Protein AF-A0A4D6MP55-F1 (afdb_monomer)

InterPro domains:
  IPR000644 CBS domain [PF00571] (839-891)
  IPR000644 CBS domain [PS51371] (843-899)
  IPR000644 CBS domain [SM00116] (846-894)
  IPR000644 CBS domain [SM00116] (921-972)
  IPR001807 Chloride channel [PF00654] (432-763)
  IPR001807 Chloride channel [PR00762] (437-456)
  IPR001807 Chloride channel [PR00762] (490-509)
  IPR001807 Chloride channel [PR00762] (669-689)
  IPR001807 Chloride channel [PR00762] (714-730)
  IPR001807 Chloride channel [PR00762] (732-751)
  IPR007271 Nucleotide-sugar transporter [PF04142] (53-309)
  IPR014743 Chloride channel, core [SSF81340] (336-766)
  IPR046342 CBS domain superfamily [G3DSA:3.10.580.10] (822-970)
  IPR046342 CBS domain superfamily [SSF54631] (834-964)
  IPR050368 Voltage-gated ClC-type chloride channel [PTHR43427] (329-975)

Secondary structure (DSSP, 8-state):
-HHHHHHHHHHHHHHHHHHHHHHHTSS---------SSHHHHHHHHHHHHHHHHHHHHHHHHHHHHHHHHHHHT-BTTB-SS-HHHHHHHHHHHHHHHHHHHHHHHHHHH---TTT-S---HHHHTTSHHHHHHHHHHHHHHHHHHHHS-HHHHHHHHTHHHHHHHHHHHHHS-PPPPHHHHHHHHHHHHHHHHTT--TT-TTTTTS-HHHHHHHHHHHHHHHHHHHHHHHHHHH-TTS-HHHHHHHHHHHHHHHHHHHHHHHSHHHHHHH-TTTT--HHHHHHHHHHHHHHHHHHHHHTTS-HHHHHHHTTS--S-HHHHHHHHHHHHHHHHT-HHHHHHHHHHHHHHHHHHHHHHHHHHHHHHHHTS--TTTTTHHHHS-HHHHHHHHHHHHHHHHHHHHHHHHHHHHHHHHHTT-TT---HHHHHHHHHHHHHHHHHHHHHHHTT-S-BSHHHHHHHHHHHHHHHHHHH--SS-HHHHHHHHHHHHHHHHHHHHT-HHHHHHHIIIIII---TT-TT--GGGTHHHHHHHHHHHHHHHHHHH-S--SS---------GGGHHHHHHHHHHHHHHHHHHHHHHHHHHHHHHHHHHHH---GGGHHHHHHHHHHHHHTT-GGGS-BTBHHHHHHH---TT--PPPHHHHHHHHHHHHHHHHHHHHTT---BSHHHHHHHHHHHHHHHHHHHHHHHHTS-TTS--TT--PPPHHHHHHHHHHHHHHHHH--HHHHHHHHHHHH---TTHHHHHHHHHHHHHHHHHHHHHHHHHHHHHHHHHHHSSS------------------PPPPPPP--HHHHHHHGGG-SSHHHHHHHHTT-BHHHHSBS---EE-TTSBHHHHHHHHHHTT-SEEEEE-TTS-EEEEEEHHHHHHHHHHHHHTT------BHHHHHHHSTTTT-----B-TTSBHHHHHHHHHHHT-S-EEEEEEETTEEEEEEEE-HHHHHHHHHHHHHHHHH-

Organism: Vigna unguiculata (NCBI:txid3917)

Nearest PDB structures (foldseek):
  7rnx-assembly1_B  TM=7.874E-01  e=2.806E-16  Escherichia coli
  4kkc-assembly1_A  TM=7.810E-01  e=1.606E-15  Escherichia coli K-12
  6ada-assembly2_B  TM=7.702E-01  e=3.073E-15  Escherichia coli K-12
  8ga3-assembly1_B  TM=8.051E-01  e=4.658E-14  Escherichia coli
  8hvt-assembly1_C  TM=7.853E-01  e=9.863E-12  Homo sapiens

Mean predicted aligned error: 20.64 Å

Radius of gyration: 37.45 Å; Cα contacts (8 Å, |Δi|>4): 1332; chains: 1; bounding box: 97×92×97 Å

Foldseek 3Di:
DVVVVVVVVVVVVVVVVVVVVVVVPPDDDDDDDDDPDDVVVVVVVVVVVVVVVVVLLVLLLVLVVCLLVLLLVCDDPLDHQADLLLLLLLLLVVLLVVLVVVLVVCCVPPNDDPQSDLDDDPVLLVLQLVLLVLVLLLSVLSSVLVSQDPSVLLVLLLLVLLVLLVVVCCVPVVDDDDPVNVVVVVVSVVVSVVVLPPPPPPPSVPRPPVSSVSSNSSSNSNSVSLQSLLCSCVVDLSHDLSSVSNSNSVSNSVVSVVVCVVPVVVVCVPQHSCGSDDPSSVVSSVSSSVSVVSLSVVSSPDPSSVSSVSSVPDDDDCPVCVVVVVVVVVVVVVQLLQVLLLVLLQQLLVLLLVLVVLLVVLLCVLVVNDQQQFLCVLVVDDCVPCLCSLQVLLLVLLLVLLVLVVVLVVLVVVLPPDPPDPDLVNLQSLLCSLVSLSNSQSSNQSSFFQFANLLSLLSNLLSSLSNSVVVNDPPDDPVSSLLSSLLSNLSSNCLRLLFNVLSLLCSVQQRVDDDPPCPPDPPPPRSSSNNSSSVSSSVSSCVSPNDDQLEADDDDFPDAPLQLVLLLVLLQVLLVLLLLLLVLLVVLLVVLVVCCVPVVPDLSSLSSVLSSVSSVLCSVPVLSTNSPSSSLNLQLDDPVPDDRDDLVSLVVCLVSNSNSHSSNVSSPRRHHCLVSQLSSQLSSLLSSLVVVVVVQVPDDPPDPPVNRDRTHSSLRSLLRSLSNNCSQQVSLVSSLSSSCRSHVDPRSSVSSSSSNVSSSVSSVVVVVVLVVVVVVVVVVVVVVPPDDDDDDDDDDDDDDDDDDDDDDRDDRRRSSCSVCVSVDDDPPLLVVLLQVDFLLLLFAQDAAEDEQFDFVVVVVVSCVVVVHQKYFYADPVQFGDFIAGVVLVVVVVVVVVVVPDPDDRDGNNNSCVVDVPRGHQPDEAERRHRSVVVVVCCVVVVPQKHFYWDQDPNTTHTRGMHGPVSSSVSSVVVSVVVVVD

Sequence (981 aa):
MEYRKIKDEDEIRDGALEDVEKSFLLSVPDSSLSSGGETKIDIHKTKAKWKRKSVVTLALTILTSSQAILIVWSKRAGKYEYSVTTANFMVETLKCAISLMALGRIWKKDGVNEDNRLTTTLDEVIVYPIPAVLYLVKNLLQYYIFAYVDAPGYQILKNFNIISTGVLYRIILKKRLSEIQWAAFVLLTAGCTTAQLNSNSDRVLQTPFQGWVMAIVMALLSGFAGVYTEAIIKKRPSRNINVQNFWLYIFGMCFNCVAMLVQDFDAVMNKGFFHGYSFITVLMIFNHALSGIAVSMVMKYADNIVKDIDAEEEGPSTSERLELEWKLLSRRIGDSGIISSCLVGLLTGVAVVVFNYAVHEIRDLFWDGIPNRGASWLREAPIETTWARVVLVPAFGGAAVSVLNLLRSRFDSSLQQDPFLRTPSAYLKSASRPLLKAVAASVTLGTGNSLGPEGPSVDIGTSIAKGLAPFFHNGKTSGRMLSLLAAGSAAGLAAGFNAAVAGCFFAVESVLWPSPADASLPLTNNTSMVILSAVIASVVSEIGLGSQPAFKVPDYDFRSPGELPLYLLLGILCGLVSLALSRCTSYMLTIVDNLHKATGIPRASFPVLGGLSVGLIALIYPEILYWGFENVDILLESRPFVKGLSTDLLLQLIAVKIVATSLCRASGLVGGYYAPSLFIGGATGMAYGKLISLAVAESNPMINLSVLEVASPQAYGLVGMAATLAGVCQVPLTAVLLLFELTQDYRIVLPLLGAVGLSSWISSVQTKRDDRVAKKIKSENSNSTSLSKISSPSSIESSAGNTFAEAAPYMSNLCQVESSLCIEDDNVETTYIVRRTFVSEAMKTRYVTVSMCTLLTEVIDLMIAEKQSCAVIVDTDDTLIGFLTLRDIQEYGKFAKARSKKDKELLVSELCLLDGQICSVPWTATPDMELRYAQMIMKERGFNQVPVVRNIYERTYPVGIIDPESIRLTCSALATRETLS

pLDDT: mean 72.45, std 20.48, range [19.73, 96.94]

Solvent-accessible surface area (backbone atoms only — not comparable to full-atom values): 52087 Å² total; per-residue (Å²): 117,70,76,54,54,58,52,53,53,52,52,52,54,54,50,57,50,53,54,54,53,57,63,63,73,76,69,87,80,95,78,85,85,90,87,92,70,69,73,63,59,57,54,49,54,51,52,53,54,49,54,54,51,52,53,52,44,54,52,43,35,54,34,58,62,47,48,58,54,35,62,59,66,48,41,55,97,83,39,69,72,38,61,67,42,52,49,52,27,49,23,28,48,50,40,29,51,54,25,49,52,53,45,54,54,44,39,75,73,74,47,86,44,90,49,68,50,85,84,74,59,69,85,72,56,70,68,35,50,62,41,18,51,34,48,49,52,30,60,52,44,52,61,57,29,55,68,49,35,53,69,68,60,46,56,56,47,48,54,51,18,57,56,36,30,53,56,47,40,38,70,76,68,66,48,84,78,52,74,67,56,52,50,49,50,52,51,52,50,49,50,55,49,56,74,65,63,52,88,85,46,78,65,67,82,60,41,48,69,67,32,55,53,49,37,53,52,32,15,44,36,45,18,51,26,44,53,54,46,42,54,58,55,64,74,45,73,81,43,40,61,43,59,56,49,32,55,28,24,50,41,29,31,53,54,27,50,52,48,27,64,73,74,41,40,71,56,36,73,75,62,39,79,72,36,61,69,43,74,52,44,54,51,34,33,51,41,55,22,52,37,54,53,49,52,54,61,45,48,77,81,43,54,62,70,52,50,67,41,42,60,76,51,90,82,93,59,64,68,67,48,45,51,51,45,45,52,48,42,54,60,51,68,66,35,56,59,53,61,47,18,44,52,30,2,44,53,21,4,54,51,40,37,54,46,52,50,49,20,50,52,44,24,37,72,75,64,74,66,67,79,91,56,34,40,54,51,66,72,78,46,64,59,92,76,44,50,64,54,48,28,47,40,15,19,49,22,12,47,53,34,21,53,48,53,51,53,48,54,55,56,53,67,70,62,73,81,59,89,85,63,92,43,74,66,56,40,46,55,60,28,49,52,43,54,58,48,40,52,30,21,25,41,26,37,17,34,24,35,42,42,15,69,43,45,42,21,21,45,43,6,30,24,49,19,54,41,49,42,67,84,62,54,83,89,77,60,78,68,58,54,55,37,36,34,25,8,6,32,3,3,7,35,0,23,57,65,59,21,34,68,21,9,35,41,38,16,45,69,75,60,62,54,64,63,98,86,56,89,79,72,79,69,85,78,39,58,65,30,17,46,48,1,2,45,44,0,15,54,46,17,32,76,68,76,51,82,71,64,77,45,88,71,75,97,72,73,78,84,56,82,57,40,43,65,57,37,40,52,48,6,46,51,23,7,53,52,19,42,49,39,56,51,47,25,56,51,38,34,51,49,46,53,50,46,33,70,73,67,65,55,59,77,55,54,34,12,25,55,24,17,34,50,44,10,60,51,30,74,81,44,34,66,46,40,34,45,75,58,46,48,44,46,58,70,56,44,72,56,87,95,53,86,51,78,53,59,68,56,32,55,48,48,40,57,51,40,39,54,41,30,19,39,29,52,38,22,65,49,46,56,15,64,58,54,49,27,32,43,41,12,27,34,48,14,31,32,51,27,50,52,50,54,49,57,63,70,70,53,58,95,85,63,81,62,85,67,55,68,79,71,61,29,50,62,36,10,57,40,18,16,28,5,12,32,3,17,42,51,70,37,49,68,25,24,53,40,36,50,35,58,36,48,74,54,75,65,58,49,67,50,33,52,50,8,16,53,41,0,28,47,54,31,50,56,54,49,59,45,56,57,48,50,59,50,46,57,54,54,53,59,66,65,64,78,78,79,88,82,91,86,88,88,83,91,84,86,90,81,85,90,80,84,82,77,86,78,80,84,85,82,82,46,65,56,55,49,62,62,42,64,77,67,65,86,75,57,71,68,40,55,56,48,33,70,76,37,37,31,60,75,29,38,37,70,78,73,51,73,42,43,54,83,36,43,51,67,58,53,49,52,48,22,62,73,71,73,43,65,48,36,40,28,32,48,100,82,56,32,62,70,26,34,41,42,54,63,56,55,50,54,48,51,54,56,47,61,76,65,73,68,77,92,66,93,50,36,43,44,62,57,37,70,75,40,82,65,66,31,47,65,90,59,75,44,44,48,88,36,49,32,47,59,53,54,48,52,28,62,75,73,67,48,68,65,36,48,22,35,48,80,55,94,96,41,49,29,69,64,29,37,38,36,69,65,40,45,50,49,41,37,49,52,49,55,53,48,62,74,74,104

Structure (mmCIF, N/CA/C/O backbone):
data_AF-A0A4D6MP55-F1
#
_entry.id   AF-A0A4D6MP55-F1
#
loop_
_atom_site.group_PDB
_atom_site.id
_atom_site.type_symbol
_atom_site.label_atom_id
_atom_site.label_alt_id
_atom_site.label_comp_id
_atom_site.label_asym_id
_atom_site.label_entity_id
_atom_site.label_seq_id
_atom_site.pdbx_PDB_ins_code
_atom_site.Cartn_x
_atom_site.Cartn_y
_atom_site.Cartn_z
_atom_site.occupancy
_atom_site.B_iso_or_equiv
_atom_site.auth_seq_id
_atom_site.auth_comp_id
_atom_site.auth_asym_id
_atom_site.auth_atom_id
_atom_site.pdbx_PDB_model_num
ATOM 1 N N . MET A 1 1 ? 42.571 -32.674 33.497 1.00 36.94 1 MET A N 1
ATOM 2 C CA . MET A 1 1 ? 41.783 -32.551 34.744 1.00 36.94 1 MET A CA 1
ATOM 3 C C . MET A 1 1 ? 41.957 -31.181 35.400 1.00 36.94 1 MET A C 1
ATOM 5 O O . MET A 1 1 ? 40.986 -30.696 35.955 1.00 36.94 1 MET A O 1
ATOM 9 N N . GLU A 1 2 ? 43.104 -30.504 35.258 1.00 31.28 2 GLU A N 1
ATOM 10 C CA . GLU A 1 2 ? 43.316 -29.135 35.783 1.00 31.28 2 GLU A CA 1
ATOM 11 C C . GLU A 1 2 ? 42.442 -28.040 35.146 1.00 31.28 2 GLU A C 1
ATOM 13 O O . GLU A 1 2 ? 42.051 -27.108 35.834 1.00 31.28 2 GLU A O 1
ATOM 18 N N . TYR A 1 3 ? 42.030 -28.182 33.879 1.00 34.88 3 TYR A N 1
ATOM 19 C CA . TYR A 1 3 ? 41.114 -27.224 33.229 1.00 34.88 3 TYR A CA 1
ATOM 20 C C . TYR A 1 3 ? 39.698 -27.207 33.841 1.00 34.88 3 TYR A C 1
ATOM 22 O O . TYR A 1 3 ? 38.980 -26.226 33.701 1.00 34.88 3 TYR A O 1
ATOM 30 N N . ARG A 1 4 ? 39.292 -28.292 34.521 1.00 36.62 4 ARG A N 1
ATOM 31 C CA . ARG A 1 4 ? 38.008 -28.355 35.239 1.00 36.62 4 ARG A CA 1
ATOM 32 C C . ARG A 1 4 ? 38.086 -27.568 36.551 1.00 36.62 4 ARG A C 1
ATOM 34 O O . ARG A 1 4 ? 37.227 -26.744 36.799 1.00 36.62 4 ARG A O 1
ATOM 41 N N . LYS A 1 5 ? 39.184 -27.715 37.304 1.00 32.03 5 LYS A N 1
ATOM 42 C CA . LYS A 1 5 ? 39.381 -27.033 38.595 1.00 32.03 5 LYS A CA 1
ATOM 43 C C . LYS A 1 5 ? 39.413 -25.508 38.498 1.00 32.03 5 LYS A C 1
ATOM 45 O O . LYS A 1 5 ? 38.781 -24.863 39.313 1.00 32.03 5 LYS A O 1
ATOM 50 N N . ILE A 1 6 ? 40.095 -24.943 37.500 1.00 37.25 6 ILE A N 1
ATOM 51 C CA . ILE A 1 6 ? 40.206 -23.476 37.367 1.00 37.25 6 ILE A CA 1
ATOM 52 C C . ILE A 1 6 ? 38.858 -22.857 36.967 1.00 37.25 6 ILE A C 1
ATOM 54 O O . ILE A 1 6 ? 38.504 -21.784 37.437 1.00 37.25 6 ILE A O 1
ATOM 58 N N . LYS A 1 7 ? 38.074 -23.557 36.136 1.00 36.34 7 LYS A N 1
ATOM 59 C CA . LYS A 1 7 ? 36.746 -23.090 35.729 1.00 36.34 7 LYS A CA 1
ATOM 60 C C . LYS A 1 7 ? 35.714 -23.230 36.855 1.00 36.34 7 LYS A C 1
ATOM 62 O O . LYS A 1 7 ? 34.905 -22.330 37.037 1.00 36.34 7 LYS A O 1
ATOM 67 N N . ASP A 1 8 ? 35.789 -24.320 37.617 1.00 36.28 8 ASP A N 1
ATOM 68 C CA . ASP A 1 8 ? 34.921 -24.542 38.773 1.00 36.28 8 ASP A CA 1
ATOM 69 C C . ASP A 1 8 ? 35.274 -23.562 39.923 1.00 36.28 8 ASP A C 1
ATOM 71 O O . ASP A 1 8 ? 34.379 -23.091 40.615 1.00 36.28 8 ASP A O 1
ATOM 75 N N . GLU A 1 9 ? 36.548 -23.180 40.105 1.00 33.78 9 GLU A N 1
ATOM 76 C CA . GLU A 1 9 ? 36.967 -22.164 41.093 1.00 33.78 9 GLU A CA 1
ATOM 77 C C . GLU A 1 9 ? 36.543 -20.733 40.714 1.00 33.78 9 GLU A C 1
ATOM 79 O O . GLU A 1 9 ? 36.152 -19.971 41.600 1.00 33.78 9 GLU A O 1
ATOM 84 N N . ASP A 1 10 ? 36.556 -20.375 39.424 1.00 36.50 10 ASP A N 1
ATOM 85 C CA . ASP A 1 10 ? 36.041 -19.083 38.944 1.00 36.50 10 ASP A CA 1
ATOM 86 C C . ASP A 1 10 ? 34.494 -19.024 39.007 1.00 36.50 10 ASP A C 1
ATOM 88 O O . ASP A 1 10 ? 33.945 -18.011 39.438 1.00 36.50 10 ASP A O 1
ATOM 92 N N . GLU A 1 11 ? 33.778 -20.117 38.691 1.00 39.44 11 GLU A N 1
ATOM 93 C CA . GLU A 1 11 ? 32.305 -20.194 38.808 1.00 39.44 11 GLU A CA 1
ATOM 94 C C . GLU A 1 11 ? 31.824 -20.173 40.278 1.00 39.44 11 GLU A C 1
ATOM 96 O O . GLU A 1 11 ? 30.802 -19.557 40.581 1.00 39.44 11 GLU A O 1
ATOM 101 N N . ILE A 1 12 ? 32.573 -20.769 41.219 1.00 38.47 12 ILE A N 1
ATOM 102 C CA . ILE A 1 12 ? 32.253 -20.707 42.660 1.00 38.47 12 ILE A CA 1
ATOM 103 C C . ILE A 1 12 ? 32.504 -19.301 43.228 1.00 38.47 12 ILE A C 1
ATOM 105 O O . ILE A 1 12 ? 31.754 -18.845 44.095 1.00 38.47 12 ILE A O 1
ATOM 109 N N . ARG A 1 13 ? 33.534 -18.591 42.746 1.00 31.91 13 ARG A N 1
ATOM 110 C CA . ARG A 1 13 ? 33.851 -17.235 43.219 1.00 31.91 13 ARG A CA 1
ATOM 111 C C . ARG A 1 13 ? 32.858 -16.192 42.707 1.00 31.91 13 ARG A C 1
ATOM 113 O O . ARG A 1 13 ? 32.512 -15.289 43.465 1.00 31.91 13 ARG A O 1
ATOM 120 N N . ASP A 1 14 ? 32.373 -16.344 41.476 1.00 35.88 14 ASP A N 1
ATOM 121 C CA . ASP A 1 14 ? 31.355 -15.461 40.896 1.00 35.88 14 ASP A CA 1
ATOM 122 C C . ASP A 1 14 ? 29.949 -15.754 41.463 1.00 35.88 14 ASP A C 1
ATOM 124 O O . ASP A 1 14 ? 29.210 -14.819 41.771 1.00 35.88 14 ASP A O 1
ATOM 128 N N . GLY A 1 15 ? 29.611 -17.023 41.739 1.00 35.16 15 GLY A N 1
ATOM 129 C CA . GLY A 1 15 ? 28.354 -17.389 42.411 1.00 35.16 15 GLY A CA 1
ATOM 130 C C . GLY A 1 15 ? 28.264 -16.907 43.867 1.00 35.16 15 GLY A C 1
ATOM 131 O O . GLY A 1 15 ? 27.209 -16.462 44.314 1.00 35.16 15 GLY A O 1
ATOM 132 N N . ALA A 1 16 ? 29.385 -16.910 44.600 1.00 33.91 16 ALA A N 1
ATOM 133 C CA . ALA A 1 16 ? 29.436 -16.381 45.965 1.00 33.91 16 ALA A CA 1
ATOM 134 C C . ALA A 1 16 ? 29.297 -14.846 46.025 1.00 33.91 16 ALA A C 1
ATOM 136 O O . ALA A 1 16 ? 28.814 -14.323 47.029 1.00 33.91 16 ALA A O 1
ATOM 137 N N . LEU A 1 17 ? 29.687 -14.120 44.969 1.00 33.25 17 LEU A N 1
ATOM 138 C CA . LEU A 1 17 ? 29.452 -12.675 44.863 1.00 33.25 17 LEU A CA 1
ATOM 139 C C . LEU A 1 17 ? 27.980 -12.356 44.548 1.00 33.25 17 LEU A C 1
ATOM 141 O O . LEU A 1 17 ? 27.427 -11.437 45.150 1.00 33.25 17 LEU A O 1
ATOM 145 N N . GLU A 1 18 ? 27.327 -13.138 43.682 1.00 36.09 18 GLU A N 1
ATOM 146 C CA . GLU A 1 18 ? 25.906 -12.947 43.344 1.00 36.09 18 GLU A CA 1
ATOM 147 C C . GLU A 1 18 ? 24.951 -13.275 44.506 1.00 36.09 18 GLU A C 1
ATOM 149 O O . GLU A 1 18 ? 23.924 -12.609 44.668 1.00 36.09 18 GLU A O 1
ATOM 154 N N . ASP A 1 19 ? 25.277 -14.262 45.347 1.00 34.56 19 ASP A N 1
ATOM 155 C CA . ASP A 1 19 ? 24.451 -14.603 46.515 1.00 34.56 19 ASP A CA 1
ATOM 156 C C . ASP A 1 19 ? 24.584 -13.573 47.652 1.00 34.56 19 ASP A C 1
ATOM 158 O O . ASP A 1 19 ? 23.606 -13.287 48.352 1.00 34.56 19 ASP A O 1
ATOM 162 N N . VAL A 1 20 ? 25.749 -12.926 47.790 1.00 35.50 20 VAL A N 1
ATOM 163 C CA . VAL A 1 20 ? 25.927 -11.785 48.707 1.00 35.50 20 VAL A CA 1
ATOM 164 C C . VAL A 1 20 ? 25.144 -10.565 48.204 1.00 35.50 20 VAL A C 1
ATOM 166 O O . VAL A 1 20 ? 24.487 -9.895 49.004 1.00 35.50 20 VAL A O 1
ATOM 169 N N . GLU A 1 21 ? 25.102 -10.327 46.890 1.00 33.94 21 GLU A N 1
ATOM 170 C CA . GLU A 1 21 ? 24.372 -9.208 46.274 1.00 33.94 21 GLU A CA 1
ATOM 171 C C . GLU A 1 21 ? 22.838 -9.396 46.320 1.00 33.94 21 GLU A C 1
ATOM 173 O O . GLU A 1 21 ? 22.098 -8.444 46.583 1.00 33.94 21 GLU A O 1
ATOM 178 N N . LYS A 1 22 ? 22.339 -10.638 46.196 1.00 33.81 22 LYS A N 1
ATOM 179 C CA . LYS A 1 22 ? 20.912 -10.966 46.409 1.00 33.81 22 LYS A CA 1
ATOM 180 C C . LYS A 1 22 ? 20.475 -10.839 47.866 1.00 33.81 22 LYS A C 1
ATOM 182 O O . LYS A 1 22 ? 19.329 -10.463 48.114 1.00 33.81 22 LYS A O 1
ATOM 187 N N . SER A 1 23 ? 21.365 -11.116 48.821 1.00 28.48 23 SER A N 1
ATOM 188 C CA . SER A 1 23 ? 21.063 -10.949 50.249 1.00 28.48 23 SER A CA 1
ATOM 189 C C . SER A 1 23 ? 20.973 -9.474 50.669 1.00 28.48 23 SER A C 1
ATOM 191 O O . SER A 1 23 ? 20.209 -9.143 51.573 1.00 28.48 23 SER A O 1
ATOM 193 N N . PHE A 1 24 ? 21.672 -8.576 49.963 1.00 28.69 24 PHE A N 1
ATOM 194 C CA . PHE A 1 24 ? 21.681 -7.139 50.255 1.00 28.69 24 PHE A CA 1
ATOM 195 C C . PHE A 1 24 ? 20.480 -6.375 49.665 1.00 28.69 24 PHE A C 1
ATOM 197 O O . PHE A 1 24 ? 20.159 -5.285 50.129 1.00 28.69 24 PHE A O 1
ATOM 204 N N . LEU A 1 25 ? 19.782 -6.943 48.672 1.00 31.94 25 LEU A N 1
ATOM 205 C CA . LEU A 1 25 ? 18.640 -6.304 47.995 1.00 31.94 25 LEU A CA 1
ATOM 206 C C . LEU A 1 25 ? 17.265 -6.607 48.618 1.00 31.94 25 LEU A C 1
ATOM 208 O O . LEU A 1 25 ? 16.255 -6.101 48.129 1.00 31.94 25 LEU A O 1
ATOM 212 N N . LEU A 1 26 ? 17.199 -7.409 49.687 1.00 34.25 26 LEU A N 1
ATOM 213 C CA . LEU A 1 26 ? 15.932 -7.847 50.294 1.00 34.25 26 LEU A CA 1
ATOM 214 C C . LEU A 1 26 ? 15.694 -7.371 51.732 1.00 34.25 26 LEU A C 1
ATOM 216 O O . LEU A 1 26 ? 14.735 -7.812 52.365 1.00 34.25 26 LEU A O 1
ATOM 220 N N . SER A 1 27 ? 16.478 -6.423 52.248 1.00 28.31 27 SER A N 1
ATOM 221 C CA . SER A 1 27 ? 16.202 -5.864 53.571 1.00 28.31 27 SER A CA 1
ATOM 222 C C . SER A 1 27 ? 16.579 -4.389 53.720 1.00 28.31 27 SER A C 1
ATOM 224 O O . SER A 1 27 ? 17.755 -4.043 53.689 1.00 28.31 27 SER A O 1
ATOM 226 N N . VAL A 1 28 ? 15.549 -3.604 54.065 1.00 28.06 28 VAL A N 1
ATOM 227 C CA . VAL A 1 28 ? 15.536 -2.313 54.791 1.00 28.06 28 VAL A CA 1
ATOM 228 C C . VAL A 1 28 ? 15.315 -1.043 53.932 1.00 28.06 28 VAL A C 1
ATOM 230 O O . VAL A 1 28 ? 15.866 -0.941 52.839 1.00 28.06 28 VAL A O 1
ATOM 233 N N . PRO A 1 29 ? 14.457 -0.096 54.395 1.00 32.94 29 PRO A N 1
ATOM 234 C CA . PRO A 1 29 ? 13.900 1.010 53.614 1.00 32.94 29 PRO A CA 1
ATOM 235 C C . PRO A 1 29 ? 14.763 2.281 53.633 1.00 32.94 29 PRO A C 1
ATOM 237 O O . PRO A 1 29 ? 15.631 2.461 54.487 1.00 32.94 29 PRO A O 1
ATOM 240 N N . ASP A 1 30 ? 14.441 3.184 52.705 1.00 32.22 30 ASP A N 1
ATOM 241 C CA . ASP A 1 30 ? 15.066 4.488 52.479 1.00 32.22 30 ASP A CA 1
ATOM 242 C C . ASP A 1 30 ? 15.240 5.336 53.749 1.00 32.22 30 ASP A C 1
ATOM 244 O O . ASP A 1 30 ? 14.281 5.877 54.299 1.00 32.22 30 ASP A O 1
ATOM 248 N N . SER A 1 31 ? 16.496 5.556 54.148 1.00 31.28 31 SER A N 1
ATOM 249 C CA . SER A 1 31 ? 16.947 6.854 54.659 1.00 31.28 31 SER A CA 1
ATOM 250 C C . SER A 1 31 ? 18.480 6.984 54.648 1.00 31.28 31 SER A C 1
ATOM 252 O O . SER A 1 31 ? 19.207 6.098 55.085 1.00 31.28 31 SER A O 1
ATOM 254 N N . SER A 1 32 ? 18.940 8.168 54.227 1.00 26.17 32 SER A N 1
ATOM 255 C CA . SER A 1 32 ? 20.261 8.793 54.444 1.00 26.17 32 SER A CA 1
ATOM 256 C C . SER A 1 32 ? 21.447 8.537 53.475 1.00 26.17 32 SER A C 1
ATOM 258 O O . SER A 1 32 ? 21.935 7.438 53.257 1.00 26.17 32 SER A O 1
ATOM 260 N N . LEU A 1 33 ? 21.879 9.676 52.917 1.00 30.94 33 LEU A N 1
ATOM 261 C CA . LEU A 1 33 ? 23.140 10.140 52.315 1.00 30.94 33 LEU A CA 1
ATOM 262 C C . LEU A 1 33 ? 24.423 9.260 52.241 1.00 30.94 33 LEU A C 1
ATOM 264 O O . LEU A 1 33 ? 24.946 8.771 53.233 1.00 30.94 33 LEU A O 1
ATOM 268 N N . SER A 1 34 ? 25.059 9.390 51.062 1.00 31.83 34 SER A N 1
ATOM 269 C CA . SER A 1 34 ? 26.506 9.528 50.763 1.00 31.83 34 SER A CA 1
ATOM 270 C C . SER A 1 34 ? 27.473 8.329 50.850 1.00 31.83 34 SER A C 1
ATOM 272 O O . SER A 1 34 ? 28.031 8.057 51.902 1.00 31.83 34 SER A O 1
ATOM 274 N N . SER A 1 35 ? 27.859 7.789 49.681 1.00 27.86 35 SER A N 1
ATOM 275 C CA . SER A 1 35 ? 29.271 7.552 49.295 1.00 27.86 35 SER A CA 1
ATOM 276 C C . SER A 1 35 ? 29.379 7.173 47.805 1.00 27.86 35 SER A C 1
ATOM 278 O O . SER A 1 35 ? 29.090 6.046 47.409 1.00 27.86 35 SER A O 1
ATOM 280 N N . GLY A 1 36 ? 29.777 8.118 46.947 1.00 34.00 36 GLY A N 1
ATOM 281 C CA . GLY A 1 36 ? 30.019 7.882 45.519 1.00 34.00 36 GLY A CA 1
ATOM 282 C C . GLY A 1 36 ? 31.514 7.809 45.224 1.00 34.00 36 GLY A C 1
ATOM 283 O O . GLY A 1 36 ? 32.172 8.844 45.197 1.00 34.00 36 GLY A O 1
ATOM 284 N N . GLY A 1 37 ? 32.045 6.611 44.976 1.00 30.06 37 GLY A N 1
ATOM 285 C CA . GLY A 1 37 ? 33.460 6.430 44.630 1.00 30.06 37 GLY A CA 1
ATOM 286 C C . GLY A 1 37 ? 33.736 5.182 43.796 1.00 30.06 37 GLY A C 1
ATOM 287 O O . GLY A 1 37 ? 34.316 5.285 42.718 1.00 30.06 37 GLY A O 1
ATOM 288 N N . GLU A 1 38 ? 33.258 4.015 44.227 1.00 30.62 38 GLU A N 1
ATOM 289 C CA . GLU A 1 38 ? 33.701 2.740 43.639 1.00 30.62 38 GLU A CA 1
ATOM 290 C C . GLU A 1 38 ? 32.858 2.279 42.435 1.00 30.62 38 GLU A C 1
ATOM 292 O O . GLU A 1 38 ? 33.406 1.825 41.431 1.00 30.62 38 GLU A O 1
ATOM 297 N N . THR A 1 39 ? 31.550 2.548 42.414 1.00 32.94 39 THR A N 1
ATOM 298 C CA . THR A 1 39 ? 30.646 2.146 41.314 1.00 32.94 39 THR A CA 1
ATOM 299 C C . THR A 1 39 ? 30.917 2.846 39.973 1.00 32.94 39 THR A C 1
ATOM 301 O O . THR A 1 39 ? 30.599 2.311 38.910 1.00 32.94 39 THR A O 1
ATOM 304 N N . LYS A 1 40 ? 31.544 4.031 39.962 1.00 29.50 40 LYS A N 1
ATOM 305 C CA . LYS A 1 40 ? 31.821 4.771 38.712 1.00 29.50 40 LYS A CA 1
ATOM 306 C C . LYS A 1 40 ? 32.970 4.178 37.888 1.00 29.50 40 LYS A C 1
ATOM 308 O O . LYS A 1 40 ? 32.956 4.318 36.662 1.00 29.50 40 LYS A O 1
ATOM 313 N N . ILE A 1 41 ? 33.948 3.529 38.523 1.00 33.19 41 ILE A N 1
ATOM 314 C CA . ILE A 1 41 ? 35.156 3.029 37.845 1.00 33.19 41 ILE A CA 1
ATOM 315 C C . ILE A 1 41 ? 34.845 1.749 37.050 1.00 33.19 41 ILE A C 1
ATOM 317 O O . ILE A 1 41 ? 35.288 1.613 35.902 1.00 33.19 41 ILE A O 1
ATOM 321 N N . ASP A 1 42 ? 33.998 0.869 37.585 1.00 37.12 42 ASP A N 1
ATOM 322 C CA . ASP A 1 42 ? 33.632 -0.387 36.918 1.00 37.12 42 ASP A CA 1
ATOM 323 C C . ASP A 1 42 ? 32.602 -0.203 35.798 1.00 37.12 42 ASP A C 1
ATOM 325 O O . ASP A 1 42 ? 32.730 -0.814 34.729 1.00 37.12 42 ASP A O 1
ATOM 329 N N . ILE A 1 43 ? 31.668 0.744 35.934 1.00 37.50 43 ILE A N 1
ATOM 330 C CA . ILE A 1 43 ? 30.751 1.117 34.842 1.00 37.50 43 ILE A CA 1
ATOM 331 C C . ILE A 1 43 ? 31.533 1.693 33.647 1.00 37.50 43 ILE A C 1
ATOM 333 O O . ILE A 1 43 ? 31.212 1.405 32.488 1.00 37.50 43 ILE A O 1
ATOM 337 N N . HIS A 1 44 ? 32.600 2.461 33.895 1.00 35.16 44 HIS A N 1
ATOM 338 C CA . HIS A 1 44 ? 33.447 3.016 32.835 1.00 35.16 44 HIS A CA 1
ATOM 339 C C . HIS A 1 44 ? 34.283 1.952 32.113 1.00 35.16 44 HIS A C 1
ATOM 341 O O . HIS A 1 44 ? 34.342 1.965 30.877 1.00 35.16 44 HIS A O 1
ATOM 347 N N . LYS A 1 45 ? 34.883 0.998 32.840 1.00 33.38 45 LYS A N 1
ATOM 348 C CA . LYS A 1 45 ? 35.610 -0.134 32.234 1.00 33.38 45 LYS A CA 1
ATOM 349 C C . LYS A 1 45 ? 34.687 -1.015 31.391 1.00 33.38 45 LYS A C 1
ATOM 351 O O . LYS A 1 45 ? 35.058 -1.412 30.283 1.00 33.38 45 LYS A O 1
ATOM 356 N N . THR A 1 46 ? 33.466 -1.257 31.866 1.00 40.12 46 THR A N 1
ATOM 357 C CA . THR A 1 46 ? 32.470 -2.083 31.169 1.00 40.12 46 THR A CA 1
ATOM 358 C C . THR A 1 46 ? 31.962 -1.389 29.902 1.00 40.12 46 THR A C 1
ATOM 360 O O . THR A 1 46 ? 32.003 -1.984 28.823 1.00 40.12 46 THR A O 1
ATOM 363 N N . LYS A 1 47 ? 31.629 -0.089 29.965 1.00 37.03 47 LYS A N 1
ATOM 364 C CA . LYS A 1 47 ? 31.271 0.715 28.778 1.00 37.03 47 LYS A CA 1
ATOM 365 C C . LYS A 1 47 ? 32.399 0.788 27.744 1.00 37.03 47 LYS A C 1
ATOM 367 O O . LYS A 1 47 ? 32.131 0.697 26.547 1.00 37.03 47 LYS A O 1
ATOM 372 N N . ALA A 1 48 ? 33.657 0.923 28.169 1.00 38.56 48 ALA A N 1
ATOM 373 C CA . ALA A 1 48 ? 34.803 0.948 27.255 1.00 38.56 48 ALA A CA 1
ATOM 374 C C . ALA A 1 48 ? 35.024 -0.406 26.550 1.00 38.56 48 ALA A C 1
ATOM 376 O O . ALA A 1 48 ? 35.328 -0.448 25.355 1.00 38.56 48 ALA A O 1
ATOM 377 N N . LYS A 1 49 ? 34.813 -1.520 27.264 1.00 43.28 49 LYS A N 1
ATOM 378 C CA . LYS A 1 49 ? 34.898 -2.885 26.719 1.00 43.28 49 LYS A CA 1
ATOM 379 C C . LYS A 1 49 ? 33.791 -3.159 25.690 1.00 43.28 49 LYS A C 1
ATOM 381 O O . LYS A 1 49 ? 34.079 -3.754 24.653 1.00 43.28 49 LYS A O 1
ATOM 386 N N . TRP A 1 50 ? 32.571 -2.675 25.937 1.00 47.03 50 TRP A N 1
ATOM 387 C CA . TRP A 1 50 ? 31.429 -2.771 25.016 1.00 47.03 50 TRP A CA 1
ATOM 388 C C . TRP A 1 50 ? 31.600 -1.915 23.756 1.00 47.03 50 TRP A C 1
ATOM 390 O O . TRP A 1 50 ? 31.447 -2.431 22.650 1.00 47.03 50 TRP A O 1
ATOM 400 N N . LYS A 1 51 ? 32.032 -0.652 23.895 1.00 53.12 51 LYS A N 1
ATOM 401 C CA . LYS A 1 51 ? 32.332 0.217 22.742 1.00 53.12 51 LYS A CA 1
ATOM 402 C C . LYS A 1 51 ? 33.363 -0.407 21.800 1.00 53.12 51 LYS A C 1
ATOM 404 O O . LYS A 1 51 ? 33.197 -0.355 20.589 1.00 53.12 51 LYS A O 1
ATOM 409 N N . ARG A 1 52 ? 34.405 -1.049 22.341 1.00 53.25 52 ARG A N 1
ATOM 410 C CA . ARG A 1 52 ? 35.433 -1.712 21.526 1.00 53.25 52 ARG A CA 1
ATOM 411 C C . ARG A 1 52 ? 34.894 -2.931 20.765 1.00 53.25 52 ARG A C 1
ATOM 413 O O . ARG A 1 52 ? 35.293 -3.133 19.627 1.00 53.25 52 ARG A O 1
ATOM 420 N N . LYS A 1 53 ? 34.010 -3.733 21.370 1.00 57.47 53 LYS A N 1
ATOM 421 C CA . LYS A 1 53 ? 33.407 -4.910 20.716 1.00 57.47 53 LYS A CA 1
ATOM 422 C C . LYS A 1 53 ? 32.450 -4.518 19.585 1.00 57.47 53 LYS A C 1
ATOM 424 O O . LYS A 1 53 ? 32.557 -5.077 18.498 1.00 57.47 53 LYS A O 1
ATOM 429 N N . SER A 1 54 ? 31.593 -3.523 19.809 1.00 57.31 54 SER A N 1
ATOM 430 C CA . SER A 1 54 ? 30.648 -3.052 18.784 1.00 57.31 54 SER A CA 1
ATOM 431 C C . SER A 1 54 ? 31.377 -2.394 17.599 1.00 57.31 54 SER A C 1
ATOM 433 O O . SER A 1 54 ? 31.110 -2.725 16.449 1.00 57.31 54 SER A O 1
ATOM 435 N N . VAL A 1 55 ? 32.420 -1.586 17.849 1.00 62.84 55 VAL A N 1
ATOM 436 C CA . VAL A 1 55 ? 33.241 -0.985 16.773 1.00 62.84 55 VAL A CA 1
ATOM 437 C C . VAL A 1 55 ? 33.950 -2.038 15.913 1.00 62.84 55 VAL A C 1
ATOM 439 O O . VAL A 1 55 ? 34.009 -1.891 14.695 1.00 62.84 55 VAL A O 1
ATOM 442 N N . VAL A 1 56 ? 34.483 -3.105 16.519 1.00 63.53 56 VAL A N 1
ATOM 443 C CA . VAL A 1 56 ? 35.156 -4.186 15.773 1.00 63.53 56 VAL A CA 1
ATOM 444 C C . VAL A 1 56 ? 34.161 -4.988 14.929 1.00 63.53 56 VAL A C 1
ATOM 446 O O . VAL A 1 56 ? 34.480 -5.332 13.795 1.00 63.53 56 VAL A O 1
ATOM 449 N N . THR A 1 57 ? 32.957 -5.234 15.445 1.00 62.19 57 THR A N 1
ATOM 450 C CA . THR A 1 57 ? 31.897 -5.982 14.743 1.00 62.19 57 THR A CA 1
ATOM 451 C C . THR A 1 57 ? 31.327 -5.176 13.574 1.00 62.19 57 THR A C 1
ATOM 453 O O . THR A 1 57 ? 31.212 -5.686 12.460 1.00 62.19 57 THR A O 1
ATOM 456 N N . LEU A 1 58 ? 31.089 -3.876 13.778 1.00 66.19 58 LEU A N 1
ATOM 457 C CA . LEU A 1 58 ? 30.675 -2.956 12.718 1.00 66.19 58 LEU A CA 1
ATOM 458 C C . LEU A 1 58 ? 31.730 -2.868 11.605 1.00 66.19 58 LEU A C 1
ATOM 460 O O . LEU A 1 58 ? 31.406 -2.965 10.423 1.00 66.19 58 LEU A O 1
ATOM 464 N N . ALA A 1 59 ? 33.008 -2.733 11.974 1.00 68.44 59 ALA A N 1
ATOM 465 C CA . ALA A 1 59 ? 34.102 -2.711 11.009 1.00 68.44 59 ALA A CA 1
ATOM 466 C C . ALA A 1 59 ? 34.208 -4.034 10.236 1.00 68.44 59 ALA A C 1
ATOM 468 O O . ALA A 1 59 ? 34.399 -4.014 9.022 1.00 68.44 59 ALA A O 1
ATOM 469 N N . LEU A 1 60 ? 34.045 -5.176 10.912 1.00 71.25 60 LEU A N 1
ATOM 470 C CA . LEU A 1 60 ? 34.048 -6.486 10.266 1.00 71.25 60 LEU A CA 1
ATOM 471 C C . LEU A 1 60 ? 32.907 -6.608 9.251 1.00 71.25 60 LEU A C 1
ATOM 473 O O . LEU A 1 60 ? 33.167 -7.008 8.122 1.00 71.25 60 LEU A O 1
ATOM 477 N N . THR A 1 61 ? 31.695 -6.190 9.617 1.00 68.94 61 THR A N 1
ATOM 478 C CA . THR A 1 61 ? 30.506 -6.234 8.748 1.00 68.94 61 THR A CA 1
ATOM 479 C C . THR A 1 61 ? 30.693 -5.396 7.483 1.00 68.94 61 THR A C 1
ATOM 481 O O . THR A 1 61 ? 30.379 -5.837 6.376 1.00 68.94 61 THR A O 1
ATOM 484 N N . ILE A 1 62 ? 31.276 -4.200 7.617 1.00 73.00 62 ILE A N 1
ATOM 485 C CA . ILE A 1 62 ? 31.592 -3.332 6.474 1.00 73.00 62 ILE A CA 1
ATOM 486 C C . ILE A 1 62 ? 32.639 -3.992 5.564 1.00 73.00 62 ILE A C 1
ATOM 488 O O . ILE A 1 62 ? 32.461 -4.021 4.347 1.00 73.00 62 ILE A O 1
ATOM 492 N N . LEU A 1 63 ? 33.712 -4.545 6.142 1.00 77.00 63 LEU A N 1
ATOM 493 C CA . LEU A 1 63 ? 34.803 -5.182 5.396 1.00 77.00 63 LEU A CA 1
ATOM 494 C C . LEU A 1 63 ? 34.356 -6.465 4.674 1.00 77.00 63 LEU A C 1
ATOM 496 O O . LEU A 1 63 ? 34.807 -6.730 3.558 1.00 77.00 63 LEU A O 1
ATOM 500 N N . THR A 1 64 ? 33.486 -7.275 5.285 1.00 73.31 64 THR A N 1
ATOM 501 C CA . THR A 1 64 ? 32.974 -8.521 4.689 1.00 73.31 64 THR A CA 1
ATOM 502 C C . THR A 1 64 ? 31.939 -8.251 3.601 1.00 73.31 64 THR A C 1
ATOM 504 O O . THR A 1 64 ? 31.967 -8.920 2.565 1.00 73.31 64 THR A O 1
ATOM 507 N N . SER A 1 65 ? 31.075 -7.251 3.793 1.00 72.12 65 SER A N 1
ATOM 508 C CA . SER A 1 65 ? 30.057 -6.856 2.811 1.00 72.12 65 SER A CA 1
ATOM 509 C C . SER A 1 65 ? 30.679 -6.219 1.566 1.00 72.12 65 SER A C 1
ATOM 511 O O . SER A 1 65 ? 30.296 -6.534 0.439 1.00 72.12 65 SER A O 1
ATOM 513 N N . SER A 1 66 ? 31.707 -5.382 1.743 1.00 78.44 66 SER A N 1
ATOM 514 C CA . SER A 1 66 ? 32.420 -4.739 0.632 1.00 78.44 66 SER A CA 1
ATOM 515 C C . SER A 1 66 ? 33.298 -5.710 -0.171 1.00 78.44 66 SER A C 1
ATOM 517 O O . SER A 1 66 ? 33.621 -5.440 -1.329 1.00 78.44 66 SER A O 1
ATOM 519 N N . GLN A 1 67 ? 33.672 -6.860 0.404 1.00 80.38 67 GLN A N 1
ATOM 520 C CA . GLN A 1 67 ? 34.618 -7.797 -0.204 1.00 80.38 67 GLN A CA 1
ATOM 521 C C . GLN A 1 67 ? 34.110 -8.392 -1.526 1.00 80.38 67 GLN A C 1
ATOM 523 O O . GLN A 1 67 ? 34.859 -8.423 -2.501 1.00 80.38 67 GLN A O 1
ATOM 528 N N . ALA A 1 68 ? 32.857 -8.857 -1.579 1.00 74.38 68 ALA A N 1
ATOM 529 C CA . ALA A 1 68 ? 32.283 -9.434 -2.800 1.00 74.38 68 ALA A CA 1
ATOM 530 C C . ALA A 1 68 ? 32.147 -8.379 -3.911 1.00 74.38 68 ALA A C 1
ATOM 532 O O . ALA A 1 68 ? 32.468 -8.642 -5.068 1.00 74.38 68 ALA A O 1
ATOM 533 N N . ILE A 1 69 ? 31.754 -7.160 -3.532 1.00 78.88 69 ILE A N 1
ATOM 534 C CA . ILE A 1 69 ? 31.584 -6.027 -4.446 1.00 78.88 69 ILE A CA 1
ATOM 535 C C . ILE A 1 69 ? 32.926 -5.652 -5.079 1.00 78.88 69 ILE A C 1
ATOM 537 O O . ILE A 1 69 ? 33.017 -5.551 -6.298 1.00 78.88 69 ILE A O 1
ATOM 541 N N . LEU A 1 70 ? 33.986 -5.512 -4.277 1.00 83.31 70 LEU A N 1
ATOM 542 C CA . LEU A 1 70 ? 35.317 -5.144 -4.770 1.00 83.31 70 LEU A CA 1
ATOM 543 C C . LEU A 1 70 ? 35.922 -6.203 -5.707 1.00 83.31 70 LEU A C 1
ATOM 545 O O . LEU A 1 70 ? 36.589 -5.836 -6.671 1.00 83.31 70 LEU A O 1
ATOM 549 N N . ILE A 1 71 ? 35.669 -7.496 -5.465 1.00 81.69 71 ILE A N 1
ATOM 550 C CA . ILE A 1 71 ? 36.133 -8.594 -6.337 1.00 81.69 71 ILE A CA 1
ATOM 551 C C . ILE A 1 71 ? 35.377 -8.620 -7.672 1.00 81.69 71 ILE A C 1
ATOM 553 O O . ILE A 1 71 ? 35.943 -8.974 -8.704 1.00 81.69 71 ILE A O 1
ATOM 557 N N . VAL A 1 72 ? 34.088 -8.280 -7.679 1.00 79.00 72 VAL A N 1
ATOM 558 C CA . VAL A 1 72 ? 33.316 -8.200 -8.927 1.00 79.00 72 VAL A CA 1
ATOM 559 C C . VAL A 1 72 ? 33.670 -6.930 -9.695 1.00 79.00 72 VAL A C 1
ATOM 561 O O . VAL A 1 72 ? 33.835 -6.978 -10.912 1.00 79.00 72 VAL A O 1
ATOM 564 N N . TRP A 1 73 ? 33.865 -5.817 -8.990 1.00 82.38 73 TRP A N 1
ATOM 565 C CA . TRP A 1 73 ? 34.214 -4.529 -9.582 1.00 82.38 73 TRP A CA 1
ATOM 566 C C . TRP A 1 73 ? 35.647 -4.475 -10.127 1.00 82.38 73 TRP A C 1
ATOM 568 O O . TRP A 1 73 ? 35.937 -3.676 -11.014 1.00 82.38 73 TRP A O 1
ATOM 578 N N . SER A 1 74 ? 36.545 -5.345 -9.651 1.00 82.69 74 SER A N 1
ATOM 579 C CA . SER A 1 74 ? 37.902 -5.466 -10.198 1.00 82.69 74 SER A CA 1
ATOM 580 C C . SER A 1 74 ? 37.949 -6.127 -11.585 1.00 82.69 74 SER A C 1
ATOM 582 O O . SER A 1 74 ? 38.995 -6.094 -12.234 1.00 82.69 74 SER A O 1
ATOM 584 N N . LYS A 1 75 ? 36.841 -6.711 -12.063 1.00 80.50 75 LYS A N 1
ATOM 585 C CA . LYS A 1 75 ? 36.757 -7.324 -13.394 1.00 80.50 75 LYS A CA 1
ATOM 586 C C . LYS A 1 75 ? 36.626 -6.276 -14.492 1.00 80.50 75 LYS A C 1
ATOM 588 O O . LYS A 1 75 ? 35.885 -5.304 -14.356 1.00 80.50 75 LYS A O 1
ATOM 593 N N . ARG A 1 76 ? 37.240 -6.546 -15.645 1.00 71.50 76 ARG A N 1
ATOM 594 C CA . ARG A 1 76 ? 37.048 -5.768 -16.875 1.00 71.50 76 ARG A CA 1
ATOM 595 C C . ARG A 1 76 ? 36.615 -6.715 -17.998 1.00 71.50 76 ARG A C 1
ATOM 597 O O . ARG A 1 76 ? 37.204 -7.775 -18.178 1.00 71.50 76 ARG A O 1
ATOM 604 N N . ALA A 1 77 ? 35.520 -6.382 -18.689 1.00 63.09 77 ALA A N 1
ATOM 605 C CA . ALA A 1 77 ? 34.902 -7.230 -19.722 1.00 63.09 77 ALA A CA 1
ATOM 606 C C . ALA A 1 77 ? 34.616 -8.689 -19.276 1.00 63.09 77 ALA A C 1
ATOM 608 O O . ALA A 1 77 ? 34.767 -9.634 -20.047 1.00 63.09 77 ALA A O 1
ATOM 609 N N . GLY A 1 78 ? 34.232 -8.885 -18.007 1.00 63.41 78 GLY A N 1
ATOM 610 C CA . GLY A 1 78 ? 33.877 -10.201 -17.456 1.00 63.41 78 GLY A CA 1
ATOM 611 C C . GLY A 1 78 ? 35.056 -11.107 -17.072 1.00 63.41 78 GLY A C 1
ATOM 612 O O . GLY A 1 78 ? 34.818 -12.196 -16.553 1.00 63.41 78 GLY A O 1
ATOM 613 N N . LYS A 1 79 ? 36.312 -10.673 -17.258 1.00 72.50 79 LYS A N 1
ATOM 614 C CA . LYS A 1 79 ? 37.525 -11.428 -16.888 1.00 72.50 79 LYS A CA 1
ATOM 615 C C . LYS A 1 79 ? 38.430 -10.625 -15.943 1.00 72.50 79 LYS A C 1
ATOM 617 O O . LYS A 1 79 ? 38.302 -9.406 -15.819 1.00 72.50 79 LYS A O 1
ATOM 622 N N . TYR A 1 80 ? 39.336 -11.324 -15.260 1.00 81.31 80 TYR A N 1
ATOM 623 C CA . TYR A 1 80 ? 40.386 -10.712 -14.444 1.00 81.31 80 TYR A CA 1
ATOM 624 C C . TYR A 1 80 ? 41.606 -10.423 -15.327 1.00 81.31 80 TYR A C 1
ATOM 626 O O . TYR A 1 80 ? 42.186 -11.342 -15.899 1.00 81.31 80 TYR A O 1
ATOM 634 N N . GLU A 1 81 ? 41.979 -9.148 -15.463 1.00 79.88 81 GLU A N 1
ATOM 635 C CA . GLU A 1 81 ? 43.177 -8.737 -16.222 1.00 79.88 81 GLU A CA 1
ATOM 636 C C . GLU A 1 81 ? 44.480 -8.974 -15.438 1.00 79.88 81 GLU A C 1
ATOM 638 O O . GLU A 1 81 ? 45.563 -8.978 -16.021 1.00 79.88 81 GLU A O 1
ATOM 643 N N . TYR A 1 82 ? 44.373 -9.184 -14.122 1.00 84.06 82 TYR A N 1
ATOM 644 C CA . TYR A 1 82 ? 45.478 -9.489 -13.216 1.00 84.06 82 TYR A CA 1
ATOM 645 C C . TYR A 1 82 ? 45.519 -10.980 -12.853 1.00 84.06 82 TYR A C 1
ATOM 647 O O . TYR A 1 82 ? 44.495 -11.666 -12.864 1.00 84.06 82 TYR A O 1
ATOM 655 N N . SER A 1 83 ? 46.703 -11.480 -12.485 1.00 85.56 83 SER A N 1
ATOM 656 C CA . SER A 1 83 ? 46.857 -12.843 -11.958 1.00 85.56 83 SER A CA 1
ATOM 657 C C . SER A 1 83 ? 46.257 -12.948 -10.552 1.00 85.56 83 SER A C 1
ATOM 659 O O . SER A 1 83 ? 46.561 -12.171 -9.646 1.00 85.56 83 SER A O 1
ATOM 661 N N . VAL A 1 84 ? 45.383 -13.934 -10.351 1.00 86.69 84 VAL A N 1
ATOM 662 C CA . VAL A 1 84 ? 44.713 -14.156 -9.061 1.00 86.69 84 VAL A CA 1
ATOM 663 C C . VAL A 1 84 ? 45.707 -14.646 -7.999 1.00 86.69 84 VAL A C 1
ATOM 665 O O . VAL A 1 84 ? 45.586 -14.287 -6.823 1.00 86.69 84 VAL A O 1
ATOM 668 N N . THR A 1 85 ? 46.716 -15.429 -8.397 1.00 87.56 85 THR A N 1
ATOM 669 C CA . THR A 1 85 ? 47.736 -15.947 -7.474 1.00 87.56 85 THR A CA 1
ATOM 670 C C . THR A 1 85 ? 48.652 -14.836 -6.950 1.00 87.56 85 THR A C 1
ATOM 672 O O . THR A 1 85 ? 48.928 -14.806 -5.747 1.00 87.56 85 THR A O 1
ATOM 675 N N . THR A 1 86 ? 49.035 -13.858 -7.784 1.00 90.31 86 THR A N 1
ATOM 676 C CA . THR A 1 86 ? 49.820 -12.691 -7.336 1.00 90.31 86 THR A CA 1
ATOM 677 C C . THR A 1 86 ? 49.019 -11.794 -6.389 1.00 90.31 86 THR A C 1
ATOM 679 O O . THR A 1 86 ? 49.551 -11.324 -5.379 1.00 90.31 86 THR A O 1
ATOM 682 N N . ALA A 1 87 ? 47.716 -11.613 -6.636 1.00 89.25 87 ALA A N 1
ATOM 683 C CA . ALA A 1 87 ? 46.838 -10.856 -5.743 1.00 89.25 87 ALA A CA 1
ATOM 684 C C . ALA A 1 87 ? 46.705 -11.522 -4.360 1.00 89.25 87 ALA A C 1
ATOM 686 O O . ALA A 1 87 ? 46.843 -10.846 -3.337 1.00 89.25 87 ALA A O 1
ATOM 687 N N . ASN A 1 88 ? 46.503 -12.843 -4.304 1.00 89.44 88 ASN A N 1
ATOM 688 C CA . ASN A 1 88 ? 46.422 -13.577 -3.035 1.00 89.44 88 ASN A CA 1
ATOM 689 C C . ASN A 1 88 ? 47.759 -13.601 -2.278 1.00 89.44 88 ASN A C 1
ATOM 691 O O . ASN A 1 88 ? 47.769 -13.439 -1.056 1.00 89.44 88 ASN A O 1
ATOM 695 N N . PHE A 1 89 ? 48.887 -13.712 -2.984 1.00 92.06 89 PHE A N 1
ATOM 696 C CA . PHE A 1 89 ? 50.210 -13.570 -2.375 1.00 92.06 89 PHE A CA 1
ATOM 697 C C . PHE A 1 89 ? 50.385 -12.197 -1.703 1.00 92.06 89 PHE A C 1
ATOM 699 O O . PHE A 1 89 ? 50.870 -12.112 -0.571 1.00 92.06 89 PHE A O 1
ATOM 706 N N . MET A 1 90 ? 49.939 -11.119 -2.358 1.00 93.00 90 MET A N 1
ATOM 707 C CA . MET A 1 90 ? 49.988 -9.765 -1.794 1.00 93.00 90 MET A CA 1
ATOM 708 C C . MET A 1 90 ? 49.081 -9.599 -0.569 1.00 93.00 90 MET A C 1
ATOM 710 O O . MET A 1 90 ? 49.470 -8.920 0.382 1.00 93.00 90 MET A O 1
ATOM 714 N N . VAL A 1 91 ? 47.910 -10.246 -0.548 1.00 91.19 91 VAL A N 1
ATOM 715 C CA . VAL A 1 91 ? 47.019 -10.264 0.625 1.00 91.19 91 VAL A CA 1
ATOM 716 C C . VAL A 1 91 ? 47.718 -10.896 1.832 1.00 91.19 91 VAL A C 1
ATOM 718 O O . VAL A 1 91 ? 47.733 -10.296 2.906 1.00 91.19 91 VAL A O 1
ATOM 721 N N . GLU A 1 92 ? 48.331 -12.071 1.673 1.00 92.94 92 GLU A N 1
ATOM 722 C CA . GLU A 1 92 ? 49.044 -12.743 2.772 1.00 92.94 92 GLU A CA 1
ATOM 723 C C . GLU A 1 92 ? 50.298 -11.969 3.209 1.00 92.94 92 GLU A C 1
ATOM 725 O O . GLU A 1 92 ? 50.555 -11.828 4.406 1.00 92.94 92 GLU A O 1
ATOM 730 N N . THR A 1 93 ? 51.017 -11.363 2.259 1.00 93.00 93 THR A N 1
ATOM 731 C CA . THR A 1 93 ? 52.163 -10.484 2.545 1.00 93.00 93 THR A CA 1
ATOM 732 C C . THR A 1 93 ? 51.749 -9.285 3.398 1.00 93.00 93 THR A C 1
ATOM 734 O O . THR A 1 93 ? 52.395 -8.973 4.401 1.00 93.00 93 THR A O 1
ATOM 737 N N . LEU A 1 94 ? 50.634 -8.636 3.050 1.00 93.12 94 LEU A N 1
ATOM 738 C CA . LEU A 1 94 ? 50.108 -7.498 3.798 1.00 93.12 94 LEU A CA 1
ATOM 739 C C . LEU A 1 94 ? 49.643 -7.909 5.205 1.00 93.12 94 LEU A C 1
ATOM 741 O O . LEU A 1 94 ? 49.948 -7.216 6.178 1.00 93.12 94 LEU A O 1
ATOM 745 N N . LYS A 1 95 ? 48.968 -9.058 5.345 1.00 92.00 95 LYS A N 1
ATOM 746 C CA . LYS A 1 95 ? 48.569 -9.599 6.657 1.00 92.00 95 LYS A CA 1
ATOM 747 C C . LYS A 1 95 ? 49.770 -9.911 7.549 1.00 92.00 95 LYS A C 1
ATOM 749 O O . LYS A 1 95 ? 49.762 -9.571 8.738 1.00 92.00 95 LYS A O 1
ATOM 754 N N . CYS A 1 96 ? 50.805 -10.523 6.975 1.00 91.81 96 CYS A N 1
ATOM 755 C CA . CYS A 1 96 ? 52.067 -10.814 7.646 1.00 91.81 96 CYS A CA 1
ATOM 756 C C . CYS A 1 96 ? 52.745 -9.522 8.133 1.00 91.81 96 CYS A C 1
ATOM 758 O O . CYS A 1 96 ? 53.062 -9.400 9.318 1.00 91.81 96 CYS A O 1
ATOM 760 N N . ALA A 1 97 ? 52.861 -8.513 7.262 1.00 92.12 97 ALA A N 1
ATOM 761 C CA . ALA A 1 97 ? 53.462 -7.220 7.589 1.00 92.12 97 ALA A CA 1
ATOM 762 C C . ALA A 1 97 ? 52.716 -6.480 8.714 1.00 92.12 97 ALA A C 1
ATOM 764 O O . ALA A 1 97 ? 53.345 -5.978 9.647 1.00 92.12 97 ALA A O 1
ATOM 765 N N . ILE A 1 98 ? 51.378 -6.444 8.673 1.00 89.44 98 ILE A N 1
ATOM 766 C CA . ILE A 1 98 ? 50.565 -5.803 9.720 1.00 89.44 98 ILE A CA 1
ATOM 767 C C . ILE A 1 98 ? 50.711 -6.549 11.054 1.00 89.44 98 ILE A C 1
ATOM 769 O O . ILE A 1 98 ? 50.865 -5.915 12.101 1.00 89.44 98 ILE A O 1
ATOM 773 N N . SER A 1 99 ? 50.719 -7.885 11.028 1.00 88.31 99 SER A N 1
ATOM 774 C CA . SER A 1 99 ? 50.888 -8.709 12.235 1.00 88.31 99 SER A CA 1
ATOM 775 C C . SER A 1 99 ? 52.271 -8.517 12.864 1.00 88.31 99 SER A C 1
ATOM 777 O O . SER A 1 99 ? 52.381 -8.365 14.082 1.00 88.31 99 SER A O 1
ATOM 779 N N . LEU A 1 100 ? 53.321 -8.434 12.040 1.00 89.06 100 LEU A N 1
ATOM 780 C CA . LEU A 1 100 ? 54.689 -8.170 12.485 1.00 89.06 100 LEU A CA 1
ATOM 781 C C . LEU A 1 100 ? 54.847 -6.747 13.040 1.00 89.06 100 LEU A C 1
ATOM 783 O O . LEU A 1 100 ? 55.467 -6.556 14.083 1.00 89.06 100 LEU A O 1
ATOM 787 N N . MET A 1 101 ? 54.234 -5.746 12.400 1.00 88.81 101 MET A N 1
ATOM 788 C CA . MET A 1 101 ? 54.234 -4.363 12.891 1.00 88.81 101 MET A CA 1
ATOM 789 C C . MET A 1 101 ? 53.522 -4.243 14.244 1.00 88.81 101 MET A C 1
ATOM 791 O O . MET A 1 101 ? 54.002 -3.547 15.143 1.00 88.81 101 MET A O 1
ATOM 795 N N . ALA A 1 102 ? 52.392 -4.936 14.415 1.00 85.12 102 ALA A N 1
ATOM 796 C CA . ALA A 1 102 ? 51.685 -4.997 15.689 1.00 85.12 102 ALA A CA 1
ATOM 797 C C . ALA A 1 102 ? 52.544 -5.656 16.778 1.00 85.12 102 ALA A C 1
ATOM 799 O O . ALA A 1 102 ? 52.600 -5.152 17.899 1.00 85.12 102 ALA A O 1
ATOM 800 N N . LEU A 1 103 ? 53.263 -6.731 16.443 1.00 86.12 103 LEU A N 1
ATOM 801 C CA . LEU A 1 103 ? 54.184 -7.395 17.364 1.00 86.12 103 LEU A CA 1
ATOM 802 C C . LEU A 1 103 ? 55.376 -6.499 17.742 1.00 86.12 103 LEU A C 1
ATOM 804 O O . LEU A 1 103 ? 55.697 -6.383 18.922 1.00 86.12 103 LEU A O 1
ATOM 808 N N . GLY A 1 104 ? 55.961 -5.779 16.781 1.00 85.38 104 GLY A N 1
ATOM 809 C CA . GLY A 1 104 ? 57.052 -4.832 17.032 1.00 85.38 104 GLY A CA 1
ATOM 810 C C . GLY A 1 104 ? 56.652 -3.678 17.959 1.00 85.38 104 GLY A C 1
ATOM 811 O O . GLY A 1 104 ? 57.438 -3.260 18.810 1.00 85.38 104 GLY A O 1
ATOM 812 N N . ARG A 1 105 ? 55.402 -3.197 17.869 1.00 86.19 105 ARG A N 1
ATOM 813 C CA . ARG A 1 105 ? 54.860 -2.212 18.826 1.00 86.19 105 ARG A CA 1
ATOM 814 C C . ARG A 1 105 ? 54.747 -2.779 20.241 1.00 86.19 105 ARG A C 1
ATOM 816 O O . ARG A 1 105 ? 55.010 -2.053 21.194 1.00 86.19 105 ARG A O 1
ATOM 823 N N . ILE A 1 106 ? 54.369 -4.050 20.371 1.00 84.38 106 ILE A N 1
ATOM 824 C CA . ILE A 1 106 ? 54.253 -4.732 21.666 1.00 84.38 106 ILE A CA 1
ATOM 825 C C . ILE A 1 106 ? 55.638 -4.940 22.276 1.00 84.38 106 ILE A C 1
ATOM 827 O O . ILE A 1 106 ? 55.840 -4.589 23.431 1.00 84.38 106 ILE A O 1
ATOM 831 N N . TRP A 1 107 ? 56.623 -5.392 21.496 1.00 87.75 107 TRP A N 1
ATOM 832 C CA . TRP A 1 107 ? 58.002 -5.527 21.975 1.00 87.75 107 TRP A CA 1
ATOM 833 C C . TRP A 1 107 ? 58.600 -4.208 22.458 1.00 87.75 107 TRP A C 1
ATOM 835 O O . TRP A 1 107 ? 59.298 -4.188 23.467 1.00 87.75 107 TRP A O 1
ATOM 845 N N . LYS A 1 108 ? 58.291 -3.094 21.779 1.00 86.19 108 LYS A N 1
ATOM 846 C CA . LYS A 1 108 ? 58.743 -1.761 22.197 1.00 86.19 108 LYS A CA 1
ATOM 847 C C . LYS A 1 108 ? 58.113 -1.303 23.520 1.00 86.19 108 LYS A C 1
ATOM 849 O O . LYS A 1 108 ? 58.714 -0.492 24.215 1.00 86.19 108 LYS A O 1
ATOM 854 N N . LYS A 1 109 ? 56.904 -1.771 23.840 1.00 83.69 109 LYS A N 1
ATOM 855 C CA . LYS A 1 109 ? 56.149 -1.345 25.024 1.00 83.69 109 LYS A CA 1
ATOM 856 C C . LYS A 1 109 ? 56.391 -2.247 26.236 1.00 83.69 109 LYS A C 1
ATOM 858 O O . LYS A 1 109 ? 56.628 -1.737 27.323 1.00 83.69 109 LYS A O 1
ATOM 863 N N . ASP A 1 110 ? 56.333 -3.559 26.025 1.00 78.12 110 ASP A N 1
ATOM 864 C CA . ASP A 1 110 ? 56.233 -4.562 27.089 1.00 78.12 110 ASP A CA 1
ATOM 865 C C . ASP A 1 110 ? 57.454 -5.510 27.136 1.00 78.12 110 ASP A C 1
ATOM 867 O O . ASP A 1 110 ? 57.517 -6.384 27.996 1.00 78.12 110 ASP A O 1
ATOM 871 N N . GLY A 1 111 ? 58.427 -5.355 26.226 1.00 79.38 111 GLY A N 1
ATOM 872 C CA . GLY A 1 111 ? 59.580 -6.253 26.097 1.00 79.38 111 GLY A CA 1
ATOM 873 C C . GLY A 1 111 ? 59.266 -7.575 25.377 1.00 79.38 111 GLY A C 1
ATOM 874 O O . GLY A 1 111 ? 58.145 -7.822 24.919 1.00 79.38 111 GLY A O 1
ATOM 875 N N . VAL A 1 112 ? 60.283 -8.431 25.216 1.00 83.50 112 VAL A N 1
ATOM 876 C CA . VAL A 1 112 ? 60.136 -9.760 24.594 1.00 83.50 112 VAL A CA 1
ATOM 877 C C . VAL A 1 112 ? 59.914 -10.808 25.684 1.00 83.50 112 VAL A C 1
ATOM 879 O O . VAL A 1 112 ? 60.836 -11.141 26.421 1.00 83.50 112 VAL A O 1
ATOM 882 N N . ASN A 1 113 ? 58.698 -11.355 25.739 1.00 80.31 113 ASN A N 1
ATOM 883 C CA . ASN A 1 113 ? 58.293 -12.393 26.695 1.00 80.31 113 ASN A CA 1
ATOM 884 C C . ASN A 1 113 ? 58.111 -13.755 26.000 1.00 80.31 113 ASN A C 1
ATOM 886 O O . ASN A 1 113 ? 57.962 -13.817 24.777 1.00 80.31 113 ASN A O 1
ATOM 890 N N . GLU A 1 114 ? 58.042 -14.839 26.782 1.00 75.31 114 GLU A N 1
ATOM 891 C CA . GLU A 1 114 ? 57.750 -16.213 26.319 1.00 75.31 114 GLU A CA 1
ATOM 892 C C . GLU A 1 114 ? 56.504 -16.291 25.408 1.00 75.31 114 GLU A C 1
ATOM 894 O O . GLU A 1 114 ? 56.516 -16.994 24.399 1.00 75.31 114 GLU A O 1
ATOM 899 N N . ASP A 1 115 ? 55.457 -15.511 25.699 1.00 76.38 115 ASP A N 1
ATOM 900 C CA . ASP A 1 115 ? 54.195 -15.506 24.939 1.00 76.38 115 ASP A CA 1
ATOM 901 C C . ASP A 1 115 ? 54.224 -14.658 23.649 1.00 76.38 115 ASP A C 1
ATOM 903 O O . ASP A 1 115 ? 53.324 -14.769 22.808 1.00 76.38 115 ASP A O 1
ATOM 907 N N . ASN A 1 116 ? 55.248 -13.808 23.490 1.00 79.75 116 ASN A N 1
ATOM 908 C CA . ASN A 1 116 ? 55.393 -12.833 22.399 1.00 79.75 116 ASN A CA 1
ATOM 909 C C . ASN A 1 116 ? 56.641 -13.070 21.530 1.00 79.75 116 ASN A C 1
ATOM 911 O O . ASN A 1 116 ? 56.869 -12.311 20.585 1.00 79.75 116 ASN A O 1
ATOM 915 N N . ARG A 1 117 ? 57.479 -14.064 21.848 1.00 81.81 117 ARG A N 1
ATOM 916 C CA . ARG A 1 117 ? 58.683 -14.376 21.066 1.00 81.81 117 ARG A CA 1
ATOM 917 C C . ARG A 1 117 ? 58.335 -15.094 19.762 1.00 81.81 117 ARG A C 1
ATOM 919 O O . ARG A 1 117 ? 57.402 -15.891 19.695 1.00 81.81 117 ARG A O 1
ATOM 926 N N . LEU A 1 118 ? 59.128 -14.819 18.732 1.00 78.38 118 LEU A N 1
ATOM 927 C CA . LEU A 1 118 ? 59.021 -15.454 17.416 1.00 78.38 118 LEU A CA 1
ATOM 928 C C . LEU A 1 118 ? 59.746 -16.806 17.341 1.00 78.38 118 LEU A C 1
ATOM 930 O O . LEU A 1 118 ? 59.377 -17.643 16.524 1.00 78.38 118 LEU A O 1
ATOM 934 N N . THR A 1 119 ? 60.741 -17.029 18.204 1.00 69.25 119 THR A N 1
ATOM 935 C CA . THR A 1 119 ? 61.510 -18.276 18.308 1.00 69.25 119 THR A CA 1
ATOM 936 C C . THR A 1 119 ? 60.674 -19.371 18.967 1.00 69.25 119 THR A C 1
ATOM 938 O O . THR A 1 119 ? 60.270 -19.244 20.125 1.00 69.25 119 THR A O 1
ATOM 941 N N . THR A 1 120 ? 60.387 -20.435 18.219 1.00 69.25 120 THR A N 1
ATOM 942 C CA . THR A 1 120 ? 59.410 -21.472 18.589 1.00 69.25 120 THR A CA 1
ATOM 943 C C . THR A 1 120 ? 59.930 -22.855 18.221 1.00 69.25 120 THR A C 1
ATOM 945 O O . THR A 1 120 ? 60.694 -22.988 17.266 1.00 69.25 120 THR A O 1
ATOM 948 N N . THR A 1 121 ? 59.518 -23.895 18.947 1.00 77.12 121 THR A N 1
ATOM 949 C CA . THR A 1 121 ? 59.878 -25.282 18.614 1.00 77.12 121 THR A CA 1
ATOM 950 C C . THR A 1 121 ? 59.116 -25.762 17.370 1.00 77.12 121 THR A C 1
ATOM 952 O O . THR A 1 121 ? 58.024 -25.273 17.073 1.00 77.12 121 THR A O 1
ATOM 955 N N . LEU A 1 122 ? 59.683 -26.712 16.615 1.00 74.75 122 LEU A N 1
ATOM 956 C CA . LEU A 1 122 ? 59.084 -27.215 15.365 1.00 74.75 122 LEU A CA 1
ATOM 957 C C . LEU A 1 122 ? 57.683 -27.812 15.577 1.00 74.75 122 LEU A C 1
ATOM 959 O O . LEU A 1 122 ? 56.794 -27.610 14.748 1.00 74.75 122 LEU A O 1
ATOM 963 N N . ASP A 1 123 ? 57.455 -28.438 16.732 1.00 73.69 123 ASP A N 1
ATOM 964 C CA . ASP A 1 123 ? 56.159 -29.002 17.129 1.00 73.69 123 ASP A CA 1
ATOM 965 C C . ASP A 1 123 ? 55.051 -27.944 17.259 1.00 73.69 123 ASP A C 1
ATOM 967 O O . ASP A 1 123 ? 53.863 -28.251 17.156 1.00 73.69 123 ASP A O 1
ATOM 971 N N . GLU A 1 124 ? 55.414 -26.677 17.476 1.00 75.50 124 GLU A N 1
ATOM 972 C CA . GLU A 1 124 ? 54.458 -25.569 17.553 1.00 75.50 124 GLU A CA 1
ATOM 973 C C . GLU A 1 124 ? 54.088 -25.015 16.186 1.00 75.50 124 GLU A C 1
ATOM 975 O O . GLU A 1 124 ? 53.009 -24.452 16.029 1.00 75.50 124 GLU A O 1
ATOM 980 N N . VAL A 1 125 ? 54.988 -25.138 15.215 1.00 82.94 125 VAL A N 1
ATOM 981 C CA . VAL A 1 125 ? 54.865 -24.511 13.898 1.00 82.94 125 VAL A CA 1
ATOM 982 C C . VAL A 1 125 ? 54.174 -25.453 12.906 1.00 82.94 125 VAL A C 1
ATOM 984 O O . VAL A 1 125 ? 53.422 -24.999 12.045 1.00 82.94 125 VAL A O 1
ATOM 987 N N . ILE A 1 126 ? 54.337 -26.770 13.073 1.00 85.06 126 ILE A N 1
ATOM 988 C CA . ILE A 1 126 ? 53.815 -27.804 12.161 1.00 85.06 126 ILE A CA 1
ATOM 989 C C . ILE A 1 126 ? 52.278 -27.868 12.068 1.00 85.06 126 ILE A C 1
ATOM 991 O O . ILE A 1 126 ? 51.735 -28.497 11.164 1.00 85.06 126 ILE A O 1
ATOM 995 N N . VAL A 1 127 ? 51.552 -27.195 12.967 1.00 84.50 127 VAL A N 1
ATOM 996 C CA . VAL A 1 127 ? 50.078 -27.173 12.967 1.00 84.50 127 VAL A CA 1
ATOM 997 C C . VAL A 1 127 ? 49.472 -26.132 12.014 1.00 84.50 127 VAL A C 1
ATOM 999 O O . VAL A 1 127 ? 48.320 -26.289 11.615 1.00 84.50 127 VAL A O 1
ATOM 1002 N N . TYR A 1 128 ? 50.220 -25.091 11.627 1.00 86.62 128 TYR A N 1
ATOM 1003 C CA . TYR A 1 128 ? 49.741 -23.982 10.783 1.00 86.62 128 TYR A CA 1
ATOM 1004 C C . TYR A 1 128 ? 49.682 -24.246 9.260 1.00 86.62 128 TYR A C 1
ATOM 1006 O O . TYR A 1 128 ? 48.837 -23.629 8.606 1.00 86.62 128 TYR A O 1
ATOM 1014 N N . PRO A 1 129 ? 50.492 -25.143 8.659 1.00 90.19 129 PRO A N 1
ATOM 1015 C CA . PRO A 1 129 ? 50.425 -25.434 7.227 1.00 90.19 129 PRO A CA 1
ATOM 1016 C C . PRO A 1 129 ? 49.051 -25.907 6.739 1.00 90.19 129 PRO A C 1
ATOM 1018 O O . PRO A 1 129 ? 48.591 -25.467 5.691 1.00 90.19 129 PRO A O 1
ATOM 1021 N N . ILE A 1 130 ? 48.366 -26.764 7.505 1.00 86.88 130 ILE A N 1
ATOM 1022 C CA . ILE A 1 130 ? 47.056 -27.325 7.130 1.00 86.88 130 ILE A CA 1
ATOM 1023 C C . ILE A 1 130 ? 46.003 -26.216 6.920 1.00 86.88 130 ILE A C 1
ATOM 1025 O O . ILE A 1 130 ? 45.464 -26.116 5.817 1.00 86.88 130 ILE A O 1
ATOM 1029 N N . PRO A 1 131 ? 45.721 -25.334 7.901 1.00 86.94 131 PRO A N 1
ATOM 1030 C CA . PRO A 1 131 ? 44.784 -24.231 7.701 1.00 86.94 131 PRO A CA 1
ATOM 1031 C C . PRO A 1 131 ? 45.263 -23.224 6.652 1.00 86.94 131 PRO A C 1
ATOM 1033 O O . PRO A 1 131 ? 44.430 -22.688 5.926 1.00 86.94 131 PRO A O 1
ATOM 1036 N N . ALA A 1 132 ? 46.574 -23.008 6.501 1.00 87.44 132 ALA A N 1
ATOM 1037 C CA . ALA A 1 132 ? 47.105 -22.140 5.450 1.00 87.44 132 ALA A CA 1
ATOM 1038 C C . ALA A 1 132 ? 46.774 -22.655 4.033 1.00 87.44 132 ALA A C 1
ATOM 1040 O O . ALA A 1 132 ? 46.323 -21.874 3.195 1.00 87.44 132 ALA A O 1
ATOM 1041 N N . VAL A 1 133 ? 46.919 -23.962 3.770 1.00 89.12 133 VAL A N 1
ATOM 1042 C CA . VAL A 1 133 ? 46.522 -24.571 2.483 1.00 89.12 133 VAL A CA 1
ATOM 1043 C C . VAL A 1 133 ? 45.012 -24.474 2.272 1.00 89.12 133 VAL A C 1
ATOM 1045 O O . VAL A 1 133 ? 44.562 -24.136 1.179 1.00 89.12 133 VAL A O 1
ATOM 1048 N N . LEU A 1 134 ? 44.210 -24.721 3.309 1.00 87.50 134 LEU A N 1
ATOM 1049 C CA . LEU A 1 134 ? 42.752 -24.636 3.196 1.00 87.50 134 LEU A CA 1
ATOM 1050 C C . LEU A 1 134 ? 42.286 -23.210 2.875 1.00 87.50 134 LEU A C 1
ATOM 1052 O O . LEU A 1 134 ? 41.435 -23.027 2.004 1.00 87.50 134 LEU A O 1
ATOM 1056 N N . TYR A 1 135 ? 42.876 -22.194 3.517 1.00 86.56 135 TYR A N 1
ATOM 1057 C CA . TYR A 1 135 ? 42.598 -20.793 3.197 1.00 86.56 135 TYR A CA 1
ATOM 1058 C C . TYR A 1 135 ? 43.089 -20.402 1.804 1.00 86.56 135 TYR A C 1
ATOM 1060 O O . TYR A 1 135 ? 42.390 -19.648 1.131 1.00 86.56 135 TYR A O 1
ATOM 1068 N N . LEU A 1 136 ? 44.229 -20.928 1.341 1.00 87.75 136 LEU A N 1
ATOM 1069 C CA . LEU A 1 136 ? 44.689 -20.738 -0.037 1.00 87.75 136 LEU A CA 1
ATOM 1070 C C . LEU A 1 136 ? 43.643 -21.244 -1.035 1.00 87.75 136 LEU A C 1
ATOM 1072 O O . LEU A 1 136 ? 43.199 -20.483 -1.894 1.00 87.75 136 LEU A O 1
ATOM 1076 N N . VAL A 1 137 ? 43.229 -22.508 -0.905 1.00 87.19 137 VAL A N 1
ATOM 1077 C CA . VAL A 1 137 ? 42.261 -23.126 -1.822 1.00 87.19 137 VAL A CA 1
ATOM 1078 C C . VAL A 1 137 ? 40.937 -22.368 -1.773 1.00 87.19 137 VAL A C 1
ATOM 1080 O O . VAL A 1 137 ? 40.408 -21.992 -2.815 1.00 87.19 137 VAL A O 1
ATOM 1083 N N . LYS A 1 138 ? 40.441 -22.046 -0.574 1.00 85.50 138 LYS A N 1
ATOM 1084 C CA . LYS A 1 138 ? 39.217 -21.258 -0.385 1.00 85.50 138 LYS A CA 1
ATOM 1085 C C . LYS A 1 138 ? 39.308 -19.874 -1.041 1.00 85.50 138 LYS A C 1
ATOM 1087 O O . LYS A 1 138 ? 38.376 -19.469 -1.734 1.00 85.50 138 LYS A O 1
ATOM 1092 N N . ASN A 1 139 ? 40.421 -19.162 -0.862 1.00 85.44 139 ASN A N 1
ATOM 1093 C CA . ASN A 1 139 ? 40.615 -17.832 -1.439 1.00 85.44 139 ASN A CA 1
ATOM 1094 C C . ASN A 1 139 ? 40.753 -17.882 -2.965 1.00 85.44 139 ASN A C 1
ATOM 1096 O O . ASN A 1 139 ? 40.281 -16.962 -3.616 1.00 85.44 139 ASN A O 1
ATOM 1100 N N . LEU A 1 140 ? 41.350 -18.928 -3.549 1.00 86.06 140 LEU A N 1
ATOM 1101 C CA . LEU A 1 140 ? 41.405 -19.107 -5.006 1.00 86.06 140 LEU A CA 1
ATOM 1102 C C . LEU A 1 140 ? 40.028 -19.454 -5.586 1.00 86.06 140 LEU A C 1
ATOM 1104 O O . LEU A 1 140 ? 39.580 -18.788 -6.520 1.00 86.06 140 LEU A O 1
ATOM 1108 N N . LEU A 1 141 ? 39.329 -20.438 -5.004 1.00 84.44 141 LEU A N 1
ATOM 1109 C CA . LEU A 1 141 ? 37.985 -20.843 -5.438 1.00 84.44 141 LEU A CA 1
ATOM 1110 C C . LEU A 1 141 ? 37.008 -19.665 -5.429 1.00 84.44 141 LEU A C 1
ATOM 1112 O O . LEU A 1 141 ? 36.177 -19.576 -6.323 1.00 84.44 141 LEU A O 1
ATOM 1116 N N . GLN A 1 142 ? 37.137 -18.731 -4.483 1.00 83.88 142 GLN A N 1
ATOM 1117 C CA . GLN A 1 142 ? 36.305 -17.529 -4.425 1.00 83.88 142 GLN A CA 1
ATOM 1118 C C . GLN A 1 142 ? 36.346 -16.705 -5.729 1.00 83.88 142 GLN A C 1
ATOM 1120 O O . GLN A 1 142 ? 35.289 -16.324 -6.225 1.00 83.88 142 GLN A O 1
ATOM 1125 N N . TYR A 1 143 ? 37.521 -16.468 -6.329 1.00 82.12 143 TYR A N 1
ATOM 1126 C CA . TYR A 1 143 ? 37.616 -15.734 -7.606 1.00 82.12 143 TYR A CA 1
ATOM 1127 C C . TYR A 1 143 ? 37.059 -16.545 -8.779 1.00 82.12 143 TYR A C 1
ATOM 1129 O O . TYR A 1 143 ? 36.388 -15.988 -9.648 1.00 82.12 143 TYR A O 1
ATOM 1137 N N . TYR A 1 144 ? 37.293 -17.861 -8.790 1.00 81.06 144 TYR A N 1
ATOM 1138 C CA . TYR A 1 144 ? 36.754 -18.742 -9.827 1.00 81.06 144 TYR A CA 1
ATOM 1139 C C . TYR A 1 144 ? 35.228 -18.832 -9.770 1.00 81.06 144 TYR A C 1
ATOM 1141 O O . TYR A 1 144 ? 34.588 -18.769 -10.812 1.00 81.06 144 TYR A O 1
ATOM 1149 N N . ILE A 1 145 ? 34.625 -18.899 -8.579 1.00 79.00 145 ILE A N 1
ATOM 1150 C CA . ILE A 1 145 ? 33.164 -18.923 -8.425 1.00 79.00 145 ILE A CA 1
ATOM 1151 C C . ILE A 1 145 ? 32.556 -17.636 -8.963 1.00 79.00 145 ILE A C 1
ATOM 1153 O O . ILE A 1 145 ? 31.602 -17.711 -9.726 1.00 79.00 145 ILE A O 1
ATOM 1157 N N . PHE A 1 146 ? 33.134 -16.469 -8.659 1.00 77.06 146 PHE A N 1
ATOM 1158 C CA . PHE A 1 146 ? 32.624 -15.218 -9.216 1.00 77.06 146 PHE A CA 1
ATOM 1159 C C . PHE A 1 146 ? 32.694 -15.179 -10.743 1.00 77.06 146 PHE A C 1
ATOM 1161 O O . PHE A 1 146 ? 31.962 -14.403 -11.347 1.00 77.06 146 PHE A O 1
ATOM 1168 N N . ALA A 1 147 ? 33.552 -15.963 -11.404 1.00 72.75 147 ALA A N 1
ATOM 1169 C CA . ALA A 1 147 ? 33.553 -16.057 -12.865 1.00 72.75 147 ALA A CA 1
ATOM 1170 C C . ALA A 1 147 ? 32.289 -16.740 -13.429 1.00 72.75 147 ALA A C 1
ATOM 1172 O O . ALA A 1 147 ? 31.948 -16.489 -14.582 1.00 72.75 147 ALA A O 1
ATOM 1173 N N . TYR A 1 148 ? 31.591 -17.547 -12.623 1.00 71.50 148 TYR A N 1
ATOM 1174 C CA . TYR A 1 148 ? 30.420 -18.339 -13.026 1.00 71.50 148 TYR A CA 1
ATOM 1175 C C . TYR A 1 148 ? 29.123 -17.972 -12.293 1.00 71.50 148 TYR A C 1
ATOM 1177 O O . TYR A 1 148 ? 28.041 -18.276 -12.785 1.00 71.50 148 TYR A O 1
ATOM 1185 N N . VAL A 1 149 ? 29.229 -17.353 -11.119 1.00 69.75 149 VAL A N 1
ATOM 1186 C CA . VAL A 1 149 ? 28.122 -17.007 -10.224 1.00 69.75 149 VAL A CA 1
ATOM 1187 C C . VAL A 1 149 ? 28.180 -15.509 -9.929 1.00 69.75 149 VAL A C 1
ATOM 1189 O O . VAL A 1 149 ? 29.253 -14.942 -9.704 1.00 69.75 149 VAL A O 1
ATOM 1192 N N . ASP A 1 150 ? 27.025 -14.855 -9.944 1.00 63.81 150 ASP A N 1
ATOM 1193 C CA . ASP A 1 150 ? 26.873 -13.443 -9.617 1.00 63.81 150 ASP A CA 1
ATOM 1194 C C . ASP A 1 150 ? 27.061 -13.166 -8.111 1.00 63.81 150 ASP A C 1
ATOM 1196 O O . ASP A 1 150 ? 27.079 -14.069 -7.272 1.00 63.81 150 ASP A O 1
ATOM 1200 N N . ALA A 1 151 ? 27.255 -11.894 -7.744 1.00 63.06 151 ALA A N 1
ATOM 1201 C CA . ALA A 1 151 ? 27.569 -11.530 -6.360 1.00 63.06 151 ALA A CA 1
ATOM 1202 C C . ALA A 1 151 ? 26.476 -11.920 -5.343 1.00 63.06 151 ALA A C 1
ATOM 1204 O O . ALA A 1 151 ? 26.831 -12.452 -4.287 1.00 63.06 151 ALA A O 1
ATOM 1205 N N . PRO A 1 152 ? 25.178 -11.703 -5.641 1.00 59.06 152 PRO A N 1
ATOM 1206 C CA . PRO A 1 152 ? 24.087 -12.160 -4.786 1.00 59.06 152 PRO A CA 1
ATOM 1207 C C . PRO A 1 152 ? 24.041 -13.687 -4.657 1.00 59.06 152 PRO A C 1
ATOM 1209 O O . PRO A 1 152 ? 24.038 -14.188 -3.533 1.00 59.06 152 PRO A O 1
ATOM 1212 N N . GLY A 1 153 ? 24.105 -14.436 -5.767 1.00 64.25 153 GLY A N 1
ATOM 1213 C CA . GLY A 1 153 ? 24.109 -15.904 -5.746 1.00 64.25 153 GLY A CA 1
ATOM 1214 C C . GLY A 1 153 ? 25.280 -16.487 -4.950 1.00 64.25 153 GLY A C 1
ATOM 1215 O O . GLY A 1 153 ? 25.103 -17.410 -4.155 1.00 64.25 153 GLY A O 1
ATOM 1216 N N . TYR A 1 154 ? 26.469 -15.887 -5.070 1.00 71.00 154 TYR A N 1
ATOM 1217 C CA . TYR A 1 154 ? 27.631 -16.248 -4.257 1.00 71.00 154 TYR A CA 1
ATOM 1218 C C . TYR A 1 154 ? 27.383 -16.066 -2.753 1.00 71.00 154 TYR A C 1
ATOM 1220 O O . TYR A 1 154 ? 27.786 -16.928 -1.974 1.00 71.00 154 TYR A O 1
ATOM 1228 N N . GLN A 1 155 ? 26.745 -14.969 -2.323 1.00 64.88 155 GLN A N 1
ATOM 1229 C CA . GLN A 1 155 ? 26.498 -14.731 -0.895 1.00 64.88 155 GLN A CA 1
ATOM 1230 C C . GLN A 1 155 ? 25.523 -15.756 -0.318 1.00 64.88 155 GLN A C 1
ATOM 1232 O O . GLN A 1 155 ? 25.781 -16.290 0.756 1.00 64.88 155 GLN A O 1
ATOM 1237 N N . ILE A 1 156 ? 24.474 -16.117 -1.059 1.00 66.38 156 ILE A N 1
ATOM 1238 C CA . ILE A 1 156 ? 23.535 -17.141 -0.588 1.00 66.38 156 ILE A CA 1
ATOM 1239 C C . ILE A 1 156 ? 24.226 -18.515 -0.533 1.00 66.38 156 ILE A C 1
ATOM 1241 O O . ILE A 1 156 ? 24.089 -19.243 0.448 1.00 66.38 156 ILE A O 1
ATOM 1245 N N . LEU A 1 157 ? 25.038 -18.865 -1.539 1.00 69.31 157 LEU A N 1
ATOM 1246 C CA . LEU A 1 157 ? 25.799 -20.123 -1.544 1.00 69.31 157 LEU A CA 1
ATOM 1247 C C . LEU A 1 157 ? 26.869 -20.182 -0.447 1.00 69.31 157 LEU A C 1
ATOM 1249 O O . LEU A 1 157 ? 27.157 -21.245 0.102 1.00 69.31 157 LEU A O 1
ATOM 1253 N N . LYS A 1 158 ? 27.461 -19.044 -0.088 1.00 69.56 158 LYS A N 1
ATOM 1254 C CA . LYS A 1 158 ? 28.424 -18.951 1.010 1.00 69.56 158 LYS A CA 1
ATOM 1255 C C . LYS A 1 158 ? 27.784 -19.292 2.361 1.00 69.56 158 LYS A C 1
ATOM 1257 O O . LYS A 1 158 ? 28.488 -19.813 3.227 1.00 69.56 158 LYS A O 1
ATOM 1262 N N . ASN A 1 159 ? 26.475 -19.103 2.532 1.00 68.00 159 ASN A N 1
ATOM 1263 C CA . ASN A 1 159 ? 25.775 -19.409 3.784 1.00 68.00 159 ASN A CA 1
ATOM 1264 C C . ASN A 1 159 ? 25.709 -20.917 4.089 1.00 68.00 159 ASN A C 1
ATOM 1266 O O . ASN A 1 159 ? 25.572 -21.302 5.250 1.00 68.00 159 ASN A O 1
ATOM 1270 N N . PHE A 1 160 ? 25.983 -21.794 3.110 1.00 68.88 160 PHE A N 1
ATOM 1271 C CA . PHE A 1 160 ? 26.237 -23.221 3.369 1.00 68.88 160 PHE A CA 1
ATOM 1272 C C . PHE A 1 160 ? 27.452 -23.469 4.284 1.00 68.88 160 PHE A C 1
ATOM 1274 O O . PHE A 1 160 ? 27.549 -24.526 4.914 1.00 68.88 160 PHE A O 1
ATOM 1281 N N . ASN A 1 161 ? 28.361 -22.495 4.415 1.00 69.19 161 ASN A N 1
ATOM 1282 C CA . ASN A 1 161 ? 29.476 -22.555 5.358 1.00 69.19 161 ASN A CA 1
ATOM 1283 C C . ASN A 1 161 ? 28.988 -22.703 6.808 1.00 69.19 161 ASN A C 1
ATOM 1285 O O . ASN A 1 161 ? 29.595 -23.438 7.576 1.00 69.19 161 ASN A O 1
ATOM 1289 N N . ILE A 1 162 ? 27.860 -22.081 7.167 1.00 69.31 162 ILE A N 1
ATOM 1290 C CA . ILE A 1 162 ? 27.275 -22.132 8.517 1.00 69.31 162 ILE A CA 1
ATOM 1291 C C . ILE A 1 162 ? 26.929 -23.586 8.888 1.00 69.31 162 ILE A C 1
ATOM 1293 O O . ILE A 1 162 ? 27.287 -24.070 9.965 1.00 69.31 162 ILE A O 1
ATOM 1297 N N . ILE A 1 163 ? 26.334 -24.326 7.949 1.00 68.31 163 ILE A N 1
ATOM 1298 C CA . ILE A 1 163 ? 25.979 -25.746 8.101 1.00 68.31 163 ILE A CA 1
ATOM 1299 C C . ILE A 1 163 ? 27.242 -26.612 8.199 1.00 68.31 163 ILE A C 1
ATOM 1301 O O . ILE A 1 163 ? 27.355 -27.444 9.102 1.00 68.31 163 ILE A O 1
ATOM 1305 N N . SER A 1 164 ? 28.213 -26.394 7.304 1.00 69.69 164 SER A N 1
ATOM 1306 C CA . SER A 1 164 ? 29.504 -27.098 7.320 1.00 69.69 164 SER A CA 1
ATOM 1307 C C . SER A 1 164 ? 30.231 -26.916 8.653 1.00 69.69 164 SER A C 1
ATOM 1309 O O . SER A 1 164 ? 30.619 -27.894 9.298 1.00 69.69 164 SER A O 1
ATOM 1311 N N . THR A 1 165 ? 30.354 -25.664 9.107 1.00 69.81 165 THR A N 1
ATOM 1312 C CA . THR A 1 165 ? 30.948 -25.304 10.393 1.00 69.81 165 THR A CA 1
ATOM 1313 C C . THR A 1 165 ? 30.219 -26.019 11.527 1.00 69.81 165 THR A C 1
ATOM 1315 O O . THR A 1 165 ? 30.885 -26.642 12.347 1.00 69.81 165 THR A O 1
ATOM 1318 N N . GLY A 1 166 ? 28.880 -26.015 11.563 1.00 67.62 166 GLY A N 1
ATOM 1319 C CA . GLY A 1 166 ? 28.088 -26.701 12.592 1.00 67.62 166 GLY A CA 1
ATOM 1320 C C . GLY A 1 166 ? 28.338 -28.216 12.660 1.00 67.62 166 GLY A C 1
ATOM 1321 O O . GLY A 1 166 ? 28.587 -28.762 13.740 1.00 67.62 166 GLY A O 1
ATOM 1322 N N . VAL A 1 167 ? 28.351 -28.900 11.511 1.00 69.31 167 VAL A N 1
ATOM 1323 C CA . VAL A 1 167 ? 28.636 -30.346 11.424 1.00 69.31 167 VAL A CA 1
ATOM 1324 C C . VAL A 1 167 ? 30.071 -30.653 11.864 1.00 69.31 167 VAL A C 1
ATOM 1326 O O . VAL A 1 167 ? 30.300 -31.561 12.669 1.00 69.31 167 VAL A O 1
ATOM 1329 N N . LEU A 1 168 ? 31.046 -29.869 11.401 1.00 69.38 168 LEU A N 1
ATOM 1330 C CA . LEU A 1 168 ? 32.456 -30.035 11.757 1.00 69.38 168 LEU A CA 1
ATOM 1331 C C . LEU A 1 168 ? 32.736 -29.690 13.224 1.00 69.38 168 LEU A C 1
ATOM 1333 O O . LEU A 1 168 ? 33.577 -30.333 13.846 1.00 69.38 168 LEU A O 1
ATOM 1337 N N . TYR A 1 169 ? 31.998 -28.753 13.818 1.00 68.81 169 TYR A N 1
ATOM 1338 C CA . TYR A 1 169 ? 32.076 -28.420 15.242 1.00 68.81 169 TYR A CA 1
ATOM 1339 C C . TYR A 1 169 ? 31.665 -29.616 16.120 1.00 68.81 169 TYR A C 1
ATOM 1341 O O . TYR A 1 169 ? 32.306 -29.904 17.134 1.00 68.81 169 TYR A O 1
ATOM 1349 N N . ARG A 1 170 ? 30.657 -30.391 15.689 1.00 68.56 170 ARG A N 1
ATOM 1350 C CA . ARG A 1 170 ? 30.260 -31.646 16.350 1.00 68.56 170 ARG A CA 1
ATOM 1351 C C . ARG A 1 170 ? 31.331 -32.734 16.222 1.00 68.56 170 ARG A C 1
ATOM 1353 O O . ARG A 1 170 ? 31.580 -33.449 17.190 1.00 68.56 170 ARG A O 1
ATOM 1360 N N . ILE A 1 171 ? 31.960 -32.860 15.052 1.00 68.56 171 ILE A N 1
ATOM 1361 C CA . ILE A 1 171 ? 32.955 -33.910 14.766 1.00 68.56 171 ILE A CA 1
ATOM 1362 C C . ILE A 1 171 ? 34.307 -33.606 15.434 1.00 68.56 171 ILE A C 1
ATOM 1364 O O . ILE A 1 171 ? 34.874 -34.472 16.100 1.00 68.56 171 ILE A O 1
ATOM 1368 N N . ILE A 1 172 ? 34.815 -32.379 15.284 1.00 64.19 172 ILE A N 1
ATOM 1369 C CA . ILE A 1 172 ? 36.171 -31.973 15.688 1.00 64.19 172 ILE A CA 1
ATOM 1370 C C . ILE A 1 172 ? 36.211 -31.533 17.156 1.00 64.19 172 ILE A C 1
ATOM 1372 O O . ILE A 1 172 ? 37.104 -31.945 17.895 1.00 64.19 172 ILE A O 1
ATOM 1376 N N . LEU A 1 173 ? 35.241 -30.725 17.604 1.00 61.34 173 LEU A N 1
ATOM 1377 C CA . LEU A 1 173 ? 35.212 -30.167 18.965 1.00 61.34 173 LEU A CA 1
ATOM 1378 C C . LEU A 1 173 ? 34.333 -30.975 19.938 1.00 61.34 173 LEU A C 1
ATOM 1380 O O . LEU A 1 173 ? 34.261 -30.631 21.116 1.00 61.34 173 LEU A O 1
ATOM 1384 N N . LYS A 1 174 ? 33.692 -32.065 19.475 1.00 61.34 174 LYS A N 1
ATOM 1385 C CA . LYS A 1 174 ? 32.850 -33.000 20.260 1.00 61.34 174 LYS A CA 1
ATOM 1386 C C . LYS A 1 174 ? 31.750 -32.339 21.110 1.00 61.34 174 LYS A C 1
ATOM 1388 O O . LYS A 1 174 ? 31.227 -32.957 22.039 1.00 61.34 174 LYS A O 1
ATOM 1393 N N . LYS A 1 175 ? 31.365 -31.100 20.802 1.00 59.38 175 LYS A N 1
ATOM 1394 C CA . LYS A 1 175 ? 30.251 -30.405 21.457 1.00 59.38 175 LYS A CA 1
ATOM 1395 C C . LYS A 1 175 ? 28.926 -30.868 20.837 1.00 59.38 175 LYS A C 1
ATOM 1397 O O . LYS A 1 175 ? 28.819 -31.002 19.618 1.00 59.38 175 LYS A O 1
ATOM 1402 N N . ARG A 1 176 ? 27.917 -31.148 21.669 1.00 55.72 176 ARG A N 1
ATOM 1403 C CA . ARG A 1 176 ? 26.560 -31.485 21.203 1.00 55.72 176 ARG A CA 1
ATOM 1404 C C . ARG A 1 176 ? 25.814 -30.190 20.875 1.00 55.72 176 ARG A C 1
ATOM 1406 O O . ARG A 1 176 ? 25.761 -29.304 21.720 1.00 55.72 176 ARG A O 1
ATOM 1413 N N . LEU A 1 177 ? 25.271 -30.094 19.663 1.00 60.09 177 LEU A N 1
ATOM 1414 C CA . LEU A 1 177 ? 24.350 -29.022 19.272 1.00 60.09 177 LEU A CA 1
ATOM 1415 C C . LEU A 1 177 ? 22.962 -29.317 19.855 1.00 60.09 177 LEU A C 1
ATOM 1417 O O . LEU A 1 177 ? 22.568 -30.485 19.896 1.00 60.09 177 LEU A O 1
ATOM 1421 N N . SER A 1 178 ? 22.244 -28.290 20.310 1.00 64.50 178 SER A N 1
ATOM 1422 C CA . SER A 1 178 ? 20.873 -28.454 20.811 1.00 64.50 178 SER A CA 1
ATOM 1423 C C . SER A 1 178 ? 19.881 -28.669 19.664 1.00 64.50 178 SER A C 1
ATOM 1425 O O . SER A 1 178 ? 20.137 -28.276 18.525 1.00 64.50 178 SER A O 1
ATOM 1427 N N . GLU A 1 179 ? 18.722 -29.255 19.964 1.00 65.81 179 GLU A N 1
ATOM 1428 C CA . GLU A 1 179 ? 17.636 -29.447 18.988 1.00 65.81 179 GLU A CA 1
ATOM 1429 C C . GLU A 1 179 ? 17.167 -28.115 18.367 1.00 65.81 179 GLU A C 1
ATOM 1431 O O . GLU A 1 179 ? 16.817 -28.054 17.193 1.00 65.81 179 GLU A O 1
ATOM 1436 N N . ILE A 1 180 ? 17.254 -27.015 19.125 1.00 59.25 180 ILE A N 1
ATOM 1437 C CA . ILE A 1 180 ? 16.927 -25.658 18.657 1.00 59.25 180 ILE A CA 1
ATOM 1438 C C . ILE A 1 180 ? 17.967 -25.169 17.644 1.00 59.25 180 ILE A C 1
ATOM 1440 O O . ILE A 1 180 ? 17.617 -24.561 16.636 1.00 59.25 180 ILE A O 1
ATOM 1444 N N . GLN A 1 181 ? 19.249 -25.462 17.878 1.00 54.69 181 GLN A N 1
ATOM 1445 C CA . GLN A 1 181 ? 20.315 -25.122 16.935 1.00 54.69 181 GLN A CA 1
ATOM 1446 C C . GLN A 1 181 ? 20.161 -25.916 15.633 1.00 54.69 181 GLN A C 1
ATOM 1448 O O . GLN A 1 181 ? 20.309 -25.345 14.558 1.00 54.69 181 GLN A O 1
ATOM 1453 N N . TRP A 1 182 ? 19.788 -27.199 15.711 1.00 64.25 182 TRP A N 1
ATOM 1454 C CA . TRP A 1 182 ? 19.455 -28.007 14.533 1.00 64.25 182 TRP A CA 1
ATOM 1455 C C . TRP A 1 182 ? 18.254 -27.456 13.762 1.00 64.25 182 TRP A C 1
ATOM 1457 O O . TRP A 1 182 ? 18.336 -27.318 12.542 1.00 64.25 182 TRP A O 1
ATOM 1467 N N . ALA A 1 183 ? 17.176 -27.079 14.454 1.00 61.72 183 ALA A N 1
ATOM 1468 C CA . ALA A 1 183 ? 16.014 -26.455 13.827 1.00 61.72 183 ALA A CA 1
ATOM 1469 C C . ALA A 1 183 ? 16.373 -25.124 13.142 1.00 61.72 183 ALA A C 1
ATOM 1471 O O . ALA A 1 183 ? 15.932 -24.883 12.021 1.00 61.72 183 ALA A O 1
ATOM 1472 N N . ALA A 1 184 ? 17.227 -24.299 13.759 1.00 57.22 184 ALA A N 1
ATOM 1473 C CA . ALA A 1 184 ? 17.720 -23.057 13.164 1.00 57.22 184 ALA A CA 1
ATOM 1474 C C . ALA A 1 184 ? 18.558 -23.306 11.897 1.00 57.22 184 ALA A C 1
ATOM 1476 O O . ALA A 1 184 ? 18.357 -22.621 10.898 1.00 57.22 184 ALA A O 1
ATOM 1477 N N . PHE A 1 185 ? 19.433 -24.322 11.887 1.00 60.69 185 PHE A N 1
ATOM 1478 C CA . PHE A 1 185 ? 20.174 -24.708 10.678 1.00 60.69 185 PHE A CA 1
ATOM 1479 C C . PHE A 1 185 ? 19.239 -25.177 9.558 1.00 60.69 185 PHE A C 1
ATOM 1481 O O . PHE A 1 185 ? 19.422 -24.787 8.405 1.00 60.69 185 PHE A O 1
ATOM 1488 N N . VAL A 1 186 ? 18.224 -25.986 9.878 1.00 62.16 186 VAL A N 1
ATOM 1489 C CA . VAL A 1 186 ? 17.231 -26.458 8.897 1.00 62.16 186 VAL A CA 1
ATOM 1490 C C . VAL A 1 186 ? 16.416 -25.290 8.345 1.00 62.16 186 VAL A C 1
ATOM 1492 O O . VAL A 1 186 ? 16.240 -25.199 7.133 1.00 62.16 186 VAL A O 1
ATOM 1495 N N . LEU A 1 187 ? 15.978 -24.366 9.202 1.00 64.50 187 LEU A N 1
ATOM 1496 C CA . LEU A 1 187 ? 15.217 -23.184 8.800 1.00 64.50 187 LEU A CA 1
ATOM 1497 C C . LEU A 1 187 ? 16.054 -22.229 7.939 1.00 64.50 187 LEU A C 1
ATOM 1499 O O . LEU A 1 187 ? 15.562 -21.731 6.933 1.00 64.50 187 LEU A O 1
ATOM 1503 N N . LEU A 1 188 ? 17.332 -22.032 8.271 1.00 58.44 188 LEU A N 1
ATOM 1504 C CA . LEU A 1 188 ? 18.266 -21.235 7.471 1.00 58.44 188 LEU A CA 1
ATOM 1505 C C . LEU A 1 188 ? 18.545 -21.889 6.109 1.00 58.44 188 LEU A C 1
ATOM 1507 O O . LEU A 1 188 ? 18.596 -21.198 5.093 1.00 58.44 188 LEU A O 1
ATOM 1511 N N . THR A 1 189 ? 18.641 -23.223 6.063 1.00 57.88 189 THR A N 1
ATOM 1512 C CA . THR A 1 189 ? 18.775 -23.989 4.810 1.00 57.88 189 THR A CA 1
ATOM 1513 C C . THR A 1 189 ? 17.516 -23.863 3.954 1.00 57.88 189 THR A C 1
ATOM 1515 O O . THR A 1 189 ? 17.609 -23.593 2.758 1.00 57.88 189 THR A O 1
ATOM 1518 N N . ALA A 1 190 ? 16.335 -24.010 4.559 1.00 60.06 190 ALA A N 1
ATOM 1519 C CA . ALA A 1 190 ? 15.055 -23.840 3.884 1.00 60.06 190 ALA A CA 1
ATOM 1520 C C . ALA A 1 190 ? 14.877 -22.399 3.383 1.00 60.06 190 ALA A C 1
ATOM 1522 O O . ALA A 1 190 ? 14.485 -22.212 2.237 1.00 60.06 190 ALA A O 1
ATOM 1523 N N . GLY A 1 191 ? 15.247 -21.390 4.178 1.00 54.47 191 GLY A N 1
ATOM 1524 C CA . GLY A 1 191 ? 15.236 -19.974 3.795 1.00 54.47 191 GLY A CA 1
ATOM 1525 C C . GLY A 1 191 ? 16.178 -19.664 2.629 1.00 54.47 191 GLY A C 1
ATOM 1526 O O . GLY A 1 191 ? 15.765 -19.058 1.646 1.00 54.47 191 GLY A O 1
ATOM 1527 N N . CYS A 1 192 ? 17.419 -20.159 2.669 1.00 52.06 192 CYS A N 1
ATOM 1528 C CA . CYS A 1 192 ? 18.374 -19.984 1.569 1.00 52.06 192 CYS A CA 1
ATOM 1529 C C . CYS A 1 192 ? 17.948 -20.724 0.291 1.00 52.06 192 CYS A C 1
ATOM 1531 O O . CYS A 1 192 ? 18.199 -20.233 -0.806 1.00 52.06 192 CYS A O 1
ATOM 1533 N N . THR A 1 193 ? 17.310 -21.893 0.421 1.00 54.91 193 THR A N 1
ATOM 1534 C CA . THR A 1 193 ? 16.837 -22.692 -0.724 1.00 54.91 193 THR A CA 1
ATOM 1535 C C . THR A 1 193 ? 15.575 -22.080 -1.338 1.00 54.91 193 THR A C 1
ATOM 1537 O O . THR A 1 193 ? 15.487 -21.953 -2.552 1.00 54.91 193 THR A O 1
ATOM 1540 N N . THR A 1 194 ? 14.619 -21.633 -0.518 1.00 55.22 194 THR A N 1
ATOM 1541 C CA . THR A 1 194 ? 13.379 -20.978 -0.980 1.00 55.22 194 THR A CA 1
ATOM 1542 C C . THR A 1 194 ? 13.643 -19.621 -1.623 1.00 55.22 194 THR A C 1
ATOM 1544 O O . THR A 1 194 ? 13.079 -19.349 -2.678 1.00 55.22 194 THR A O 1
ATOM 1547 N N . ALA A 1 195 ? 14.571 -18.822 -1.086 1.00 50.22 195 ALA A N 1
ATOM 1548 C CA . ALA A 1 195 ? 15.011 -17.571 -1.711 1.00 50.22 195 ALA A CA 1
ATOM 1549 C C . ALA A 1 195 ? 15.623 -17.770 -3.115 1.00 50.22 195 ALA A C 1
ATOM 1551 O O . ALA A 1 195 ? 15.648 -16.837 -3.914 1.00 50.22 195 ALA A O 1
ATOM 1552 N N . GLN A 1 196 ? 16.106 -18.980 -3.427 1.00 49.12 196 GLN A N 1
ATOM 1553 C CA . GLN A 1 196 ? 16.682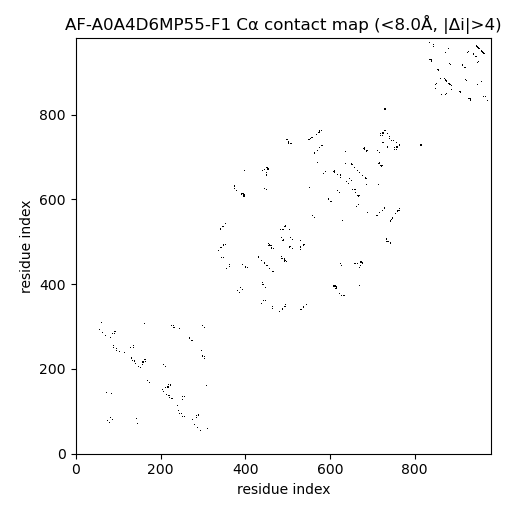 -19.330 -4.730 1.00 49.12 196 GLN A CA 1
ATOM 1554 C C . GLN A 1 196 ? 15.707 -20.062 -5.667 1.00 49.12 196 GLN A C 1
ATOM 1556 O O . GLN A 1 196 ? 15.976 -20.145 -6.863 1.00 49.12 196 GLN A O 1
ATOM 1561 N N . LEU A 1 197 ? 14.571 -20.557 -5.164 1.00 50.16 197 LEU A N 1
ATOM 1562 C CA . LEU A 1 197 ? 13.554 -21.296 -5.929 1.00 50.16 197 LEU A CA 1
ATOM 1563 C C . LEU A 1 197 ? 12.556 -20.383 -6.667 1.00 50.16 197 LEU A C 1
ATOM 1565 O O . LEU A 1 197 ? 11.448 -20.807 -6.988 1.00 50.16 197 LEU A O 1
ATOM 1569 N N . ASN A 1 198 ? 12.928 -19.135 -6.958 1.00 44.16 198 ASN A N 1
ATOM 1570 C CA . ASN A 1 198 ? 12.077 -18.248 -7.743 1.00 44.16 198 ASN A CA 1
ATOM 1571 C C . ASN A 1 198 ? 11.998 -18.742 -9.201 1.00 44.16 198 ASN A C 1
ATOM 1573 O O . ASN A 1 198 ? 12.976 -18.670 -9.947 1.00 44.16 198 ASN A O 1
ATOM 1577 N N . SER A 1 199 ? 10.820 -19.223 -9.600 1.00 43.50 199 SER A N 1
ATOM 1578 C CA . SER A 1 199 ? 10.521 -19.793 -10.921 1.00 43.50 199 SER A CA 1
ATOM 1579 C C . SER A 1 199 ? 10.693 -18.812 -12.088 1.00 43.50 199 SER A C 1
ATOM 1581 O O . SER A 1 199 ? 10.742 -19.249 -13.232 1.00 43.50 199 SER A O 1
ATOM 1583 N N . ASN A 1 200 ? 10.808 -17.506 -11.817 1.00 43.72 200 ASN A N 1
ATOM 1584 C CA . ASN A 1 200 ? 11.019 -16.470 -12.837 1.00 43.72 200 ASN A CA 1
ATOM 1585 C C . ASN A 1 200 ? 12.491 -16.053 -12.998 1.00 43.72 200 ASN A C 1
ATOM 1587 O O . ASN A 1 200 ? 12.817 -15.210 -13.834 1.00 43.72 200 ASN A O 1
ATOM 1591 N N . SER A 1 201 ? 13.401 -16.655 -12.233 1.00 43.00 201 SER A N 1
ATOM 1592 C CA . SER A 1 201 ? 14.839 -16.431 -12.358 1.00 43.00 201 SER A CA 1
ATOM 1593 C C . SER A 1 201 ? 15.465 -17.458 -13.300 1.00 43.00 201 SER A C 1
ATOM 1595 O O . SER A 1 201 ? 16.304 -18.259 -12.882 1.00 43.00 201 SER A O 1
ATOM 1597 N N . ASP A 1 202 ? 15.153 -17.381 -14.596 1.00 41.16 202 ASP A N 1
ATOM 1598 C CA . ASP A 1 202 ? 15.832 -18.160 -15.653 1.00 41.16 202 ASP A CA 1
ATOM 1599 C C . ASP A 1 202 ? 17.369 -17.955 -15.677 1.00 41.16 202 ASP A C 1
ATOM 1601 O O . ASP A 1 202 ? 18.086 -18.637 -16.404 1.00 41.16 202 ASP A O 1
ATOM 1605 N N . ARG A 1 203 ? 17.917 -17.045 -14.856 1.00 46.06 203 ARG A N 1
ATOM 1606 C CA . ARG A 1 203 ? 19.362 -16.823 -14.684 1.00 46.06 203 ARG A CA 1
ATOM 1607 C C . ARG A 1 203 ? 20.025 -17.660 -13.584 1.00 46.06 203 ARG A C 1
ATOM 1609 O O . ARG A 1 203 ? 21.218 -17.924 -13.691 1.00 46.06 203 ARG A O 1
ATOM 1616 N N . VAL A 1 204 ? 19.308 -18.098 -12.544 1.00 43.97 204 VAL A N 1
ATOM 1617 C CA . VAL A 1 204 ? 19.939 -18.768 -11.381 1.00 43.97 204 VAL A CA 1
ATOM 1618 C C . VAL A 1 204 ? 20.132 -20.264 -11.641 1.00 43.97 204 VAL A C 1
ATOM 1620 O O . VAL A 1 204 ? 21.200 -20.801 -11.350 1.00 43.97 204 VAL A O 1
ATOM 1623 N N . LEU A 1 205 ? 19.176 -20.914 -12.314 1.00 44.78 205 LEU A N 1
ATOM 1624 C CA . LEU A 1 205 ? 19.315 -22.291 -12.817 1.00 44.78 205 LEU A CA 1
ATOM 1625 C C . LEU A 1 205 ? 20.209 -22.405 -14.070 1.00 44.78 205 LEU A C 1
ATOM 1627 O O . LEU A 1 205 ? 20.580 -23.512 -14.451 1.00 44.78 205 LEU A O 1
ATOM 1631 N N . GLN A 1 206 ? 20.605 -21.282 -14.684 1.00 47.12 206 GLN A N 1
ATOM 1632 C CA . GLN A 1 206 ? 21.627 -21.239 -15.741 1.00 47.12 206 GLN A CA 1
ATOM 1633 C C . GLN A 1 206 ? 23.060 -21.144 -15.206 1.00 47.12 206 GLN A C 1
ATOM 1635 O O . GLN A 1 206 ? 24.005 -21.222 -15.996 1.00 47.12 206 GLN A O 1
ATOM 1640 N N . THR A 1 207 ? 23.258 -20.986 -13.890 1.00 56.19 207 THR A N 1
ATOM 1641 C CA . THR A 1 207 ? 24.612 -21.076 -13.334 1.00 56.19 207 THR A CA 1
ATOM 1642 C C . THR A 1 207 ? 25.160 -22.471 -13.648 1.00 56.19 207 THR A C 1
ATOM 1644 O O . THR A 1 207 ? 24.535 -23.479 -13.306 1.00 56.19 207 THR A O 1
ATOM 1647 N N . PRO A 1 208 ? 26.299 -22.572 -14.356 1.00 65.12 208 PRO A N 1
ATOM 1648 C CA . PRO A 1 208 ? 26.801 -23.863 -14.789 1.00 65.12 208 PRO A CA 1
ATOM 1649 C C . PRO A 1 208 ? 27.035 -24.741 -13.560 1.00 65.12 208 PRO A C 1
ATOM 1651 O O . PRO A 1 208 ? 27.528 -24.258 -12.541 1.00 65.12 208 PRO A O 1
ATOM 1654 N N . PHE A 1 209 ? 26.718 -26.035 -13.660 1.00 71.38 209 PHE A N 1
ATOM 1655 C CA . PHE A 1 209 ? 26.891 -27.028 -12.586 1.00 71.38 209 PHE A CA 1
ATOM 1656 C C . PHE A 1 209 ? 28.258 -26.917 -11.881 1.00 71.38 209 PHE A C 1
ATOM 1658 O O . PHE A 1 209 ? 28.377 -27.081 -10.668 1.00 71.38 209 PHE A O 1
ATOM 1665 N N . GLN A 1 210 ? 29.289 -26.544 -12.640 1.00 72.69 210 GLN A N 1
ATOM 1666 C CA . GLN A 1 210 ? 30.632 -26.266 -12.147 1.00 72.69 210 GLN A CA 1
ATOM 1667 C C . GLN A 1 210 ? 30.689 -25.169 -11.063 1.00 72.69 210 GLN A C 1
ATOM 1669 O O . GLN A 1 210 ? 31.408 -25.337 -10.080 1.00 72.69 210 GLN A O 1
ATOM 1674 N N . GLY A 1 211 ? 29.925 -24.079 -11.196 1.00 73.38 211 GLY A N 1
ATOM 1675 C CA . GLY A 1 211 ? 29.853 -22.995 -10.211 1.00 73.38 211 GLY A CA 1
ATOM 1676 C C . GLY A 1 211 ? 29.250 -23.446 -8.877 1.00 73.38 211 GLY A C 1
ATOM 1677 O O . GLY A 1 211 ? 29.806 -23.142 -7.822 1.00 73.38 211 GLY A O 1
ATOM 1678 N N . TRP A 1 212 ? 28.185 -24.256 -8.922 1.00 72.38 212 TRP A N 1
ATOM 1679 C CA . TRP A 1 212 ? 27.567 -24.864 -7.736 1.00 72.38 212 TRP A CA 1
ATOM 1680 C C . TRP A 1 212 ? 28.529 -25.780 -6.988 1.00 72.38 212 TRP A C 1
ATOM 1682 O O . TRP A 1 212 ? 28.710 -25.645 -5.777 1.00 72.38 212 TRP A O 1
ATOM 1692 N N . VAL A 1 213 ? 29.191 -26.685 -7.713 1.00 79.81 213 VAL A N 1
ATOM 1693 C CA . VAL A 1 213 ? 30.156 -27.619 -7.119 1.00 79.81 213 VAL A CA 1
ATOM 1694 C C . VAL A 1 213 ? 31.315 -26.858 -6.475 1.00 79.81 213 VAL A C 1
ATOM 1696 O O . VAL A 1 213 ? 31.674 -27.143 -5.333 1.00 79.81 213 VAL A O 1
ATOM 1699 N N . MET A 1 214 ? 31.869 -25.848 -7.156 1.00 79.69 214 MET A N 1
ATOM 1700 C CA . MET A 1 214 ? 32.940 -25.018 -6.596 1.00 79.69 214 MET A CA 1
ATOM 1701 C C . MET A 1 214 ? 32.493 -24.267 -5.337 1.00 79.69 214 MET A C 1
ATOM 1703 O O . MET A 1 214 ? 33.258 -24.203 -4.376 1.00 79.69 214 MET A O 1
ATOM 1707 N N . ALA A 1 215 ? 31.268 -23.735 -5.308 1.00 74.06 215 ALA A N 1
ATOM 1708 C CA . ALA A 1 215 ? 30.743 -23.005 -4.158 1.00 74.06 215 ALA A CA 1
ATOM 1709 C C . ALA A 1 215 ? 30.510 -23.905 -2.937 1.00 74.06 215 ALA A C 1
ATOM 1711 O O . ALA A 1 215 ? 30.918 -23.543 -1.833 1.00 74.06 215 ALA A O 1
ATOM 1712 N N . ILE A 1 216 ? 29.950 -25.102 -3.132 1.00 78.12 216 ILE A N 1
ATOM 1713 C CA . ILE A 1 216 ? 29.767 -26.091 -2.059 1.00 78.12 216 ILE A CA 1
ATOM 1714 C C . ILE A 1 216 ? 31.125 -26.544 -1.515 1.00 78.12 216 ILE A C 1
ATOM 1716 O O . ILE A 1 216 ? 31.338 -26.545 -0.303 1.00 78.12 216 ILE A O 1
ATOM 1720 N N . VAL A 1 217 ? 32.078 -26.877 -2.393 1.00 83.38 217 VAL A N 1
ATOM 1721 C CA . VAL A 1 217 ? 33.438 -27.266 -1.984 1.00 83.38 217 VAL A CA 1
ATOM 1722 C C . VAL A 1 217 ? 34.120 -26.131 -1.218 1.00 83.38 217 VAL A C 1
ATOM 1724 O O . VAL A 1 217 ? 34.723 -26.366 -0.173 1.00 83.38 217 VAL A O 1
ATOM 1727 N N . MET A 1 218 ? 33.984 -24.890 -1.685 1.00 84.31 218 MET A N 1
ATOM 1728 C CA . MET A 1 218 ? 34.532 -23.715 -1.008 1.00 84.31 218 MET A CA 1
ATOM 1729 C C . MET A 1 218 ? 33.899 -23.494 0.371 1.00 84.31 218 MET A C 1
ATOM 1731 O O . MET A 1 218 ? 34.632 -23.246 1.327 1.00 84.31 218 MET A O 1
ATOM 1735 N N . ALA A 1 219 ? 32.579 -23.651 0.508 1.00 77.38 219 ALA A N 1
ATOM 1736 C CA . ALA A 1 219 ? 31.874 -23.562 1.786 1.00 77.38 219 ALA A CA 1
ATOM 1737 C C . ALA A 1 219 ? 32.321 -24.659 2.772 1.00 77.38 219 ALA A C 1
ATOM 1739 O O . ALA A 1 219 ? 32.578 -24.375 3.943 1.00 77.38 219 ALA A O 1
ATOM 1740 N N . LEU A 1 220 ? 32.499 -25.897 2.299 1.00 79.88 220 LEU A N 1
ATOM 1741 C CA . LEU A 1 220 ? 33.003 -27.004 3.116 1.00 79.88 220 LEU A CA 1
ATOM 1742 C C . LEU A 1 220 ? 34.432 -26.742 3.614 1.00 79.88 220 LEU A C 1
ATOM 1744 O O . LEU A 1 220 ? 34.708 -26.854 4.812 1.00 79.88 220 LEU A O 1
ATOM 1748 N N . LEU A 1 221 ? 35.324 -26.336 2.706 1.00 81.25 221 LEU A N 1
ATOM 1749 C CA . LEU A 1 221 ? 36.716 -26.007 3.019 1.00 81.25 221 LEU A CA 1
ATOM 1750 C C . LEU A 1 221 ? 36.832 -24.783 3.936 1.00 81.25 221 LEU A C 1
ATOM 1752 O O . LEU A 1 221 ? 37.675 -24.778 4.830 1.00 81.25 221 LEU A O 1
ATOM 1756 N N . SER A 1 222 ? 35.979 -23.771 3.751 1.00 81.56 222 SER A N 1
ATOM 1757 C CA . SER A 1 222 ? 35.907 -22.581 4.607 1.00 81.56 222 SER A CA 1
ATOM 1758 C C . SER A 1 222 ? 35.554 -22.950 6.049 1.00 81.56 222 SER A C 1
ATOM 1760 O O . SER A 1 222 ? 36.228 -22.498 6.979 1.00 81.56 222 SER A O 1
ATOM 1762 N N . GLY A 1 223 ? 34.554 -23.816 6.238 1.00 73.88 223 GLY A N 1
ATOM 1763 C CA . GLY A 1 223 ? 34.106 -24.244 7.564 1.00 73.88 223 GLY A CA 1
ATOM 1764 C C . GLY A 1 223 ? 35.173 -25.069 8.271 1.00 73.88 223 GLY A C 1
ATOM 1765 O O . GLY A 1 223 ? 35.485 -24.832 9.439 1.00 73.88 223 GLY A O 1
ATOM 1766 N N . PHE A 1 224 ? 35.829 -25.967 7.530 1.00 80.81 224 PHE A N 1
ATOM 1767 C CA . PHE A 1 224 ? 36.947 -26.755 8.044 1.00 80.81 224 PHE A CA 1
ATOM 1768 C C . PHE A 1 224 ? 38.154 -25.890 8.413 1.00 80.81 224 PHE A C 1
ATOM 1770 O O . PHE A 1 224 ? 38.682 -26.026 9.518 1.00 80.81 224 PHE A O 1
ATOM 1777 N N . ALA A 1 225 ? 38.548 -24.951 7.547 1.00 81.19 225 ALA A N 1
ATOM 1778 C CA . ALA A 1 225 ? 39.620 -24.002 7.834 1.00 81.19 225 ALA A CA 1
ATOM 1779 C C . ALA A 1 225 ? 39.318 -23.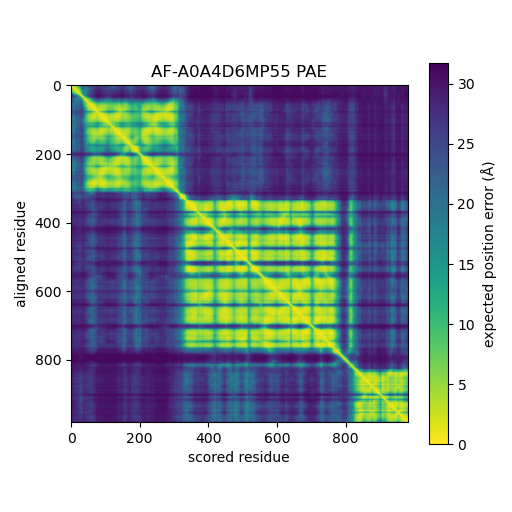186 9.100 1.00 81.19 225 ALA A C 1
ATOM 1781 O O . ALA A 1 225 ? 40.186 -23.054 9.966 1.00 81.19 225 ALA A O 1
ATOM 1782 N N . GLY A 1 226 ? 38.086 -22.686 9.241 1.00 77.44 226 GLY A N 1
ATOM 1783 C CA . GLY A 1 226 ? 37.655 -21.897 10.393 1.00 77.44 226 GLY A CA 1
ATOM 1784 C C . GLY A 1 226 ? 37.713 -22.673 11.710 1.00 77.44 226 GLY A C 1
ATOM 1785 O O . GLY A 1 226 ? 38.355 -22.212 12.655 1.00 77.44 226 GLY A O 1
ATOM 1786 N N . VAL A 1 227 ? 37.124 -23.874 11.759 1.00 77.06 227 VAL A N 1
ATOM 1787 C CA . VAL A 1 227 ? 37.105 -24.723 12.968 1.00 77.06 227 VAL A CA 1
ATOM 1788 C C . VAL A 1 227 ? 38.515 -25.180 13.350 1.00 77.06 227 VAL A C 1
ATOM 1790 O O . VAL A 1 227 ? 38.876 -25.160 14.527 1.00 77.06 227 VAL A O 1
ATOM 1793 N N . TYR A 1 228 ? 39.343 -25.553 12.372 1.00 80.31 228 TYR A N 1
ATOM 1794 C CA . TYR A 1 228 ? 40.723 -25.971 12.625 1.00 80.31 228 TYR A CA 1
ATOM 1795 C C . TYR A 1 228 ? 41.594 -24.809 13.129 1.00 80.31 228 TYR A C 1
ATOM 1797 O O . TYR A 1 228 ? 42.366 -24.971 14.075 1.00 80.31 228 TYR A O 1
ATOM 1805 N N . THR A 1 229 ? 41.435 -23.614 12.550 1.00 80.19 229 THR A N 1
ATOM 1806 C CA . THR A 1 229 ? 42.143 -22.404 13.002 1.00 80.19 229 THR A CA 1
ATOM 1807 C C . THR A 1 229 ? 41.734 -22.024 14.423 1.00 80.19 229 THR A C 1
ATOM 1809 O O . THR A 1 229 ? 42.597 -21.755 15.256 1.00 80.19 229 THR A O 1
ATOM 1812 N N . GLU A 1 230 ? 40.436 -22.068 14.736 1.00 77.88 230 GLU A N 1
ATOM 1813 C CA . GLU A 1 230 ? 39.931 -21.841 16.092 1.00 77.88 230 GLU A CA 1
ATOM 1814 C C . GLU A 1 230 ? 40.525 -22.846 17.087 1.00 77.88 230 GLU A C 1
ATOM 1816 O O . GLU A 1 230 ? 40.991 -22.453 18.159 1.00 77.88 230 GLU A O 1
ATOM 1821 N N . ALA A 1 231 ? 40.561 -24.132 16.725 1.00 77.25 231 ALA A N 1
ATOM 1822 C CA . ALA A 1 231 ? 41.127 -25.176 17.568 1.00 77.25 231 ALA A CA 1
ATOM 1823 C C . ALA A 1 231 ? 42.613 -24.925 17.878 1.00 77.25 231 ALA A C 1
ATOM 1825 O O . ALA A 1 231 ? 43.030 -25.127 19.017 1.00 77.25 231 ALA A O 1
ATOM 1826 N N . ILE A 1 232 ? 43.407 -24.436 16.917 1.00 81.06 232 ILE A N 1
ATOM 1827 C CA . ILE A 1 232 ? 44.812 -24.062 17.155 1.00 81.06 232 ILE A CA 1
ATOM 1828 C C . ILE A 1 232 ? 44.907 -22.842 18.069 1.00 81.06 232 ILE A C 1
ATOM 1830 O O . ILE A 1 232 ? 45.641 -22.887 19.060 1.00 81.06 232 ILE A O 1
ATOM 1834 N N . ILE A 1 233 ? 44.157 -21.776 17.761 1.00 76.56 233 ILE A N 1
ATOM 1835 C CA . ILE A 1 233 ? 44.226 -20.510 18.502 1.00 76.56 233 ILE A CA 1
ATOM 1836 C C . ILE A 1 233 ? 43.837 -20.718 19.968 1.00 76.56 233 ILE A C 1
ATOM 1838 O O . ILE A 1 233 ? 44.521 -20.241 20.877 1.00 76.56 233 ILE A O 1
ATOM 1842 N N . LYS A 1 234 ? 42.772 -21.488 20.218 1.00 76.00 234 LYS A N 1
ATOM 1843 C CA . LYS A 1 234 ? 42.253 -21.744 21.569 1.00 76.00 234 LYS A CA 1
ATOM 1844 C C . LYS A 1 234 ? 43.028 -22.806 22.342 1.00 76.00 234 LYS A C 1
ATOM 1846 O O . LYS A 1 234 ? 42.972 -22.803 23.568 1.00 76.00 234 LYS A O 1
ATOM 1851 N N . LYS A 1 235 ? 43.802 -23.674 21.678 1.00 79.69 235 LYS A N 1
ATOM 1852 C CA . LYS A 1 235 ? 44.678 -24.645 22.361 1.00 79.69 235 LYS A CA 1
ATOM 1853 C C . LYS A 1 235 ? 45.765 -23.959 23.198 1.00 79.69 235 LYS A C 1
ATOM 1855 O O . LYS A 1 235 ? 46.300 -24.586 24.109 1.00 79.69 235 LYS A O 1
ATOM 1860 N N . ARG A 1 236 ? 46.103 -22.693 22.904 1.00 74.38 236 ARG A N 1
ATOM 1861 C CA . ARG A 1 236 ? 47.129 -21.910 23.618 1.00 74.38 236 ARG A CA 1
ATOM 1862 C C . ARG A 1 236 ? 46.689 -20.456 23.851 1.00 74.38 236 ARG A C 1
ATOM 1864 O O . ARG A 1 236 ? 47.158 -19.558 23.150 1.00 74.38 236 ARG A O 1
ATOM 1871 N N . PRO A 1 237 ? 45.820 -20.203 24.845 1.00 67.38 237 PRO A N 1
ATOM 1872 C CA . PRO A 1 237 ? 45.212 -18.888 25.060 1.00 67.38 237 PRO A CA 1
ATOM 1873 C C . PRO A 1 237 ? 46.187 -17.817 25.582 1.00 67.38 237 PRO A C 1
ATOM 1875 O O . PRO A 1 237 ? 45.943 -16.630 25.362 1.00 67.38 237 PRO A O 1
ATOM 1878 N N . SER A 1 238 ? 47.283 -18.212 26.247 1.00 70.00 238 SER A N 1
ATOM 1879 C CA . SER A 1 238 ? 48.300 -17.284 26.778 1.00 70.00 238 SER A CA 1
ATOM 1880 C C . SER A 1 238 ? 49.134 -16.627 25.676 1.00 70.00 238 SER A C 1
ATOM 1882 O O . SER A 1 238 ? 49.581 -15.490 25.815 1.00 70.00 238 SER A O 1
ATOM 1884 N N . ARG A 1 239 ? 49.296 -17.316 24.543 1.00 79.31 239 ARG A N 1
ATOM 1885 C CA . ARG A 1 239 ? 50.171 -16.884 23.460 1.00 79.31 239 ARG A CA 1
ATOM 1886 C C . ARG A 1 239 ? 49.538 -15.773 22.634 1.00 79.31 239 ARG A C 1
ATOM 1888 O O . ARG A 1 239 ? 48.343 -15.780 22.331 1.00 79.31 239 ARG A O 1
ATOM 1895 N N . ASN A 1 240 ? 50.355 -14.816 22.216 1.00 82.88 240 ASN A N 1
ATOM 1896 C CA . ASN A 1 240 ? 49.864 -13.665 21.478 1.00 82.88 240 ASN A CA 1
ATOM 1897 C C . ASN A 1 240 ? 49.382 -14.036 20.076 1.00 82.88 240 ASN A C 1
ATOM 1899 O O . ASN A 1 240 ? 50.053 -14.733 19.314 1.00 82.88 240 ASN A O 1
ATOM 1903 N N . ILE A 1 241 ? 48.210 -13.511 19.730 1.00 82.00 241 ILE A N 1
ATOM 1904 C CA . ILE A 1 241 ? 47.534 -13.780 18.465 1.00 82.00 241 ILE A CA 1
ATOM 1905 C C . ILE A 1 241 ? 48.358 -13.336 17.261 1.00 82.00 241 ILE A C 1
ATOM 1907 O O . ILE A 1 241 ? 48.382 -14.030 16.253 1.00 82.00 241 ILE A O 1
ATOM 1911 N N . ASN A 1 242 ? 49.100 -12.232 17.381 1.00 84.88 242 ASN A N 1
ATOM 1912 C CA . ASN A 1 242 ? 49.914 -11.717 16.283 1.00 84.88 242 ASN A CA 1
ATOM 1913 C C . ASN A 1 242 ? 51.066 -12.673 15.932 1.00 84.88 242 ASN A C 1
ATOM 1915 O O . ASN A 1 242 ? 51.435 -12.760 14.767 1.00 84.88 242 ASN A O 1
ATOM 1919 N N . VAL A 1 243 ? 51.583 -13.435 16.906 1.00 84.94 243 VAL A N 1
ATOM 1920 C CA . VAL A 1 243 ? 52.612 -14.468 16.681 1.00 84.94 243 VAL A CA 1
ATOM 1921 C C . VAL A 1 243 ? 52.016 -15.688 15.977 1.00 84.94 243 VAL A C 1
ATOM 1923 O O . VAL A 1 243 ? 52.628 -16.241 15.068 1.00 84.94 243 VAL A O 1
ATOM 1926 N N . GLN A 1 244 ? 50.817 -16.114 16.378 1.00 86.06 244 GLN A N 1
ATOM 1927 C CA . GLN A 1 244 ? 50.130 -17.251 15.753 1.00 86.06 244 GLN A CA 1
ATOM 1928 C C . GLN A 1 244 ? 49.713 -16.926 14.309 1.00 86.06 244 GLN A C 1
ATOM 1930 O O . GLN A 1 244 ? 49.960 -17.706 13.392 1.00 86.06 244 GLN A O 1
ATOM 1935 N N . ASN A 1 245 ? 49.169 -15.727 14.101 1.00 87.75 245 ASN A N 1
ATOM 1936 C CA . ASN A 1 245 ? 48.832 -15.184 12.790 1.00 87.75 245 ASN A CA 1
ATOM 1937 C C . ASN A 1 245 ? 50.059 -15.045 11.886 1.00 87.75 245 ASN A C 1
ATOM 1939 O O . ASN A 1 245 ? 49.987 -15.382 10.712 1.00 87.75 245 ASN A O 1
ATOM 1943 N N . PHE A 1 246 ? 51.194 -14.590 12.422 1.00 89.31 246 PHE A N 1
ATOM 1944 C CA . PHE A 1 246 ? 52.433 -14.469 11.656 1.00 89.31 246 PHE A CA 1
ATOM 1945 C C . PHE A 1 246 ? 52.862 -15.807 11.038 1.00 89.31 246 PHE A C 1
ATOM 1947 O O . PHE A 1 246 ? 53.106 -15.872 9.834 1.00 89.31 246 PHE A O 1
ATOM 1954 N N . TRP A 1 247 ? 52.889 -16.885 11.829 1.00 87.94 247 TRP A N 1
ATOM 1955 C CA . TRP A 1 247 ? 53.236 -18.216 11.320 1.00 87.94 247 TRP A CA 1
ATOM 1956 C C . TRP A 1 247 ? 52.207 -18.744 10.316 1.00 87.94 247 TRP A C 1
ATOM 1958 O O . TRP A 1 247 ? 52.593 -19.296 9.286 1.00 87.94 247 TRP A O 1
ATOM 1968 N N . LEU A 1 248 ? 50.912 -18.518 10.562 1.00 88.12 248 LEU A N 1
ATOM 1969 C CA . LEU A 1 248 ? 49.847 -18.874 9.621 1.00 88.12 248 LEU A CA 1
ATOM 1970 C C . LEU A 1 248 ? 50.022 -18.175 8.260 1.00 88.12 248 LEU A C 1
ATOM 1972 O O . LEU A 1 248 ? 49.943 -18.828 7.219 1.00 88.12 248 LEU A O 1
ATOM 1976 N N . TYR A 1 249 ? 50.298 -16.868 8.264 1.00 91.56 249 TYR A N 1
ATOM 1977 C CA . TYR A 1 249 ? 50.451 -16.072 7.044 1.00 91.56 249 TYR A CA 1
ATOM 1978 C C . TYR A 1 249 ? 51.767 -16.354 6.313 1.00 91.56 249 TYR A C 1
ATOM 1980 O O . TYR A 1 249 ? 51.776 -16.329 5.087 1.00 91.56 249 TYR A O 1
ATOM 1988 N N . ILE A 1 250 ? 52.855 -16.705 7.012 1.00 91.38 250 ILE A N 1
ATOM 1989 C CA . ILE A 1 250 ? 54.099 -17.163 6.366 1.00 91.38 250 ILE A CA 1
ATOM 1990 C C . ILE A 1 250 ? 53.861 -18.425 5.541 1.00 91.38 250 ILE A C 1
ATOM 1992 O O . ILE A 1 250 ? 54.229 -18.462 4.368 1.00 91.38 250 ILE A O 1
ATOM 1996 N N . PHE A 1 251 ? 53.209 -19.441 6.113 1.00 91.44 251 PHE A N 1
ATOM 1997 C CA . PHE A 1 251 ? 52.869 -20.637 5.340 1.00 91.44 251 PHE A CA 1
ATOM 1998 C C . PHE A 1 251 ? 51.909 -20.304 4.195 1.00 91.44 251 PHE A C 1
ATOM 2000 O O . PHE A 1 251 ? 52.084 -20.812 3.089 1.00 91.44 251 PHE A O 1
ATOM 2007 N N . GLY A 1 252 ? 50.955 -19.392 4.418 1.00 89.69 252 GLY A N 1
ATOM 2008 C CA . GLY A 1 252 ? 50.085 -18.859 3.369 1.00 89.69 252 GLY A CA 1
ATOM 2009 C C . GLY A 1 252 ? 50.863 -18.226 2.210 1.00 89.69 252 GLY A C 1
ATOM 2010 O O . GLY A 1 252 ? 50.589 -18.536 1.051 1.00 89.69 252 GLY A O 1
ATOM 2011 N N . MET A 1 253 ? 51.869 -17.395 2.495 1.00 92.31 253 MET A N 1
ATOM 2012 C CA . MET A 1 253 ? 52.754 -16.799 1.487 1.00 92.31 253 MET A CA 1
ATOM 2013 C C . MET A 1 253 ? 53.550 -17.866 0.731 1.00 92.31 253 MET A C 1
ATOM 2015 O O . MET A 1 253 ? 53.606 -17.820 -0.497 1.00 92.31 253 MET A O 1
ATOM 2019 N N . CYS A 1 254 ? 54.127 -18.848 1.433 1.00 92.38 254 CYS A N 1
ATOM 2020 C CA . CYS A 1 254 ? 54.868 -19.945 0.808 1.00 92.38 254 CYS A CA 1
ATOM 2021 C C . CYS A 1 254 ? 53.986 -20.743 -0.159 1.00 92.38 254 CYS A C 1
ATOM 2023 O O . CYS A 1 254 ? 54.377 -20.960 -1.305 1.00 92.38 254 CYS A O 1
ATOM 2025 N N . PHE A 1 255 ? 52.777 -21.129 0.257 1.00 92.19 255 PHE A N 1
ATOM 2026 C CA . PHE A 1 255 ? 51.870 -21.880 -0.610 1.00 92.19 255 PHE A CA 1
ATOM 2027 C C . PHE A 1 255 ? 51.329 -21.043 -1.776 1.00 92.19 255 PHE A C 1
ATOM 2029 O O . PHE A 1 255 ? 51.201 -21.571 -2.877 1.00 92.19 255 PHE A O 1
ATOM 2036 N N . ASN A 1 256 ? 51.075 -19.741 -1.589 1.00 89.31 256 ASN A N 1
ATOM 2037 C CA . ASN A 1 256 ? 50.719 -18.844 -2.698 1.00 89.31 256 ASN A CA 1
ATOM 2038 C C . ASN A 1 256 ? 51.876 -18.666 -3.693 1.00 89.31 256 ASN A C 1
ATOM 2040 O O . ASN A 1 256 ? 51.634 -18.594 -4.893 1.00 89.31 256 ASN A O 1
ATOM 2044 N N . CYS A 1 257 ? 53.126 -18.638 -3.219 1.00 90.25 257 CYS A N 1
ATOM 2045 C CA . CYS A 1 257 ? 54.304 -18.598 -4.084 1.00 90.25 257 CYS A CA 1
ATOM 2046 C C . CYS A 1 257 ? 54.404 -19.871 -4.938 1.00 90.25 257 CYS A C 1
ATOM 2048 O O . CYS A 1 257 ? 54.574 -19.792 -6.151 1.00 90.25 257 CYS A O 1
ATOM 2050 N N . VAL A 1 258 ? 54.196 -21.046 -4.332 1.00 90.81 258 VAL A N 1
ATOM 2051 C CA . VAL A 1 258 ? 54.125 -22.316 -5.073 1.00 90.81 258 VAL A CA 1
ATOM 2052 C C . VAL A 1 258 ? 52.963 -22.308 -6.074 1.00 90.81 258 VAL A C 1
ATOM 2054 O O . VAL A 1 258 ? 53.158 -22.677 -7.226 1.00 90.81 258 VAL A O 1
ATOM 2057 N N . ALA A 1 259 ? 51.773 -21.842 -5.681 1.00 86.75 259 ALA A N 1
ATOM 2058 C CA . ALA A 1 259 ? 50.624 -21.746 -6.584 1.00 86.75 259 ALA A CA 1
ATOM 2059 C C . ALA A 1 259 ? 50.902 -20.826 -7.786 1.00 86.75 259 ALA A C 1
ATOM 2061 O O . ALA A 1 259 ? 50.548 -21.171 -8.910 1.00 86.75 259 ALA A O 1
ATOM 2062 N N . MET A 1 260 ? 51.590 -19.704 -7.566 1.00 88.94 260 MET A N 1
ATOM 2063 C CA . MET A 1 260 ? 52.024 -18.784 -8.618 1.00 88.94 260 MET A CA 1
ATOM 2064 C C . MET A 1 260 ? 53.018 -19.443 -9.587 1.00 88.94 260 MET A C 1
ATOM 2066 O O . MET A 1 260 ? 52.875 -19.288 -10.796 1.00 88.94 260 MET A O 1
ATOM 2070 N N . LEU A 1 261 ? 53.981 -20.222 -9.077 1.00 87.44 261 LEU A N 1
ATOM 2071 C CA . LEU A 1 261 ? 54.944 -20.967 -9.901 1.00 87.44 261 LEU A CA 1
ATOM 2072 C C . LEU A 1 261 ? 54.302 -22.109 -10.703 1.00 87.44 261 LEU A C 1
ATOM 2074 O O . LEU A 1 261 ? 54.826 -22.484 -11.744 1.00 87.44 261 LEU A O 1
ATOM 2078 N N . VAL A 1 262 ? 53.196 -22.682 -10.223 1.00 87.25 262 VAL A N 1
ATOM 2079 C CA . VAL A 1 262 ? 52.528 -23.815 -10.885 1.00 87.25 262 VAL A CA 1
ATOM 2080 C C . VAL A 1 262 ? 51.448 -23.360 -11.870 1.00 87.25 262 VAL A C 1
ATOM 2082 O O . VAL A 1 262 ? 51.293 -23.982 -12.915 1.00 87.25 262 VAL A O 1
ATOM 2085 N N . GLN A 1 263 ? 50.684 -22.310 -11.550 1.00 83.94 263 GLN A N 1
ATOM 2086 C CA . GLN A 1 263 ? 49.512 -21.902 -12.341 1.00 83.94 263 GLN A CA 1
ATOM 2087 C C . GLN A 1 263 ? 49.781 -20.718 -13.274 1.00 83.94 263 GLN A C 1
ATOM 2089 O O . GLN A 1 263 ? 49.324 -20.736 -14.411 1.00 83.94 263 GLN A O 1
ATOM 2094 N N . ASP A 1 264 ? 50.522 -19.705 -12.815 1.00 83.31 264 ASP A N 1
ATOM 2095 C CA . ASP A 1 264 ? 50.618 -18.402 -13.493 1.00 83.31 264 ASP A CA 1
ATOM 2096 C C . ASP A 1 264 ? 52.061 -18.030 -13.895 1.00 83.31 264 ASP A C 1
ATOM 2098 O O . ASP A 1 264 ? 52.337 -16.871 -14.214 1.00 83.31 264 ASP A O 1
ATOM 2102 N N . PHE A 1 265 ? 52.994 -18.991 -13.910 1.00 83.38 265 PHE A N 1
ATOM 2103 C CA . PHE A 1 265 ? 54.425 -18.744 -14.147 1.00 83.38 265 PHE A CA 1
ATOM 2104 C C . PHE A 1 265 ? 54.697 -17.967 -15.441 1.00 83.38 265 PHE A C 1
ATOM 2106 O O . PHE A 1 265 ? 55.357 -16.926 -15.412 1.00 83.38 265 PHE A O 1
ATOM 2113 N N . ASP A 1 266 ? 54.122 -18.413 -16.561 1.00 80.94 266 ASP A N 1
ATOM 2114 C CA . ASP A 1 266 ? 54.309 -17.771 -17.866 1.00 80.94 266 ASP A CA 1
ATOM 2115 C C . ASP A 1 266 ? 53.717 -16.358 -17.908 1.00 80.94 266 ASP A C 1
ATOM 2117 O O . ASP A 1 266 ? 54.278 -15.456 -18.532 1.00 80.94 266 ASP A O 1
ATOM 2121 N N . ALA A 1 267 ? 52.587 -16.138 -17.231 1.00 78.94 267 ALA A N 1
ATOM 2122 C CA . ALA A 1 267 ? 51.946 -14.830 -17.171 1.00 78.94 267 ALA A CA 1
ATOM 2123 C C . ALA A 1 267 ? 52.779 -13.843 -16.342 1.00 78.94 267 ALA A C 1
ATOM 2125 O O . ALA A 1 267 ? 52.978 -12.704 -16.766 1.00 78.94 267 ALA A O 1
ATOM 2126 N N . VAL A 1 268 ? 53.308 -14.285 -15.199 1.00 85.19 268 VAL A N 1
ATOM 2127 C CA . VAL A 1 268 ? 54.122 -13.459 -14.297 1.00 85.19 268 VAL A CA 1
ATOM 2128 C C . VAL A 1 268 ? 55.484 -13.136 -14.910 1.00 85.19 268 VAL A C 1
ATOM 2130 O O . VAL A 1 268 ? 55.911 -11.982 -14.852 1.00 85.19 268 VAL A O 1
ATOM 2133 N N . MET A 1 269 ? 56.144 -14.111 -15.542 1.00 85.56 269 MET A N 1
ATOM 2134 C CA . MET A 1 269 ? 57.462 -13.910 -16.152 1.00 85.56 269 MET A CA 1
ATOM 2135 C C . MET A 1 269 ? 57.412 -13.021 -17.399 1.00 85.56 269 MET A C 1
ATOM 2137 O O . MET A 1 269 ? 58.294 -12.185 -17.577 1.00 85.56 269 MET A O 1
ATOM 2141 N N . ASN A 1 270 ? 56.379 -13.155 -18.240 1.00 84.00 270 ASN A N 1
ATOM 2142 C CA . ASN A 1 270 ? 56.291 -12.401 -19.495 1.00 84.00 270 ASN A CA 1
ATOM 2143 C C . ASN A 1 270 ? 55.623 -11.024 -19.347 1.00 84.00 270 ASN A C 1
ATOM 2145 O O . ASN A 1 270 ? 55.965 -10.102 -20.084 1.00 84.00 270 ASN A O 1
ATOM 2149 N N . LYS A 1 271 ? 54.653 -10.868 -18.433 1.00 83.38 271 LYS A N 1
ATOM 2150 C CA . LYS A 1 271 ? 53.869 -9.623 -18.284 1.00 83.38 271 LYS A CA 1
ATOM 2151 C C . LYS A 1 271 ? 54.227 -8.811 -17.036 1.00 83.38 271 LYS A C 1
ATOM 2153 O O . LYS A 1 271 ? 53.818 -7.655 -16.928 1.00 83.38 271 LYS A O 1
ATOM 2158 N N . GLY A 1 272 ? 55.000 -9.396 -16.122 1.00 84.88 272 GLY A N 1
ATOM 2159 C CA . GLY A 1 272 ? 55.393 -8.804 -14.848 1.00 84.88 272 GLY A CA 1
ATOM 2160 C C . GLY A 1 272 ? 54.424 -9.124 -13.703 1.00 84.88 272 GLY A C 1
ATOM 2161 O O . GLY A 1 272 ? 53.237 -9.372 -13.899 1.00 84.88 272 GLY A O 1
ATOM 2162 N N . PHE A 1 273 ? 54.939 -9.076 -12.472 1.00 86.44 273 PHE A N 1
ATOM 2163 C CA . PHE A 1 273 ? 54.216 -9.460 -11.250 1.00 86.44 273 PHE A CA 1
ATOM 2164 C C . PHE A 1 273 ? 52.961 -8.611 -10.962 1.00 86.44 273 PHE A C 1
ATOM 2166 O O . PHE A 1 273 ? 51.944 -9.135 -10.514 1.00 86.44 273 PHE A O 1
ATOM 2173 N N . PHE A 1 274 ? 53.014 -7.306 -11.247 1.00 87.81 274 PHE A N 1
ATOM 2174 C CA . PHE A 1 274 ? 51.915 -6.355 -11.012 1.00 87.81 274 PHE A CA 1
ATOM 2175 C C . PHE A 1 274 ? 51.069 -6.079 -12.264 1.00 87.81 274 PHE A C 1
ATOM 2177 O O . PHE A 1 274 ? 50.408 -5.043 -12.367 1.00 87.81 274 PHE A O 1
ATOM 2184 N N . HIS A 1 275 ? 51.100 -6.975 -13.250 1.00 85.19 275 HIS A N 1
ATOM 2185 C CA . HIS A 1 275 ? 50.330 -6.797 -14.474 1.00 85.19 275 HIS A CA 1
ATOM 2186 C C . HIS A 1 275 ? 48.817 -6.762 -14.202 1.00 85.19 275 HIS A C 1
ATOM 2188 O O . HIS A 1 275 ? 48.295 -7.597 -13.466 1.00 85.19 275 HIS A O 1
ATOM 2194 N N . GLY A 1 276 ? 48.111 -5.799 -14.806 1.00 81.94 276 GLY A N 1
ATOM 2195 C CA . GLY A 1 276 ? 46.652 -5.663 -14.689 1.00 81.94 276 GLY A CA 1
ATOM 2196 C C . GLY A 1 276 ? 46.156 -5.050 -13.371 1.00 81.94 276 GLY A C 1
ATOM 2197 O O . GLY A 1 276 ? 44.949 -5.003 -13.140 1.00 81.94 276 GLY A O 1
ATOM 2198 N N . TYR A 1 277 ? 47.052 -4.571 -12.498 1.00 89.00 277 TYR A N 1
ATOM 2199 C CA . TYR A 1 277 ? 46.663 -3.995 -11.209 1.00 89.00 277 TYR A CA 1
ATOM 2200 C C . TYR A 1 277 ? 46.052 -2.603 -11.397 1.00 89.00 277 TYR A C 1
ATOM 2202 O O . TYR A 1 277 ? 46.723 -1.645 -11.775 1.00 89.00 277 TYR A O 1
ATOM 2210 N N . SER A 1 278 ? 44.764 -2.487 -11.084 1.00 87.50 278 SER A N 1
ATOM 2211 C CA . SER A 1 278 ? 44.041 -1.215 -11.010 1.00 87.50 278 SER A CA 1
ATOM 2212 C C . SER A 1 278 ? 43.970 -0.690 -9.572 1.00 87.50 278 SER A C 1
ATOM 2214 O O . SER A 1 278 ? 44.194 -1.432 -8.613 1.00 87.50 278 SER A O 1
ATOM 2216 N N . PHE A 1 279 ? 43.569 0.573 -9.397 1.00 87.44 279 PHE A N 1
ATOM 2217 C CA . PHE A 1 279 ? 43.283 1.130 -8.068 1.00 87.44 279 PHE A CA 1
ATOM 2218 C C . PHE A 1 279 ? 42.269 0.273 -7.283 1.00 87.44 279 PHE A C 1
ATOM 2220 O O . PHE A 1 279 ? 42.460 0.012 -6.097 1.00 87.44 279 PHE A O 1
ATOM 2227 N N . ILE A 1 280 ? 41.242 -0.247 -7.966 1.00 87.12 280 ILE A N 1
ATOM 2228 C CA . ILE A 1 280 ? 40.223 -1.135 -7.382 1.00 87.12 280 ILE A CA 1
ATOM 2229 C C . ILE A 1 280 ? 40.856 -2.451 -6.905 1.00 87.12 280 ILE A C 1
ATOM 2231 O O . ILE A 1 280 ? 40.517 -2.943 -5.832 1.00 87.12 280 ILE A O 1
ATOM 2235 N N . THR A 1 281 ? 41.823 -2.992 -7.652 1.00 88.00 281 THR A N 1
ATOM 2236 C CA . THR A 1 281 ? 42.547 -4.224 -7.284 1.00 88.00 281 THR A CA 1
ATOM 2237 C C . THR A 1 281 ? 43.374 -4.022 -6.011 1.00 88.00 281 THR A C 1
ATOM 2239 O O . THR A 1 281 ? 43.358 -4.864 -5.116 1.00 88.00 281 THR A O 1
ATOM 2242 N N . VAL A 1 282 ? 44.047 -2.875 -5.878 1.00 90.81 282 VAL A N 1
ATOM 2243 C CA . VAL A 1 282 ? 44.802 -2.522 -4.662 1.00 90.81 282 VAL A CA 1
ATOM 2244 C C . VAL A 1 282 ? 43.864 -2.340 -3.463 1.00 90.81 282 VAL A C 1
ATOM 2246 O O . VAL A 1 282 ? 44.138 -2.863 -2.381 1.00 90.81 282 VAL A O 1
ATOM 2249 N N . LEU A 1 283 ? 42.726 -1.665 -3.659 1.00 89.06 283 LEU A N 1
ATOM 2250 C CA . LEU A 1 283 ? 41.705 -1.484 -2.623 1.00 89.06 283 LEU A CA 1
ATOM 2251 C C . LEU A 1 283 ? 41.109 -2.827 -2.169 1.00 89.06 283 LEU A C 1
ATOM 2253 O O . LEU A 1 283 ? 40.942 -3.061 -0.973 1.00 89.06 283 LEU A O 1
ATOM 2257 N N . MET A 1 284 ? 40.851 -3.735 -3.113 1.00 89.62 284 MET A N 1
ATOM 2258 C CA . MET A 1 284 ? 40.409 -5.102 -2.844 1.00 89.62 284 MET A CA 1
ATOM 2259 C C . MET A 1 284 ? 41.436 -5.869 -1.999 1.00 89.62 284 MET A C 1
ATOM 2261 O O . MET A 1 284 ? 41.053 -6.469 -0.997 1.00 89.62 284 MET A O 1
ATOM 2265 N N . ILE A 1 285 ? 42.728 -5.827 -2.353 1.00 91.81 285 ILE A N 1
ATOM 2266 C CA . ILE A 1 285 ? 43.807 -6.485 -1.590 1.00 91.81 285 ILE A CA 1
ATOM 2267 C C . ILE A 1 285 ? 43.839 -5.966 -0.147 1.00 91.81 285 ILE A C 1
ATOM 2269 O O . ILE A 1 285 ? 43.904 -6.756 0.798 1.00 91.81 285 ILE A O 1
ATOM 2273 N N . PHE A 1 286 ? 43.736 -4.647 0.035 1.00 91.44 286 PHE A N 1
ATOM 2274 C CA . PHE A 1 286 ? 43.722 -4.025 1.356 1.00 91.44 286 PHE A CA 1
ATOM 2275 C C . PHE A 1 286 ? 42.502 -4.454 2.182 1.00 91.44 286 PHE A C 1
ATOM 2277 O O . PHE A 1 286 ? 42.647 -4.893 3.325 1.00 91.44 286 PHE A O 1
ATOM 2284 N N . ASN A 1 287 ? 41.308 -4.411 1.584 1.00 90.19 287 ASN A N 1
ATOM 2285 C CA . ASN A 1 287 ? 40.066 -4.843 2.223 1.00 90.19 287 ASN A CA 1
ATOM 2286 C C . ASN A 1 287 ? 40.123 -6.323 2.639 1.00 90.19 287 ASN A C 1
ATOM 2288 O O . ASN A 1 287 ? 39.767 -6.680 3.761 1.00 90.19 287 ASN A O 1
ATOM 2292 N N . HIS A 1 288 ? 40.632 -7.188 1.759 1.00 88.06 288 HIS A N 1
ATOM 2293 C CA . HIS A 1 288 ? 40.732 -8.626 1.998 1.00 88.06 288 HIS A CA 1
ATOM 2294 C C . HIS A 1 288 ? 41.759 -8.958 3.100 1.00 88.06 288 HIS A C 1
ATOM 2296 O O . HIS A 1 288 ? 41.532 -9.852 3.921 1.00 88.06 288 HIS A O 1
ATOM 2302 N N . ALA A 1 289 ? 42.865 -8.209 3.173 1.00 89.31 289 ALA A N 1
ATOM 2303 C CA . ALA A 1 289 ? 43.844 -8.338 4.250 1.00 89.31 289 ALA A CA 1
ATOM 2304 C C . ALA A 1 289 ? 43.273 -7.895 5.606 1.00 89.31 289 ALA A C 1
ATOM 2306 O O . ALA A 1 289 ? 43.371 -8.643 6.581 1.00 89.31 289 ALA A O 1
ATOM 2307 N N . LEU A 1 290 ? 42.627 -6.724 5.663 1.00 86.62 290 LEU A N 1
ATOM 2308 C CA . LEU A 1 290 ? 41.991 -6.218 6.884 1.00 86.62 290 LEU A CA 1
ATOM 2309 C C . LEU A 1 290 ? 40.880 -7.143 7.385 1.00 86.62 290 LEU A C 1
ATOM 2311 O O . LEU A 1 290 ? 40.833 -7.434 8.579 1.00 86.62 290 LEU A O 1
ATOM 2315 N N . SER A 1 291 ? 40.040 -7.649 6.477 1.00 82.06 291 SER A N 1
ATOM 2316 C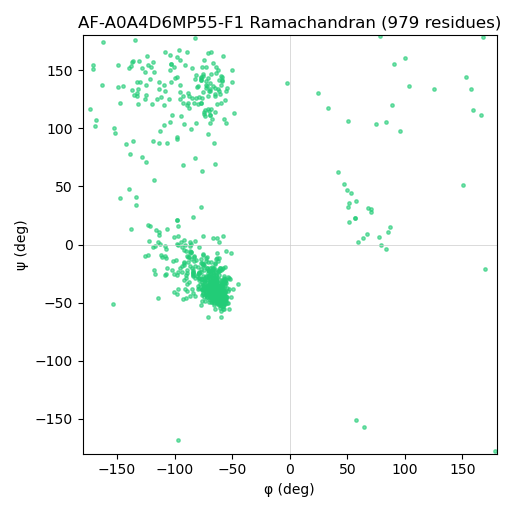 CA . SER A 1 291 ? 38.996 -8.632 6.782 1.00 82.06 291 SER A CA 1
ATOM 2317 C C . SER A 1 291 ? 39.589 -9.882 7.447 1.00 82.06 291 SER A C 1
ATOM 2319 O O . SER A 1 291 ? 39.154 -10.278 8.526 1.00 82.06 291 SER A O 1
ATOM 2321 N N . GLY A 1 292 ? 40.668 -10.449 6.891 1.00 81.31 292 GLY A N 1
ATOM 2322 C CA . GLY A 1 292 ? 41.336 -11.619 7.478 1.00 81.31 292 GLY A CA 1
ATOM 2323 C C . GLY A 1 292 ? 41.921 -11.371 8.876 1.00 81.31 292 GLY A C 1
ATOM 2324 O O . GLY A 1 292 ? 41.794 -12.220 9.760 1.00 81.31 292 GLY A O 1
ATOM 2325 N N . ILE A 1 293 ? 42.509 -10.195 9.114 1.00 82.50 293 ILE A N 1
ATOM 2326 C CA . ILE A 1 293 ? 43.030 -9.825 10.439 1.00 82.50 293 ILE A CA 1
ATOM 2327 C C . ILE A 1 293 ? 41.883 -9.635 11.436 1.00 82.50 293 ILE A C 1
ATOM 2329 O O . ILE A 1 293 ? 41.952 -10.168 12.545 1.00 82.50 293 ILE A O 1
ATOM 2333 N N . ALA A 1 294 ? 40.820 -8.929 11.050 1.00 76.75 294 ALA A N 1
ATOM 2334 C CA . ALA A 1 294 ? 39.646 -8.723 11.893 1.00 76.75 294 ALA A CA 1
ATOM 2335 C C . ALA A 1 294 ? 39.007 -10.064 12.293 1.00 76.75 294 ALA A C 1
ATOM 2337 O O . ALA A 1 294 ? 38.764 -10.301 13.477 1.00 76.75 294 ALA A O 1
ATOM 2338 N N . VAL A 1 295 ? 38.857 -10.986 11.335 1.00 73.00 295 VAL A N 1
ATOM 2339 C CA . VAL A 1 295 ? 38.383 -12.359 11.564 1.00 73.00 295 VAL A CA 1
ATOM 2340 C C . VAL A 1 295 ? 39.242 -13.087 12.600 1.00 73.00 295 VAL A C 1
ATOM 2342 O O . VAL A 1 295 ? 38.705 -13.668 13.544 1.00 73.00 295 VAL A O 1
ATOM 2345 N N . SER A 1 296 ? 40.571 -13.022 12.478 1.00 73.94 296 SER A N 1
ATOM 2346 C CA . SER A 1 296 ? 41.467 -13.664 13.448 1.00 73.94 296 SER A CA 1
ATOM 2347 C C . SER A 1 296 ? 41.311 -13.078 14.861 1.00 73.94 296 SER A C 1
ATOM 2349 O O . SER A 1 296 ? 41.260 -13.826 15.835 1.00 73.94 296 SER A O 1
ATOM 2351 N N . MET A 1 297 ? 41.149 -11.754 14.991 1.00 70.81 297 MET A N 1
ATOM 2352 C CA . MET A 1 297 ? 40.954 -11.087 16.285 1.00 70.81 297 MET A CA 1
ATOM 2353 C C . MET A 1 297 ? 39.643 -11.493 16.960 1.00 70.81 297 MET A C 1
ATOM 2355 O O . MET A 1 297 ? 39.622 -11.664 18.180 1.00 70.81 297 MET A O 1
ATOM 2359 N N . VAL A 1 298 ? 38.572 -11.681 16.184 1.00 67.38 298 VAL A N 1
ATOM 2360 C CA . VAL A 1 298 ? 37.277 -12.160 16.690 1.00 67.38 298 VAL A CA 1
ATOM 2361 C C . VAL A 1 298 ? 37.382 -13.606 17.180 1.00 67.38 298 VAL A C 1
ATOM 2363 O O . VAL A 1 298 ? 36.931 -13.897 18.287 1.00 67.38 298 VAL A O 1
ATOM 2366 N N . MET A 1 299 ? 38.076 -14.488 16.451 1.00 65.56 299 MET A N 1
ATOM 2367 C CA . MET A 1 299 ? 38.262 -15.901 16.839 1.00 65.56 299 MET A CA 1
ATOM 2368 C C . MET A 1 299 ? 38.985 -16.104 18.182 1.00 65.56 299 MET A C 1
ATOM 2370 O O . MET A 1 299 ? 38.851 -17.158 18.805 1.00 65.56 299 MET A O 1
ATOM 2374 N N . LYS A 1 300 ? 39.732 -15.105 18.670 1.00 65.00 300 LYS A N 1
ATOM 2375 C CA . LYS A 1 300 ? 40.330 -15.153 20.014 1.00 65.00 300 LYS A CA 1
ATOM 2376 C C . LYS A 1 300 ? 39.286 -15.065 21.132 1.00 65.00 300 LYS A C 1
ATOM 2378 O O . LYS A 1 300 ? 39.526 -15.576 22.223 1.00 65.00 300 LYS A O 1
ATOM 2383 N N . TYR A 1 301 ? 38.156 -14.405 20.881 1.00 54.56 301 TYR A N 1
ATOM 2384 C CA . TYR A 1 301 ? 37.165 -14.061 21.905 1.00 54.56 301 TYR A CA 1
ATOM 2385 C C . TYR A 1 301 ? 35.753 -14.605 21.622 1.00 54.56 301 TYR A C 1
ATOM 2387 O O . TYR A 1 301 ? 34.910 -14.525 22.514 1.00 54.56 301 TYR A O 1
ATOM 2395 N N . ALA A 1 302 ? 35.504 -15.162 20.433 1.00 53.94 302 ALA A N 1
ATOM 2396 C CA . ALA A 1 302 ? 34.237 -15.758 20.004 1.00 53.94 302 ALA A CA 1
ATOM 2397 C C . ALA A 1 302 ? 34.451 -17.157 19.382 1.00 53.94 302 ALA A C 1
ATOM 2399 O O . ALA A 1 302 ? 35.558 -17.504 18.963 1.00 53.94 302 ALA A O 1
ATOM 2400 N N . ASP A 1 303 ? 33.414 -17.998 19.366 1.00 56.06 303 ASP A N 1
ATOM 2401 C CA . ASP A 1 303 ? 33.423 -19.301 18.674 1.00 56.06 303 ASP A CA 1
ATOM 2402 C C . ASP A 1 303 ? 33.266 -19.104 17.150 1.00 56.06 303 ASP A C 1
ATOM 2404 O O . ASP A 1 303 ? 32.662 -18.123 16.725 1.00 56.06 303 ASP A O 1
ATOM 2408 N N . ASN A 1 304 ? 33.776 -20.004 16.297 1.00 52.16 304 ASN A N 1
ATOM 2409 C CA . ASN A 1 304 ? 33.698 -19.835 14.833 1.00 52.16 304 ASN A CA 1
ATOM 2410 C C . ASN A 1 304 ? 32.248 -19.852 14.304 1.00 52.16 304 ASN A C 1
ATOM 2412 O O . ASN A 1 304 ? 31.969 -19.213 13.299 1.00 52.16 304 ASN A O 1
ATOM 2416 N N . ILE A 1 305 ? 31.316 -20.496 15.017 1.00 50.06 305 ILE A N 1
ATOM 2417 C CA . ILE A 1 305 ? 29.869 -20.396 14.744 1.00 50.06 305 ILE A CA 1
ATOM 2418 C C . ILE A 1 305 ? 29.368 -18.975 15.030 1.00 50.06 305 ILE A C 1
ATOM 2420 O O . ILE A 1 305 ? 28.664 -18.396 14.215 1.00 50.06 305 ILE A O 1
ATOM 2424 N N . VAL A 1 306 ? 29.779 -18.392 16.160 1.00 53.31 306 VAL A N 1
ATOM 2425 C CA . VAL A 1 306 ? 29.441 -17.011 16.527 1.00 53.31 306 VAL A CA 1
ATOM 2426 C C . VAL A 1 306 ? 30.104 -16.026 15.571 1.00 53.31 306 VAL A C 1
ATOM 2428 O O . VAL A 1 306 ? 29.489 -15.041 15.254 1.00 53.31 306 VAL A O 1
ATOM 2431 N N . LYS A 1 307 ? 31.285 -16.304 15.013 1.00 55.16 307 LYS A N 1
ATOM 2432 C CA . LYS A 1 307 ? 31.896 -15.499 13.940 1.00 55.16 307 LYS A CA 1
ATOM 2433 C C . LYS A 1 307 ? 31.118 -15.574 12.620 1.00 55.16 307 LYS A C 1
ATOM 2435 O O . LYS A 1 307 ? 30.970 -14.558 11.947 1.00 55.16 307 LYS A O 1
ATOM 2440 N N . ASP A 1 308 ? 30.699 -16.774 12.219 1.00 53.16 308 ASP A N 1
ATOM 2441 C CA . ASP A 1 308 ? 29.927 -16.965 10.989 1.00 53.16 308 ASP A CA 1
ATOM 2442 C C . ASP A 1 308 ? 28.530 -16.304 11.114 1.00 53.16 308 ASP A C 1
ATOM 2444 O O . ASP A 1 308 ? 28.005 -15.856 10.103 1.00 53.16 308 ASP A O 1
ATOM 2448 N N . ILE A 1 309 ? 27.998 -16.157 12.342 1.00 48.16 309 ILE A N 1
ATOM 2449 C CA . ILE A 1 309 ? 26.734 -15.461 12.674 1.00 48.16 309 ILE A CA 1
ATOM 2450 C C . ILE A 1 309 ? 26.926 -13.952 12.967 1.00 48.16 309 ILE A C 1
ATOM 2452 O O . ILE A 1 309 ? 26.138 -13.145 12.500 1.00 48.16 309 ILE A O 1
ATOM 2456 N N . ASP A 1 310 ? 27.985 -13.536 13.672 1.00 44.84 310 ASP A N 1
ATOM 2457 C CA . ASP A 1 310 ? 28.319 -12.136 14.032 1.00 44.84 310 ASP A CA 1
ATOM 2458 C C . ASP A 1 310 ? 28.680 -11.303 12.789 1.00 44.84 310 ASP A C 1
ATOM 2460 O O . ASP A 1 310 ? 28.649 -10.074 12.823 1.00 44.84 310 ASP A O 1
ATOM 2464 N N . ALA A 1 311 ? 29.064 -11.961 11.688 1.00 44.88 311 ALA A N 1
ATOM 2465 C CA . ALA A 1 311 ? 29.208 -11.325 10.381 1.00 44.88 311 ALA A CA 1
ATOM 2466 C C . ALA A 1 311 ? 27.852 -10.990 9.725 1.00 44.88 311 ALA A C 1
ATOM 2468 O O . ALA A 1 311 ? 27.847 -10.265 8.729 1.00 44.88 311 ALA A O 1
ATOM 2469 N N . GLU A 1 312 ? 26.743 -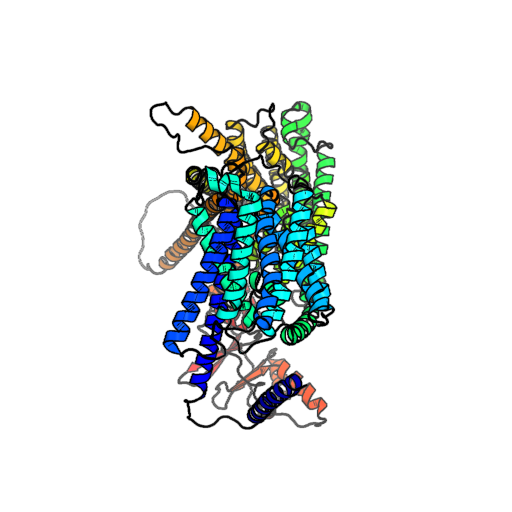11.504 10.267 1.00 44.78 312 GLU A N 1
ATOM 2470 C CA . GLU A 1 312 ? 25.371 -11.262 9.815 1.00 44.78 312 GLU A CA 1
ATOM 2471 C C . GLU A 1 312 ? 24.489 -10.554 10.874 1.00 44.78 312 GLU A C 1
ATOM 2473 O O . GLU A 1 312 ? 23.600 -9.823 10.456 1.00 44.78 312 GLU A O 1
ATOM 2478 N N . GLU A 1 313 ? 24.741 -10.630 12.195 1.00 30.66 313 GLU A N 1
ATOM 2479 C CA . GLU A 1 313 ? 24.075 -9.783 13.220 1.00 30.66 313 GLU A CA 1
ATOM 2480 C C . GLU A 1 313 ? 24.701 -9.898 14.642 1.00 30.66 313 GLU A C 1
ATOM 2482 O O . GLU A 1 313 ? 25.244 -10.935 15.007 1.00 30.66 313 GLU A O 1
ATOM 2487 N N . GLU A 1 314 ? 24.623 -8.835 15.466 1.00 34.91 314 GLU A N 1
ATOM 2488 C CA . GLU A 1 314 ? 25.235 -8.688 16.815 1.00 34.91 314 GLU A CA 1
ATOM 2489 C C . GLU A 1 314 ? 24.700 -9.649 17.922 1.00 34.91 314 GLU A C 1
ATOM 2491 O O . GLU A 1 314 ? 23.508 -9.644 18.229 1.00 34.91 314 GLU A O 1
ATOM 2496 N N . GLY A 1 315 ? 25.608 -10.262 18.715 1.00 30.95 315 GLY A N 1
ATOM 2497 C CA . GLY A 1 315 ? 25.564 -10.201 20.200 1.00 30.95 315 GLY A CA 1
ATOM 2498 C C . GLY A 1 315 ? 25.559 -11.520 21.027 1.00 30.95 315 GLY A C 1
ATOM 2499 O O . GLY A 1 315 ? 24.754 -12.412 20.770 1.00 30.95 315 GLY A O 1
ATOM 2500 N N . PRO A 1 316 ? 26.374 -11.658 22.112 1.00 33.34 316 PRO A N 1
ATOM 2501 C CA . PRO A 1 316 ? 26.520 -12.905 22.876 1.00 33.34 316 PRO A CA 1
ATOM 2502 C C . PRO A 1 316 ? 25.616 -13.002 24.123 1.00 33.34 316 PRO A C 1
ATOM 2504 O O . PRO A 1 316 ? 25.595 -12.102 24.961 1.00 33.34 316 PRO A O 1
ATOM 2507 N N . SER A 1 317 ? 24.930 -14.144 24.255 1.00 35.53 317 SER A N 1
ATOM 2508 C CA . SER A 1 317 ? 24.424 -14.850 25.467 1.00 35.53 317 SER A CA 1
ATOM 2509 C C . SER A 1 317 ? 23.150 -15.630 25.110 1.00 35.53 317 SER A C 1
ATOM 2511 O O . SER A 1 317 ? 22.103 -15.517 25.735 1.00 35.53 317 SER A O 1
ATOM 2513 N N . THR A 1 318 ? 23.222 -16.429 24.046 1.00 45.12 318 THR A N 1
ATOM 2514 C CA . THR A 1 318 ? 22.065 -17.109 23.456 1.00 45.12 318 THR A CA 1
ATOM 2515 C C . THR A 1 318 ? 21.454 -18.173 24.363 1.00 45.12 318 THR A C 1
ATOM 2517 O O . THR A 1 318 ? 20.276 -18.419 24.244 1.00 45.12 318 THR A O 1
ATOM 2520 N N . SER A 1 319 ? 22.159 -18.784 25.313 1.00 33.91 319 SER A N 1
ATOM 2521 C CA . SER A 1 319 ? 21.566 -19.873 26.113 1.00 33.91 319 SER A CA 1
ATOM 2522 C C . SER A 1 319 ? 20.493 -19.382 27.094 1.00 33.91 319 SER A C 1
ATOM 2524 O O . SER A 1 319 ? 19.325 -19.737 26.974 1.00 33.91 319 SER A O 1
ATOM 2526 N N . GLU A 1 320 ? 20.869 -18.525 28.043 1.00 36.66 320 GLU A N 1
ATOM 2527 C CA . GLU A 1 320 ? 19.941 -18.032 29.068 1.00 36.66 320 GLU A CA 1
ATOM 2528 C C . GLU A 1 320 ? 18.966 -17.007 28.505 1.00 36.66 320 GLU A C 1
ATOM 2530 O O . GLU A 1 320 ? 17.809 -16.973 28.913 1.00 36.66 320 GLU A O 1
ATOM 2535 N N . ARG A 1 321 ? 19.398 -16.220 27.511 1.00 39.78 321 ARG A N 1
ATOM 2536 C CA . ARG A 1 321 ? 18.536 -15.260 26.831 1.00 39.78 321 ARG A CA 1
ATOM 2537 C C . ARG A 1 321 ? 17.566 -15.947 25.881 1.00 39.78 321 ARG A C 1
ATOM 2539 O O . ARG A 1 321 ? 16.440 -15.497 25.852 1.00 39.78 321 ARG A O 1
ATOM 2546 N N . LEU A 1 322 ? 17.910 -17.046 25.193 1.00 41.19 322 LEU A N 1
ATOM 2547 C CA . LEU A 1 322 ? 16.914 -17.825 24.438 1.00 41.19 322 LEU A CA 1
ATOM 2548 C C . LEU A 1 322 ? 16.007 -18.617 25.361 1.00 41.19 322 LEU A C 1
ATOM 2550 O O . LEU A 1 322 ? 14.883 -18.855 24.973 1.00 41.19 322 LEU A O 1
ATOM 2554 N N . GLU A 1 323 ? 16.425 -19.030 26.555 1.00 40.06 323 GLU A N 1
ATOM 2555 C CA . GLU A 1 323 ? 15.527 -19.752 27.461 1.00 40.06 323 GLU A CA 1
ATOM 2556 C C . GLU A 1 323 ? 14.581 -18.799 28.207 1.00 40.06 323 GLU A C 1
ATOM 2558 O O . GLU A 1 323 ? 13.401 -19.109 28.373 1.00 40.06 323 GLU A O 1
ATOM 2563 N N . LEU A 1 324 ? 15.048 -17.599 28.573 1.00 41.75 324 LEU A N 1
ATOM 2564 C CA . LEU A 1 324 ? 14.200 -16.495 29.030 1.00 41.75 324 LEU A CA 1
ATOM 2565 C C . LEU A 1 324 ? 13.363 -15.920 27.895 1.00 41.75 324 LEU A C 1
ATOM 2567 O O . LEU A 1 324 ? 12.187 -15.682 28.119 1.00 41.75 324 LEU A O 1
ATOM 2571 N N . GLU A 1 325 ? 13.900 -15.733 26.690 1.00 45.75 325 GLU A N 1
ATOM 2572 C CA . GLU A 1 325 ? 13.133 -15.280 25.530 1.00 45.75 325 GLU A CA 1
ATOM 2573 C C . GLU A 1 325 ? 12.206 -16.355 25.009 1.00 45.75 325 GLU A C 1
ATOM 2575 O O . GLU A 1 325 ? 11.146 -15.979 24.565 1.00 45.75 325 GLU A O 1
ATOM 2580 N N . TRP A 1 326 ? 12.507 -17.647 25.125 1.00 39.47 326 TRP A N 1
ATOM 2581 C CA . TRP A 1 326 ? 11.594 -18.751 24.821 1.00 39.47 326 TRP A CA 1
ATOM 2582 C C . TRP A 1 326 ? 10.555 -18.919 25.916 1.00 39.47 326 TRP A C 1
ATOM 2584 O O . TRP A 1 326 ? 9.413 -19.206 25.601 1.00 39.47 326 TRP A O 1
ATOM 2594 N N . LYS A 1 327 ? 10.875 -18.689 27.195 1.00 41.88 327 LYS A N 1
ATOM 2595 C CA . LYS A 1 327 ? 9.860 -18.609 28.260 1.00 41.88 327 LYS A CA 1
ATOM 2596 C C . LYS A 1 327 ? 9.004 -17.355 28.113 1.00 41.88 327 LYS A C 1
ATOM 2598 O O . LYS A 1 327 ? 7.800 -17.430 28.325 1.00 41.88 327 LYS A O 1
ATOM 2603 N N . LEU A 1 328 ? 9.580 -16.227 27.699 1.00 46.28 328 LEU A N 1
ATOM 2604 C CA . LEU A 1 328 ? 8.863 -14.991 27.400 1.00 46.28 328 LEU A CA 1
ATOM 2605 C C . LEU A 1 328 ? 8.063 -15.131 26.107 1.00 46.28 328 LEU A C 1
ATOM 2607 O O . LEU A 1 328 ? 6.921 -14.721 26.127 1.00 46.28 328 LEU A O 1
ATOM 2611 N N . LEU A 1 329 ? 8.594 -15.737 25.041 1.00 39.38 329 LEU A N 1
ATOM 2612 C CA . LEU A 1 329 ? 7.943 -16.046 23.760 1.00 39.38 329 LEU A CA 1
ATOM 2613 C C . LEU A 1 329 ? 6.898 -17.125 23.946 1.00 39.38 329 LEU A C 1
ATOM 2615 O O . LEU A 1 329 ? 5.847 -16.984 23.381 1.00 39.38 329 LEU A O 1
ATOM 2619 N N . SER A 1 330 ? 7.102 -18.152 24.759 1.00 39.56 330 SER A N 1
ATOM 2620 C CA . SER A 1 330 ? 6.075 -19.138 25.125 1.00 39.56 330 SER A CA 1
ATOM 2621 C C . SER A 1 330 ? 4.929 -18.454 25.873 1.00 39.56 330 SER A C 1
ATOM 2623 O O . SER A 1 330 ? 3.758 -18.647 25.551 1.00 39.56 330 SER A O 1
ATOM 2625 N N . ARG A 1 331 ? 5.263 -17.531 26.786 1.00 42.25 331 ARG A N 1
ATOM 2626 C CA . ARG A 1 331 ? 4.294 -16.674 27.481 1.00 42.25 331 ARG A CA 1
ATOM 2627 C C . ARG A 1 331 ? 3.656 -15.611 26.560 1.00 42.25 331 ARG A C 1
ATOM 2629 O O . ARG A 1 331 ? 2.544 -15.197 26.854 1.00 42.25 331 ARG A O 1
ATOM 2636 N N . ARG A 1 332 ? 4.313 -15.235 25.447 1.00 44.94 332 ARG A N 1
ATOM 2637 C CA . ARG A 1 332 ? 3.875 -14.284 24.390 1.00 44.94 332 ARG A CA 1
ATOM 2638 C C . ARG A 1 332 ? 3.168 -14.965 23.203 1.00 44.94 332 ARG A C 1
ATOM 2640 O O . ARG A 1 332 ? 2.374 -14.347 22.525 1.00 44.94 332 ARG A O 1
ATOM 2647 N N . ILE A 1 333 ? 3.406 -16.248 22.952 1.00 43.53 333 ILE A N 1
ATOM 2648 C CA . ILE A 1 333 ? 2.704 -17.131 22.001 1.00 43.53 333 ILE A CA 1
ATOM 2649 C C . ILE A 1 333 ? 1.388 -17.583 22.646 1.00 43.53 333 ILE A C 1
ATOM 2651 O O . ILE A 1 333 ? 0.403 -17.818 21.952 1.00 43.53 333 ILE A O 1
ATOM 2655 N N . GLY A 1 334 ? 1.333 -17.578 23.983 1.00 44.62 334 GLY A N 1
ATOM 2656 C CA . GLY A 1 334 ? 0.090 -17.499 24.745 1.00 44.62 334 GLY A CA 1
ATOM 2657 C C . GLY A 1 334 ? -0.704 -16.196 24.542 1.00 44.62 334 GLY A C 1
ATOM 2658 O O . GLY A 1 334 ? -1.840 -16.124 25.016 1.00 44.62 334 GLY A O 1
ATOM 2659 N N . ASP A 1 335 ? -0.179 -15.184 23.829 1.00 56.59 335 ASP A N 1
ATOM 2660 C CA . ASP A 1 335 ? -0.972 -14.011 23.463 1.00 56.59 335 ASP A CA 1
ATOM 2661 C C . ASP A 1 335 ? -1.943 -14.385 22.348 1.00 56.59 335 ASP A C 1
ATOM 2663 O O . ASP A 1 335 ? -1.591 -14.556 21.178 1.00 56.59 335 ASP A O 1
ATOM 2667 N N . SER A 1 336 ? -3.224 -14.368 22.696 1.00 65.62 336 SER A N 1
ATOM 2668 C CA . SER A 1 336 ? -4.354 -14.442 21.771 1.00 65.62 336 SER A CA 1
ATOM 2669 C C . SER A 1 336 ? -4.295 -13.428 20.606 1.00 65.62 336 SER A C 1
ATOM 2671 O O . SER A 1 336 ? -5.150 -13.468 19.727 1.00 65.62 336 SER A O 1
ATOM 2673 N N . GLY A 1 337 ? -3.340 -12.486 20.593 1.00 72.56 337 GLY A N 1
ATOM 2674 C CA . GLY A 1 337 ? -3.181 -11.446 19.576 1.00 72.56 337 GLY A CA 1
ATOM 2675 C C . GLY A 1 337 ? -2.632 -11.983 18.260 1.00 72.56 337 GLY A C 1
ATOM 2676 O O . GLY A 1 337 ? -3.238 -11.737 17.223 1.00 72.56 337 GLY A O 1
ATOM 2677 N N . ILE A 1 338 ? -1.552 -12.769 18.302 1.00 80.75 338 ILE A N 1
ATOM 2678 C CA . ILE A 1 338 ? -0.901 -13.299 17.092 1.00 80.75 338 ILE A CA 1
ATOM 2679 C C . ILE A 1 338 ? -1.821 -14.302 16.387 1.00 80.75 338 ILE A C 1
ATOM 2681 O O . ILE A 1 338 ? -2.044 -14.216 15.181 1.00 80.75 338 ILE A O 1
ATOM 2685 N N . ILE A 1 339 ? -2.432 -15.205 17.157 1.00 83.75 339 ILE A N 1
ATOM 2686 C CA . ILE A 1 339 ? -3.410 -16.172 16.640 1.00 83.75 339 ILE A CA 1
ATOM 2687 C C . ILE A 1 339 ? -4.601 -15.437 16.010 1.00 83.75 339 ILE A C 1
ATOM 2689 O O . ILE A 1 339 ? -5.038 -15.785 14.914 1.00 83.75 339 ILE A O 1
ATOM 2693 N N . SER A 1 340 ? -5.086 -14.377 16.665 1.00 84.00 340 SER A N 1
ATOM 2694 C CA . SER A 1 340 ? -6.161 -13.545 16.127 1.00 84.00 340 SER A CA 1
ATOM 2695 C C . SER A 1 340 ? -5.751 -12.847 14.827 1.00 84.00 340 SER A C 1
ATOM 2697 O O . SER A 1 340 ? -6.545 -12.845 13.893 1.00 84.00 340 SER A O 1
ATOM 2699 N N . SER A 1 341 ? -4.518 -12.338 14.699 1.00 89.12 341 SER A N 1
ATOM 2700 C CA . SER A 1 341 ? -4.044 -11.753 13.435 1.00 89.12 341 SER A CA 1
ATOM 2701 C C . SER A 1 341 ? -3.890 -12.775 12.311 1.00 89.12 341 SER A C 1
ATOM 2703 O O . SER A 1 341 ? -4.238 -12.466 11.178 1.00 89.12 341 SER A O 1
ATOM 2705 N N . CYS A 1 342 ? -3.447 -14.001 12.604 1.00 91.25 342 CYS A N 1
ATOM 2706 C CA . CYS A 1 342 ? -3.387 -15.056 11.591 1.00 91.25 342 CYS A CA 1
ATOM 2707 C C . CYS A 1 342 ? -4.787 -15.421 11.084 1.00 91.25 342 CYS A C 1
ATOM 2709 O O . CYS A 1 342 ? -4.993 -15.583 9.883 1.00 91.25 342 CYS A O 1
ATOM 2711 N N . LEU A 1 343 ? -5.763 -15.501 11.995 1.00 92.06 343 LEU A N 1
ATOM 2712 C CA . LEU A 1 343 ? -7.160 -15.749 11.647 1.00 92.06 343 LEU A CA 1
ATOM 2713 C C . LEU A 1 343 ? -7.761 -14.592 10.833 1.00 92.06 343 LEU A C 1
ATOM 2715 O O . LEU A 1 343 ? -8.472 -14.843 9.862 1.00 92.06 343 LEU A O 1
ATOM 2719 N N . VAL A 1 344 ? -7.450 -13.340 11.195 1.00 92.75 344 VAL A N 1
ATOM 2720 C CA . VAL A 1 344 ? -7.829 -12.149 10.417 1.00 92.75 344 VAL A CA 1
ATOM 2721 C C . VAL A 1 344 ? -7.248 -12.231 9.007 1.00 92.75 344 VAL A C 1
ATOM 2723 O O . VAL A 1 344 ? -8.006 -12.076 8.055 1.00 92.75 344 VAL A O 1
ATOM 2726 N N . GLY A 1 345 ? -5.953 -12.520 8.861 1.00 95.50 345 GLY A N 1
ATOM 2727 C CA . GLY A 1 345 ? -5.291 -12.652 7.561 1.00 95.50 345 GLY A CA 1
ATOM 2728 C C . GLY A 1 345 ? -5.918 -13.736 6.686 1.00 95.50 345 GLY A C 1
ATOM 2729 O O . GLY A 1 345 ? -6.280 -13.468 5.544 1.00 95.50 345 GLY A O 1
ATOM 2730 N N . LEU A 1 346 ? -6.140 -14.931 7.244 1.00 95.44 346 LEU A N 1
ATOM 2731 C CA . LEU A 1 346 ? -6.765 -16.056 6.539 1.00 95.44 346 LEU A CA 1
ATOM 2732 C C . LEU A 1 346 ? -8.172 -15.710 6.039 1.00 95.44 346 LEU A C 1
ATOM 2734 O O . LEU A 1 346 ? -8.472 -15.872 4.858 1.00 95.44 346 LEU A O 1
ATOM 2738 N N . LEU A 1 347 ? -9.035 -15.218 6.931 1.00 94.56 347 LEU A N 1
ATOM 2739 C CA . LEU A 1 347 ? -10.416 -14.885 6.580 1.00 94.56 347 LEU A CA 1
ATOM 2740 C C . LEU A 1 347 ? -10.486 -13.706 5.607 1.00 94.56 347 LEU A C 1
ATOM 2742 O O . LEU A 1 347 ? -11.337 -13.704 4.721 1.00 94.56 347 LEU A O 1
ATOM 2746 N N . THR A 1 348 ? -9.583 -12.731 5.743 1.00 94.88 348 THR A N 1
ATOM 2747 C CA . THR A 1 348 ? -9.490 -11.596 4.817 1.00 94.88 348 THR A CA 1
ATOM 2748 C C . THR A 1 348 ? -9.059 -12.055 3.433 1.00 94.88 348 THR A C 1
ATOM 2750 O O . THR A 1 348 ? -9.713 -11.686 2.464 1.00 94.88 348 THR A O 1
ATOM 2753 N N . GLY A 1 349 ? -8.036 -12.910 3.332 1.00 94.88 349 GLY A N 1
ATOM 2754 C CA . GLY A 1 349 ? -7.613 -13.498 2.061 1.00 94.88 349 GLY A CA 1
ATOM 2755 C C . GLY A 1 349 ? -8.760 -14.227 1.360 1.00 94.88 349 GLY A C 1
ATOM 2756 O O . GLY A 1 349 ? -9.076 -13.914 0.218 1.00 94.88 349 GLY A O 1
ATOM 2757 N N . VAL A 1 350 ? -9.465 -15.121 2.067 1.00 94.75 350 VAL A N 1
ATOM 2758 C CA . VAL A 1 350 ? -10.616 -15.852 1.499 1.00 94.75 350 VAL A CA 1
ATOM 2759 C C . VAL A 1 350 ? -11.723 -14.893 1.051 1.00 94.75 350 VAL A C 1
ATOM 2761 O O . VAL A 1 350 ? -12.256 -15.036 -0.047 1.00 94.75 350 VAL A O 1
ATOM 2764 N N . ALA A 1 351 ? -12.070 -13.902 1.874 1.00 93.50 351 ALA A N 1
ATOM 2765 C CA . ALA A 1 351 ? -13.130 -12.953 1.549 1.00 93.50 351 ALA A CA 1
ATOM 2766 C C . ALA A 1 351 ? -12.781 -12.074 0.336 1.00 93.50 351 ALA A C 1
ATOM 2768 O O . ALA A 1 351 ? -13.648 -11.831 -0.501 1.00 93.50 351 ALA A O 1
ATOM 2769 N N . VAL A 1 352 ? -11.525 -11.633 0.212 1.00 93.75 352 VAL A N 1
ATOM 2770 C CA . VAL A 1 352 ? -11.047 -10.847 -0.936 1.00 93.75 352 VAL A CA 1
ATOM 2771 C C . VAL A 1 352 ? -10.990 -11.696 -2.210 1.00 93.75 352 VAL A C 1
ATOM 2773 O O . VAL A 1 352 ? -11.356 -11.204 -3.276 1.00 93.75 352 VAL A O 1
ATOM 2776 N N . VAL A 1 353 ? -10.618 -12.976 -2.117 1.00 93.75 353 VAL A N 1
ATOM 2777 C CA . VAL A 1 353 ? -10.689 -13.915 -3.252 1.00 93.75 353 VAL A CA 1
ATOM 2778 C C . VAL A 1 353 ? -12.134 -14.066 -3.728 1.00 93.75 353 VAL A C 1
ATOM 2780 O O . VAL A 1 353 ? -12.412 -13.847 -4.903 1.00 93.75 353 VAL A O 1
ATOM 2783 N N . VAL A 1 354 ? -13.074 -14.362 -2.823 1.00 94.19 354 VAL A N 1
ATOM 2784 C CA . VAL A 1 354 ? -14.506 -14.490 -3.162 1.00 94.19 354 VAL A CA 1
ATOM 2785 C C . VAL A 1 354 ? -15.055 -13.197 -3.771 1.00 94.19 354 VAL A C 1
ATOM 2787 O O . VAL A 1 354 ? -15.813 -13.244 -4.737 1.00 94.19 354 VAL A O 1
ATOM 2790 N N . PHE A 1 355 ? -14.653 -12.043 -3.238 1.00 93.88 355 PHE A N 1
ATOM 2791 C CA . PHE A 1 355 ? -15.016 -10.733 -3.772 1.00 93.88 355 PHE A CA 1
ATOM 2792 C C . PHE A 1 355 ? -14.522 -10.534 -5.215 1.00 93.88 355 PHE A C 1
ATOM 2794 O O . PHE A 1 355 ? -15.314 -10.145 -6.071 1.00 93.88 355 PHE A O 1
ATOM 2801 N N . ASN A 1 356 ? -13.260 -10.854 -5.516 1.00 91.38 356 ASN A N 1
ATOM 2802 C CA . ASN A 1 356 ? -12.730 -10.748 -6.880 1.00 91.38 356 ASN A CA 1
ATOM 2803 C C . ASN A 1 356 ? -13.401 -11.740 -7.841 1.00 91.38 356 ASN A C 1
ATOM 2805 O O . ASN A 1 356 ? -13.788 -11.349 -8.939 1.00 91.38 356 ASN A O 1
ATOM 2809 N N . TYR A 1 357 ? -13.636 -12.988 -7.421 1.00 91.19 357 TYR A N 1
ATOM 2810 C CA . TYR A 1 357 ? -14.414 -13.941 -8.221 1.00 91.19 357 TYR A CA 1
ATOM 2811 C C . TYR A 1 357 ? -15.818 -13.412 -8.530 1.00 91.19 357 TYR A C 1
ATOM 2813 O O . TYR A 1 357 ? -16.259 -13.493 -9.670 1.00 91.19 357 TYR A O 1
ATOM 2821 N N . ALA A 1 358 ? -16.503 -12.800 -7.559 1.00 92.75 358 ALA A N 1
ATOM 2822 C CA . ALA A 1 358 ? -17.811 -12.193 -7.799 1.00 92.75 358 ALA A CA 1
ATOM 2823 C C . ALA A 1 358 ? -17.749 -11.047 -8.825 1.00 92.75 358 ALA A C 1
ATOM 2825 O O . ALA A 1 358 ? -18.643 -10.930 -9.661 1.00 92.75 358 ALA A O 1
ATOM 2826 N N . VAL A 1 359 ? -16.696 -10.220 -8.800 1.00 92.00 359 VAL A N 1
ATOM 2827 C CA . VAL A 1 359 ? -16.463 -9.185 -9.824 1.00 92.00 359 VAL A CA 1
ATOM 2828 C C . VAL A 1 359 ? -16.297 -9.818 -11.208 1.00 92.00 359 VAL A C 1
ATOM 2830 O O . VAL A 1 359 ? -16.924 -9.351 -12.159 1.00 92.00 359 VAL A O 1
ATOM 2833 N N . HIS A 1 360 ? -15.490 -10.878 -11.320 1.00 88.06 360 HIS A N 1
ATOM 2834 C CA . HIS A 1 360 ? -15.250 -11.579 -12.583 1.00 88.06 360 HIS A CA 1
ATOM 2835 C C . HIS A 1 360 ? -16.515 -12.246 -13.132 1.00 88.06 360 HIS A C 1
ATOM 2837 O O . HIS A 1 360 ? -16.840 -12.031 -14.293 1.00 88.06 360 HIS A O 1
ATOM 2843 N N . GLU A 1 361 ? -17.286 -12.947 -12.302 1.00 90.19 361 GLU A N 1
ATOM 2844 C CA . GLU A 1 361 ? -18.542 -13.590 -12.715 1.00 90.19 361 GLU A CA 1
ATOM 2845 C C . GLU A 1 361 ? -19.593 -12.570 -13.177 1.00 90.19 361 GLU A C 1
ATOM 2847 O O . GLU A 1 361 ? -20.247 -12.758 -14.203 1.00 90.19 361 GLU A O 1
ATOM 2852 N N . ILE A 1 362 ? -19.745 -11.448 -12.459 1.00 91.62 362 ILE A N 1
ATOM 2853 C CA . ILE A 1 362 ? -20.642 -10.362 -12.886 1.00 91.62 362 ILE A CA 1
ATOM 2854 C C . ILE A 1 362 ? -20.161 -9.791 -14.224 1.00 91.62 362 ILE A C 1
ATOM 2856 O O . ILE A 1 362 ? -20.971 -9.558 -15.120 1.00 91.62 362 ILE A O 1
ATOM 2860 N N . ARG A 1 363 ? -18.850 -9.583 -14.382 1.00 88.44 363 ARG A N 1
ATOM 2861 C CA . ARG A 1 363 ? -18.278 -9.095 -15.640 1.00 88.44 363 ARG A CA 1
ATOM 2862 C C . ARG A 1 363 ? -18.574 -10.055 -16.790 1.00 88.44 363 ARG A C 1
ATOM 2864 O O . ARG A 1 363 ? -19.065 -9.609 -17.824 1.00 88.44 363 ARG A O 1
ATOM 2871 N N . ASP A 1 364 ? -18.331 -11.345 -16.606 1.00 86.56 364 ASP A N 1
ATOM 2872 C CA . ASP A 1 364 ? -18.506 -12.352 -17.651 1.00 86.56 364 ASP A CA 1
ATOM 2873 C C . ASP A 1 364 ? -19.986 -12.506 -18.038 1.00 86.56 364 ASP A C 1
ATOM 2875 O O . ASP A 1 364 ? -20.302 -12.595 -19.226 1.00 86.56 364 ASP A O 1
ATOM 2879 N N . LEU A 1 365 ? -20.898 -12.410 -17.062 1.00 88.25 365 LEU A N 1
ATOM 2880 C CA . LEU A 1 365 ? -22.346 -12.423 -17.282 1.00 88.25 365 LEU A CA 1
ATOM 2881 C C . LEU A 1 365 ? -22.836 -11.236 -18.128 1.00 88.25 365 LEU A C 1
ATOM 2883 O O . LEU A 1 365 ? -23.684 -11.416 -19.002 1.00 88.25 365 LEU A O 1
ATOM 2887 N N . PHE A 1 366 ? -22.351 -10.019 -17.860 1.00 87.50 366 PHE A N 1
ATOM 2888 C CA . PHE A 1 366 ? -22.842 -8.810 -18.535 1.00 87.50 366 PHE A CA 1
ATOM 2889 C C . PHE A 1 366 ? -22.091 -8.463 -19.829 1.00 87.50 366 PHE A C 1
ATOM 2891 O O . PHE A 1 366 ? -22.666 -7.804 -20.700 1.00 87.50 366 PHE A O 1
ATOM 2898 N N . TRP A 1 367 ? -20.836 -8.901 -19.976 1.00 85.44 367 TRP A N 1
ATOM 2899 C CA . TRP A 1 367 ? -19.964 -8.539 -21.100 1.00 85.44 367 TRP A CA 1
ATOM 2900 C C . TRP A 1 367 ? -19.602 -9.699 -22.042 1.00 85.44 367 TRP A C 1
ATOM 2902 O O . TRP A 1 367 ? -18.786 -9.503 -22.940 1.00 85.44 367 TRP A O 1
ATOM 2912 N N . ASP A 1 368 ? -20.261 -10.858 -21.915 1.00 69.50 368 ASP A N 1
ATOM 2913 C CA . ASP A 1 368 ? -20.253 -11.943 -22.920 1.00 69.50 368 ASP A CA 1
ATOM 2914 C C . ASP A 1 368 ? -18.886 -12.648 -23.092 1.00 69.50 368 ASP A C 1
ATOM 2916 O O . ASP A 1 368 ? -18.530 -13.109 -24.175 1.00 69.50 368 ASP A O 1
ATOM 2920 N N . GLY A 1 369 ? -18.099 -12.736 -22.011 1.00 58.69 369 GLY A N 1
ATOM 2921 C CA . GLY A 1 369 ? -16.995 -13.700 -21.897 1.00 58.69 369 GLY A CA 1
ATOM 2922 C C . GLY A 1 369 ? -15.741 -13.474 -22.758 1.00 58.69 369 GLY A C 1
ATOM 2923 O O . GLY A 1 369 ? -15.072 -14.451 -23.094 1.00 58.69 369 GLY A O 1
ATOM 2924 N N . ILE A 1 370 ? -15.362 -12.231 -23.100 1.00 59.50 370 ILE A N 1
ATOM 2925 C CA . ILE A 1 370 ? -14.076 -11.941 -23.781 1.00 59.50 370 ILE A CA 1
ATOM 2926 C C . ILE A 1 370 ? -13.073 -11.274 -22.812 1.00 59.50 370 ILE A C 1
ATOM 2928 O O . ILE A 1 370 ? -12.983 -10.047 -22.761 1.00 59.50 370 ILE A O 1
ATOM 2932 N N . PRO A 1 371 ? -12.279 -12.053 -22.052 1.00 54.91 371 PRO A N 1
ATOM 2933 C CA . PRO A 1 371 ? -11.382 -11.511 -21.025 1.00 54.91 371 PRO A CA 1
ATOM 2934 C C . PRO A 1 371 ? -10.072 -10.901 -21.564 1.00 54.91 371 PRO A C 1
ATOM 2936 O O . PRO A 1 371 ? -9.508 -10.016 -20.931 1.00 54.91 371 PRO A O 1
ATOM 2939 N N . ASN A 1 372 ? -9.593 -11.297 -22.749 1.00 59.34 372 ASN A N 1
ATOM 2940 C CA . ASN A 1 372 ? -8.171 -11.127 -23.108 1.00 59.34 372 ASN A CA 1
ATOM 2941 C C . ASN A 1 372 ? -7.790 -9.827 -23.851 1.00 59.34 372 ASN A C 1
ATOM 2943 O O . ASN A 1 372 ? -6.642 -9.695 -24.274 1.00 59.34 372 ASN A O 1
ATOM 2947 N N . ARG A 1 373 ? -8.719 -8.885 -24.074 1.00 61.09 373 ARG A N 1
ATOM 2948 C CA . ARG A 1 373 ? -8.449 -7.611 -24.786 1.00 61.09 373 ARG A CA 1
ATOM 2949 C C . ARG A 1 373 ? -8.800 -6.354 -23.974 1.00 61.09 373 ARG A C 1
ATOM 2951 O O . ARG A 1 373 ? -8.915 -5.278 -24.552 1.00 61.09 373 ARG A O 1
ATOM 2958 N N . GLY A 1 374 ? -8.977 -6.460 -22.653 1.00 70.44 374 GLY A N 1
ATOM 2959 C CA . GLY A 1 374 ? -9.409 -5.324 -21.820 1.00 70.44 374 GLY A CA 1
ATOM 2960 C C . GLY A 1 374 ? -10.740 -4.736 -22.299 1.00 70.44 374 GLY A C 1
ATOM 2961 O O . GLY A 1 374 ? -11.533 -5.444 -22.904 1.00 70.44 374 GLY A O 1
ATOM 2962 N N . ALA A 1 375 ? -10.990 -3.443 -22.092 1.00 72.06 375 ALA A N 1
ATOM 2963 C CA . ALA A 1 375 ? -12.176 -2.769 -22.639 1.00 72.06 375 ALA A CA 1
ATOM 2964 C C . ALA A 1 375 ? -11.987 -2.249 -24.085 1.00 72.06 375 ALA A C 1
ATOM 2966 O O . ALA A 1 375 ? -12.941 -1.778 -24.703 1.00 72.06 375 ALA A O 1
ATOM 2967 N N . SER A 1 376 ? -10.776 -2.322 -24.653 1.00 71.44 376 SER A N 1
ATOM 2968 C CA . SER A 1 376 ? -10.453 -1.707 -25.952 1.00 71.44 376 SER A CA 1
ATOM 2969 C C . SER A 1 376 ? -11.112 -2.405 -27.149 1.00 71.44 376 SER A C 1
ATOM 2971 O O . SER A 1 376 ? -11.355 -1.758 -28.165 1.00 71.44 376 SER A O 1
ATOM 2973 N N . TRP A 1 377 ? -11.501 -3.681 -27.035 1.00 74.81 377 TRP A N 1
ATOM 2974 C CA . TRP A 1 377 ? -12.241 -4.389 -28.093 1.00 74.81 377 TRP A CA 1
ATOM 2975 C C . TRP A 1 377 ? -13.599 -3.746 -28.415 1.00 74.81 377 TRP A C 1
ATOM 2977 O O . TRP A 1 377 ? -14.069 -3.849 -29.548 1.00 74.81 377 TRP A O 1
ATOM 2987 N N . LEU A 1 378 ? -14.216 -3.042 -27.456 1.00 77.12 378 LEU A N 1
ATOM 2988 C CA . LEU A 1 378 ? -15.471 -2.311 -27.673 1.00 77.12 378 LEU A CA 1
ATOM 2989 C C . LEU A 1 378 ? -15.318 -1.208 -28.729 1.00 77.12 378 LEU A C 1
ATOM 2991 O O . LEU A 1 378 ? -16.304 -0.820 -29.348 1.00 77.12 378 LEU A O 1
ATOM 2995 N N . ARG A 1 379 ? -14.085 -0.734 -28.957 1.00 75.56 379 ARG A N 1
ATOM 2996 C CA . ARG A 1 379 ? -13.739 0.217 -30.021 1.00 75.56 379 ARG A CA 1
ATOM 2997 C C . ARG A 1 379 ? -13.679 -0.446 -31.402 1.00 75.56 379 ARG A C 1
ATOM 2999 O O . ARG A 1 379 ? -13.913 0.225 -32.401 1.00 75.56 379 ARG A O 1
ATOM 3006 N N . GLU A 1 380 ? -13.335 -1.733 -31.470 1.00 74.50 380 GLU A N 1
ATOM 3007 C CA . GLU A 1 380 ? -13.202 -2.491 -32.725 1.00 74.50 380 GLU A CA 1
ATOM 3008 C C . GLU A 1 380 ? -14.550 -3.042 -33.220 1.00 74.50 380 GLU A C 1
ATOM 3010 O O . GLU A 1 380 ? -14.723 -3.286 -34.415 1.00 74.50 380 GLU A O 1
ATOM 3015 N N . ALA A 1 381 ? -15.511 -3.234 -32.314 1.00 77.44 381 ALA A N 1
ATOM 3016 C CA . ALA A 1 381 ? -16.837 -3.751 -32.625 1.00 77.44 381 ALA A CA 1
ATOM 3017 C C . ALA A 1 381 ? -17.787 -2.660 -33.175 1.00 77.44 381 ALA A C 1
ATOM 3019 O O . ALA A 1 381 ? -17.729 -1.505 -32.746 1.00 77.44 381 ALA A O 1
ATOM 3020 N N . PRO A 1 382 ? -18.706 -3.003 -34.101 1.00 79.06 382 PRO A N 1
ATOM 3021 C CA . PRO A 1 382 ? -19.638 -2.040 -34.678 1.00 79.06 382 PRO A CA 1
ATOM 3022 C C . PRO A 1 382 ? -20.604 -1.494 -33.621 1.00 79.06 382 PRO A C 1
ATOM 3024 O O . PRO A 1 382 ? -21.303 -2.258 -32.944 1.00 79.06 382 PRO A O 1
ATOM 3027 N N . ILE A 1 383 ? -20.682 -0.160 -33.539 1.00 80.31 383 ILE A N 1
ATOM 3028 C CA . ILE A 1 383 ? -21.421 0.551 -32.486 1.00 80.31 383 ILE A CA 1
ATOM 3029 C C . ILE A 1 383 ? -22.897 0.156 -32.425 1.00 80.31 383 ILE A C 1
ATOM 3031 O O . ILE A 1 383 ? -23.449 0.090 -31.336 1.00 80.31 383 ILE A O 1
ATOM 3035 N N . GLU A 1 384 ? -23.513 -0.191 -33.562 1.00 80.06 384 GLU A N 1
ATOM 3036 C CA . GLU A 1 384 ? -24.917 -0.619 -33.675 1.00 80.06 384 GLU A CA 1
ATOM 3037 C C . GLU A 1 384 ? -25.254 -1.837 -32.803 1.00 80.06 384 GLU A C 1
ATOM 3039 O O . GLU A 1 384 ? -26.384 -1.969 -32.336 1.00 80.06 384 GLU A O 1
ATOM 3044 N N . THR A 1 385 ? -24.266 -2.695 -32.537 1.00 78.81 385 THR A N 1
ATOM 3045 C CA . THR A 1 385 ? -24.438 -3.914 -31.731 1.00 78.81 385 THR A CA 1
ATOM 3046 C C . THR A 1 385 ? -24.004 -3.735 -30.278 1.00 78.81 385 THR A C 1
ATOM 3048 O O . THR A 1 385 ? -24.522 -4.413 -29.390 1.00 78.81 385 THR A O 1
ATOM 3051 N N . THR A 1 386 ? -23.080 -2.808 -30.009 1.00 82.75 386 THR A N 1
ATOM 3052 C CA . THR A 1 386 ? -22.451 -2.646 -28.691 1.00 82.75 386 THR A CA 1
ATOM 3053 C C . THR A 1 386 ? -23.032 -1.505 -27.866 1.00 82.75 386 THR A C 1
ATOM 3055 O O . THR A 1 386 ? -22.998 -1.592 -26.638 1.00 82.75 386 THR A O 1
ATOM 3058 N N . TRP A 1 387 ? -23.621 -0.474 -28.488 1.00 87.56 387 TRP A N 1
ATOM 3059 C CA . TRP A 1 387 ? -24.062 0.739 -27.784 1.00 87.56 387 TRP A CA 1
ATOM 3060 C C . TRP A 1 387 ? -25.027 0.445 -26.630 1.00 87.56 387 TRP A C 1
ATOM 3062 O O . TRP A 1 387 ? -24.894 1.012 -25.544 1.00 87.56 387 TRP A O 1
ATOM 3072 N N . ALA A 1 388 ? -25.967 -0.484 -26.842 1.00 88.25 388 ALA A N 1
ATOM 3073 C CA . ALA A 1 388 ? -26.956 -0.855 -25.841 1.00 88.25 388 ALA A CA 1
ATOM 3074 C C . ALA A 1 388 ? -26.284 -1.487 -24.616 1.00 88.25 388 ALA A C 1
ATOM 3076 O O . ALA A 1 388 ? -26.609 -1.125 -23.489 1.00 88.25 388 ALA A O 1
ATOM 3077 N N . ARG A 1 389 ? -25.298 -2.373 -24.819 1.00 88.06 389 ARG A N 1
ATOM 3078 C CA . ARG A 1 389 ? -24.540 -2.983 -23.717 1.00 88.06 389 ARG A CA 1
ATOM 3079 C C . ARG A 1 389 ? -23.691 -1.935 -22.991 1.00 88.06 389 ARG A C 1
ATOM 3081 O O . ARG A 1 389 ? -23.776 -1.834 -21.773 1.00 88.06 389 ARG A O 1
ATOM 3088 N N . VAL A 1 390 ? -22.959 -1.100 -23.732 1.00 89.38 390 VAL A N 1
ATOM 3089 C CA . VAL A 1 390 ? -22.045 -0.087 -23.171 1.00 89.38 390 VAL A CA 1
ATOM 3090 C C . VAL A 1 390 ? -22.766 0.942 -22.293 1.00 89.38 390 VAL A C 1
ATOM 3092 O O . VAL A 1 390 ? -22.217 1.363 -21.279 1.00 89.38 390 VAL A O 1
ATOM 3095 N N . VAL A 1 391 ? -24.001 1.321 -22.635 1.00 93.44 391 VAL A N 1
ATOM 3096 C CA . VAL A 1 391 ? -24.778 2.297 -21.853 1.00 93.44 391 VAL A CA 1
ATOM 3097 C C . VAL A 1 391 ? -25.624 1.635 -20.766 1.00 93.44 391 VAL A C 1
ATOM 3099 O O . VAL A 1 391 ? -25.644 2.105 -19.627 1.00 93.44 391 VAL A O 1
ATOM 3102 N N . LEU A 1 392 ? -26.339 0.553 -21.093 1.00 92.81 392 LEU A N 1
ATOM 3103 C CA . LEU A 1 392 ? -27.316 -0.035 -20.174 1.00 92.81 392 LEU A CA 1
ATOM 3104 C C . LEU A 1 392 ? -26.661 -0.848 -19.058 1.00 92.81 392 LEU A C 1
ATOM 3106 O O . LEU A 1 392 ? -27.197 -0.857 -17.952 1.00 92.81 392 LEU A O 1
ATOM 3110 N N . VAL A 1 393 ? -25.518 -1.501 -19.300 1.00 94.00 393 VAL A N 1
ATOM 3111 C CA . VAL A 1 393 ? -24.852 -2.326 -18.277 1.00 94.00 393 VAL A CA 1
ATOM 3112 C C . VAL A 1 393 ? -24.348 -1.471 -17.102 1.00 94.00 393 VAL A C 1
ATOM 3114 O O . VAL A 1 393 ? -24.746 -1.757 -15.968 1.00 94.00 393 VAL A O 1
ATOM 3117 N N . PRO A 1 394 ? -23.582 -0.378 -17.306 1.00 95.25 394 PRO A N 1
ATOM 3118 C CA . PRO A 1 394 ? -23.190 0.504 -16.204 1.00 95.25 394 PRO A CA 1
ATOM 3119 C C . PRO A 1 394 ? -24.385 1.152 -15.488 1.00 95.25 394 PRO A C 1
ATOM 3121 O O . PRO A 1 394 ? -24.377 1.265 -14.259 1.00 95.25 394 PRO A O 1
ATOM 3124 N N . ALA A 1 395 ? -25.437 1.531 -16.226 1.00 95.94 395 ALA A N 1
ATOM 3125 C CA . ALA A 1 395 ? -26.667 2.090 -15.657 1.00 95.94 395 ALA A CA 1
ATOM 3126 C C . ALA A 1 395 ? -27.422 1.072 -14.782 1.00 95.94 395 ALA A C 1
ATOM 3128 O O . ALA A 1 395 ? -27.880 1.412 -13.688 1.00 95.94 395 ALA A O 1
ATOM 3129 N N . PHE A 1 396 ? -27.504 -0.188 -15.224 1.00 94.75 396 PHE A N 1
ATOM 3130 C CA . PHE A 1 396 ? -28.058 -1.293 -14.444 1.00 94.75 396 PHE A CA 1
ATOM 3131 C C . PHE A 1 396 ? -27.241 -1.543 -13.173 1.00 94.75 396 PHE A C 1
ATOM 3133 O O . PHE A 1 396 ? -27.816 -1.691 -12.094 1.00 94.75 396 PHE A O 1
ATOM 3140 N N . GLY A 1 397 ? -25.909 -1.497 -13.270 1.00 94.62 397 GLY A N 1
ATOM 3141 C CA . GLY A 1 397 ? -25.022 -1.537 -12.107 1.00 94.62 397 GLY A CA 1
ATOM 3142 C C . GLY A 1 397 ? -25.352 -0.447 -11.091 1.00 94.62 397 GLY A C 1
ATOM 3143 O O . GLY A 1 397 ? -25.512 -0.731 -9.905 1.00 94.62 397 GLY A O 1
ATOM 3144 N N . GLY A 1 398 ? -25.570 0.783 -11.562 1.00 95.00 398 GLY A N 1
ATOM 3145 C CA . GLY A 1 398 ? -26.045 1.892 -10.736 1.00 95.00 398 GLY A CA 1
ATOM 3146 C C . GLY A 1 398 ? -27.397 1.632 -10.065 1.00 95.00 398 GLY A C 1
ATOM 3147 O O . GLY A 1 398 ? -27.564 1.933 -8.883 1.00 95.00 398 GLY A O 1
ATOM 3148 N N . ALA A 1 399 ? -28.352 1.023 -10.770 1.00 95.38 399 ALA A N 1
ATOM 3149 C CA . ALA A 1 399 ? -29.659 0.662 -10.209 1.00 95.38 399 ALA A CA 1
ATOM 3150 C C . ALA A 1 399 ? -29.560 -0.422 -9.130 1.00 95.38 399 ALA A C 1
ATOM 3152 O O . ALA A 1 399 ? -30.159 -0.294 -8.063 1.00 95.38 399 ALA A O 1
ATOM 3153 N N . ALA A 1 400 ? -28.754 -1.455 -9.353 1.00 94.75 400 ALA A N 1
ATOM 3154 C CA . ALA A 1 400 ? -28.512 -2.485 -8.352 1.00 94.75 400 ALA A CA 1
ATOM 3155 C C . ALA A 1 400 ? -27.797 -1.914 -7.109 1.00 94.75 400 ALA A C 1
ATOM 3157 O O . ALA A 1 400 ? -28.206 -2.182 -5.978 1.00 94.75 400 ALA A O 1
ATOM 3158 N N . VAL A 1 401 ? -26.792 -1.052 -7.296 1.00 93.94 401 VAL A N 1
ATOM 3159 C CA . VAL A 1 401 ? -26.086 -0.369 -6.195 1.00 93.94 401 VAL A CA 1
ATOM 3160 C C . VAL A 1 401 ? -27.011 0.567 -5.420 1.00 93.94 401 VAL A C 1
ATOM 3162 O O . VAL A 1 401 ? -26.937 0.629 -4.194 1.00 93.94 401 VAL A O 1
ATOM 3165 N N . SER A 1 402 ? -27.926 1.255 -6.102 1.00 92.50 402 SER A N 1
ATOM 3166 C CA . SER A 1 402 ? -28.977 2.061 -5.475 1.00 92.50 402 SER A CA 1
ATOM 3167 C C . SER A 1 402 ? -29.830 1.243 -4.500 1.00 92.50 402 SER A C 1
ATOM 3169 O O . SER A 1 402 ? -29.992 1.632 -3.338 1.00 92.50 402 SER A O 1
ATOM 3171 N N . VAL A 1 403 ? -30.313 0.076 -4.939 1.00 92.06 403 VAL A N 1
ATOM 3172 C CA . VAL A 1 403 ? -31.106 -0.838 -4.102 1.00 92.06 403 VAL A CA 1
ATOM 3173 C C . VAL A 1 403 ? -30.287 -1.334 -2.910 1.00 92.06 403 VAL A C 1
ATOM 3175 O O . VAL A 1 403 ? -30.775 -1.318 -1.780 1.00 92.06 403 VAL A O 1
ATOM 3178 N N . LEU A 1 404 ? -29.024 -1.710 -3.128 1.00 89.06 404 LEU A N 1
ATOM 3179 C CA . LEU A 1 404 ? -28.123 -2.154 -2.060 1.00 89.06 404 LEU A CA 1
ATOM 3180 C C . LEU A 1 404 ? -27.844 -1.045 -1.034 1.00 89.06 404 LEU A C 1
ATOM 3182 O O . LEU A 1 404 ? -27.851 -1.302 0.171 1.00 89.06 404 LEU A O 1
ATOM 3186 N N . ASN A 1 405 ? -27.668 0.199 -1.482 1.00 85.81 405 ASN A N 1
ATOM 3187 C CA . ASN A 1 405 ? -27.484 1.354 -0.603 1.00 85.81 405 ASN A CA 1
ATOM 3188 C C . ASN A 1 405 ? -28.743 1.649 0.230 1.00 85.81 405 ASN A C 1
ATOM 3190 O O . ASN A 1 405 ? -28.626 2.007 1.404 1.00 85.81 405 ASN A O 1
ATOM 3194 N N . LEU A 1 406 ? -29.938 1.462 -0.340 1.00 85.75 406 LEU A N 1
ATOM 3195 C CA . LEU A 1 406 ? -31.205 1.600 0.383 1.00 85.75 406 LEU A CA 1
ATOM 3196 C C . LEU A 1 406 ? -31.410 0.479 1.413 1.00 85.75 406 LEU A C 1
ATOM 3198 O O . LEU A 1 406 ? -31.869 0.728 2.528 1.00 85.75 406 LEU A O 1
ATOM 3202 N N . LEU A 1 407 ? -31.051 -0.758 1.063 1.00 83.94 407 LEU A N 1
ATOM 3203 C CA . LEU A 1 407 ? -31.066 -1.884 2.000 1.00 83.94 407 LEU A CA 1
ATOM 3204 C C . LEU A 1 407 ? -30.102 -1.641 3.166 1.00 83.94 407 LEU A C 1
ATOM 3206 O O . LEU A 1 407 ? -30.461 -1.879 4.319 1.00 83.94 407 LEU A O 1
ATOM 3210 N N . ARG A 1 408 ? -28.912 -1.099 2.881 1.00 79.12 408 ARG A N 1
ATOM 3211 C CA . ARG A 1 408 ? -27.926 -0.725 3.899 1.00 79.12 408 ARG A CA 1
ATOM 3212 C C . ARG A 1 408 ? -28.464 0.340 4.856 1.00 79.12 408 ARG A C 1
ATOM 3214 O O . ARG A 1 408 ? -28.383 0.145 6.065 1.00 79.12 408 ARG A O 1
ATOM 3221 N N . SER A 1 409 ? -29.056 1.423 4.345 1.00 75.12 409 SER A N 1
ATOM 3222 C CA . SER A 1 409 ? -29.580 2.502 5.200 1.00 75.12 409 SER A CA 1
ATOM 3223 C C . SER A 1 409 ? -30.731 2.038 6.100 1.00 75.12 409 SER A C 1
ATOM 3225 O O . SER A 1 409 ? -30.805 2.423 7.267 1.00 75.12 409 SER A O 1
ATOM 3227 N N . ARG A 1 410 ? -31.591 1.138 5.603 1.00 76.00 410 ARG A N 1
ATOM 3228 C CA . ARG A 1 410 ? -32.620 0.462 6.410 1.00 76.00 410 ARG A CA 1
ATOM 3229 C C . ARG A 1 410 ? -31.996 -0.362 7.536 1.00 76.00 410 ARG A C 1
ATOM 3231 O O . ARG A 1 410 ? -32.439 -0.256 8.679 1.00 76.00 410 ARG A O 1
ATOM 3238 N N . PHE A 1 411 ? -30.960 -1.141 7.229 1.00 69.69 411 PHE A N 1
ATOM 3239 C CA . PHE A 1 411 ? -30.247 -1.945 8.222 1.00 69.69 411 PHE A CA 1
ATOM 3240 C C . PHE A 1 411 ? -29.628 -1.066 9.319 1.00 69.69 411 PHE A C 1
ATOM 3242 O O . PHE A 1 411 ? -29.766 -1.375 10.502 1.00 69.69 411 PHE A O 1
ATOM 3249 N N . ASP A 1 412 ? -29.040 0.073 8.948 1.00 64.19 412 ASP A N 1
ATOM 3250 C CA . ASP A 1 412 ? -28.436 1.013 9.895 1.00 64.19 412 ASP A CA 1
ATOM 3251 C C . ASP A 1 412 ? -29.456 1.692 10.812 1.00 64.19 412 ASP A C 1
ATOM 3253 O O . ASP A 1 412 ? -29.231 1.757 12.020 1.00 64.19 412 ASP A O 1
ATOM 3257 N N . SER A 1 413 ? -30.614 2.098 10.284 1.00 59.81 413 SER A N 1
ATOM 3258 C CA . SER A 1 413 ? -31.682 2.700 11.099 1.00 59.81 413 SER A CA 1
ATOM 3259 C C . SER A 1 413 ? -32.232 1.754 12.179 1.00 59.81 413 SER A C 1
ATOM 3261 O O . SER A 1 413 ? -32.614 2.195 13.259 1.00 59.81 413 SER A O 1
ATOM 3263 N N . SER A 1 414 ? -32.206 0.439 11.935 1.00 54.62 414 SER A N 1
ATOM 3264 C CA . SER A 1 414 ? -32.655 -0.570 12.907 1.00 54.62 414 SER A CA 1
ATOM 3265 C C . SER A 1 414 ? -31.664 -0.817 14.056 1.00 54.62 414 SER A C 1
ATOM 3267 O O . SER A 1 414 ? -32.029 -1.390 15.079 1.00 54.62 414 SER A O 1
ATOM 3269 N N . LEU A 1 415 ? -30.405 -0.389 13.902 1.00 49.94 415 LEU A N 1
ATOM 3270 C CA . LEU A 1 415 ? -29.311 -0.635 14.849 1.00 49.94 415 LEU A CA 1
ATOM 3271 C C . LEU A 1 415 ? -29.147 0.469 15.905 1.00 49.94 415 LEU A C 1
ATOM 3273 O O . LEU A 1 415 ? -28.479 0.246 16.912 1.00 49.94 415 LEU A O 1
ATOM 3277 N N . GLN A 1 416 ? -29.749 1.643 15.699 1.00 48.00 416 GLN A N 1
ATOM 3278 C CA . GLN A 1 416 ? -29.597 2.820 16.567 1.00 48.00 416 GLN A CA 1
ATOM 3279 C C . GLN A 1 416 ? -30.435 2.765 17.864 1.00 48.00 416 GLN A C 1
ATOM 3281 O O . GLN A 1 416 ? -30.332 3.670 18.688 1.00 48.00 416 GLN A O 1
ATOM 3286 N N . GLN A 1 417 ? -31.242 1.715 18.074 1.00 41.16 417 GLN A N 1
ATOM 3287 C CA . GLN A 1 417 ? -32.203 1.648 19.184 1.00 41.16 417 GLN A CA 1
ATOM 3288 C C . GLN A 1 417 ? -31.650 1.187 20.546 1.00 41.16 417 GLN A C 1
ATOM 3290 O O . GLN A 1 417 ? -32.345 1.399 21.529 1.00 41.16 417 GLN A O 1
ATOM 3295 N N . ASP A 1 418 ? -30.423 0.656 20.668 1.00 39.91 418 ASP A N 1
ATOM 3296 C CA . ASP A 1 418 ? -29.870 0.269 21.987 1.00 39.91 418 ASP A CA 1
ATOM 3297 C C . ASP A 1 418 ? -28.357 0.552 22.141 1.00 39.91 418 ASP A C 1
ATOM 3299 O O . ASP A 1 418 ? -27.514 -0.327 21.942 1.00 39.91 418 ASP A O 1
ATOM 3303 N N . PRO A 1 419 ? -27.967 1.774 22.553 1.00 43.31 419 PRO A N 1
ATOM 3304 C CA . PRO A 1 419 ? -26.568 2.140 22.807 1.00 43.31 419 PRO A CA 1
ATOM 3305 C C . PRO A 1 419 ? -25.973 1.522 24.086 1.00 43.31 419 PRO A C 1
ATOM 3307 O O . PRO A 1 419 ? -24.759 1.584 24.289 1.00 43.31 419 PRO A O 1
ATOM 3310 N N . PHE A 1 420 ? -26.810 0.969 24.973 1.00 35.09 420 PHE A N 1
ATOM 3311 C CA . PHE A 1 420 ? -26.426 0.599 26.344 1.00 35.09 420 PHE A CA 1
ATOM 3312 C C . PHE A 1 420 ? -25.926 -0.849 26.491 1.00 35.09 420 PHE A C 1
ATOM 3314 O O . PHE A 1 420 ? -25.267 -1.192 27.471 1.00 35.09 420 PHE A O 1
ATOM 3321 N N . LEU A 1 421 ? -26.175 -1.707 25.498 1.00 38.25 421 LEU A N 1
ATOM 3322 C CA . LEU A 1 421 ? -25.820 -3.126 25.523 1.00 38.25 421 LEU A CA 1
ATOM 3323 C C . LEU A 1 421 ? -24.752 -3.425 24.461 1.00 38.25 421 LEU A C 1
ATOM 3325 O O . LEU A 1 421 ? -25.054 -3.846 23.344 1.00 38.25 421 LEU A O 1
ATOM 3329 N N . ARG A 1 422 ? -23.470 -3.258 24.830 1.00 48.16 422 ARG A N 1
ATOM 3330 C CA . ARG A 1 422 ? -22.306 -3.789 24.082 1.00 48.16 422 ARG A CA 1
ATOM 3331 C C . ARG A 1 422 ? -22.318 -5.324 24.104 1.00 48.16 422 ARG A C 1
ATOM 3333 O O . ARG A 1 422 ? -21.500 -5.963 24.759 1.00 48.16 422 ARG A O 1
ATOM 3340 N N . THR A 1 423 ? -23.276 -5.927 23.412 1.00 51.53 423 THR A N 1
ATOM 3341 C CA . THR A 1 423 ? -23.360 -7.377 23.235 1.00 51.53 423 THR A CA 1
ATOM 3342 C C . THR A 1 423 ? -22.488 -7.810 22.051 1.00 51.53 423 THR A C 1
ATOM 3344 O O . THR A 1 423 ? -22.326 -7.045 21.095 1.00 51.53 423 THR A O 1
ATOM 3347 N N . PRO A 1 424 ? -21.965 -9.050 22.038 1.00 53.31 424 PRO A N 1
ATOM 3348 C CA . PRO A 1 424 ? -21.264 -9.615 20.878 1.00 53.31 424 PRO A CA 1
ATOM 3349 C C . PRO A 1 424 ? -22.080 -9.515 19.576 1.00 53.31 424 PRO A C 1
ATOM 3351 O O . PRO A 1 424 ? -21.520 -9.348 18.495 1.00 53.31 424 PRO A O 1
ATOM 3354 N N . SER A 1 425 ? -23.414 -9.536 19.690 1.00 52.69 425 SER A N 1
ATOM 3355 C CA . SER A 1 425 ? -24.343 -9.385 18.566 1.00 52.69 425 SER A CA 1
ATOM 3356 C C . SER A 1 425 ? -24.257 -8.013 17.879 1.00 52.69 425 SER A C 1
ATOM 3358 O O . SER A 1 425 ? -24.375 -7.941 16.657 1.00 52.69 425 SER A O 1
ATOM 3360 N N . ALA A 1 426 ? -23.982 -6.937 18.625 1.00 56.88 426 ALA A N 1
ATOM 3361 C CA . ALA A 1 426 ? -23.817 -5.593 18.071 1.00 56.88 426 ALA A CA 1
ATOM 3362 C C . ALA A 1 426 ? -22.502 -5.462 17.281 1.00 56.88 426 ALA A C 1
ATOM 3364 O O . ALA A 1 426 ? -22.474 -4.831 16.224 1.00 56.88 426 ALA A O 1
ATOM 3365 N N . TYR A 1 427 ? -21.429 -6.122 17.735 1.00 57.41 427 TYR A N 1
ATOM 3366 C CA . TYR A 1 427 ? -20.154 -6.182 17.007 1.00 57.41 427 TYR A CA 1
ATOM 3367 C C . TYR A 1 427 ? -20.257 -7.010 15.722 1.00 57.41 427 TYR A C 1
ATOM 3369 O O . TYR A 1 427 ? -19.785 -6.565 14.679 1.00 57.41 427 TYR A O 1
ATOM 3377 N N . LEU A 1 428 ? -20.928 -8.166 15.767 1.00 59.34 428 LEU A N 1
ATOM 3378 C CA . LEU A 1 428 ? -21.208 -8.997 14.587 1.00 59.34 428 LEU A CA 1
ATOM 3379 C C . LEU A 1 428 ? -22.066 -8.261 13.549 1.00 59.34 428 LEU A C 1
ATOM 3381 O O . LEU A 1 428 ? -21.747 -8.278 12.361 1.00 59.34 428 LEU A O 1
ATOM 3385 N N . LYS A 1 429 ? -23.115 -7.551 13.985 1.00 62.62 429 LYS A N 1
ATOM 3386 C CA . LYS A 1 429 ? -23.932 -6.729 13.080 1.00 62.62 429 LYS A CA 1
ATOM 3387 C C . LYS A 1 429 ? -23.139 -5.548 12.506 1.00 62.62 429 LYS A C 1
ATOM 3389 O O . LYS A 1 429 ? -23.249 -5.280 11.314 1.00 62.62 429 LYS A O 1
ATOM 3394 N N . SER A 1 430 ? -22.270 -4.909 13.290 1.00 59.94 430 SER A N 1
ATOM 3395 C CA . SER A 1 430 ? -21.363 -3.861 12.792 1.00 59.94 430 SER A CA 1
ATOM 3396 C C . SER A 1 430 ? -20.341 -4.400 11.775 1.00 59.94 430 SER A C 1
ATOM 3398 O O . SER A 1 430 ? -20.074 -3.750 10.765 1.00 59.94 430 SER A O 1
ATOM 3400 N N . ALA A 1 431 ? -19.845 -5.627 11.971 1.00 62.75 431 ALA A N 1
ATOM 3401 C CA . ALA A 1 431 ? -18.941 -6.307 11.041 1.00 62.75 431 ALA A CA 1
ATOM 3402 C C . ALA A 1 431 ? -19.612 -6.715 9.714 1.00 62.75 431 ALA A C 1
ATOM 3404 O O . ALA A 1 431 ? -18.932 -6.811 8.697 1.00 62.75 431 ALA A O 1
ATOM 3405 N N . SER A 1 432 ? -20.938 -6.910 9.687 1.00 66.44 432 SER A N 1
ATOM 3406 C CA . SER A 1 432 ? -21.674 -7.224 8.449 1.00 66.44 432 SER A CA 1
ATOM 3407 C C . SER A 1 432 ? -21.876 -6.034 7.499 1.00 66.44 432 SER A C 1
ATOM 3409 O O . SER A 1 432 ? -22.151 -6.239 6.316 1.00 66.44 432 SER A O 1
ATOM 3411 N N . ARG A 1 433 ? -21.699 -4.787 7.965 1.00 69.19 433 ARG A N 1
ATOM 3412 C CA . ARG A 1 433 ? -21.896 -3.582 7.132 1.00 69.19 433 ARG A CA 1
ATOM 3413 C C . ARG A 1 433 ? -20.987 -3.561 5.897 1.00 69.19 433 ARG A C 1
ATOM 3415 O O . ARG A 1 433 ? -21.482 -3.269 4.806 1.00 69.19 433 ARG A O 1
ATOM 3422 N N . PRO A 1 434 ? -19.689 -3.892 6.000 1.00 71.69 434 PRO A N 1
ATOM 3423 C CA . PRO A 1 434 ? -18.803 -3.745 4.849 1.00 71.69 434 PRO A CA 1
ATOM 3424 C C . PRO A 1 434 ? -18.875 -4.931 3.885 1.00 71.69 434 PRO A C 1
ATOM 3426 O O . PRO A 1 434 ? -18.440 -4.795 2.750 1.00 71.69 434 PRO A O 1
ATOM 3429 N N . LEU A 1 435 ? -19.543 -6.030 4.264 1.00 76.75 435 LEU A N 1
ATOM 3430 C CA . LEU A 1 435 ? -19.942 -7.079 3.319 1.00 76.75 435 LEU A CA 1
ATOM 3431 C C . LEU A 1 435 ? -20.978 -6.556 2.314 1.00 76.75 435 LEU A C 1
ATOM 3433 O O . LEU A 1 435 ? -20.819 -6.757 1.116 1.00 76.75 435 LEU A O 1
ATOM 3437 N N . LEU A 1 436 ? -21.995 -5.809 2.766 1.00 80.50 436 LEU A N 1
ATOM 3438 C CA . LEU A 1 436 ? -22.953 -5.148 1.863 1.00 80.50 436 LEU A CA 1
ATOM 3439 C C . LEU A 1 436 ? -22.260 -4.122 0.952 1.00 80.50 436 LEU A C 1
ATOM 3441 O O . LEU A 1 436 ? -22.592 -4.017 -0.229 1.00 80.50 436 LEU A O 1
ATOM 3445 N N . LYS A 1 437 ? -21.265 -3.397 1.482 1.00 83.69 437 LYS A N 1
ATOM 3446 C CA . LYS A 1 437 ? -20.423 -2.476 0.700 1.00 83.69 437 LYS A CA 1
ATOM 3447 C C . LYS A 1 437 ? -19.582 -3.231 -0.339 1.00 83.69 437 LYS A C 1
ATOM 3449 O O . LYS A 1 437 ? -19.518 -2.786 -1.478 1.00 83.69 437 LYS A O 1
ATOM 3454 N N . ALA A 1 438 ? -19.006 -4.378 0.018 1.00 88.62 438 ALA A N 1
ATOM 3455 C CA . ALA A 1 438 ? -18.260 -5.239 -0.898 1.00 88.62 438 ALA A CA 1
ATOM 3456 C C . ALA A 1 438 ? -19.151 -5.807 -2.012 1.00 88.62 438 ALA A C 1
ATOM 3458 O O . ALA A 1 438 ? -18.754 -5.803 -3.173 1.00 88.62 438 ALA A O 1
ATOM 3459 N N . VAL A 1 439 ? -20.389 -6.213 -1.713 1.00 91.19 439 VAL A N 1
ATOM 3460 C CA . VAL A 1 439 ? -21.349 -6.651 -2.744 1.00 91.19 439 VAL A CA 1
ATOM 3461 C C . VAL A 1 439 ? -21.699 -5.498 -3.690 1.00 91.19 439 VAL A C 1
ATOM 3463 O O . VAL A 1 439 ? -21.655 -5.665 -4.907 1.00 91.19 439 VAL A O 1
ATOM 3466 N N . ALA A 1 440 ? -21.970 -4.301 -3.159 1.00 91.81 440 ALA A N 1
ATOM 3467 C CA . ALA A 1 440 ? -22.215 -3.116 -3.985 1.00 91.81 440 ALA A CA 1
ATOM 3468 C C . ALA A 1 440 ? -20.995 -2.741 -4.848 1.00 91.81 440 ALA A C 1
ATOM 3470 O O . ALA A 1 440 ? -21.151 -2.385 -6.018 1.00 91.81 440 ALA A O 1
ATOM 3471 N N . ALA A 1 441 ? -19.782 -2.869 -4.306 1.00 92.81 441 ALA A N 1
ATOM 3472 C CA . ALA A 1 441 ? -18.550 -2.694 -5.068 1.00 92.81 441 ALA A CA 1
ATOM 3473 C C . ALA A 1 441 ? -18.408 -3.758 -6.165 1.00 92.81 441 ALA A C 1
ATOM 3475 O O . ALA A 1 441 ? -18.078 -3.414 -7.293 1.00 92.81 441 ALA A O 1
ATOM 3476 N N . SER A 1 442 ? -18.748 -5.018 -5.877 1.00 94.25 442 SER A N 1
ATOM 3477 C CA . SER A 1 442 ? -18.676 -6.117 -6.853 1.00 94.25 442 SER A CA 1
ATOM 3478 C C . SER A 1 442 ? -19.545 -5.828 -8.074 1.00 94.25 442 SER A C 1
ATOM 3480 O O . SER A 1 442 ? -19.098 -5.960 -9.209 1.00 94.25 442 SER A O 1
ATOM 3482 N N . VAL A 1 443 ? -20.771 -5.350 -7.838 1.00 95.25 443 VAL A N 1
ATOM 3483 C CA . VAL A 1 443 ? -21.705 -4.943 -8.897 1.00 95.25 443 VAL A CA 1
ATOM 3484 C C . VAL A 1 443 ? -21.190 -3.724 -9.658 1.00 95.25 443 VAL A C 1
ATOM 3486 O O . VAL A 1 443 ? -21.230 -3.705 -10.886 1.00 95.25 443 VAL A O 1
ATOM 3489 N N . THR A 1 444 ? -20.683 -2.713 -8.951 1.00 95.19 444 THR A N 1
ATOM 3490 C CA . THR A 1 444 ? -20.130 -1.498 -9.569 1.00 95.19 444 THR A CA 1
ATOM 3491 C C . THR A 1 444 ? -18.990 -1.842 -10.533 1.00 95.19 444 THR A C 1
ATOM 3493 O O . THR A 1 444 ? -18.995 -1.393 -11.679 1.00 95.19 444 THR A O 1
ATOM 3496 N N . LEU A 1 445 ? -18.050 -2.676 -10.084 1.00 93.31 445 LEU A N 1
ATOM 3497 C CA . LEU A 1 445 ? -16.858 -3.068 -10.834 1.00 93.31 445 LEU A CA 1
ATOM 3498 C C . LEU A 1 445 ? -17.184 -4.057 -11.955 1.00 93.31 445 LEU A C 1
ATOM 3500 O O . LEU A 1 445 ? -16.756 -3.849 -13.085 1.00 93.31 445 LEU A O 1
ATOM 3504 N N . GLY A 1 446 ? -17.994 -5.085 -11.683 1.00 91.88 446 GLY A N 1
ATOM 3505 C CA . GLY A 1 446 ? -18.387 -6.080 -12.686 1.00 91.88 446 GLY A CA 1
ATOM 3506 C C . GLY A 1 446 ? -19.221 -5.488 -13.829 1.00 91.88 446 GLY A C 1
ATOM 3507 O O . GLY A 1 446 ? -19.117 -5.924 -14.970 1.00 91.88 446 GLY A O 1
ATOM 3508 N N . THR A 1 447 ? -19.991 -4.424 -13.566 1.00 93.62 447 THR A N 1
ATOM 3509 C CA . THR A 1 447 ? -20.704 -3.664 -14.615 1.00 93.62 447 THR A CA 1
ATOM 3510 C C . THR A 1 447 ? -19.833 -2.627 -15.333 1.00 93.62 447 THR A C 1
ATOM 3512 O O . THR A 1 447 ? -20.321 -1.921 -16.212 1.00 93.62 447 THR A O 1
ATOM 3515 N N . GLY A 1 448 ? -18.541 -2.543 -15.003 1.00 90.88 448 GLY A N 1
ATOM 3516 C CA . GLY A 1 448 ? -17.558 -1.731 -15.719 1.00 90.88 448 GLY A CA 1
ATOM 3517 C C . GLY A 1 448 ? -17.480 -0.263 -15.293 1.00 90.88 448 GLY A C 1
ATOM 3518 O O . GLY A 1 448 ? -16.811 0.513 -15.967 1.00 90.88 448 GLY A O 1
ATOM 3519 N N . ASN A 1 449 ? -18.110 0.164 -14.193 1.00 94.75 449 ASN A N 1
ATOM 3520 C CA . ASN A 1 449 ? -17.985 1.554 -13.735 1.00 94.75 449 ASN A CA 1
ATOM 3521 C C . ASN A 1 449 ? -16.535 1.896 -13.327 1.00 94.75 449 ASN A C 1
ATOM 3523 O O . ASN A 1 449 ? -15.814 1.043 -12.819 1.00 94.75 449 ASN A O 1
ATOM 3527 N N . SER A 1 450 ? -16.105 3.151 -13.523 1.00 93.50 450 SER A N 1
ATOM 3528 C CA . SER A 1 450 ? -14.701 3.597 -13.389 1.00 93.50 450 SER A CA 1
ATOM 3529 C C . SER A 1 450 ? -14.231 3.755 -11.929 1.00 93.50 450 SER A C 1
ATOM 3531 O O . SER A 1 450 ? -13.901 4.856 -11.489 1.00 93.50 450 SER A O 1
ATOM 3533 N N . LEU A 1 451 ? -14.197 2.659 -11.169 1.00 93.00 451 LEU A N 1
ATOM 3534 C CA . LEU A 1 451 ? -13.678 2.565 -9.795 1.00 93.00 451 LEU A CA 1
ATOM 3535 C C . LEU A 1 451 ? -12.785 1.316 -9.641 1.00 93.00 451 LEU A C 1
ATOM 3537 O O . LEU A 1 451 ? -12.637 0.562 -10.597 1.00 93.00 451 LEU A O 1
ATOM 3541 N N . GLY A 1 452 ? -12.159 1.112 -8.474 1.00 90.69 452 GLY A N 1
ATOM 3542 C CA . GLY A 1 452 ? -11.279 -0.038 -8.187 1.00 90.69 452 GLY A CA 1
ATOM 3543 C C . GLY A 1 452 ? -11.736 -0.953 -7.031 1.00 90.69 452 GLY A C 1
ATOM 3544 O O . GLY A 1 452 ? -12.489 -0.505 -6.159 1.00 90.69 452 GLY A O 1
ATOM 3545 N N . PRO A 1 453 ? -11.293 -2.225 -6.987 1.00 90.12 453 PRO A N 1
ATOM 3546 C CA . PRO A 1 453 ? -11.597 -3.182 -5.914 1.00 90.12 453 PRO A CA 1
ATOM 3547 C C . PRO A 1 453 ? -10.825 -2.953 -4.610 1.00 90.12 453 PRO A C 1
ATOM 3549 O O . PRO A 1 453 ? -11.240 -3.443 -3.564 1.00 90.12 453 PRO A O 1
ATOM 3552 N N . GLU A 1 454 ? -9.719 -2.215 -4.626 1.00 86.94 454 GLU A N 1
ATOM 3553 C CA . GLU A 1 454 ? -8.706 -2.315 -3.568 1.00 86.94 454 GLU A CA 1
ATOM 3554 C C . GLU A 1 454 ? -9.081 -1.552 -2.293 1.00 86.94 454 GLU A C 1
ATOM 3556 O O . GLU A 1 454 ? -8.776 -2.009 -1.193 1.00 86.94 454 GLU A O 1
ATOM 3561 N N . GLY A 1 455 ? -9.832 -0.452 -2.418 1.00 85.94 455 GLY A N 1
ATOM 3562 C CA . GLY A 1 455 ? -10.472 0.212 -1.272 1.00 85.94 455 GLY A CA 1
ATOM 3563 C C . GLY A 1 455 ? -11.459 -0.722 -0.546 1.00 85.94 455 GLY A C 1
ATOM 3564 O O . GLY A 1 455 ? -11.292 -0.977 0.649 1.00 85.94 455 GLY A O 1
ATOM 3565 N N . PRO A 1 456 ? -12.443 -1.311 -1.257 1.00 89.69 456 PRO A N 1
ATOM 3566 C CA . PRO A 1 456 ? -13.311 -2.355 -0.712 1.00 89.69 456 PRO A CA 1
ATOM 3567 C C . PRO A 1 456 ? -12.566 -3.547 -0.085 1.00 89.69 456 PRO A C 1
ATOM 3569 O O . PRO A 1 456 ? -12.993 -4.032 0.961 1.00 89.69 456 PRO A O 1
ATOM 3572 N N . SER A 1 457 ? -11.443 -3.997 -0.653 1.00 91.25 457 SER A N 1
ATOM 3573 C CA . SER A 1 457 ? -10.629 -5.081 -0.074 1.00 91.25 457 SER A CA 1
ATOM 3574 C C . SER A 1 457 ? -10.055 -4.722 1.302 1.00 91.25 457 SER A C 1
ATOM 3576 O O . SER A 1 457 ? -10.114 -5.529 2.234 1.00 91.25 457 SER A O 1
ATOM 3578 N N . VAL A 1 458 ? -9.561 -3.492 1.474 1.00 90.62 458 VAL A N 1
ATOM 3579 C CA . VAL A 1 458 ? -9.120 -2.971 2.782 1.00 90.62 458 VAL A CA 1
ATOM 3580 C C . VAL A 1 458 ? -10.288 -2.912 3.773 1.00 90.62 458 VAL A C 1
ATOM 3582 O O . VAL A 1 458 ? -10.147 -3.315 4.932 1.00 90.62 458 VAL A O 1
ATOM 3585 N N . ASP A 1 459 ? -11.467 -2.470 3.327 1.00 86.25 459 ASP A N 1
ATOM 3586 C CA . ASP A 1 459 ? -12.674 -2.434 4.159 1.00 86.25 459 ASP A CA 1
ATOM 3587 C C . ASP A 1 459 ? -13.101 -3.833 4.627 1.00 86.25 459 ASP A C 1
ATOM 3589 O O . ASP A 1 459 ? -13.448 -4.012 5.797 1.00 86.25 459 ASP A O 1
ATOM 3593 N N . ILE A 1 460 ? -13.036 -4.846 3.757 1.00 90.06 460 ILE A N 1
ATOM 3594 C CA . ILE A 1 460 ? -13.305 -6.247 4.119 1.00 90.06 460 ILE A CA 1
ATOM 3595 C C . ILE A 1 460 ? -12.373 -6.680 5.259 1.00 90.06 460 ILE A C 1
ATOM 3597 O O . ILE A 1 460 ? -12.842 -7.171 6.291 1.00 90.06 460 ILE A O 1
ATOM 3601 N N . GLY A 1 461 ? -11.070 -6.425 5.122 1.00 90.56 461 GLY A N 1
ATOM 3602 C CA . GLY A 1 461 ? -10.079 -6.795 6.131 1.00 90.56 461 GLY A CA 1
ATOM 3603 C C . GLY A 1 461 ? -10.281 -6.097 7.478 1.00 90.56 461 GLY A C 1
ATOM 3604 O O . GLY A 1 461 ? -10.275 -6.743 8.531 1.00 90.56 461 GLY A O 1
ATOM 3605 N N . THR A 1 462 ? -10.552 -4.788 7.476 1.00 86.69 462 THR A N 1
ATOM 3606 C CA . THR A 1 462 ? -10.859 -4.055 8.721 1.00 86.69 462 THR A CA 1
ATOM 3607 C C . THR A 1 462 ? -12.131 -4.555 9.402 1.00 86.69 462 THR A C 1
ATOM 3609 O O . THR A 1 462 ? -12.228 -4.539 10.630 1.00 86.69 462 THR A O 1
ATOM 3612 N N . SER A 1 463 ? -13.106 -5.034 8.634 1.00 84.94 463 SER A N 1
ATOM 3613 C CA . SER A 1 463 ? -14.394 -5.516 9.147 1.00 84.94 463 SER A CA 1
ATOM 3614 C C . SER A 1 463 ? -14.281 -6.871 9.809 1.00 84.94 463 SER A C 1
ATOM 3616 O O . SER A 1 463 ? -14.824 -7.079 10.894 1.00 84.94 463 SER A O 1
ATOM 3618 N N . ILE A 1 464 ? -13.510 -7.764 9.192 1.00 88.50 464 ILE A N 1
ATOM 3619 C CA . ILE A 1 464 ? -13.154 -9.057 9.769 1.00 88.50 464 ILE A CA 1
ATOM 3620 C C . ILE A 1 464 ? -12.385 -8.838 11.075 1.00 88.50 464 ILE A C 1
ATOM 3622 O O . ILE A 1 464 ? -12.718 -9.445 12.095 1.00 88.50 464 ILE A O 1
ATOM 3626 N N . ALA A 1 465 ? -11.442 -7.890 11.099 1.00 86.81 465 ALA A N 1
ATOM 3627 C CA . ALA A 1 465 ? -10.746 -7.506 12.324 1.00 86.81 465 ALA A CA 1
ATOM 3628 C C . ALA A 1 465 ? -11.697 -6.972 13.415 1.00 86.81 465 ALA A C 1
ATOM 3630 O O . ALA A 1 465 ? -11.601 -7.401 14.567 1.00 86.81 465 ALA A O 1
ATOM 3631 N N . LYS A 1 466 ? -12.654 -6.091 13.075 1.00 81.69 466 LYS A N 1
ATOM 3632 C CA . LYS A 1 466 ? -13.681 -5.589 14.016 1.00 81.69 466 LYS A CA 1
ATOM 3633 C C . LYS A 1 466 ? -14.577 -6.705 14.554 1.00 81.69 466 LYS A C 1
ATOM 3635 O O . LYS A 1 466 ? -14.910 -6.688 15.736 1.00 81.69 466 LYS A O 1
ATOM 3640 N N . GLY A 1 467 ? -14.968 -7.653 13.702 1.00 78.50 467 GLY A N 1
ATOM 3641 C CA . GLY A 1 467 ? -15.824 -8.780 14.071 1.00 78.50 467 GLY A CA 1
ATOM 3642 C C . GLY A 1 467 ? -15.127 -9.791 14.980 1.00 78.50 467 GLY A C 1
ATOM 3643 O O . GLY A 1 467 ? -15.752 -10.323 15.894 1.00 78.50 467 GLY A O 1
ATOM 3644 N N . LEU A 1 468 ? -13.826 -10.020 14.775 1.00 81.06 468 LEU A N 1
ATOM 3645 C CA . LEU A 1 468 ? -13.032 -10.948 15.585 1.00 81.06 468 LEU A CA 1
ATOM 3646 C C . LEU A 1 468 ? -12.508 -10.327 16.881 1.00 81.06 468 LEU A C 1
ATOM 3648 O O . LEU A 1 468 ? -12.285 -11.052 17.848 1.00 81.06 468 LEU A O 1
ATOM 3652 N N . ALA A 1 469 ? -12.345 -9.002 16.940 1.00 75.12 469 ALA A N 1
ATOM 3653 C CA . ALA A 1 469 ? -11.781 -8.319 18.103 1.00 75.12 469 ALA A CA 1
ATOM 3654 C C . ALA A 1 469 ? -12.447 -8.690 19.451 1.00 75.12 469 ALA A C 1
ATOM 3656 O O . ALA A 1 469 ? -11.703 -8.984 20.387 1.00 75.12 469 ALA A O 1
ATOM 3657 N N . PRO A 1 470 ? -13.789 -8.760 19.593 1.00 71.44 470 PRO A N 1
ATOM 3658 C CA . PRO A 1 470 ? -14.440 -9.096 20.864 1.00 71.44 470 PRO A CA 1
ATOM 3659 C C . PRO A 1 470 ? -14.142 -10.512 21.365 1.00 71.44 470 PRO A C 1
ATOM 3661 O O . PRO A 1 470 ? -14.070 -10.720 22.572 1.00 71.44 470 PRO A O 1
ATOM 3664 N N . PHE A 1 471 ? -13.934 -11.477 20.463 1.00 70.38 471 PHE A N 1
ATOM 3665 C CA . PHE A 1 471 ? -13.671 -12.877 20.825 1.00 70.38 471 PHE A CA 1
ATOM 3666 C C . PHE A 1 471 ? -12.294 -13.078 21.464 1.00 70.38 471 PHE A C 1
ATOM 3668 O O . PHE A 1 471 ? -12.080 -14.046 22.188 1.00 70.38 471 PHE A O 1
ATOM 3675 N N . PHE A 1 472 ? -11.368 -12.149 21.222 1.00 66.19 472 PHE A N 1
ATOM 3676 C CA . PHE A 1 472 ? -9.999 -12.212 21.729 1.00 66.19 472 PHE A CA 1
ATOM 3677 C C . PHE A 1 472 ? -9.680 -11.097 22.741 1.00 66.19 472 PHE A C 1
ATOM 3679 O O . PHE A 1 472 ? -8.546 -11.011 23.223 1.00 66.19 472 PHE A O 1
ATOM 3686 N N . HIS A 1 473 ? -10.659 -10.248 23.082 1.00 60.09 473 HIS A N 1
ATOM 3687 C CA . HIS A 1 473 ? -10.492 -9.110 23.984 1.00 60.09 473 HIS A CA 1
ATOM 3688 C C . HIS A 1 473 ? -10.936 -9.439 25.417 1.00 60.09 473 HIS A C 1
ATOM 3690 O O . HIS A 1 473 ? -12.076 -9.200 25.807 1.00 60.09 473 HIS A O 1
ATOM 3696 N N . ASN A 1 474 ? -9.997 -9.889 26.252 1.00 50.59 474 ASN A N 1
ATOM 3697 C CA . ASN A 1 474 ? -10.194 -9.963 27.704 1.00 50.59 474 ASN A CA 1
ATOM 3698 C C . ASN A 1 474 ? -9.937 -8.586 28.354 1.00 50.59 474 ASN A C 1
ATOM 3700 O O . ASN A 1 474 ? -8.899 -8.339 28.958 1.00 50.59 474 ASN A O 1
ATOM 3704 N N . GLY A 1 475 ? -10.883 -7.661 28.179 1.00 45.84 475 GLY A N 1
ATOM 3705 C CA . GLY A 1 475 ? -11.168 -6.524 29.070 1.00 45.84 475 GLY A CA 1
ATOM 3706 C C . GLY A 1 475 ? -10.114 -5.445 29.397 1.00 45.84 475 GLY A C 1
ATOM 3707 O O . GLY A 1 475 ? -10.457 -4.578 30.196 1.00 45.84 475 GLY A O 1
ATOM 3708 N N . LYS A 1 476 ? -8.874 -5.437 28.873 1.00 41.84 476 LYS A N 1
ATOM 3709 C CA . LYS A 1 476 ? -7.830 -4.507 29.384 1.00 41.84 476 LYS A CA 1
ATOM 3710 C C . LYS A 1 476 ? -6.901 -3.790 28.383 1.00 41.84 476 LYS A C 1
ATOM 3712 O O . LYS A 1 476 ? -5.914 -3.213 28.832 1.00 41.84 476 LYS A O 1
ATOM 3717 N N . THR A 1 477 ? -7.136 -3.743 27.062 1.00 49.59 477 THR A N 1
ATOM 3718 C CA . THR A 1 477 ? -6.159 -3.033 26.185 1.00 49.59 477 THR A CA 1
ATOM 3719 C C . THR A 1 477 ? -6.732 -2.435 24.894 1.00 49.59 477 THR A C 1
ATOM 3721 O O . THR A 1 477 ? -6.798 -3.102 23.862 1.00 49.59 477 THR A O 1
ATOM 3724 N N . SER A 1 478 ? -7.073 -1.139 24.909 1.00 52.28 478 SER A N 1
ATOM 3725 C CA . SER A 1 478 ? -7.505 -0.370 23.722 1.00 52.28 478 SER A CA 1
ATOM 3726 C C . SER A 1 478 ? -6.486 -0.398 22.571 1.00 52.28 478 SER A C 1
ATOM 3728 O O . SER A 1 478 ? -6.879 -0.419 21.407 1.00 52.28 478 SER A O 1
ATOM 3730 N N . GLY A 1 479 ? -5.184 -0.482 22.878 1.00 57.69 479 GLY A N 1
ATOM 3731 C CA . GLY A 1 479 ? -4.117 -0.540 21.870 1.00 57.69 479 GLY A CA 1
ATOM 3732 C C . GLY A 1 479 ? -4.177 -1.775 20.964 1.00 57.69 479 GLY A C 1
ATOM 3733 O O . GLY A 1 479 ? -3.819 -1.691 19.796 1.00 57.69 479 GLY A O 1
ATOM 3734 N N . ARG A 1 480 ? -4.711 -2.901 21.454 1.00 66.00 480 ARG A N 1
ATOM 3735 C CA . ARG A 1 480 ? -4.755 -4.170 20.709 1.00 66.00 480 ARG A CA 1
ATOM 3736 C C . ARG A 1 480 ? -5.821 -4.197 19.612 1.00 66.00 480 ARG A C 1
ATOM 3738 O O . ARG A 1 480 ? -5.664 -4.898 18.616 1.00 66.00 480 ARG A O 1
ATOM 3745 N N . MET A 1 481 ? -6.896 -3.423 19.775 1.00 73.38 481 MET A N 1
ATOM 3746 C CA . MET A 1 481 ? -7.910 -3.267 18.730 1.00 73.38 481 MET A CA 1
ATOM 3747 C C . MET A 1 481 ? -7.342 -2.505 17.532 1.00 73.38 481 MET A C 1
ATOM 3749 O O . MET A 1 481 ? -7.581 -2.903 16.397 1.00 73.38 481 MET A O 1
ATOM 3753 N N . LEU A 1 482 ? -6.542 -1.462 17.781 1.00 75.19 482 LEU A N 1
ATOM 3754 C CA . LEU A 1 482 ? -5.851 -0.724 16.724 1.00 75.19 482 LEU A CA 1
ATOM 3755 C C . LEU A 1 482 ? -4.868 -1.628 15.962 1.00 75.19 482 LEU A C 1
ATOM 3757 O O . LEU A 1 482 ? -4.841 -1.587 14.737 1.00 75.19 482 LEU A O 1
ATOM 3761 N N . SER A 1 483 ? -4.138 -2.506 16.659 1.00 79.25 483 SER A N 1
ATOM 3762 C CA . SER A 1 483 ? -3.244 -3.493 16.032 1.00 79.25 483 SER A CA 1
ATOM 3763 C C . SER A 1 483 ? -3.988 -4.481 15.135 1.00 79.25 483 SER A C 1
ATOM 3765 O O . SER A 1 483 ? -3.529 -4.784 14.039 1.00 79.25 483 SER A O 1
ATOM 3767 N N . LEU A 1 484 ? -5.142 -4.985 15.588 1.00 82.88 484 LEU A N 1
ATOM 3768 C CA . LEU A 1 484 ? -5.982 -5.896 14.805 1.00 82.88 484 LEU A CA 1
ATOM 3769 C C . LEU A 1 484 ? -6.583 -5.204 13.584 1.00 82.88 484 LEU A C 1
ATOM 3771 O O . LEU A 1 484 ? -6.602 -5.787 12.506 1.00 82.88 484 LEU A O 1
ATOM 3775 N N . LEU A 1 485 ? -7.030 -3.956 13.735 1.00 84.31 485 LEU A N 1
ATOM 3776 C CA . LEU A 1 485 ? -7.506 -3.134 12.623 1.00 84.31 485 LEU A CA 1
ATOM 3777 C C . LEU A 1 485 ? -6.400 -2.905 11.591 1.00 84.31 485 LEU A C 1
ATOM 3779 O O . LEU A 1 485 ? -6.639 -3.104 10.407 1.00 84.31 485 LEU A O 1
ATOM 3783 N N . ALA A 1 486 ? -5.189 -2.563 12.039 1.00 87.06 486 ALA A N 1
ATOM 3784 C CA . ALA A 1 486 ? -4.022 -2.426 11.174 1.00 87.06 486 ALA A CA 1
ATOM 3785 C C . ALA A 1 486 ? -3.679 -3.742 10.459 1.00 87.06 486 ALA A C 1
ATOM 3787 O O . ALA A 1 486 ? -3.433 -3.738 9.256 1.00 87.06 486 ALA A O 1
ATOM 3788 N N . ALA A 1 487 ? -3.730 -4.875 11.167 1.00 91.44 487 ALA A N 1
ATOM 3789 C CA . ALA A 1 487 ? -3.512 -6.197 10.584 1.00 91.44 487 ALA A CA 1
ATOM 3790 C C . ALA A 1 487 ? -4.588 -6.573 9.548 1.00 91.44 487 ALA A C 1
ATOM 3792 O O . ALA A 1 487 ? -4.264 -7.171 8.523 1.00 91.44 487 ALA A O 1
ATOM 3793 N N . GLY A 1 488 ? -5.846 -6.192 9.786 1.00 91.69 488 GLY A N 1
ATOM 3794 C CA . GLY A 1 488 ? -6.947 -6.347 8.835 1.00 91.69 488 GLY A CA 1
ATOM 3795 C C . GLY A 1 488 ? -6.779 -5.473 7.594 1.00 91.69 488 GLY A C 1
ATOM 3796 O O . GLY A 1 488 ? -6.890 -5.976 6.482 1.00 91.69 488 GLY A O 1
ATOM 3797 N N . SER A 1 489 ? -6.439 -4.191 7.758 1.00 90.88 489 SER A N 1
ATOM 3798 C CA . SER A 1 489 ? -6.154 -3.293 6.630 1.00 90.88 489 SER A CA 1
ATOM 3799 C C . SER A 1 489 ? -4.990 -3.788 5.775 1.00 90.88 489 SER A C 1
ATOM 3801 O O . SER A 1 489 ? -5.091 -3.787 4.551 1.00 90.88 489 SER A O 1
ATOM 3803 N N . ALA A 1 490 ? -3.899 -4.230 6.414 1.00 93.75 490 ALA A N 1
ATOM 3804 C CA . ALA A 1 490 ? -2.742 -4.779 5.714 1.00 93.75 490 ALA A CA 1
ATOM 3805 C C . ALA A 1 490 ? -3.097 -6.044 4.937 1.00 93.75 490 ALA A C 1
ATOM 3807 O O . ALA A 1 490 ? -2.724 -6.156 3.776 1.00 93.75 490 ALA A O 1
ATOM 3808 N N . ALA A 1 491 ? -3.851 -6.964 5.548 1.00 95.69 491 ALA A N 1
ATOM 3809 C CA . ALA A 1 491 ? -4.339 -8.166 4.881 1.00 95.69 491 ALA A CA 1
ATOM 3810 C C . ALA A 1 491 ? -5.253 -7.855 3.693 1.00 95.69 491 ALA A C 1
ATOM 3812 O O . ALA A 1 491 ? -5.135 -8.498 2.656 1.00 95.69 491 ALA A O 1
ATOM 3813 N N . GLY A 1 492 ? -6.136 -6.862 3.823 1.00 92.88 492 GLY A N 1
ATOM 3814 C CA . GLY A 1 492 ? -7.034 -6.451 2.746 1.00 92.88 492 GLY A CA 1
ATOM 3815 C C . GLY A 1 492 ? -6.285 -5.870 1.549 1.00 92.88 492 GLY A C 1
ATOM 3816 O O . GLY A 1 492 ? -6.554 -6.263 0.415 1.00 92.88 492 GLY A O 1
ATOM 3817 N N . LEU A 1 493 ? -5.303 -4.991 1.792 1.00 92.50 493 LEU A N 1
ATOM 3818 C CA . LEU A 1 493 ? -4.466 -4.452 0.717 1.00 92.50 493 LEU A CA 1
ATOM 3819 C C . LEU A 1 493 ? -3.564 -5.539 0.109 1.00 92.50 493 LEU A C 1
ATOM 3821 O O . LEU A 1 493 ? -3.480 -5.641 -1.113 1.00 92.50 493 LEU A O 1
ATOM 3825 N N . ALA A 1 494 ? -2.939 -6.369 0.951 1.00 93.81 494 ALA A N 1
ATOM 3826 C CA . ALA A 1 494 ? -2.065 -7.454 0.515 1.00 93.81 494 ALA A CA 1
ATOM 3827 C C . ALA A 1 494 ? -2.806 -8.462 -0.363 1.00 93.81 494 ALA A C 1
ATOM 3829 O O . ALA A 1 494 ? -2.330 -8.775 -1.445 1.00 93.81 494 ALA A O 1
ATOM 3830 N N . ALA A 1 495 ? -3.993 -8.916 0.048 1.00 93.19 495 ALA A N 1
ATOM 3831 C CA . ALA A 1 495 ? -4.803 -9.821 -0.761 1.00 93.19 495 ALA A CA 1
ATOM 3832 C C . ALA A 1 495 ? -5.328 -9.154 -2.041 1.00 93.19 495 ALA A C 1
ATOM 3834 O O . ALA A 1 495 ? -5.401 -9.814 -3.072 1.00 93.19 495 ALA A O 1
ATOM 3835 N N . GLY A 1 496 ? -5.683 -7.863 -1.992 1.00 89.19 496 GLY A N 1
ATOM 3836 C CA . GLY A 1 496 ? -6.228 -7.139 -3.144 1.00 89.19 496 GLY A CA 1
ATOM 3837 C C . GLY A 1 496 ? -5.221 -6.921 -4.275 1.00 89.19 496 GLY A C 1
ATOM 3838 O O . GLY A 1 496 ? -5.605 -6.959 -5.437 1.00 89.19 496 GLY A O 1
ATOM 3839 N N . PHE A 1 497 ? -3.947 -6.722 -3.938 1.00 87.25 497 PHE A N 1
ATOM 3840 C CA . PHE A 1 497 ? -2.872 -6.492 -4.909 1.00 87.25 497 PHE A CA 1
ATOM 3841 C C . PHE A 1 497 ? -1.906 -7.664 -5.077 1.00 87.25 497 PHE A C 1
ATOM 3843 O O . PHE A 1 497 ? -0.980 -7.574 -5.876 1.00 87.25 497 PHE A O 1
ATOM 3850 N N . ASN A 1 498 ? -2.079 -8.725 -4.293 1.00 87.94 498 ASN A N 1
ATOM 3851 C CA . ASN A 1 498 ? -1.052 -9.735 -4.082 1.00 87.94 498 ASN A CA 1
ATOM 3852 C C . ASN A 1 498 ? 0.321 -9.126 -3.709 1.00 87.94 498 ASN A C 1
ATOM 3854 O O . ASN A 1 498 ? 1.350 -9.448 -4.299 1.00 87.94 498 ASN A O 1
ATOM 3858 N N . ALA A 1 499 ? 0.311 -8.175 -2.768 1.00 90.31 499 ALA A N 1
ATOM 3859 C CA . ALA A 1 499 ? 1.488 -7.394 -2.384 1.00 90.31 499 ALA A CA 1
ATOM 3860 C C . ALA A 1 499 ? 1.597 -7.264 -0.854 1.00 90.31 499 ALA A C 1
ATOM 3862 O O . ALA A 1 499 ? 1.053 -6.340 -0.232 1.00 90.31 499 ALA A O 1
ATOM 3863 N N . ALA A 1 500 ? 2.267 -8.226 -0.219 1.00 92.44 500 ALA A N 1
ATOM 3864 C CA . ALA A 1 500 ? 2.333 -8.341 1.235 1.00 92.44 500 ALA A CA 1
ATOM 3865 C C . ALA A 1 500 ? 3.136 -7.208 1.891 1.00 92.44 500 ALA A C 1
ATOM 3867 O O . ALA A 1 500 ? 2.740 -6.707 2.951 1.00 92.44 500 ALA A O 1
ATOM 3868 N N . VAL A 1 501 ? 4.247 -6.779 1.281 1.00 91.62 501 VAL A N 1
ATOM 3869 C CA . VAL A 1 501 ? 5.111 -5.732 1.854 1.00 91.62 501 VAL A CA 1
ATOM 3870 C C . VAL A 1 501 ? 4.408 -4.379 1.760 1.00 91.62 501 VAL A C 1
ATOM 3872 O O . VAL A 1 501 ? 4.310 -3.670 2.764 1.00 91.62 501 VAL A O 1
ATOM 3875 N N . ALA A 1 502 ? 3.819 -4.060 0.609 1.00 91.06 502 ALA A N 1
ATOM 3876 C CA . ALA A 1 502 ? 2.985 -2.881 0.409 1.00 91.06 502 ALA A CA 1
ATOM 3877 C C . ALA A 1 502 ? 1.813 -2.843 1.401 1.00 91.06 502 ALA A C 1
ATOM 3879 O O . ALA A 1 502 ? 1.576 -1.810 2.026 1.00 91.06 502 ALA A O 1
ATOM 3880 N N . GLY A 1 503 ? 1.139 -3.978 1.632 1.00 90.69 503 GLY A N 1
ATOM 3881 C CA . GLY A 1 503 ? 0.100 -4.125 2.658 1.00 90.69 503 GLY A CA 1
ATOM 3882 C C . GLY A 1 503 ? 0.563 -3.739 4.064 1.00 90.69 503 GLY A C 1
ATOM 3883 O O . GLY A 1 503 ? -0.124 -2.999 4.774 1.00 90.69 503 GLY A O 1
ATOM 3884 N N . CYS A 1 504 ? 1.756 -4.182 4.466 1.00 91.69 504 CYS A N 1
ATOM 3885 C CA . CYS A 1 504 ? 2.321 -3.851 5.774 1.00 91.69 504 CYS A CA 1
ATOM 3886 C C . CYS A 1 504 ? 2.602 -2.352 5.919 1.00 91.69 504 CYS A C 1
ATOM 3888 O O . CYS A 1 504 ? 2.225 -1.744 6.924 1.00 91.69 504 CYS A O 1
ATOM 3890 N N . PHE A 1 505 ? 3.243 -1.751 4.915 1.00 89.94 505 PHE A N 1
ATOM 3891 C CA . PHE A 1 505 ? 3.562 -0.324 4.935 1.00 89.94 505 PHE A CA 1
ATOM 3892 C C . PHE A 1 505 ? 2.315 0.547 4.831 1.00 89.94 505 PHE A C 1
ATOM 3894 O O . PHE A 1 505 ? 2.257 1.575 5.497 1.00 89.94 505 PHE A O 1
ATOM 3901 N N . PHE A 1 506 ? 1.277 0.097 4.131 1.00 89.06 506 PHE A N 1
ATOM 3902 C CA . PHE A 1 506 ? -0.012 0.774 4.126 1.00 89.06 506 PHE A CA 1
ATOM 3903 C C . PHE A 1 506 ? -0.629 0.853 5.516 1.00 89.06 506 PHE A C 1
ATOM 3905 O O . PHE A 1 506 ? -1.080 1.918 5.936 1.00 89.06 506 PHE A O 1
ATOM 3912 N N . ALA A 1 507 ? -0.616 -0.249 6.267 1.00 86.88 507 ALA A N 1
ATOM 3913 C CA . ALA A 1 507 ? -1.088 -0.223 7.644 1.00 86.88 507 ALA A CA 1
ATOM 3914 C C . ALA A 1 507 ? -0.239 0.706 8.521 1.00 86.88 507 ALA A C 1
ATOM 3916 O O . ALA A 1 507 ? -0.791 1.387 9.382 1.00 86.88 507 ALA A O 1
ATOM 3917 N N . VAL A 1 508 ? 1.073 0.795 8.286 1.00 82.56 508 VAL A N 1
ATOM 3918 C CA . VAL A 1 508 ? 1.948 1.736 9.001 1.00 82.56 508 VAL A CA 1
ATOM 3919 C C . VAL A 1 508 ? 1.646 3.195 8.637 1.00 82.56 508 VAL A C 1
ATOM 3921 O O . VAL A 1 508 ? 1.464 4.008 9.539 1.00 82.56 508 VAL A O 1
ATOM 3924 N N . GLU A 1 509 ? 1.554 3.527 7.348 1.00 79.44 509 GLU A N 1
ATOM 3925 C CA . GLU A 1 509 ? 1.350 4.893 6.845 1.00 79.44 509 GLU A CA 1
ATOM 3926 C C . GLU A 1 509 ? -0.078 5.410 7.068 1.00 79.44 509 GLU A C 1
ATOM 3928 O O . GLU A 1 509 ? -0.263 6.589 7.359 1.00 79.44 509 GLU A O 1
ATOM 3933 N N . SER A 1 510 ? -1.088 4.544 6.945 1.00 72.75 510 SER A N 1
ATOM 3934 C CA . SER A 1 510 ? -2.501 4.957 6.916 1.00 72.75 510 SER A CA 1
ATOM 3935 C C . SER A 1 510 ? -3.287 4.626 8.182 1.00 72.75 510 SER A C 1
ATOM 3937 O O . SER A 1 510 ? -4.288 5.285 8.454 1.00 72.75 510 SER A O 1
ATOM 3939 N N . VAL A 1 511 ? -2.882 3.605 8.951 1.00 71.19 511 VAL A N 1
ATOM 3940 C CA . VAL A 1 511 ? -3.665 3.114 10.106 1.00 71.19 511 VAL A CA 1
ATOM 3941 C C . VAL A 1 511 ? -2.944 3.335 11.431 1.00 71.19 511 VAL A C 1
ATOM 3943 O O . VAL A 1 511 ? -3.558 3.786 12.395 1.00 71.19 511 VAL A O 1
ATOM 3946 N N . LEU A 1 512 ? -1.655 3.001 11.497 1.00 70.31 512 LEU A N 1
ATOM 3947 C CA . LEU A 1 512 ? -0.850 3.092 12.715 1.00 70.31 512 LEU A CA 1
ATOM 3948 C C . LEU A 1 512 ? -0.198 4.462 12.901 1.00 70.31 512 LEU A C 1
ATOM 3950 O O . LEU A 1 512 ? 0.257 4.737 14.010 1.00 70.31 512 LEU A O 1
ATOM 3954 N N . TRP A 1 513 ? -0.139 5.305 11.863 1.00 63.50 513 TRP A N 1
ATOM 3955 C CA . TRP A 1 513 ? 0.462 6.630 11.972 1.00 63.50 513 TRP A CA 1
ATOM 3956 C C . TRP A 1 513 ? -0.342 7.511 12.944 1.00 63.50 513 TRP A C 1
ATOM 3958 O O . TRP A 1 513 ? -1.497 7.845 12.657 1.00 63.50 513 TRP A O 1
ATOM 3968 N N . PRO A 1 514 ? 0.224 7.914 14.097 1.00 45.72 514 PRO A N 1
ATOM 3969 C CA . PRO A 1 514 ? -0.506 8.710 15.071 1.00 45.72 514 PRO A CA 1
ATOM 3970 C C . PRO A 1 514 ? -0.739 10.134 14.556 1.00 45.72 514 PRO A C 1
ATOM 3972 O O . PRO A 1 514 ? 0.137 10.760 13.955 1.00 45.72 514 PRO A O 1
ATOM 3975 N N . SER A 1 515 ? -1.905 10.697 14.873 1.00 39.41 515 SER A N 1
ATOM 3976 C CA . SER A 1 515 ? -2.072 12.154 14.894 1.00 39.41 515 SER A CA 1
ATOM 3977 C C . SER A 1 515 ? -1.067 12.741 15.904 1.00 39.41 515 SER A C 1
ATOM 3979 O O . SER A 1 515 ? -0.836 12.101 16.932 1.00 39.41 515 SER A O 1
ATOM 3981 N N . PRO A 1 516 ? -0.474 13.933 15.678 1.00 39.31 516 PRO A N 1
ATOM 3982 C CA . PRO A 1 516 ? 0.595 14.522 16.510 1.00 39.31 516 PRO A CA 1
ATOM 3983 C C . PRO A 1 516 ? 0.278 14.746 18.008 1.00 39.31 516 PRO A C 1
ATOM 3985 O O . PRO A 1 516 ? 1.080 15.352 18.710 1.00 39.31 516 PRO A O 1
ATOM 3988 N N . ALA A 1 517 ? -0.866 14.271 18.506 1.00 39.41 517 ALA A N 1
ATOM 3989 C CA . ALA A 1 517 ? -1.232 14.248 19.917 1.00 39.41 517 ALA A CA 1
ATOM 3990 C C . ALA A 1 517 ? -0.780 12.972 20.672 1.00 39.41 517 ALA A C 1
ATOM 3992 O O . ALA A 1 517 ? -0.608 13.048 21.881 1.00 39.41 517 ALA A O 1
ATOM 3993 N N . ASP A 1 518 ? -0.525 11.842 19.993 1.00 42.06 518 ASP A N 1
ATOM 3994 C CA . ASP A 1 518 ? -0.343 10.521 20.635 1.00 42.06 518 ASP A CA 1
ATOM 3995 C C . ASP A 1 518 ? 1.062 9.920 20.401 1.00 42.06 518 ASP A C 1
ATOM 3997 O O . ASP A 1 518 ? 1.223 8.812 19.888 1.00 42.06 518 ASP A O 1
ATOM 4001 N N . ALA A 1 519 ? 2.120 10.652 20.761 1.00 37.28 519 ALA A N 1
ATOM 4002 C CA . ALA A 1 519 ? 3.516 10.250 20.520 1.00 37.28 519 ALA A CA 1
ATOM 4003 C C . ALA A 1 519 ? 4.065 9.146 21.461 1.00 37.28 519 ALA A C 1
ATOM 4005 O O . ALA A 1 519 ? 5.262 8.864 21.436 1.00 37.28 519 ALA A O 1
ATOM 4006 N N . SER A 1 520 ? 3.234 8.529 22.309 1.00 37.03 520 SER A N 1
ATOM 4007 C CA . SER A 1 520 ? 3.685 7.648 23.402 1.00 37.03 520 SER A CA 1
ATOM 4008 C C . SER A 1 520 ? 3.324 6.163 23.258 1.00 37.03 520 SER A C 1
ATOM 4010 O O . SER A 1 520 ? 3.690 5.375 24.130 1.00 37.03 520 SER A O 1
ATOM 4012 N N . LEU A 1 521 ? 2.653 5.731 22.181 1.00 44.47 521 LEU A N 1
ATOM 4013 C CA . LEU A 1 521 ? 2.337 4.308 21.984 1.00 44.47 521 LEU A CA 1
ATOM 4014 C C . LEU A 1 521 ? 3.574 3.517 21.505 1.00 44.47 521 LEU A C 1
ATOM 4016 O O . LEU A 1 521 ? 4.108 3.814 20.434 1.00 44.47 521 LEU A O 1
ATOM 4020 N N . PRO A 1 522 ? 4.023 2.470 22.228 1.00 43.91 522 PRO A N 1
ATOM 4021 C CA . PRO A 1 522 ? 5.108 1.612 21.761 1.00 43.91 522 PRO A CA 1
ATOM 4022 C C . PRO A 1 522 ? 4.656 0.812 20.527 1.00 43.91 522 PRO A C 1
ATOM 4024 O O . PRO A 1 522 ? 3.876 -0.133 20.638 1.00 43.91 522 PRO A O 1
ATOM 4027 N N . LEU A 1 523 ? 5.170 1.160 19.340 1.00 49.53 523 LEU A N 1
ATOM 4028 C CA . LEU A 1 523 ? 4.960 0.418 18.081 1.00 49.53 523 LEU A CA 1
ATOM 4029 C C . LEU A 1 523 ? 5.508 -1.027 18.118 1.00 49.53 523 LEU A C 1
ATOM 4031 O O . LEU A 1 523 ? 5.236 -1.824 17.220 1.00 49.53 523 LEU A O 1
ATOM 4035 N N . THR A 1 524 ? 6.290 -1.377 19.139 1.00 48.94 524 THR A N 1
ATOM 4036 C CA . THR A 1 524 ? 7.193 -2.535 19.147 1.00 48.94 524 THR A CA 1
ATOM 4037 C C . THR A 1 524 ? 6.512 -3.905 19.216 1.00 48.94 524 THR A C 1
ATOM 4039 O O . THR A 1 524 ? 7.161 -4.893 18.894 1.00 48.94 524 THR A O 1
ATOM 4042 N N . ASN A 1 525 ? 5.219 -3.995 19.557 1.00 55.72 525 ASN A N 1
ATOM 4043 C CA . ASN A 1 525 ? 4.504 -5.281 19.658 1.00 55.72 525 ASN A CA 1
ATOM 4044 C C . ASN A 1 525 ? 3.475 -5.551 18.539 1.00 55.72 525 ASN A C 1
ATOM 4046 O O . ASN A 1 525 ? 2.858 -6.613 18.542 1.00 55.72 525 ASN A O 1
ATO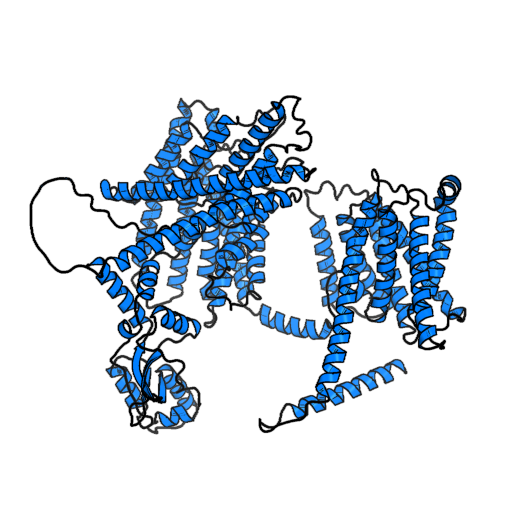M 4050 N N . ASN A 1 526 ? 3.271 -4.630 17.587 1.00 67.00 526 ASN A N 1
ATOM 4051 C CA . ASN A 1 526 ? 2.175 -4.731 16.606 1.00 67.00 526 ASN A CA 1
ATOM 4052 C C . ASN A 1 526 ? 2.626 -5.119 15.192 1.00 67.00 526 ASN A C 1
ATOM 4054 O O . ASN A 1 526 ? 1.814 -5.592 14.398 1.00 67.00 526 ASN A O 1
ATOM 4058 N N . THR A 1 527 ? 3.905 -4.931 14.867 1.00 76.75 527 THR A N 1
ATOM 4059 C CA . THR A 1 527 ? 4.450 -5.192 13.526 1.00 76.75 527 THR A CA 1
ATOM 4060 C C . THR A 1 527 ? 4.351 -6.665 13.139 1.00 76.75 527 THR A C 1
ATOM 4062 O O . THR A 1 527 ? 3.970 -6.969 12.014 1.00 76.75 527 THR A O 1
ATOM 4065 N N . SER A 1 528 ? 4.585 -7.588 14.076 1.00 82.00 528 SER A N 1
ATOM 4066 C CA . SER A 1 528 ? 4.457 -9.033 13.839 1.00 82.00 528 SER A CA 1
ATOM 4067 C C . SER A 1 528 ? 3.033 -9.452 13.459 1.00 82.00 528 SER A C 1
ATOM 4069 O O . SER A 1 528 ? 2.860 -10.251 12.542 1.00 82.00 528 SER A O 1
ATOM 4071 N N . MET A 1 529 ? 2.012 -8.880 14.108 1.00 86.12 529 MET A N 1
ATOM 4072 C CA . MET A 1 529 ? 0.601 -9.139 13.794 1.00 86.12 529 MET A CA 1
ATOM 4073 C C . MET A 1 529 ? 0.235 -8.660 12.386 1.00 86.12 529 MET A C 1
ATOM 4075 O O . MET A 1 529 ? -0.452 -9.363 11.648 1.00 86.12 529 MET A O 1
ATOM 4079 N N . VAL A 1 530 ? 0.705 -7.467 12.015 1.00 90.06 530 VAL A N 1
ATOM 4080 C CA . VAL A 1 530 ? 0.467 -6.875 10.692 1.00 90.06 530 VAL A CA 1
ATOM 4081 C C . VAL A 1 530 ? 1.127 -7.713 9.599 1.00 90.06 530 VAL A C 1
ATOM 4083 O O . VAL A 1 530 ? 0.457 -8.082 8.637 1.00 90.06 530 VAL A O 1
ATOM 4086 N N . ILE A 1 531 ? 2.402 -8.070 9.785 1.00 91.69 531 ILE A N 1
ATOM 4087 C CA . ILE A 1 531 ? 3.179 -8.847 8.811 1.00 91.69 531 ILE A CA 1
ATOM 4088 C C . ILE A 1 531 ? 2.575 -10.237 8.613 1.00 91.69 531 ILE A C 1
ATOM 4090 O O . ILE A 1 531 ? 2.319 -10.632 7.479 1.00 91.69 531 ILE A O 1
ATOM 4094 N N . LEU A 1 532 ? 2.292 -10.968 9.696 1.00 91.31 532 LEU A N 1
ATOM 4095 C CA . LEU A 1 532 ? 1.715 -12.313 9.598 1.00 91.31 532 LEU A CA 1
ATOM 4096 C C . LEU A 1 532 ? 0.349 -12.299 8.904 1.00 91.31 532 LEU A C 1
ATOM 4098 O O . LEU A 1 532 ? 0.095 -13.130 8.037 1.00 91.31 532 LEU A O 1
ATOM 4102 N N . SER A 1 533 ? -0.509 -11.337 9.252 1.00 94.50 533 SER A N 1
ATOM 4103 C CA . SER A 1 533 ? -1.825 -11.176 8.627 1.00 94.50 533 SER A CA 1
ATOM 4104 C C . SER A 1 533 ? -1.708 -10.884 7.126 1.00 94.50 533 SER A C 1
ATOM 4106 O O . SER A 1 533 ? -2.379 -11.534 6.326 1.00 94.50 533 SER A O 1
ATOM 4108 N N . ALA A 1 534 ? -0.820 -9.963 6.733 1.00 94.94 534 ALA A N 1
ATOM 4109 C CA . ALA A 1 534 ? -0.587 -9.597 5.336 1.00 94.94 534 ALA A CA 1
ATOM 4110 C C . ALA A 1 534 ? -0.043 -10.764 4.502 1.00 94.94 534 ALA A C 1
ATOM 4112 O O . ALA A 1 534 ? -0.570 -11.043 3.428 1.00 94.94 534 ALA A O 1
ATOM 4113 N N . VAL A 1 535 ? 0.964 -11.481 5.013 1.00 94.44 535 VAL A N 1
ATOM 4114 C CA . VAL A 1 535 ? 1.569 -12.628 4.318 1.00 94.44 535 VAL A CA 1
ATOM 4115 C C . VAL A 1 535 ? 0.550 -13.749 4.129 1.00 94.44 535 VAL A C 1
ATOM 4117 O O . VAL A 1 535 ? 0.408 -14.255 3.020 1.00 94.44 535 VAL A O 1
ATOM 4120 N N . ILE A 1 536 ? -0.205 -14.111 5.174 1.00 95.12 536 ILE A N 1
ATOM 4121 C CA . ILE A 1 536 ? -1.237 -15.156 5.073 1.00 95.12 536 ILE A CA 1
ATOM 4122 C C . ILE A 1 536 ? -2.305 -14.758 4.049 1.00 95.12 536 ILE A C 1
ATOM 4124 O O . ILE A 1 536 ? -2.698 -15.581 3.226 1.00 95.12 536 ILE A O 1
ATOM 4128 N N . ALA A 1 537 ? -2.759 -13.503 4.076 1.00 95.75 537 ALA A N 1
ATOM 4129 C CA . ALA A 1 537 ? -3.765 -13.017 3.140 1.00 95.75 537 ALA A CA 1
ATOM 4130 C C . ALA A 1 537 ? -3.262 -13.016 1.686 1.00 95.75 537 ALA A C 1
ATOM 4132 O O . ALA A 1 537 ? -4.007 -13.425 0.798 1.00 95.75 537 ALA A O 1
ATOM 4133 N N . SER A 1 538 ? -2.002 -12.624 1.452 1.00 92.88 538 SER A N 1
ATOM 4134 C CA . SER A 1 538 ? -1.369 -12.668 0.126 1.00 92.88 538 SER A CA 1
ATOM 4135 C C . SER A 1 538 ? -1.273 -14.103 -0.389 1.00 92.88 538 SER A C 1
ATOM 4137 O O . SER A 1 538 ? -1.766 -14.380 -1.472 1.00 92.88 538 SER A O 1
ATOM 4139 N N . VAL A 1 539 ? -0.763 -15.044 0.418 1.00 92.88 539 VAL A N 1
ATOM 4140 C CA . VAL A 1 539 ? -0.645 -16.465 0.031 1.00 92.88 539 VAL A CA 1
ATOM 4141 C C . VAL A 1 539 ? -2.005 -17.067 -0.329 1.00 92.88 539 VAL A C 1
ATOM 4143 O O . VAL A 1 539 ? -2.129 -17.785 -1.318 1.00 92.88 539 VAL A O 1
ATOM 4146 N N . VAL A 1 540 ? -3.051 -16.772 0.449 1.00 92.62 540 VAL A N 1
ATOM 4147 C CA . VAL A 1 540 ? -4.416 -17.225 0.133 1.00 92.62 540 VAL A CA 1
ATOM 4148 C C . VAL A 1 540 ? -4.908 -16.618 -1.184 1.00 92.62 540 VAL A C 1
ATOM 4150 O O . VAL A 1 540 ? -5.554 -17.315 -1.967 1.00 92.62 540 VAL A O 1
ATOM 4153 N N . SER A 1 541 ? -4.588 -15.347 -1.438 1.00 89.12 541 SER A N 1
ATOM 4154 C CA . SER A 1 541 ? -4.922 -14.669 -2.690 1.00 89.12 541 SER A CA 1
ATOM 4155 C C . SER A 1 541 ? -4.206 -15.289 -3.893 1.00 89.12 541 SER A C 1
ATOM 4157 O O . SER A 1 541 ? -4.864 -15.581 -4.885 1.00 89.12 541 SER A O 1
ATOM 4159 N N . GLU A 1 542 ? -2.912 -15.617 -3.786 1.00 88.56 542 GLU A N 1
ATOM 4160 C CA . GLU A 1 542 ? -2.153 -16.301 -4.851 1.00 88.56 542 GLU A CA 1
ATOM 4161 C C . GLU A 1 542 ? -2.741 -17.658 -5.213 1.00 88.56 542 GLU A C 1
ATOM 4163 O O . GLU A 1 542 ? -2.844 -18.003 -6.390 1.00 88.56 542 GLU A O 1
ATOM 4168 N N . ILE A 1 543 ? -3.148 -18.430 -4.202 1.00 88.56 543 ILE A N 1
ATOM 4169 C CA . ILE A 1 543 ? -3.780 -19.736 -4.411 1.00 88.56 543 ILE A CA 1
ATOM 4170 C C . ILE A 1 543 ? -5.118 -19.575 -5.148 1.00 88.56 543 ILE A C 1
ATOM 4172 O O . ILE A 1 543 ? -5.467 -20.418 -5.972 1.00 88.56 543 ILE A O 1
ATOM 4176 N N . GLY A 1 544 ? -5.876 -18.517 -4.844 1.00 83.44 544 GLY A N 1
ATOM 4177 C CA . GLY A 1 544 ? -7.208 -18.287 -5.402 1.00 83.44 544 GLY A CA 1
ATOM 4178 C C . GLY A 1 544 ? -7.227 -17.612 -6.776 1.00 83.44 544 GLY A C 1
ATOM 4179 O O . GLY A 1 544 ? -8.039 -17.990 -7.619 1.00 83.44 544 GLY A O 1
ATOM 4180 N N . LEU A 1 545 ? -6.372 -16.610 -6.991 1.00 80.81 545 LEU A N 1
ATOM 4181 C CA . LEU A 1 545 ? -6.386 -15.709 -8.153 1.00 80.81 545 LEU A CA 1
ATOM 4182 C C . LEU A 1 545 ? -5.191 -15.919 -9.100 1.00 80.81 545 LEU A C 1
ATOM 4184 O O . LEU A 1 545 ? -5.206 -15.417 -10.222 1.00 80.81 545 LEU A O 1
ATOM 4188 N N . GLY A 1 546 ? -4.186 -16.695 -8.686 1.00 76.25 546 GLY A N 1
ATOM 4189 C CA . GLY A 1 546 ? -2.973 -16.968 -9.455 1.00 76.25 546 GLY A CA 1
ATOM 4190 C C . GLY A 1 546 ? -1.772 -16.122 -9.019 1.00 76.25 546 GLY A C 1
ATOM 4191 O O . GLY A 1 546 ? -1.905 -15.085 -8.378 1.00 76.25 546 GLY A O 1
ATOM 4192 N N . SER A 1 547 ? -0.574 -16.590 -9.378 1.00 64.31 547 SER A N 1
ATOM 4193 C CA . SER A 1 547 ? 0.712 -16.040 -8.920 1.00 64.31 547 SER A CA 1
ATOM 4194 C C . SER A 1 547 ? 1.464 -15.233 -9.988 1.00 64.31 547 SER A C 1
ATOM 4196 O O . SER A 1 547 ? 2.673 -15.028 -9.865 1.00 64.31 547 SER A O 1
ATOM 4198 N N . GLN A 1 548 ? 0.816 -14.859 -11.098 1.00 58.50 548 GLN A N 1
ATOM 4199 C CA . GLN A 1 548 ? 1.501 -14.099 -12.148 1.00 58.50 548 GLN A CA 1
ATOM 4200 C C . GLN A 1 548 ? 1.595 -12.618 -11.759 1.00 58.50 548 GLN A C 1
ATOM 4202 O O . GLN A 1 548 ? 0.605 -12.064 -11.278 1.00 58.50 548 GLN A O 1
ATOM 4207 N N . PRO A 1 549 ? 2.759 -11.966 -11.958 1.00 58.69 549 PRO A N 1
ATOM 4208 C CA . PRO A 1 549 ? 2.883 -10.534 -11.719 1.00 58.69 549 PRO A CA 1
ATOM 4209 C C . PRO A 1 549 ? 1.907 -9.779 -12.622 1.00 58.69 549 PRO A C 1
ATOM 4211 O O . PRO A 1 549 ? 1.774 -10.098 -13.804 1.00 58.69 549 PRO A O 1
ATOM 4214 N N . ALA A 1 550 ? 1.237 -8.776 -12.053 1.00 61.84 550 ALA A N 1
ATOM 4215 C CA . ALA A 1 550 ? 0.177 -8.044 -12.739 1.00 61.84 550 ALA A CA 1
ATOM 4216 C C . ALA A 1 550 ? 0.676 -7.241 -13.950 1.00 61.84 550 ALA A C 1
ATOM 4218 O O . ALA A 1 550 ? -0.134 -6.906 -14.803 1.00 61.84 550 ALA A O 1
ATOM 4219 N N . PHE A 1 551 ? 1.979 -6.933 -14.030 1.00 63.00 551 PHE A N 1
ATOM 4220 C CA . PHE A 1 551 ? 2.571 -6.184 -15.139 1.00 63.00 551 PHE A CA 1
ATOM 4221 C C . PHE A 1 551 ? 3.835 -6.865 -15.662 1.00 63.00 551 PHE A C 1
ATOM 4223 O O . PHE A 1 551 ? 4.740 -7.213 -14.899 1.00 63.00 551 PHE A O 1
ATOM 4230 N N . LYS A 1 552 ? 3.956 -6.985 -16.988 1.00 57.88 552 LYS A N 1
ATOM 4231 C CA . LYS A 1 552 ? 5.193 -7.444 -17.633 1.00 57.88 552 LYS A CA 1
ATOM 4232 C C . LYS A 1 552 ? 6.079 -6.248 -17.979 1.00 57.88 552 LYS A C 1
ATOM 4234 O O . LYS A 1 552 ? 5.825 -5.532 -18.945 1.00 57.88 552 LYS A O 1
ATOM 4239 N N . VAL A 1 553 ? 7.129 -6.038 -17.192 1.00 58.47 553 VAL A N 1
ATOM 4240 C CA . VAL A 1 553 ? 8.073 -4.929 -17.386 1.00 58.47 553 VAL A CA 1
ATOM 4241 C C . VAL A 1 553 ? 9.001 -5.227 -18.573 1.00 58.47 553 VAL A C 1
ATOM 4243 O O . VAL A 1 553 ? 9.551 -6.328 -18.644 1.00 58.47 553 VAL A O 1
ATOM 4246 N N . PRO A 1 554 ? 9.192 -4.294 -19.523 1.00 56.75 554 PRO A N 1
ATOM 4247 C CA . PRO A 1 554 ? 10.235 -4.429 -20.536 1.00 56.75 554 PRO A CA 1
ATOM 4248 C C . PRO A 1 554 ? 11.631 -4.312 -19.906 1.00 56.75 554 PRO A C 1
ATOM 4250 O O . PRO A 1 554 ? 11.819 -3.529 -18.981 1.00 56.75 554 PRO A O 1
ATOM 4253 N N . ASP A 1 555 ? 12.620 -5.034 -20.443 1.00 53.66 555 ASP A N 1
ATOM 4254 C CA . ASP A 1 555 ? 14.015 -4.958 -19.989 1.00 53.66 555 ASP A CA 1
ATOM 4255 C C . ASP A 1 555 ? 14.529 -3.505 -20.043 1.00 53.66 555 ASP A C 1
ATOM 4257 O O . ASP A 1 555 ? 14.839 -2.978 -21.115 1.00 53.66 555 ASP A O 1
ATOM 4261 N N . TYR A 1 556 ? 14.635 -2.848 -18.887 1.00 59.16 556 TYR A N 1
ATOM 4262 C CA . TYR A 1 556 ? 15.181 -1.499 -18.762 1.00 59.16 556 TYR A CA 1
ATOM 4263 C C . TYR A 1 556 ? 16.320 -1.467 -17.742 1.00 59.16 556 TYR A C 1
ATOM 4265 O O . TYR A 1 556 ? 16.340 -2.211 -16.766 1.00 59.16 556 TYR A O 1
ATOM 4273 N N . ASP A 1 557 ? 17.290 -0.586 -17.977 1.00 56.41 557 ASP A N 1
ATOM 4274 C CA . ASP A 1 557 ? 18.415 -0.353 -17.084 1.00 56.41 557 ASP A CA 1
ATOM 4275 C C . ASP A 1 557 ? 18.574 1.156 -16.891 1.00 56.41 557 ASP A C 1
ATOM 4277 O O . ASP A 1 557 ? 18.632 1.887 -17.880 1.00 56.41 557 ASP A O 1
ATOM 4281 N N . PHE A 1 558 ? 18.631 1.629 -15.643 1.00 59.72 558 PHE A N 1
ATOM 4282 C CA . PHE A 1 558 ? 18.940 3.029 -15.346 1.00 59.72 558 PHE A CA 1
ATOM 4283 C C . PHE A 1 558 ? 20.420 3.261 -15.660 1.00 59.72 558 PHE A C 1
ATOM 4285 O O . PHE A 1 558 ? 21.299 2.932 -14.861 1.00 59.72 558 PHE A O 1
ATOM 4292 N N . ARG A 1 559 ? 20.706 3.753 -16.870 1.00 55.34 559 ARG A N 1
ATOM 4293 C CA . ARG A 1 559 ? 22.072 3.815 -17.414 1.00 55.34 559 ARG A CA 1
ATOM 4294 C C . ARG A 1 559 ? 22.789 5.114 -17.079 1.00 55.34 559 ARG A C 1
ATOM 4296 O O . ARG A 1 559 ? 24.013 5.095 -16.942 1.00 55.34 559 ARG A O 1
ATOM 4303 N N . SER A 1 560 ? 22.054 6.217 -16.904 1.00 67.81 560 SER A N 1
ATOM 4304 C CA . SER A 1 560 ? 22.643 7.542 -16.693 1.00 67.81 560 SER A CA 1
ATOM 4305 C C . SER A 1 560 ? 21.951 8.358 -15.588 1.00 67.81 560 SER A C 1
ATOM 4307 O O . SER A 1 560 ? 20.735 8.548 -15.621 1.00 67.81 560 SER A O 1
ATOM 4309 N N . PRO A 1 561 ? 22.710 8.979 -14.657 1.00 69.38 561 PRO A N 1
ATOM 4310 C CA . PRO A 1 561 ? 22.184 9.983 -13.725 1.00 69.38 561 PRO A CA 1
ATOM 4311 C C . PRO A 1 561 ? 21.494 11.180 -14.406 1.00 69.38 561 PRO A C 1
ATOM 4313 O O . PRO A 1 561 ? 20.710 11.877 -13.760 1.00 69.38 561 PRO A O 1
ATOM 4316 N N . GLY A 1 562 ? 21.765 11.419 -15.696 1.00 70.88 562 GLY A N 1
ATOM 4317 C CA . GLY A 1 562 ? 21.134 12.471 -16.500 1.00 70.88 562 GLY A CA 1
ATOM 4318 C C . GLY A 1 562 ? 19.629 12.280 -16.727 1.00 70.88 562 GLY A C 1
ATOM 4319 O O . GLY A 1 562 ? 18.943 13.244 -17.053 1.00 70.88 562 GLY A O 1
ATOM 4320 N N . GLU A 1 563 ? 19.096 11.078 -16.496 1.00 77.88 563 GLU A N 1
ATOM 4321 C CA . GLU A 1 563 ? 17.660 10.780 -16.587 1.00 77.88 563 GLU A CA 1
ATOM 4322 C C . GLU A 1 563 ? 16.864 11.285 -15.374 1.00 77.88 563 GLU A C 1
ATOM 4324 O O . GLU A 1 563 ? 15.660 11.536 -15.465 1.00 77.88 563 GLU A O 1
ATOM 4329 N N . LEU A 1 564 ? 17.527 11.463 -14.225 1.00 83.75 564 LEU A N 1
ATOM 4330 C CA . LEU A 1 564 ? 16.870 11.762 -12.951 1.00 83.75 564 LEU A CA 1
ATOM 4331 C C . LEU A 1 564 ? 16.024 13.053 -12.980 1.00 83.75 564 LEU A C 1
ATOM 4333 O O . LEU A 1 564 ? 14.885 13.005 -12.508 1.00 83.75 564 LEU A O 1
ATOM 4337 N N . PRO A 1 565 ? 16.484 14.188 -13.553 1.00 88.50 565 PRO A N 1
ATOM 4338 C CA . PRO A 1 565 ? 15.666 15.398 -13.644 1.00 88.50 565 PRO A CA 1
ATOM 4339 C C . PRO A 1 565 ? 14.352 15.204 -14.414 1.00 88.50 565 PRO A C 1
ATOM 4341 O O . PRO A 1 565 ? 13.353 15.832 -14.065 1.00 88.50 565 PRO A O 1
ATOM 4344 N N . LEU A 1 566 ? 14.323 14.318 -15.419 1.00 88.81 566 LEU A N 1
ATOM 4345 C CA . LEU A 1 566 ? 13.101 14.011 -16.170 1.00 88.81 566 LEU A CA 1
ATOM 4346 C C . LEU A 1 566 ? 12.084 13.278 -15.288 1.00 88.81 566 LEU A C 1
ATOM 4348 O O . LEU A 1 566 ? 10.915 13.649 -15.243 1.00 88.81 566 LEU A O 1
ATOM 4352 N N . TYR A 1 567 ? 12.526 12.295 -14.504 1.00 90.88 567 TYR A N 1
ATOM 4353 C CA . TYR A 1 567 ? 11.641 11.609 -13.557 1.00 90.88 567 TYR A CA 1
ATOM 4354 C C . TYR A 1 567 ? 11.135 12.536 -12.443 1.00 90.88 567 TYR A C 1
ATOM 4356 O O . TYR A 1 567 ? 9.976 12.440 -12.041 1.00 90.88 567 TYR A O 1
ATOM 4364 N N . LEU A 1 568 ? 11.955 13.484 -11.978 1.00 92.94 568 LEU A N 1
ATOM 4365 C CA . LEU A 1 568 ? 11.506 14.495 -11.016 1.00 92.94 568 LEU A CA 1
ATOM 4366 C C . LEU A 1 568 ? 10.429 15.412 -11.618 1.00 92.94 568 LEU A C 1
ATOM 4368 O O . LEU A 1 568 ? 9.418 15.675 -10.966 1.00 92.94 568 LEU A O 1
ATOM 4372 N N . LEU A 1 569 ? 10.598 15.849 -12.871 1.00 93.94 569 LEU A N 1
ATOM 4373 C CA . LEU A 1 569 ? 9.587 16.636 -13.583 1.00 93.94 569 LEU A CA 1
ATOM 4374 C C . LEU A 1 569 ? 8.290 15.840 -13.792 1.00 93.94 569 LEU A C 1
ATOM 4376 O O . LEU A 1 569 ? 7.201 16.382 -13.594 1.00 93.94 569 LEU A O 1
ATOM 4380 N N . LEU A 1 570 ? 8.394 14.550 -14.120 1.00 94.94 570 LEU A N 1
ATOM 4381 C CA . LEU A 1 570 ? 7.243 13.649 -14.169 1.00 94.94 570 LEU A CA 1
ATOM 4382 C C . LEU A 1 570 ? 6.531 13.573 -12.811 1.00 94.94 570 LEU A C 1
ATOM 4384 O O . LEU A 1 570 ? 5.304 13.629 -12.771 1.00 94.94 570 LEU A O 1
ATOM 4388 N N . GLY A 1 571 ? 7.273 13.499 -11.703 1.00 96.31 571 GLY A N 1
ATOM 4389 C CA . GLY A 1 571 ? 6.712 13.540 -10.350 1.00 96.31 571 GLY A CA 1
ATOM 4390 C C . GLY A 1 571 ? 5.903 14.812 -10.080 1.00 96.31 571 GLY A C 1
ATOM 4391 O O . GLY A 1 571 ? 4.809 14.740 -9.521 1.00 96.31 571 GLY A O 1
ATOM 4392 N N . ILE A 1 572 ? 6.385 15.969 -10.551 1.00 96.19 572 ILE A N 1
ATOM 4393 C CA . ILE A 1 572 ? 5.644 17.237 -10.467 1.00 96.19 572 ILE A CA 1
ATOM 4394 C C . ILE A 1 572 ? 4.326 17.150 -11.239 1.00 96.19 572 ILE A C 1
ATOM 4396 O O . ILE A 1 572 ? 3.266 17.501 -10.717 1.00 96.19 572 ILE A O 1
ATOM 4400 N N . LEU A 1 573 ? 4.391 16.650 -12.471 1.00 96.44 573 LEU A N 1
ATOM 4401 C CA . LEU A 1 573 ? 3.233 16.518 -13.345 1.00 96.44 573 LEU A CA 1
ATOM 4402 C C . LEU A 1 573 ? 2.199 15.533 -12.770 1.00 96.44 573 LEU A C 1
ATOM 4404 O O . LEU A 1 573 ? 1.015 15.860 -12.718 1.00 96.44 573 LEU A O 1
ATOM 4408 N N . CYS A 1 574 ? 2.634 14.388 -12.238 1.00 96.94 574 CYS A N 1
ATOM 4409 C CA . CYS A 1 574 ? 1.764 13.427 -11.551 1.00 96.94 574 CYS A CA 1
ATOM 4410 C C . CYS A 1 574 ? 1.115 14.026 -10.292 1.00 96.94 574 CYS A C 1
ATOM 4412 O O . CYS A 1 574 ? -0.056 13.759 -10.017 1.00 96.94 574 CYS A O 1
ATOM 4414 N N . GLY A 1 575 ? 1.827 14.889 -9.557 1.00 95.44 575 GLY A N 1
ATOM 4415 C CA . GLY A 1 575 ? 1.270 15.629 -8.421 1.00 95.44 575 GLY A CA 1
ATOM 4416 C C . GLY A 1 575 ? 0.148 16.589 -8.832 1.00 95.44 575 GLY A C 1
ATOM 4417 O O . GLY A 1 575 ? -0.891 16.647 -8.174 1.00 95.44 575 GLY A O 1
ATOM 4418 N N . LEU A 1 576 ? 0.310 17.297 -9.956 1.00 95.25 576 LEU A N 1
ATOM 4419 C CA . LEU A 1 576 ? -0.732 18.167 -10.522 1.00 95.25 576 LEU A CA 1
ATOM 4420 C C . LEU A 1 576 ? -1.950 17.372 -11.010 1.00 95.25 576 LEU A C 1
ATOM 4422 O O . LEU A 1 576 ? -3.085 17.768 -10.746 1.00 95.25 576 LEU A O 1
ATOM 4426 N N . VAL A 1 577 ? -1.727 16.237 -11.676 1.00 96.12 577 VAL A N 1
ATOM 4427 C CA . VAL A 1 577 ? -2.799 15.326 -12.113 1.00 96.12 577 VAL A CA 1
ATOM 4428 C C . VAL A 1 577 ? -3.560 14.757 -10.910 1.00 96.12 577 VAL A C 1
ATOM 4430 O O . VAL A 1 577 ? -4.791 14.727 -10.913 1.00 96.12 577 VAL A O 1
ATOM 4433 N N . SER A 1 578 ? -2.850 14.397 -9.839 1.00 94.75 578 SER A N 1
ATOM 4434 C CA . SER A 1 578 ? -3.456 13.943 -8.580 1.00 94.75 578 SER A CA 1
ATOM 4435 C C . SER A 1 578 ? -4.351 15.020 -7.958 1.00 94.75 578 SER A C 1
ATOM 4437 O O . SER A 1 578 ? -5.478 14.741 -7.551 1.00 94.75 578 SER A O 1
ATOM 4439 N N . LEU A 1 579 ? -3.886 16.275 -7.939 1.00 90.88 579 LEU A N 1
ATOM 4440 C CA . LEU A 1 579 ? -4.685 17.417 -7.487 1.00 90.88 579 LEU A CA 1
ATOM 4441 C C . LEU A 1 579 ? -5.923 17.639 -8.362 1.00 90.88 579 LEU A C 1
ATOM 4443 O O . LEU A 1 579 ? -6.991 17.944 -7.829 1.00 90.88 579 LEU A O 1
ATOM 4447 N N . ALA A 1 580 ? -5.800 17.477 -9.682 1.00 93.06 580 ALA A N 1
ATOM 4448 C CA . ALA A 1 580 ? -6.926 17.588 -10.602 1.00 93.06 580 ALA A CA 1
ATOM 4449 C C . ALA A 1 580 ? -8.003 16.533 -10.301 1.00 93.06 580 ALA A C 1
ATOM 4451 O O . ALA A 1 580 ? -9.179 16.890 -10.224 1.00 93.06 580 ALA A O 1
ATOM 4452 N N . LEU A 1 581 ? -7.617 15.277 -10.039 1.00 92.75 581 LEU A N 1
ATOM 4453 C CA . LEU A 1 581 ? -8.550 14.217 -9.637 1.00 92.75 581 LEU A CA 1
ATOM 4454 C C . LEU A 1 581 ? -9.259 14.538 -8.315 1.00 92.75 581 LEU A C 1
ATOM 4456 O O . LEU A 1 581 ? -10.489 14.455 -8.230 1.00 92.75 581 LEU A O 1
ATOM 4460 N N . SER A 1 582 ? -8.509 14.958 -7.295 1.00 86.62 582 SER A N 1
ATOM 4461 C CA . SER A 1 582 ? -9.080 15.320 -5.994 1.00 86.62 582 SER A CA 1
ATOM 4462 C C . SER A 1 582 ? -10.048 16.503 -6.111 1.00 86.62 582 SER A C 1
ATOM 4464 O O . SER A 1 582 ? -11.168 16.441 -5.606 1.00 86.62 582 SER A O 1
ATOM 4466 N N . ARG A 1 583 ? -9.668 17.564 -6.837 1.00 87.75 583 ARG A N 1
ATOM 4467 C CA . ARG A 1 583 ? -10.508 18.758 -7.036 1.00 87.75 583 ARG A CA 1
ATOM 4468 C C . ARG A 1 583 ? -11.746 18.474 -7.878 1.00 87.75 583 ARG A C 1
ATOM 4470 O O . ARG A 1 583 ? -12.821 18.958 -7.530 1.00 87.75 583 ARG A O 1
ATOM 4477 N N . CYS A 1 584 ? -11.615 17.690 -8.947 1.00 91.56 584 CYS A N 1
ATOM 4478 C CA . CYS A 1 584 ? -12.748 17.288 -9.778 1.00 91.56 584 CYS A CA 1
ATOM 4479 C C . CYS A 1 584 ? -13.768 16.495 -8.953 1.00 91.56 584 CYS A C 1
ATOM 4481 O O . CYS A 1 584 ? -14.960 16.785 -9.003 1.00 91.56 584 CYS A O 1
ATOM 4483 N N . THR A 1 585 ? -13.297 15.580 -8.106 1.00 87.56 585 THR A N 1
ATOM 4484 C CA . THR A 1 585 ? -14.153 14.801 -7.204 1.00 87.56 585 THR A CA 1
ATOM 4485 C C . THR A 1 585 ? -14.923 15.697 -6.235 1.00 87.56 585 THR A C 1
ATOM 4487 O O . THR A 1 585 ? -16.146 15.590 -6.152 1.00 87.56 585 THR A O 1
ATOM 4490 N N . SER A 1 586 ? -14.246 16.618 -5.539 1.00 83.75 586 SER A N 1
ATOM 4491 C CA . SER A 1 586 ? -14.910 17.552 -4.616 1.00 83.75 586 SER A CA 1
ATOM 4492 C C . SER A 1 586 ? -15.928 18.451 -5.325 1.00 83.75 586 SER A C 1
ATOM 4494 O O . SER A 1 586 ? -17.008 18.723 -4.796 1.00 83.75 586 SER A O 1
ATOM 4496 N N . TYR A 1 587 ? -15.602 18.902 -6.537 1.00 87.56 587 TYR A N 1
ATOM 4497 C CA . TYR A 1 587 ? -16.505 19.711 -7.347 1.00 87.56 587 TYR A CA 1
ATOM 4498 C C . TYR A 1 587 ? -17.753 18.920 -7.768 1.00 87.56 587 TYR A C 1
ATOM 4500 O O . TYR A 1 587 ? -18.871 19.401 -7.595 1.00 87.56 587 TYR A O 1
ATOM 4508 N N . MET A 1 588 ? -17.582 17.679 -8.235 1.00 87.50 588 MET A N 1
ATOM 4509 C CA . MET A 1 588 ? -18.696 16.809 -8.626 1.00 87.50 588 MET A CA 1
ATOM 4510 C C . MET A 1 588 ? -19.601 16.447 -7.444 1.00 87.50 588 MET A C 1
ATOM 4512 O O . MET A 1 588 ? -20.820 16.456 -7.597 1.00 87.50 588 MET A O 1
ATOM 4516 N N . LEU A 1 589 ? -19.036 16.201 -6.256 1.00 84.81 589 LEU A N 1
ATOM 4517 C CA . LEU A 1 589 ? -19.813 16.006 -5.024 1.00 84.81 589 LEU A CA 1
ATOM 4518 C C . LEU A 1 589 ? -20.712 17.215 -4.732 1.00 84.81 589 LEU A C 1
ATOM 4520 O O . LEU A 1 589 ? -21.904 17.058 -4.486 1.00 84.81 589 LEU A O 1
ATOM 4524 N N . THR A 1 590 ? -20.162 18.426 -4.858 1.00 85.94 590 THR A N 1
ATOM 4525 C CA . THR A 1 590 ? -20.913 19.674 -4.650 1.00 85.94 590 THR A CA 1
ATOM 4526 C C . THR A 1 590 ? -22.037 19.840 -5.677 1.00 85.94 590 THR A C 1
ATOM 4528 O O . THR A 1 590 ? -23.137 20.266 -5.328 1.00 85.94 590 THR A O 1
ATOM 4531 N N . ILE A 1 591 ? -21.792 19.486 -6.944 1.00 88.06 591 ILE A N 1
ATOM 4532 C CA . ILE A 1 591 ? -22.826 19.503 -7.991 1.00 88.06 591 ILE A CA 1
ATOM 4533 C C . ILE A 1 591 ? -23.956 18.534 -7.650 1.00 88.06 591 ILE A C 1
ATOM 4535 O O . ILE A 1 591 ? -25.120 18.919 -7.730 1.00 88.06 591 ILE A O 1
ATOM 4539 N N . VAL A 1 592 ? -23.629 17.299 -7.266 1.00 86.06 592 VAL A N 1
ATOM 4540 C CA . VAL A 1 592 ? -24.624 16.277 -6.917 1.00 86.06 592 VAL A CA 1
ATOM 4541 C C . VAL A 1 592 ? -25.468 16.720 -5.720 1.00 86.06 592 VAL A C 1
ATOM 4543 O O . VAL A 1 592 ? -26.695 16.623 -5.775 1.00 86.06 592 VAL A O 1
ATOM 4546 N N . ASP A 1 593 ? -24.848 17.285 -4.684 1.00 83.00 593 ASP A N 1
ATOM 4547 C CA . ASP A 1 593 ? -25.567 17.812 -3.521 1.00 83.00 593 ASP A CA 1
ATOM 4548 C C . ASP A 1 593 ? -26.468 19.002 -3.874 1.00 83.00 593 ASP A C 1
ATOM 4550 O O . ASP A 1 593 ? -27.619 19.067 -3.432 1.00 83.00 593 ASP A O 1
ATOM 4554 N N . ASN A 1 594 ? -25.983 19.933 -4.699 1.00 86.75 594 ASN A N 1
ATOM 4555 C CA . ASN A 1 594 ? -26.789 21.058 -5.171 1.00 86.75 594 ASN A CA 1
ATOM 4556 C C . ASN A 1 594 ? -27.959 20.584 -6.036 1.00 86.75 594 ASN A C 1
ATOM 4558 O O . ASN A 1 594 ? -29.071 21.090 -5.894 1.00 86.75 594 ASN A O 1
ATOM 4562 N N . LEU A 1 595 ? -27.738 19.585 -6.892 1.00 87.25 595 LEU A N 1
ATOM 4563 C CA . LEU A 1 595 ? -28.780 19.008 -7.730 1.00 87.25 595 LEU A CA 1
ATOM 4564 C C . LEU A 1 595 ? -29.839 18.307 -6.878 1.00 87.25 595 LEU A C 1
ATOM 4566 O O . LEU A 1 595 ? -31.029 18.508 -7.111 1.00 87.25 595 LEU A O 1
ATOM 4570 N N . HIS A 1 596 ? -29.427 17.551 -5.857 1.00 85.12 596 HIS A N 1
ATOM 4571 C CA . HIS A 1 596 ? -30.335 16.934 -4.891 1.00 85.12 596 HIS A CA 1
ATOM 4572 C C . HIS A 1 596 ? -31.214 17.984 -4.197 1.00 85.12 596 HIS A C 1
ATOM 4574 O O . HIS A 1 596 ? -32.436 17.837 -4.172 1.00 85.12 596 HIS A O 1
ATOM 4580 N N . LYS A 1 597 ? -30.608 19.073 -3.702 1.00 84.81 597 LYS A N 1
ATOM 4581 C CA . LYS A 1 597 ? -31.326 20.174 -3.037 1.00 84.81 597 LYS A CA 1
ATOM 4582 C C . LYS A 1 597 ? -32.268 20.929 -3.979 1.00 84.81 597 LYS A C 1
ATOM 4584 O O . LYS A 1 597 ? -33.362 21.291 -3.567 1.00 84.81 597 LYS A O 1
ATOM 4589 N N . ALA A 1 598 ? -31.860 21.162 -5.227 1.00 87.00 598 ALA A N 1
ATOM 4590 C CA . ALA A 1 598 ? -32.633 21.945 -6.192 1.00 87.00 598 ALA A CA 1
ATOM 4591 C C . ALA A 1 598 ? -33.792 21.162 -6.830 1.00 87.00 598 ALA A C 1
ATOM 4593 O O . ALA A 1 598 ? -34.851 21.729 -7.081 1.00 87.00 598 ALA A O 1
ATOM 4594 N N . THR A 1 599 ? -33.596 19.872 -7.117 1.00 82.31 599 THR A N 1
ATOM 4595 C CA . THR A 1 599 ? -34.573 19.048 -7.859 1.00 82.31 599 THR A CA 1
ATOM 4596 C C . THR A 1 599 ? -35.406 18.128 -6.971 1.00 82.31 599 THR A C 1
ATOM 4598 O O . THR A 1 599 ? -36.394 17.568 -7.438 1.00 82.31 599 THR A O 1
ATOM 4601 N N . GLY A 1 600 ? -35.014 17.929 -5.707 1.00 81.12 600 GLY A N 1
ATOM 4602 C CA . GLY A 1 600 ? -35.682 17.001 -4.789 1.00 81.12 600 GLY A CA 1
ATOM 4603 C C . GLY A 1 600 ? -35.537 15.522 -5.171 1.00 81.12 600 GLY A C 1
ATOM 4604 O O . GLY A 1 600 ? -36.187 14.667 -4.570 1.00 81.12 600 GLY A O 1
ATOM 4605 N N . ILE A 1 601 ? -34.696 15.196 -6.160 1.00 82.31 601 ILE A N 1
ATOM 4606 C CA . ILE A 1 601 ? -34.455 13.821 -6.607 1.00 82.31 601 ILE A CA 1
ATOM 4607 C C . ILE A 1 601 ? -33.882 13.001 -5.437 1.00 82.31 601 ILE A C 1
ATOM 4609 O O . ILE A 1 601 ? -32.911 13.438 -4.814 1.00 82.31 601 ILE A O 1
ATOM 4613 N N . PRO A 1 602 ? -34.429 11.814 -5.115 1.00 83.44 602 PRO A N 1
ATOM 4614 C CA . PRO A 1 602 ? -33.959 11.018 -3.985 1.00 83.44 602 PRO A CA 1
ATOM 4615 C C . PRO A 1 602 ? -32.493 10.601 -4.157 1.00 83.44 602 PRO A C 1
ATOM 4617 O O . PRO A 1 602 ? -32.068 10.202 -5.238 1.00 83.44 602 PRO A O 1
ATOM 4620 N N . ARG A 1 603 ? -31.720 10.597 -3.060 1.00 80.75 603 ARG A N 1
ATOM 4621 C CA . ARG A 1 603 ? -30.297 10.188 -3.070 1.00 80.75 603 ARG A CA 1
ATOM 4622 C C . ARG A 1 603 ? -30.064 8.801 -3.687 1.00 80.75 603 ARG A C 1
ATOM 4624 O O . ARG A 1 603 ? -29.014 8.545 -4.264 1.00 80.75 603 ARG A O 1
ATOM 4631 N N . ALA A 1 604 ? -31.067 7.928 -3.611 1.00 83.88 604 ALA A N 1
ATOM 4632 C CA . ALA A 1 604 ? -31.025 6.595 -4.189 1.00 83.88 604 ALA A CA 1
ATOM 4633 C C . ALA A 1 604 ? -30.920 6.589 -5.726 1.00 83.88 604 ALA A C 1
ATOM 4635 O O . ALA A 1 604 ? -30.368 5.642 -6.261 1.00 83.88 604 ALA A O 1
ATOM 4636 N N . SER A 1 605 ? -31.391 7.587 -6.477 1.00 88.31 605 SER A N 1
ATOM 4637 C CA . SER A 1 605 ? -31.317 7.530 -7.951 1.00 88.31 605 SER A CA 1
ATOM 4638 C C . SER A 1 605 ? -29.993 8.027 -8.535 1.00 88.31 605 SER A C 1
ATOM 4640 O O . SER A 1 605 ? -29.718 7.777 -9.707 1.00 88.31 605 SER A O 1
ATOM 4642 N N . PHE A 1 606 ? -29.144 8.691 -7.745 1.00 90.94 606 PHE A N 1
ATOM 4643 C CA . PHE A 1 606 ? -27.860 9.202 -8.233 1.00 90.94 606 PHE A CA 1
ATOM 4644 C C . PHE A 1 606 ? -26.904 8.112 -8.739 1.00 90.94 606 PHE A C 1
ATOM 4646 O O . PHE A 1 606 ? -26.342 8.321 -9.811 1.00 90.94 606 PHE A O 1
ATOM 4653 N N . PRO A 1 607 ? -26.776 6.926 -8.107 1.00 94.19 607 PRO A N 1
ATOM 4654 C CA . PRO A 1 607 ? -25.949 5.847 -8.647 1.00 94.19 607 PRO A CA 1
ATOM 4655 C C . PRO A 1 607 ? -26.349 5.422 -10.067 1.00 94.19 607 PRO A C 1
ATOM 4657 O O . PRO A 1 607 ? -25.479 5.115 -10.879 1.00 94.19 607 PRO A O 1
ATOM 4660 N N . VAL A 1 608 ? -27.648 5.467 -10.395 1.00 95.56 608 VAL A N 1
ATOM 4661 C CA . VAL A 1 608 ? -28.169 5.180 -11.745 1.00 95.56 608 VAL A CA 1
ATOM 4662 C C . VAL A 1 608 ? -27.702 6.234 -12.742 1.00 95.56 608 VAL A C 1
ATOM 4664 O O . VAL A 1 608 ? -27.224 5.893 -13.820 1.00 95.56 608 VAL A O 1
ATOM 4667 N N . LEU A 1 609 ? -27.802 7.514 -12.370 1.00 93.62 609 LEU A N 1
ATOM 4668 C CA . LEU A 1 609 ? -27.341 8.632 -13.197 1.00 93.62 609 LEU A CA 1
ATOM 4669 C C . LEU A 1 609 ? -25.823 8.594 -13.400 1.00 93.62 609 LEU A C 1
ATOM 4671 O O . LEU A 1 609 ? -25.350 8.853 -14.506 1.00 93.62 609 LEU A O 1
ATOM 4675 N N . GLY A 1 610 ? -25.071 8.224 -12.362 1.00 93.94 610 GLY A N 1
ATOM 4676 C CA . GLY A 1 610 ? -23.629 8.009 -12.439 1.00 93.94 610 GLY A CA 1
ATOM 4677 C C . GLY A 1 610 ? -23.274 6.906 -13.428 1.00 93.94 610 GLY A C 1
ATOM 4678 O O . GLY A 1 610 ? -22.492 7.144 -14.345 1.00 93.94 610 GLY A O 1
ATOM 4679 N N . GLY A 1 611 ? -23.905 5.735 -13.297 1.00 95.56 611 GLY A N 1
ATOM 4680 C CA . GLY A 1 611 ? -23.705 4.614 -14.217 1.00 95.56 611 GLY A CA 1
ATOM 4681 C C . GLY A 1 611 ? -24.084 4.950 -15.658 1.00 95.56 611 GLY A C 1
ATOM 4682 O O . GLY A 1 611 ? -23.303 4.711 -16.574 1.00 95.56 611 GLY A O 1
ATOM 4683 N N . LEU A 1 612 ? -25.236 5.595 -15.866 1.00 95.94 612 LEU A N 1
ATOM 4684 C CA . LEU A 1 612 ? -25.669 6.059 -17.186 1.00 95.94 612 LEU A CA 1
ATOM 4685 C C . LEU A 1 612 ? -24.649 7.015 -17.814 1.00 95.94 612 LEU A C 1
ATOM 4687 O O . LEU A 1 612 ? -24.296 6.872 -18.981 1.00 95.94 612 LEU A O 1
ATOM 4691 N N . SER A 1 613 ? -24.151 7.971 -17.032 1.00 94.88 613 SER A N 1
ATOM 4692 C CA . SER A 1 613 ? -23.174 8.947 -17.508 1.00 94.88 613 SER A CA 1
ATOM 4693 C C . SER A 1 613 ? -21.852 8.283 -17.893 1.00 94.88 613 SER A C 1
ATOM 4695 O O . SER A 1 613 ? -21.296 8.599 -18.940 1.00 94.88 613 SER A O 1
ATOM 4697 N N . VAL A 1 614 ? -21.369 7.324 -17.098 1.00 94.94 614 VAL A N 1
ATOM 4698 C CA . VAL A 1 614 ? -20.163 6.543 -17.423 1.00 94.94 614 VAL A CA 1
ATOM 4699 C C . VAL A 1 614 ? -20.364 5.749 -18.708 1.00 94.94 614 VAL A C 1
ATOM 4701 O O . VAL A 1 614 ? -19.491 5.780 -19.570 1.00 94.94 614 VAL A O 1
ATOM 4704 N N . GLY A 1 615 ? -21.522 5.106 -18.875 1.00 94.00 615 GLY A N 1
ATOM 4705 C CA . GLY A 1 615 ? -21.870 4.385 -20.098 1.00 94.00 615 GLY A CA 1
ATOM 4706 C C . GLY A 1 615 ? -21.891 5.284 -21.340 1.00 94.00 615 GLY A C 1
ATOM 4707 O O . GLY A 1 615 ? -21.364 4.908 -22.383 1.00 94.00 615 GLY A O 1
ATOM 4708 N N . LEU A 1 616 ? -22.419 6.509 -21.228 1.00 94.62 616 LEU A N 1
ATOM 4709 C CA . LEU A 1 616 ? -22.404 7.489 -22.323 1.00 94.62 616 LEU A CA 1
ATOM 4710 C C . LEU A 1 616 ? -20.984 7.930 -22.697 1.00 94.62 616 LEU A C 1
ATOM 4712 O O . LEU A 1 616 ? -20.669 8.043 -23.880 1.00 94.62 616 LEU A O 1
ATOM 4716 N N . ILE A 1 617 ? -20.116 8.156 -21.710 1.00 94.38 617 ILE A N 1
ATOM 4717 C CA . ILE A 1 617 ? -18.712 8.504 -21.964 1.00 94.38 617 ILE A CA 1
ATOM 4718 C C . ILE A 1 617 ? -17.971 7.302 -22.584 1.00 94.38 617 ILE A C 1
ATOM 4720 O O . ILE A 1 617 ? -17.167 7.474 -23.505 1.00 94.38 617 ILE A O 1
ATOM 4724 N N . ALA A 1 618 ? -18.281 6.083 -22.135 1.00 91.81 618 ALA A N 1
ATOM 4725 C CA . ALA A 1 618 ? -17.664 4.846 -22.608 1.00 91.81 618 ALA A CA 1
ATOM 4726 C C . ALA A 1 618 ? -17.991 4.513 -24.074 1.00 91.81 618 ALA A C 1
ATOM 4728 O O . ALA A 1 618 ? -17.223 3.793 -24.705 1.00 91.81 618 ALA A O 1
ATOM 4729 N N . LEU A 1 619 ? -19.062 5.075 -24.654 1.00 90.38 619 LEU A N 1
ATOM 4730 C CA . LEU A 1 619 ? -19.327 4.961 -26.097 1.00 90.38 619 LEU A CA 1
ATOM 4731 C C . LEU A 1 619 ? -18.201 5.559 -26.952 1.00 90.38 619 LEU A C 1
ATOM 4733 O O . LEU A 1 619 ? -17.942 5.074 -28.050 1.00 90.38 619 LEU A O 1
ATOM 4737 N N . ILE A 1 620 ? -17.552 6.618 -26.461 1.00 90.25 620 ILE A N 1
ATOM 4738 C CA . ILE A 1 620 ? -16.455 7.301 -27.161 1.00 90.25 620 ILE A CA 1
ATOM 4739 C C . ILE A 1 620 ? -15.096 6.790 -26.654 1.00 90.25 620 ILE A C 1
ATOM 4741 O O . ILE A 1 620 ? -14.157 6.620 -27.436 1.00 90.25 620 ILE A O 1
ATOM 4745 N N . TYR A 1 621 ? -14.994 6.533 -25.347 1.00 90.25 621 TYR A N 1
ATOM 4746 C CA . TYR A 1 621 ? -13.763 6.116 -24.672 1.00 90.25 621 TYR A CA 1
ATOM 4747 C C . TYR A 1 621 ? -13.994 4.846 -23.841 1.00 90.25 621 TYR A C 1
ATOM 4749 O O . TYR A 1 621 ? -14.088 4.936 -22.617 1.00 90.25 621 TYR A O 1
ATOM 4757 N N . PRO A 1 622 ? -14.099 3.657 -24.453 1.00 88.00 622 PRO A N 1
ATOM 4758 C CA . PRO A 1 622 ? -14.402 2.426 -23.720 1.00 88.00 622 PRO A CA 1
ATOM 4759 C C . PRO A 1 622 ? -13.318 2.035 -22.703 1.00 88.00 622 PRO A C 1
ATOM 4761 O O . PRO A 1 622 ? -13.616 1.391 -21.700 1.00 88.00 622 PRO A O 1
ATOM 4764 N N . GLU A 1 623 ? -12.074 2.489 -22.884 1.00 87.62 623 GLU A N 1
ATOM 4765 C CA . GLU A 1 623 ? -10.941 2.230 -21.983 1.00 87.62 623 GLU A CA 1
ATOM 4766 C C . GLU A 1 623 ? -11.132 2.826 -20.570 1.00 87.62 623 GLU A C 1
ATOM 4768 O O . GLU A 1 623 ? -10.396 2.504 -19.630 1.00 87.62 623 GLU A O 1
ATOM 4773 N N . ILE A 1 624 ? -12.137 3.690 -20.379 1.00 91.00 624 ILE A N 1
ATOM 4774 C CA . ILE A 1 624 ? -12.491 4.199 -19.050 1.00 91.00 624 ILE A CA 1
ATOM 4775 C C . ILE A 1 624 ? -13.224 3.174 -18.191 1.00 91.00 624 ILE A C 1
ATOM 4777 O O . ILE A 1 624 ? -13.278 3.363 -16.975 1.00 91.00 624 ILE A O 1
ATOM 4781 N N . LEU A 1 625 ? -13.787 2.119 -18.779 1.00 90.94 625 LEU A N 1
ATOM 4782 C CA . LEU A 1 625 ? -14.471 1.090 -18.009 1.00 90.94 625 LEU A CA 1
ATOM 4783 C C . LEU A 1 625 ? -13.472 0.370 -17.095 1.00 90.94 625 LEU A C 1
ATOM 4785 O O . LEU A 1 625 ? -12.266 0.335 -17.359 1.00 90.94 625 LEU A O 1
ATOM 4789 N N . TYR A 1 626 ? -13.948 -0.167 -15.978 1.00 90.25 626 TYR A N 1
ATOM 4790 C CA . TYR A 1 626 ? -13.118 -1.035 -15.150 1.00 90.25 626 TYR A CA 1
ATOM 4791 C C . TYR A 1 626 ? -13.004 -2.417 -15.799 1.00 90.25 626 TYR A C 1
ATOM 4793 O O . TYR A 1 626 ? -14.009 -3.050 -16.109 1.00 90.25 626 TYR A O 1
ATOM 4801 N N . TRP A 1 627 ? -11.768 -2.872 -16.003 1.00 85.31 627 TRP A N 1
ATOM 4802 C CA . TRP A 1 627 ? -11.463 -4.174 -16.597 1.00 85.31 627 TRP A CA 1
ATOM 4803 C C . TRP A 1 627 ? -10.169 -4.752 -16.018 1.00 85.31 627 TRP A C 1
ATOM 4805 O O . TRP A 1 627 ? -9.350 -5.273 -16.759 1.00 85.31 627 TRP A O 1
ATOM 4815 N N . GLY A 1 628 ? -9.956 -4.587 -14.710 1.00 82.00 628 GLY A N 1
ATOM 4816 C CA . GLY A 1 628 ? -8.730 -5.044 -14.053 1.00 82.00 628 GLY A CA 1
ATOM 4817 C C . GLY A 1 628 ? -7.463 -4.328 -14.536 1.00 82.00 628 GLY A C 1
ATOM 4818 O O . GLY A 1 628 ? -7.511 -3.191 -15.027 1.00 82.00 628 GLY A O 1
ATOM 4819 N N . PHE A 1 629 ? -6.321 -4.993 -14.357 1.00 77.38 629 PHE A N 1
ATOM 4820 C CA . PHE A 1 629 ? -5.009 -4.488 -14.771 1.00 77.38 629 PHE A CA 1
ATOM 4821 C C . PHE A 1 629 ? -4.772 -4.612 -16.276 1.00 77.38 629 PHE A C 1
ATOM 4823 O O . PHE A 1 629 ? -3.910 -3.919 -16.805 1.00 77.38 629 PHE A O 1
ATOM 4830 N N . GLU A 1 630 ? -5.607 -5.361 -16.991 1.00 78.38 630 GLU A N 1
ATOM 4831 C CA . GLU A 1 630 ? -5.541 -5.538 -18.439 1.00 78.38 630 GLU A CA 1
ATOM 4832 C C . GLU A 1 630 ? -5.660 -4.197 -19.181 1.00 78.38 630 GLU A C 1
ATOM 4834 O O . GLU A 1 630 ? -4.975 -3.961 -20.174 1.00 78.38 630 GLU A O 1
ATOM 4839 N N . ASN A 1 631 ? -6.472 -3.263 -18.671 1.00 80.69 631 ASN A N 1
ATOM 4840 C CA . ASN A 1 631 ? -6.556 -1.909 -19.229 1.00 80.69 631 ASN A CA 1
ATOM 4841 C C . ASN A 1 631 ? -5.252 -1.117 -19.067 1.00 80.69 631 ASN A C 1
ATOM 4843 O O . ASN A 1 631 ? -4.952 -0.266 -19.899 1.00 80.69 631 ASN A O 1
ATOM 4847 N N . VAL A 1 632 ? -4.488 -1.373 -18.004 1.00 81.00 632 VAL A N 1
ATOM 4848 C CA . VAL A 1 632 ? -3.181 -0.747 -17.774 1.00 81.00 632 VAL A CA 1
ATOM 4849 C C . VAL A 1 632 ? -2.105 -1.443 -18.604 1.00 81.00 632 VAL A C 1
ATOM 4851 O O . VAL A 1 632 ? -1.278 -0.759 -19.200 1.00 81.00 632 VAL A O 1
ATOM 4854 N N . ASP A 1 633 ? -2.159 -2.767 -18.738 1.00 77.81 633 ASP A N 1
ATOM 4855 C CA . ASP A 1 633 ? -1.274 -3.514 -19.632 1.00 77.81 633 ASP A CA 1
ATOM 4856 C C . ASP A 1 633 ? -1.397 -3.026 -21.073 1.00 77.81 633 ASP A C 1
ATOM 4858 O O . ASP A 1 633 ? -0.381 -2.762 -21.704 1.00 77.81 633 ASP A O 1
ATOM 4862 N N . ILE A 1 634 ? -2.615 -2.786 -21.571 1.00 77.19 634 ILE A N 1
ATOM 4863 C CA . ILE A 1 634 ? -2.844 -2.214 -22.911 1.00 77.19 634 ILE A CA 1
ATOM 4864 C C . ILE A 1 634 ? -2.216 -0.817 -23.051 1.00 77.19 634 ILE A C 1
ATOM 4866 O O . ILE A 1 634 ? -1.722 -0.468 -24.125 1.00 77.19 634 ILE A O 1
ATOM 4870 N N . LEU A 1 635 ? -2.203 -0.004 -21.983 1.00 79.06 635 LEU A N 1
ATOM 4871 C CA . LEU A 1 635 ? -1.511 1.291 -21.997 1.00 79.06 635 LEU A CA 1
ATOM 4872 C C . LEU A 1 635 ? 0.008 1.119 -22.098 1.00 79.06 635 LEU A C 1
ATOM 4874 O O . LEU A 1 635 ? 0.659 1.924 -22.762 1.00 79.06 635 LEU A O 1
ATOM 4878 N N . LEU A 1 636 ? 0.562 0.111 -21.424 1.00 75.19 636 LEU A N 1
ATOM 4879 C CA . LEU A 1 636 ? 2.000 -0.152 -21.336 1.00 75.19 636 LEU A CA 1
ATOM 4880 C C . LEU A 1 636 ? 2.519 -1.067 -22.464 1.00 75.19 636 LEU A C 1
ATOM 4882 O O . LEU A 1 636 ? 3.734 -1.193 -22.637 1.00 75.19 636 LEU A O 1
ATOM 4886 N N . GLU A 1 637 ? 1.629 -1.676 -23.252 1.00 70.25 637 GLU A N 1
ATOM 4887 C CA . GLU A 1 637 ? 1.966 -2.693 -24.245 1.00 70.25 637 GLU A CA 1
ATOM 4888 C C . GLU A 1 637 ? 2.833 -2.130 -25.382 1.00 70.25 637 GLU A C 1
ATOM 4890 O O . GLU A 1 637 ? 2.537 -1.115 -26.019 1.00 70.25 637 GLU A O 1
ATOM 4895 N N . SER A 1 638 ? 3.939 -2.825 -25.647 1.00 53.91 638 SER A N 1
ATOM 4896 C CA . SER A 1 638 ? 4.959 -2.439 -26.624 1.00 53.91 638 SER A CA 1
ATOM 4897 C C . SER A 1 638 ? 5.375 -3.602 -27.516 1.00 53.91 638 SER A C 1
ATOM 4899 O O . SER A 1 638 ? 6.538 -3.713 -27.908 1.00 53.91 638 SER A O 1
ATOM 4901 N N . ARG A 1 639 ? 4.438 -4.506 -27.842 1.00 56.34 639 ARG A N 1
ATOM 4902 C CA . ARG A 1 639 ? 4.765 -5.612 -28.746 1.00 56.34 639 ARG A CA 1
ATOM 4903 C C . ARG A 1 639 ? 5.319 -5.045 -30.057 1.00 56.34 639 ARG A C 1
ATOM 4905 O O . ARG A 1 639 ? 4.686 -4.161 -30.645 1.00 56.34 639 ARG A O 1
ATOM 4912 N N . PRO A 1 640 ? 6.455 -5.564 -30.560 1.00 36.31 640 PRO A N 1
ATOM 4913 C CA . PRO A 1 640 ? 6.848 -5.281 -31.930 1.00 36.31 640 PRO A CA 1
ATOM 4914 C C . PRO A 1 640 ? 5.661 -5.677 -32.820 1.00 36.31 640 PRO A C 1
ATOM 4916 O O . PRO A 1 640 ? 5.041 -6.711 -32.583 1.00 36.31 640 PRO A O 1
ATOM 4919 N N . PHE A 1 641 ? 5.305 -4.827 -33.785 1.00 37.66 641 PHE A N 1
ATOM 4920 C CA . PHE A 1 641 ? 4.153 -4.970 -34.696 1.00 37.66 641 PHE A CA 1
ATOM 4921 C C . PHE A 1 641 ? 2.767 -4.505 -34.200 1.00 37.66 641 PHE A C 1
ATOM 4923 O O . PHE A 1 641 ? 1.849 -4.463 -35.017 1.00 37.66 641 PHE A O 1
ATOM 4930 N N . VAL A 1 642 ? 2.601 -4.051 -32.949 1.00 50.38 642 VAL A N 1
ATOM 4931 C CA . VAL A 1 642 ? 1.364 -3.376 -32.493 1.00 50.38 642 VAL A CA 1
ATOM 4932 C C . VAL A 1 642 ? 1.650 -1.886 -32.276 1.00 50.38 642 VAL A C 1
ATOM 4934 O O . VAL A 1 642 ? 2.504 -1.517 -31.473 1.00 50.38 642 VAL A O 1
ATOM 4937 N N . LYS A 1 643 ? 0.955 -0.994 -32.998 1.00 53.47 643 LYS A N 1
ATOM 4938 C CA . LYS A 1 643 ? 1.010 0.451 -32.711 1.00 53.47 643 LYS A CA 1
ATOM 4939 C C . LYS A 1 643 ? 0.297 0.699 -31.377 1.00 53.47 643 LYS A C 1
ATOM 4941 O O . LYS A 1 643 ? -0.927 0.668 -31.340 1.00 53.47 643 LYS A O 1
ATOM 4946 N N . GLY A 1 644 ? 1.049 0.947 -30.303 1.00 65.31 644 GLY A N 1
ATOM 4947 C CA . GLY A 1 644 ? 0.470 1.384 -29.025 1.00 65.31 644 GLY A CA 1
ATOM 4948 C C . GLY A 1 644 ? -0.341 2.683 -29.171 1.00 65.31 644 GLY A C 1
ATOM 4949 O O . GLY A 1 644 ? -0.156 3.419 -30.144 1.00 65.31 644 GLY A O 1
ATOM 4950 N N . LEU A 1 645 ? -1.212 2.987 -28.198 1.00 75.56 645 LEU A N 1
ATOM 4951 C CA . LEU A 1 645 ? -2.152 4.123 -28.253 1.00 75.56 645 LEU A CA 1
ATOM 4952 C C . LEU A 1 645 ? -1.470 5.450 -28.633 1.00 75.56 645 LEU A C 1
ATOM 4954 O O . LEU A 1 645 ? -0.370 5.745 -28.161 1.00 75.56 645 LEU A O 1
ATOM 4958 N N . SER A 1 646 ? -2.119 6.272 -29.463 1.00 83.69 646 SER A N 1
ATOM 4959 C CA . SER A 1 646 ? -1.586 7.587 -29.847 1.00 83.69 646 SER A CA 1
ATOM 4960 C C . SER A 1 646 ? -1.437 8.511 -28.632 1.00 83.69 646 SER A C 1
ATOM 4962 O O . SER A 1 646 ? -2.185 8.409 -27.659 1.00 83.69 646 SER A O 1
ATOM 4964 N N . THR A 1 647 ? -0.466 9.426 -28.682 1.00 85.50 647 THR A N 1
ATOM 4965 C CA . THR A 1 647 ? -0.238 10.408 -27.607 1.00 85.50 647 THR A CA 1
ATOM 4966 C C . THR A 1 647 ? -1.484 11.264 -27.354 1.00 85.50 647 THR A C 1
ATOM 4968 O O . THR A 1 647 ? -1.830 11.509 -26.201 1.00 85.50 647 THR A O 1
ATOM 4971 N N . ASP A 1 648 ? -2.206 11.632 -28.417 1.00 87.75 648 ASP A N 1
ATOM 4972 C CA . ASP A 1 648 ? -3.456 12.395 -28.328 1.00 87.75 648 ASP A CA 1
ATOM 4973 C C . ASP A 1 648 ? -4.547 11.625 -27.579 1.00 87.75 648 ASP A C 1
ATOM 4975 O O . ASP A 1 648 ? -5.225 12.184 -26.716 1.00 87.75 648 ASP A O 1
ATOM 4979 N N . LEU A 1 649 ? -4.685 10.324 -27.860 1.00 87.19 649 LEU A N 1
ATOM 4980 C CA . LEU A 1 649 ? -5.654 9.474 -27.177 1.00 87.19 649 LEU A CA 1
ATOM 4981 C C . LEU A 1 649 ? -5.287 9.297 -25.698 1.00 87.19 649 LEU A C 1
ATOM 4983 O O . LEU A 1 649 ? -6.172 9.347 -24.851 1.00 87.19 649 LEU A O 1
ATOM 4987 N N . LEU A 1 650 ? -4.000 9.155 -25.361 1.00 90.31 650 LEU A N 1
ATOM 4988 C CA . LEU A 1 650 ? -3.553 9.079 -23.964 1.00 90.31 650 LEU A CA 1
ATOM 4989 C C . LEU A 1 650 ? -3.896 10.356 -23.182 1.00 90.31 650 LEU A C 1
ATOM 4991 O O . LEU A 1 650 ? -4.421 10.267 -22.073 1.00 90.31 650 LEU A O 1
ATOM 4995 N N . LEU A 1 651 ? -3.661 11.537 -23.765 1.00 91.94 651 LEU A N 1
ATOM 4996 C CA . LEU A 1 651 ? -4.013 12.820 -23.144 1.00 91.94 651 LEU A CA 1
ATOM 4997 C C . LEU A 1 651 ? -5.526 12.960 -22.928 1.00 91.94 651 LEU A C 1
ATOM 4999 O O . LEU A 1 651 ? -5.959 13.405 -21.863 1.00 91.94 651 LEU A O 1
ATOM 5003 N N . GLN A 1 652 ? -6.334 12.532 -23.903 1.00 92.88 652 GLN A N 1
ATOM 5004 C CA . GLN A 1 652 ? -7.792 12.490 -23.768 1.00 92.88 652 GLN A CA 1
ATOM 5005 C C . GLN A 1 652 ? -8.222 11.524 -22.656 1.00 92.88 652 GLN A C 1
ATOM 5007 O O . GLN A 1 652 ? -9.027 11.894 -21.802 1.00 92.88 652 GLN A O 1
ATOM 5012 N N . LEU A 1 653 ? -7.646 10.319 -22.606 1.00 91.88 653 LEU A N 1
ATOM 5013 C CA . LEU A 1 653 ? -7.969 9.315 -21.591 1.00 91.88 653 LEU A CA 1
ATOM 5014 C C . LEU A 1 653 ? -7.657 9.795 -20.170 1.00 91.88 653 LEU A C 1
ATOM 5016 O O . LEU A 1 653 ? -8.453 9.523 -19.275 1.00 91.88 653 LEU A O 1
ATOM 5020 N N . ILE A 1 654 ? -6.574 10.550 -19.949 1.00 95.25 654 ILE A N 1
ATOM 5021 C CA . ILE A 1 654 ? -6.273 11.151 -18.635 1.00 95.25 654 ILE A CA 1
ATOM 5022 C C . ILE A 1 654 ? -7.432 12.049 -18.181 1.00 95.25 654 ILE A C 1
ATOM 5024 O O . ILE A 1 654 ? -7.969 11.865 -17.088 1.00 95.25 654 ILE A O 1
ATOM 5028 N N . ALA A 1 655 ? -7.852 12.993 -19.029 1.00 95.50 655 ALA A N 1
ATOM 5029 C CA . ALA A 1 655 ? -8.914 13.940 -18.694 1.00 95.50 655 ALA A CA 1
ATOM 5030 C C . ALA A 1 655 ? -10.265 13.239 -18.485 1.00 95.50 655 ALA A C 1
ATOM 5032 O O . ALA A 1 655 ? -10.957 13.480 -17.494 1.00 95.50 655 ALA A O 1
ATOM 5033 N N . VAL A 1 656 ? -10.628 12.336 -19.396 1.00 95.31 656 VAL A N 1
ATOM 5034 C CA . VAL A 1 656 ? -11.917 11.639 -19.360 1.00 95.31 656 VAL A CA 1
ATOM 5035 C C . VAL A 1 656 ? -11.992 10.675 -18.173 1.00 95.31 656 VAL A C 1
ATOM 5037 O O . VAL A 1 656 ? -13.019 10.628 -17.498 1.00 95.31 656 VAL A O 1
ATOM 5040 N N . LYS A 1 657 ? -10.911 9.950 -17.851 1.00 95.25 657 LYS A N 1
ATOM 5041 C CA . LYS A 1 657 ? -10.878 9.029 -16.703 1.00 95.25 657 LYS A CA 1
ATOM 5042 C C . LYS A 1 657 ? -11.002 9.770 -15.372 1.00 95.25 657 LYS A C 1
ATOM 5044 O O . LYS A 1 657 ? -11.688 9.270 -14.479 1.00 95.25 657 LYS A O 1
ATOM 5049 N N . ILE A 1 658 ? -10.397 10.958 -15.245 1.00 96.19 658 ILE A N 1
ATOM 5050 C CA . ILE A 1 658 ? -10.578 11.825 -14.069 1.00 96.19 658 ILE A CA 1
ATOM 5051 C C . ILE A 1 658 ? -12.062 12.156 -13.888 1.00 96.19 658 ILE A C 1
ATOM 5053 O O . ILE A 1 658 ? -12.621 11.887 -12.827 1.00 96.19 658 ILE A O 1
ATOM 5057 N N . VAL A 1 659 ? -12.717 12.655 -14.941 1.00 96.12 659 VAL A N 1
ATOM 5058 C CA . VAL A 1 659 ? -14.142 13.019 -14.896 1.00 96.12 659 VAL A CA 1
ATOM 5059 C C . VAL A 1 659 ? -15.019 11.805 -14.583 1.00 96.12 659 VAL A C 1
ATOM 5061 O O . VAL A 1 659 ? -15.870 11.885 -13.699 1.00 96.12 659 VAL A O 1
ATOM 5064 N N . ALA A 1 660 ? -14.796 10.673 -15.257 1.00 95.81 660 ALA A N 1
ATOM 5065 C CA . ALA A 1 660 ? -15.575 9.453 -15.060 1.00 95.81 660 ALA A CA 1
ATOM 5066 C C . ALA A 1 660 ? -15.461 8.927 -13.620 1.00 95.81 660 ALA A C 1
ATOM 5068 O O . ALA A 1 660 ? -16.476 8.649 -12.984 1.00 95.81 660 ALA A O 1
ATOM 5069 N N . THR A 1 661 ? -14.243 8.856 -13.076 1.00 94.81 661 THR A N 1
ATOM 5070 C CA . THR A 1 661 ? -13.988 8.375 -11.706 1.00 94.81 661 THR A CA 1
ATOM 5071 C C . THR A 1 661 ? -14.602 9.314 -10.661 1.00 94.81 661 THR A C 1
ATOM 5073 O O . THR A 1 661 ? -15.284 8.861 -9.738 1.00 94.81 661 THR A O 1
ATOM 5076 N N . SER A 1 662 ? -14.428 10.630 -10.831 1.00 93.88 662 SER A N 1
ATOM 5077 C CA . SER A 1 662 ? -15.036 11.646 -9.964 1.00 93.88 662 SER A CA 1
ATOM 5078 C C . SER A 1 662 ? -16.563 11.585 -9.986 1.00 93.88 662 SER A C 1
ATOM 5080 O O . SER A 1 662 ? -17.195 11.680 -8.933 1.00 93.88 662 SER A O 1
ATOM 5082 N N . LEU A 1 663 ? -17.164 11.371 -11.160 1.00 93.94 663 LEU A N 1
ATOM 5083 C CA . LEU A 1 663 ? -18.610 11.243 -11.309 1.00 93.94 663 LEU A CA 1
ATOM 5084 C C . LEU A 1 663 ? -19.141 9.952 -10.684 1.00 93.94 663 LEU A C 1
ATOM 5086 O O . LEU A 1 663 ? -20.158 10.003 -9.990 1.00 93.94 663 LEU A O 1
ATOM 5090 N N . CYS A 1 664 ? -18.449 8.818 -10.863 1.00 93.31 664 CYS A N 1
ATOM 5091 C CA . CYS A 1 664 ? -18.802 7.565 -10.198 1.00 93.31 664 CYS A CA 1
ATOM 5092 C C . CYS A 1 664 ? -18.889 7.762 -8.685 1.00 93.31 664 CYS A C 1
ATOM 5094 O O . CYS A 1 664 ? -19.896 7.407 -8.065 1.00 93.31 664 CYS A O 1
ATOM 5096 N N . ARG A 1 665 ? -17.854 8.372 -8.091 1.00 88.88 665 ARG A N 1
ATOM 5097 C CA . ARG A 1 665 ? -17.828 8.578 -6.644 1.00 88.88 665 ARG A CA 1
ATOM 5098 C C . ARG A 1 665 ? -18.893 9.564 -6.183 1.00 88.88 665 ARG A C 1
ATOM 5100 O O . ARG A 1 665 ? -19.600 9.262 -5.223 1.00 88.88 665 ARG A O 1
ATOM 5107 N N . ALA A 1 666 ? -19.017 10.707 -6.856 1.00 88.38 666 ALA A N 1
ATOM 5108 C CA . ALA A 1 666 ? -19.990 11.734 -6.494 1.00 88.38 666 ALA A CA 1
ATOM 5109 C C . ALA A 1 666 ? -21.434 11.225 -6.579 1.00 88.38 666 ALA A C 1
ATOM 5111 O O . ALA A 1 666 ? -22.270 11.587 -5.760 1.00 88.38 666 ALA A O 1
ATOM 5112 N N . SER A 1 667 ? -21.708 10.326 -7.524 1.00 89.44 667 SER A N 1
ATOM 5113 C CA . SER A 1 667 ? -23.029 9.729 -7.730 1.00 89.44 667 SER A CA 1
ATOM 5114 C C . SER A 1 667 ? -23.405 8.673 -6.684 1.00 89.44 667 SER A C 1
ATOM 5116 O O . SER A 1 667 ? -24.537 8.204 -6.680 1.00 89.44 667 SER A O 1
ATOM 5118 N N . GLY A 1 668 ? -22.489 8.269 -5.797 1.00 86.31 668 GLY A N 1
ATOM 5119 C CA . GLY A 1 668 ? -22.754 7.267 -4.760 1.00 86.31 668 GLY A CA 1
ATOM 5120 C C . GLY A 1 668 ? -22.534 5.810 -5.188 1.00 86.31 668 GLY A C 1
ATOM 5121 O O . GLY A 1 668 ? -22.983 4.902 -4.481 1.00 86.31 668 GLY A O 1
ATOM 5122 N N . LEU A 1 669 ? -21.839 5.571 -6.310 1.00 90.75 669 LEU A N 1
ATOM 5123 C CA . LEU A 1 669 ? -21.294 4.245 -6.624 1.00 90.75 669 LEU A CA 1
ATOM 5124 C C . LEU A 1 669 ? -20.184 3.875 -5.627 1.00 90.75 669 LEU A C 1
ATOM 5126 O O . LEU A 1 669 ? -19.563 4.743 -5.005 1.00 90.75 669 LEU A O 1
ATOM 5130 N N . VAL A 1 670 ? -19.949 2.572 -5.459 1.00 89.56 670 VAL A N 1
ATOM 5131 C CA . VAL A 1 670 ? -19.054 2.041 -4.424 1.00 89.56 670 VAL A CA 1
ATOM 5132 C C . VAL A 1 670 ? -17.807 1.438 -5.061 1.00 89.56 670 VAL A C 1
ATOM 5134 O O . VAL A 1 670 ? -17.902 0.572 -5.921 1.00 89.56 670 VAL A O 1
ATOM 5137 N N . GLY A 1 671 ? -16.633 1.874 -4.614 1.00 88.62 671 GLY A N 1
ATOM 5138 C CA . GLY A 1 671 ? -15.335 1.379 -5.070 1.00 88.62 671 GLY A CA 1
ATOM 5139 C C . GLY A 1 671 ? -14.204 2.290 -4.593 1.00 88.62 671 GLY A C 1
ATOM 5140 O O . GLY A 1 671 ? -14.474 3.280 -3.913 1.00 88.62 671 GLY A O 1
ATOM 5141 N N . GLY A 1 672 ? -12.966 1.924 -4.923 1.00 88.12 672 GLY A N 1
ATOM 5142 C CA . GLY A 1 672 ? -11.735 2.597 -4.505 1.00 88.12 672 GLY A CA 1
ATOM 5143 C C . GLY A 1 672 ? -11.073 3.449 -5.595 1.00 88.12 672 GLY A C 1
ATOM 5144 O O . GLY A 1 672 ? -11.325 3.263 -6.788 1.00 88.12 672 GLY A O 1
ATOM 5145 N N . TYR A 1 673 ? -10.170 4.346 -5.187 1.00 89.56 673 TYR A N 1
ATOM 5146 C CA . TYR A 1 673 ? -9.365 5.194 -6.089 1.00 89.56 673 TYR A CA 1
ATOM 5147 C C . TYR A 1 673 ? -8.051 4.576 -6.574 1.00 89.56 673 TYR A C 1
ATOM 5149 O O . TYR A 1 673 ? -7.422 5.129 -7.478 1.00 89.56 673 TYR A O 1
ATOM 5157 N N . TYR A 1 674 ? -7.630 3.451 -6.001 1.00 89.88 674 TYR A N 1
ATOM 5158 C CA . TYR A 1 674 ? -6.333 2.834 -6.273 1.00 89.88 674 TYR A CA 1
ATOM 5159 C C . TYR A 1 674 ? -6.142 2.460 -7.752 1.00 89.88 674 TYR A C 1
ATOM 5161 O O . TYR A 1 674 ? -5.280 3.047 -8.411 1.00 89.88 674 TYR A O 1
ATOM 5169 N N . ALA A 1 675 ? -6.969 1.564 -8.305 1.00 89.56 675 ALA A N 1
ATOM 5170 C CA . ALA A 1 675 ? -6.882 1.198 -9.723 1.00 89.56 675 ALA A CA 1
ATOM 5171 C C . ALA A 1 675 ? -7.041 2.396 -10.692 1.00 89.56 675 ALA A C 1
ATOM 5173 O O . ALA A 1 675 ? -6.209 2.536 -11.594 1.00 89.56 675 ALA A O 1
ATOM 5174 N N . PRO A 1 676 ? -8.017 3.317 -10.518 1.00 92.81 676 PRO A N 1
ATOM 5175 C CA . PRO A 1 676 ? -8.095 4.525 -11.343 1.00 92.81 676 PRO A CA 1
ATOM 5176 C C . PRO A 1 676 ? -6.835 5.397 -11.288 1.00 92.81 676 PRO A C 1
ATOM 5178 O O . PRO A 1 676 ? -6.412 5.913 -12.321 1.00 92.81 676 PRO A O 1
ATOM 5181 N N . SER A 1 677 ? -6.210 5.542 -10.115 1.00 93.38 677 SER A N 1
ATOM 5182 C CA . SER A 1 677 ? -4.990 6.345 -9.949 1.00 93.38 677 SER A CA 1
ATOM 5183 C C . SER A 1 677 ? -3.794 5.716 -10.657 1.00 93.38 677 SER A C 1
ATOM 5185 O O . SER A 1 677 ? -3.022 6.431 -11.296 1.00 93.38 677 SER A O 1
ATOM 5187 N N . LEU A 1 678 ? -3.668 4.384 -10.600 1.00 92.31 678 LEU A N 1
ATOM 5188 C CA . LEU A 1 678 ? -2.655 3.648 -11.356 1.00 92.31 678 LEU A CA 1
ATOM 5189 C C . LEU A 1 678 ? -2.859 3.840 -12.863 1.00 92.31 678 LEU A C 1
ATOM 5191 O O . LEU A 1 678 ? -1.916 4.206 -13.554 1.00 92.31 678 LEU A O 1
ATOM 5195 N N . PHE A 1 679 ? -4.086 3.693 -13.372 1.00 92.44 679 PHE A N 1
ATOM 5196 C CA . PHE A 1 679 ? -4.384 3.907 -14.794 1.00 92.44 679 PHE A CA 1
ATOM 5197 C C . PHE A 1 679 ? -4.073 5.341 -15.248 1.00 92.44 679 PHE A C 1
ATOM 5199 O O . PHE A 1 679 ? -3.382 5.542 -16.247 1.00 92.44 679 PHE A O 1
ATOM 5206 N N . ILE A 1 680 ? -4.552 6.346 -14.506 1.00 95.19 680 ILE A N 1
ATOM 5207 C CA . ILE A 1 680 ? -4.314 7.764 -14.812 1.00 95.19 680 ILE A CA 1
ATOM 5208 C C . ILE A 1 680 ? -2.810 8.061 -14.795 1.00 95.19 680 ILE A C 1
ATOM 5210 O O . ILE A 1 680 ? -2.303 8.731 -15.696 1.00 95.19 680 ILE A O 1
ATOM 5214 N N . GLY A 1 681 ? -2.087 7.530 -13.810 1.00 94.81 681 GLY A N 1
ATOM 5215 C CA . GLY A 1 681 ? -0.643 7.688 -13.695 1.00 94.81 681 GLY A CA 1
ATOM 5216 C C . GLY A 1 681 ? 0.139 6.999 -14.809 1.00 94.81 681 GLY A C 1
ATOM 5217 O O . GLY A 1 681 ? 1.047 7.605 -15.376 1.00 94.81 681 GLY A O 1
ATOM 5218 N N . GLY A 1 682 ? -0.249 5.780 -15.183 1.00 92.38 682 GLY A N 1
ATOM 5219 C CA . GLY A 1 682 ? 0.333 5.048 -16.307 1.00 92.38 682 GLY A CA 1
ATOM 5220 C C . GLY A 1 682 ? 0.140 5.781 -17.630 1.00 92.38 682 GLY A C 1
ATOM 5221 O O . GLY A 1 682 ? 1.105 5.993 -18.364 1.00 92.38 682 GLY A O 1
ATOM 5222 N N . ALA A 1 683 ? -1.077 6.266 -17.898 1.00 93.38 683 ALA A N 1
ATOM 5223 C CA . ALA A 1 683 ? -1.375 7.070 -19.083 1.00 93.38 683 ALA A CA 1
ATOM 5224 C C . ALA A 1 683 ? -0.573 8.383 -19.103 1.00 93.38 683 ALA A C 1
ATOM 5226 O O . ALA A 1 683 ? -0.019 8.758 -20.137 1.00 93.38 683 ALA A O 1
ATOM 5227 N N . THR A 1 684 ? -0.455 9.043 -17.949 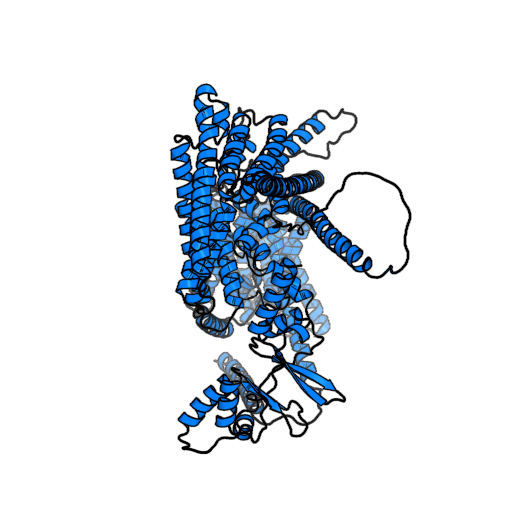1.00 95.38 684 THR A N 1
ATOM 5228 C CA . THR A 1 684 ? 0.324 10.275 -17.767 1.00 95.38 684 THR A CA 1
ATOM 5229 C C . THR A 1 684 ? 1.808 10.058 -18.055 1.00 95.38 684 THR A C 1
ATOM 5231 O O . THR A 1 684 ? 2.403 10.803 -18.834 1.00 95.38 684 THR A O 1
ATOM 5234 N N . GLY A 1 685 ? 2.399 9.011 -17.478 1.00 93.12 685 GLY A N 1
ATOM 5235 C CA . GLY A 1 685 ? 3.795 8.648 -17.698 1.00 93.12 685 GLY A CA 1
ATOM 5236 C C . GLY A 1 685 ? 4.088 8.237 -19.142 1.00 93.12 685 GLY A C 1
ATOM 5237 O O . GLY A 1 685 ? 5.062 8.708 -19.726 1.00 93.12 685 GLY A O 1
ATOM 5238 N N . MET A 1 686 ? 3.207 7.443 -19.760 1.00 89.62 686 MET A N 1
ATOM 5239 C CA . MET A 1 686 ? 3.320 7.054 -21.171 1.00 89.62 686 MET A CA 1
ATOM 5240 C C . MET A 1 686 ? 3.227 8.260 -22.114 1.00 89.62 686 MET A C 1
ATOM 5242 O O . MET A 1 686 ? 4.030 8.377 -23.042 1.00 89.62 686 MET A O 1
ATOM 5246 N N . ALA A 1 687 ? 2.272 9.170 -21.885 1.00 92.25 687 ALA A N 1
ATOM 5247 C CA . ALA A 1 687 ? 2.128 10.389 -22.679 1.00 92.25 687 ALA A CA 1
ATOM 5248 C C . ALA A 1 687 ? 3.363 11.289 -22.539 1.00 92.25 687 ALA A C 1
ATOM 5250 O O . ALA A 1 687 ? 3.917 11.736 -23.542 1.00 92.25 687 ALA A O 1
ATOM 5251 N N . TYR A 1 688 ? 3.839 11.491 -21.308 1.00 92.25 688 TYR A N 1
ATOM 5252 C CA . TYR A 1 688 ? 5.050 12.253 -21.012 1.00 92.25 688 TYR A CA 1
ATOM 5253 C C . TYR A 1 688 ? 6.287 11.673 -21.712 1.00 92.25 688 TYR A C 1
ATOM 5255 O O . TYR A 1 688 ? 6.996 12.399 -22.410 1.00 92.25 688 TYR A O 1
ATOM 5263 N N . GLY A 1 689 ? 6.508 10.360 -21.599 1.00 89.00 689 GLY A N 1
ATOM 5264 C CA . GLY A 1 689 ? 7.628 9.679 -22.245 1.00 89.00 689 GLY A CA 1
ATOM 5265 C C . GLY A 1 689 ? 7.595 9.801 -23.771 1.00 89.00 689 GLY A C 1
ATOM 5266 O O . GLY A 1 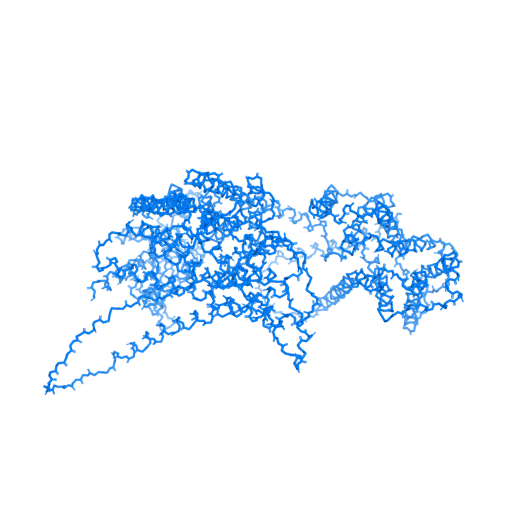689 ? 8.617 10.099 -24.389 1.00 89.00 689 GLY A O 1
ATOM 5267 N N . LYS A 1 690 ? 6.412 9.661 -24.392 1.00 87.56 690 LYS A N 1
ATOM 5268 C CA . LYS A 1 690 ? 6.245 9.870 -25.841 1.00 87.56 690 LYS A CA 1
ATOM 5269 C C . LYS A 1 690 ? 6.525 11.316 -26.253 1.00 87.56 690 LYS A C 1
ATOM 5271 O O . LYS A 1 690 ? 7.248 11.531 -27.223 1.00 87.56 690 LYS A O 1
ATOM 5276 N N . LEU A 1 691 ? 6.012 12.301 -25.515 1.00 88.81 691 LEU A N 1
ATOM 5277 C CA . LEU A 1 691 ? 6.237 13.722 -25.807 1.00 88.81 691 LEU A CA 1
ATOM 5278 C C . LEU A 1 691 ? 7.715 14.108 -25.715 1.00 88.81 691 LEU A C 1
ATOM 5280 O O . LEU A 1 691 ? 8.215 14.809 -26.589 1.00 88.81 691 LEU A O 1
ATOM 5284 N N . ILE A 1 692 ? 8.433 13.617 -24.704 1.00 85.81 692 ILE A N 1
ATOM 5285 C CA . ILE A 1 692 ? 9.870 13.884 -24.573 1.00 85.81 692 ILE A CA 1
ATOM 5286 C C . ILE A 1 692 ? 10.664 13.192 -25.668 1.00 85.81 692 ILE A C 1
ATOM 5288 O O . ILE A 1 692 ? 11.565 13.807 -26.232 1.00 85.81 692 ILE A O 1
ATOM 5292 N N . SER A 1 693 ? 10.312 11.953 -26.017 1.00 81.12 693 SER A N 1
ATOM 5293 C CA . SER A 1 693 ? 10.978 11.254 -27.118 1.00 81.12 693 SER A CA 1
ATOM 5294 C C . SER A 1 693 ? 10.833 12.002 -28.452 1.00 81.12 693 SER A C 1
ATOM 5296 O O . SER A 1 693 ? 11.798 12.087 -29.207 1.00 81.12 693 SER A O 1
ATOM 5298 N N . LEU A 1 694 ? 9.671 12.621 -28.703 1.00 79.44 694 LEU A N 1
ATOM 5299 C CA . LEU A 1 694 ? 9.430 13.471 -29.874 1.00 79.44 694 LEU A CA 1
ATOM 5300 C C . LEU A 1 694 ? 10.215 14.788 -29.795 1.00 79.44 694 LEU A C 1
ATOM 5302 O O . LEU A 1 694 ? 10.897 15.153 -30.749 1.00 79.44 694 LEU A O 1
ATOM 5306 N N . ALA A 1 695 ? 10.181 15.469 -28.647 1.00 78.81 695 ALA A N 1
ATOM 5307 C CA . ALA A 1 695 ? 10.870 16.745 -28.450 1.00 78.81 695 ALA A CA 1
ATOM 5308 C C . ALA A 1 695 ? 12.400 16.627 -28.570 1.00 78.81 695 ALA A C 1
ATOM 5310 O O . ALA A 1 695 ? 13.056 17.537 -29.076 1.00 78.81 695 ALA A O 1
ATOM 5311 N N . VAL A 1 696 ? 12.975 15.505 -28.128 1.00 73.31 696 VAL A N 1
ATOM 5312 C CA . VAL A 1 696 ? 14.412 15.230 -28.264 1.00 73.31 696 VAL A CA 1
ATOM 5313 C C . VAL A 1 696 ? 14.769 14.858 -29.707 1.00 73.31 696 VAL A C 1
ATOM 5315 O O . VAL A 1 696 ? 15.802 15.310 -30.199 1.00 73.31 696 VAL A O 1
ATOM 5318 N N . ALA A 1 697 ? 13.904 14.126 -30.419 1.00 66.31 697 ALA A N 1
ATOM 5319 C CA . ALA A 1 697 ? 14.119 13.760 -31.822 1.00 66.31 697 ALA A CA 1
ATOM 5320 C C . ALA A 1 697 ? 14.025 14.949 -32.803 1.00 66.31 697 ALA A C 1
ATOM 5322 O O . ALA A 1 697 ? 14.734 14.958 -33.806 1.00 66.31 697 ALA A O 1
ATOM 5323 N N . GLU A 1 698 ? 13.186 15.954 -32.525 1.00 58.22 698 GLU A N 1
ATOM 5324 C CA . GLU A 1 698 ? 13.028 17.158 -33.366 1.00 58.22 698 GLU A CA 1
ATOM 5325 C C . GLU A 1 698 ? 14.027 18.287 -33.045 1.00 58.22 698 GLU A C 1
ATOM 5327 O O . GLU A 1 698 ? 14.097 19.288 -33.766 1.00 58.22 698 GLU A O 1
ATOM 5332 N N . SER A 1 699 ? 14.819 18.163 -31.975 1.00 50.12 699 SER A N 1
ATOM 5333 C CA . SER A 1 699 ? 15.769 19.209 -31.590 1.00 50.12 699 SER A CA 1
ATOM 5334 C C . SER A 1 699 ? 16.950 19.306 -32.575 1.00 50.12 699 SER A C 1
ATOM 5336 O O . SER A 1 699 ? 17.723 18.371 -32.770 1.00 50.12 699 SER A O 1
ATOM 5338 N N . ASN A 1 700 ? 17.056 20.464 -33.239 1.00 47.25 700 ASN A N 1
ATOM 5339 C CA . ASN A 1 700 ? 18.053 20.782 -34.267 1.00 47.25 700 ASN A CA 1
ATOM 5340 C C . ASN A 1 700 ? 19.513 20.474 -33.839 1.00 47.25 700 ASN A C 1
ATOM 5342 O O . ASN A 1 700 ? 19.858 20.700 -32.676 1.00 47.25 700 ASN A O 1
ATOM 5346 N N . PRO A 1 701 ? 20.423 20.137 -34.785 1.00 54.09 701 PRO A N 1
ATOM 5347 C CA . PRO A 1 701 ? 21.814 19.725 -34.516 1.00 54.09 701 PRO A CA 1
ATOM 5348 C C . PRO A 1 701 ? 22.727 20.776 -33.846 1.00 54.09 701 PRO A C 1
ATOM 5350 O O . PRO A 1 701 ? 23.927 20.551 -33.705 1.00 54.09 701 PRO A O 1
ATOM 5353 N N . MET A 1 702 ? 22.198 21.938 -33.450 1.00 44.50 702 MET A N 1
ATOM 5354 C CA . MET A 1 702 ? 22.959 23.039 -32.852 1.00 44.50 702 MET A CA 1
ATOM 5355 C C . MET A 1 702 ? 22.978 22.998 -31.312 1.00 44.50 702 MET A C 1
ATOM 5357 O O . MET A 1 702 ? 23.861 23.596 -30.702 1.00 44.50 702 MET A O 1
ATOM 5361 N N . ILE A 1 703 ? 22.049 22.271 -30.674 1.00 48.66 703 ILE A N 1
ATOM 5362 C CA . ILE A 1 703 ? 22.052 22.016 -29.225 1.00 48.66 703 ILE A CA 1
ATOM 5363 C C . ILE A 1 703 ? 22.170 20.503 -29.035 1.00 48.66 703 ILE A C 1
ATOM 5365 O O . ILE A 1 703 ? 21.171 19.795 -28.979 1.00 48.66 703 ILE A O 1
ATOM 5369 N N . ASN A 1 704 ? 23.400 19.991 -28.967 1.00 41.31 704 ASN A N 1
ATOM 5370 C CA . ASN A 1 704 ? 23.656 18.584 -28.651 1.00 41.31 704 ASN A CA 1
ATOM 5371 C C . ASN A 1 704 ? 23.224 18.296 -27.202 1.00 41.31 704 ASN A C 1
ATOM 5373 O O . ASN A 1 704 ? 24.029 18.354 -26.274 1.00 41.31 704 ASN A O 1
ATOM 5377 N N . LEU A 1 705 ? 21.950 17.955 -27.000 1.00 52.94 705 LEU A N 1
ATOM 5378 C CA . LEU A 1 705 ? 21.429 17.404 -25.746 1.00 52.94 705 LEU A CA 1
ATOM 5379 C C . LEU A 1 705 ? 21.801 15.914 -25.589 1.00 52.94 705 LEU A C 1
ATOM 5381 O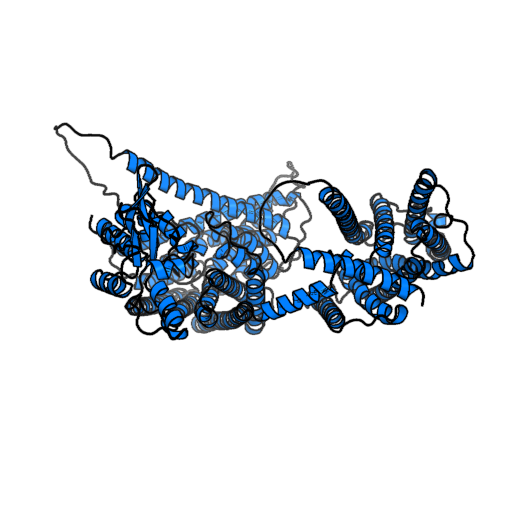 O . LEU A 1 705 ? 21.081 15.148 -24.959 1.00 52.94 705 LEU A O 1
ATOM 5385 N N . SER A 1 706 ? 22.957 15.493 -26.115 1.00 48.97 706 SER A N 1
ATOM 5386 C CA . SER A 1 706 ? 23.469 14.113 -26.084 1.00 48.97 706 SER A CA 1
ATOM 5387 C C . SER A 1 706 ? 23.824 13.601 -24.676 1.00 48.97 706 SER A C 1
ATOM 5389 O O . SER A 1 706 ? 24.395 12.525 -24.538 1.00 48.97 706 SER A O 1
ATOM 5391 N N . VAL A 1 707 ? 23.527 14.385 -23.632 1.00 51.72 707 VAL A N 1
ATOM 5392 C CA . VAL A 1 707 ? 23.689 14.038 -22.210 1.00 51.72 707 VAL A CA 1
ATOM 5393 C C . VAL A 1 707 ? 22.384 13.485 -21.605 1.00 51.72 707 VAL A C 1
ATOM 5395 O O . VAL A 1 707 ? 22.439 12.788 -20.593 1.00 51.72 707 VAL A O 1
ATOM 5398 N N . LEU A 1 708 ? 21.218 13.754 -22.212 1.00 57.00 708 LEU A N 1
ATOM 5399 C CA . LEU A 1 708 ? 19.925 13.201 -21.789 1.00 57.00 708 LEU A CA 1
ATOM 5400 C C . LEU A 1 708 ? 19.563 11.986 -22.649 1.00 57.00 708 LEU A C 1
ATOM 5402 O O . LEU A 1 708 ? 18.933 12.105 -23.696 1.00 57.00 708 LEU A O 1
ATOM 5406 N N . GLU A 1 709 ? 19.971 10.804 -22.195 1.00 63.50 709 GLU A N 1
ATOM 5407 C CA . GLU A 1 709 ? 19.475 9.536 -22.733 1.00 63.50 709 GLU A CA 1
ATOM 5408 C C . GLU A 1 709 ? 18.004 9.393 -22.301 1.00 63.50 709 GLU A C 1
ATOM 5410 O O . GLU A 1 709 ? 17.708 9.389 -21.113 1.00 63.50 709 GLU A O 1
ATOM 5415 N N . VAL A 1 710 ? 17.053 9.392 -23.240 1.00 71.62 710 VAL A N 1
ATOM 5416 C CA . VAL A 1 710 ? 15.616 9.311 -22.915 1.00 71.62 710 VAL A CA 1
ATOM 5417 C C . VAL A 1 710 ? 15.222 7.847 -22.755 1.00 71.62 710 VAL A C 1
ATOM 5419 O O . VAL A 1 710 ? 15.439 7.041 -23.662 1.00 71.62 710 VAL A O 1
ATOM 5422 N N . ALA A 1 711 ? 14.616 7.504 -21.617 1.00 74.19 711 ALA A N 1
ATOM 5423 C CA . ALA A 1 711 ? 14.137 6.151 -21.363 1.00 74.19 711 ALA A CA 1
ATOM 5424 C C . ALA A 1 711 ? 12.947 5.775 -22.262 1.00 74.19 711 ALA A C 1
ATOM 5426 O O . ALA A 1 711 ? 12.277 6.620 -22.861 1.00 74.19 711 ALA A O 1
ATOM 5427 N N . SER A 1 712 ? 12.641 4.478 -22.320 1.00 78.81 712 SER A N 1
ATOM 5428 C CA . SER A 1 712 ? 11.426 4.010 -22.988 1.00 78.81 712 SER A CA 1
ATOM 5429 C C . SER A 1 712 ? 10.172 4.642 -22.343 1.00 78.81 712 SER A C 1
ATOM 5431 O O . SER A 1 712 ? 10.127 4.786 -21.116 1.00 78.81 712 SER A O 1
ATOM 5433 N N . PRO A 1 713 ? 9.131 5.016 -23.116 1.00 83.69 713 PRO A N 1
ATOM 5434 C CA . PRO A 1 713 ? 7.903 5.592 -22.559 1.00 83.69 713 PRO A CA 1
ATOM 5435 C C . PRO A 1 713 ? 7.255 4.749 -21.450 1.00 83.69 713 PRO A C 1
ATOM 5437 O O . PRO A 1 713 ? 6.637 5.300 -20.542 1.00 83.69 713 PRO A O 1
ATOM 5440 N N . GLN A 1 714 ? 7.444 3.427 -21.488 1.00 82.81 714 GLN A N 1
ATOM 5441 C CA . GLN A 1 714 ? 6.941 2.468 -20.504 1.00 82.81 714 GLN A CA 1
ATOM 5442 C C . GLN A 1 714 ? 7.566 2.675 -19.124 1.00 82.81 714 GLN A C 1
ATOM 5444 O O . GLN A 1 714 ? 6.863 2.577 -18.121 1.00 82.81 714 GLN A O 1
ATOM 5449 N N . ALA A 1 715 ? 8.855 3.024 -19.061 1.00 83.81 715 ALA A N 1
ATOM 5450 C CA . ALA A 1 715 ? 9.529 3.316 -17.798 1.00 83.81 715 ALA A CA 1
ATOM 5451 C C . ALA A 1 715 ? 8.909 4.545 -17.111 1.00 83.81 715 ALA A C 1
ATOM 5453 O O . ALA A 1 715 ? 8.614 4.518 -15.915 1.00 83.81 715 ALA A O 1
ATOM 5454 N N . TYR A 1 716 ? 8.616 5.596 -17.885 1.00 88.94 716 TYR A N 1
ATOM 5455 C CA . TYR A 1 716 ? 7.871 6.754 -17.389 1.00 88.94 716 TYR A CA 1
ATOM 5456 C C . TYR A 1 716 ? 6.434 6.383 -17.006 1.00 88.94 716 TYR A C 1
ATOM 5458 O O . TYR A 1 716 ? 5.945 6.867 -15.989 1.00 88.94 716 TYR A O 1
ATOM 5466 N N . GLY A 1 717 ? 5.777 5.497 -17.764 1.00 89.75 717 GLY A N 1
ATOM 5467 C CA . GLY A 1 717 ? 4.472 4.918 -17.429 1.00 89.75 717 GLY A CA 1
ATOM 5468 C C . GLY A 1 717 ? 4.446 4.300 -16.030 1.00 89.75 717 GLY A C 1
ATOM 5469 O O . GLY A 1 717 ? 3.656 4.727 -15.190 1.00 89.75 717 GLY A O 1
ATOM 5470 N N . LEU A 1 718 ? 5.363 3.371 -15.745 1.00 88.62 718 LEU A N 1
ATOM 5471 C CA . LEU A 1 718 ? 5.470 2.700 -14.444 1.00 88.62 718 LEU A CA 1
ATOM 5472 C C . LEU A 1 718 ? 5.713 3.691 -13.298 1.00 88.62 718 LEU A C 1
ATOM 5474 O O . LEU A 1 718 ? 5.020 3.650 -12.281 1.00 88.62 718 LEU A O 1
ATOM 5478 N N . VAL A 1 719 ? 6.644 4.636 -13.471 1.00 91.50 719 VAL A N 1
ATOM 5479 C CA . VAL A 1 719 ? 6.893 5.678 -12.460 1.00 91.50 719 VAL A CA 1
ATOM 5480 C C . VAL A 1 719 ? 5.659 6.562 -12.253 1.00 91.50 719 VAL A C 1
ATOM 5482 O O . VAL A 1 719 ? 5.320 6.896 -11.116 1.00 91.50 719 VAL A O 1
ATOM 5485 N N . GLY A 1 720 ? 4.949 6.902 -13.331 1.00 94.25 720 GLY A N 1
ATOM 5486 C CA . GLY A 1 720 ? 3.725 7.696 -13.290 1.00 94.25 720 GLY A CA 1
ATOM 5487 C C . GLY A 1 720 ? 2.594 7.028 -12.504 1.00 94.25 720 GLY A C 1
ATOM 5488 O O . GLY A 1 720 ? 1.885 7.716 -11.763 1.00 94.25 720 GLY A O 1
ATOM 5489 N N . MET A 1 721 ? 2.458 5.699 -12.601 1.00 93.19 721 MET A N 1
ATOM 5490 C CA . MET A 1 721 ? 1.476 4.910 -11.841 1.00 93.19 721 MET A CA 1
ATOM 5491 C C . MET A 1 721 ? 1.649 5.109 -10.332 1.00 93.19 721 MET A C 1
ATOM 5493 O O . MET A 1 721 ? 0.718 5.538 -9.647 1.00 93.19 721 MET A O 1
ATOM 5497 N N . ALA A 1 722 ? 2.853 4.859 -9.814 1.00 93.62 722 ALA A N 1
ATOM 5498 C CA . ALA A 1 722 ? 3.140 5.014 -8.390 1.00 93.62 722 ALA A CA 1
ATOM 5499 C C . ALA A 1 722 ? 3.104 6.477 -7.941 1.00 93.62 722 ALA A C 1
ATOM 5501 O O . ALA A 1 722 ? 2.574 6.779 -6.872 1.00 93.62 722 ALA A O 1
ATOM 5502 N N . ALA A 1 723 ? 3.637 7.401 -8.750 1.00 96.50 723 ALA A N 1
ATOM 5503 C CA . ALA A 1 723 ? 3.655 8.819 -8.409 1.00 96.50 723 ALA A CA 1
ATOM 5504 C C . ALA A 1 723 ? 2.236 9.386 -8.280 1.00 96.50 723 ALA A C 1
ATOM 5506 O O . ALA A 1 723 ? 1.951 10.117 -7.330 1.00 96.50 723 ALA A O 1
ATOM 5507 N N . THR A 1 724 ? 1.324 9.020 -9.181 1.00 96.00 724 THR A N 1
ATOM 5508 C CA . THR A 1 724 ? -0.077 9.461 -9.112 1.00 96.00 724 THR A CA 1
ATOM 5509 C C . THR A 1 724 ? -0.802 8.804 -7.941 1.00 96.00 724 THR A C 1
ATOM 5511 O O . THR A 1 724 ? -1.479 9.491 -7.180 1.00 96.00 724 THR A O 1
ATOM 5514 N N . LEU A 1 725 ? -0.595 7.502 -7.710 1.00 93.19 725 LEU A N 1
ATOM 5515 C CA . LEU A 1 725 ? -1.165 6.816 -6.550 1.00 93.19 725 LEU A CA 1
ATOM 5516 C C . LEU A 1 725 ? -0.738 7.467 -5.222 1.00 93.19 725 LEU A C 1
ATOM 5518 O O . LEU A 1 725 ? -1.577 7.736 -4.361 1.00 93.19 725 LEU A O 1
ATOM 5522 N N . ALA A 1 726 ? 0.551 7.777 -5.072 1.00 93.25 726 ALA A N 1
ATOM 5523 C CA . ALA A 1 726 ? 1.079 8.457 -3.894 1.00 93.25 726 ALA A CA 1
ATOM 5524 C C . ALA A 1 726 ? 0.514 9.874 -3.719 1.00 93.25 726 ALA A C 1
ATOM 5526 O O . ALA A 1 726 ? 0.279 10.308 -2.592 1.00 93.25 726 ALA A O 1
ATOM 5527 N N . GLY A 1 727 ? 0.286 10.599 -4.819 1.00 90.62 727 GLY A N 1
ATOM 5528 C CA . GLY A 1 727 ? -0.297 11.939 -4.798 1.00 90.62 727 GLY A CA 1
ATOM 5529 C C . GLY A 1 727 ? -1.780 11.942 -4.412 1.00 90.62 727 GLY A C 1
ATOM 5530 O O . GLY A 1 727 ? -2.203 12.803 -3.635 1.00 90.62 727 GLY A O 1
ATOM 5531 N N . VAL A 1 728 ? -2.560 10.982 -4.917 1.00 89.00 728 VAL A N 1
ATOM 5532 C CA . VAL A 1 728 ? -4.009 10.865 -4.666 1.00 89.00 728 VAL A CA 1
ATOM 5533 C C . VAL A 1 728 ? -4.296 10.293 -3.278 1.00 89.00 728 VAL A C 1
ATOM 5535 O O . VAL A 1 728 ? -5.050 10.897 -2.517 1.00 89.00 728 VAL A O 1
ATOM 5538 N N . CYS A 1 729 ? -3.686 9.156 -2.931 1.00 85.62 729 CYS A N 1
ATOM 5539 C CA . CYS A 1 729 ? -3.949 8.470 -1.663 1.00 85.62 729 CYS A CA 1
ATOM 5540 C C . CYS A 1 729 ? -3.034 8.905 -0.509 1.00 85.62 729 CYS A C 1
ATOM 5542 O O . CYS A 1 729 ? -3.248 8.460 0.614 1.00 85.62 729 CYS A O 1
ATOM 5544 N N . GLN A 1 730 ? -2.029 9.758 -0.749 1.00 84.81 730 GLN A N 1
ATOM 5545 C CA . GLN A 1 730 ? -1.081 10.219 0.280 1.00 84.81 730 GLN A CA 1
ATOM 5546 C C . GLN A 1 730 ? -0.320 9.071 0.983 1.00 84.81 730 GLN A C 1
ATOM 5548 O O . GLN A 1 730 ? -0.039 9.148 2.175 1.00 84.81 730 GLN A O 1
ATOM 5553 N N . VAL A 1 731 ? 0.038 8.020 0.232 1.00 87.75 731 VAL A N 1
ATOM 5554 C CA . VAL A 1 731 ? 0.742 6.813 0.725 1.00 87.75 731 VAL A CA 1
ATOM 5555 C C . VAL A 1 731 ? 2.034 6.541 -0.070 1.00 87.75 731 VAL A C 1
ATOM 5557 O O . VAL A 1 731 ? 2.080 5.647 -0.918 1.00 87.75 731 VAL A O 1
ATOM 5560 N N . PRO A 1 732 ? 3.086 7.362 0.107 1.00 90.88 732 PRO A N 1
ATOM 5561 C CA . PRO A 1 732 ? 4.265 7.331 -0.755 1.00 90.88 732 PRO A CA 1
ATOM 5562 C C . PRO A 1 732 ? 5.100 6.048 -0.633 1.00 90.88 732 PRO A C 1
ATOM 5564 O O . PRO A 1 732 ? 5.491 5.510 -1.669 1.00 90.88 732 PRO A O 1
ATOM 5567 N N . LEU A 1 733 ? 5.366 5.519 0.572 1.00 89.81 733 LEU A N 1
ATOM 5568 C CA . LEU A 1 733 ? 6.142 4.275 0.705 1.00 89.81 733 LEU A CA 1
ATOM 5569 C C . LEU A 1 733 ? 5.331 3.082 0.207 1.00 89.81 733 LEU A C 1
ATOM 5571 O O . LEU A 1 733 ? 5.868 2.234 -0.504 1.00 89.81 733 LEU A O 1
ATOM 5575 N N . THR A 1 734 ? 4.033 3.054 0.516 1.00 91.12 734 THR A N 1
ATOM 5576 C CA . THR A 1 734 ? 3.116 2.029 0.007 1.00 91.12 734 THR A CA 1
ATOM 5577 C C . THR A 1 734 ? 3.116 2.005 -1.517 1.00 91.12 734 THR A C 1
ATOM 5579 O O . THR A 1 734 ? 3.245 0.936 -2.095 1.00 91.12 734 THR A O 1
ATOM 5582 N N . ALA A 1 735 ? 3.016 3.159 -2.185 1.00 92.25 735 ALA A N 1
ATOM 5583 C CA . ALA A 1 735 ? 2.970 3.224 -3.645 1.00 92.25 735 ALA A CA 1
ATOM 5584 C C . ALA A 1 735 ? 4.269 2.732 -4.309 1.00 92.25 735 ALA A C 1
ATOM 5586 O O . ALA A 1 735 ? 4.215 2.059 -5.338 1.00 92.25 735 ALA A O 1
ATOM 5587 N N . VAL A 1 736 ? 5.428 3.039 -3.716 1.00 91.62 736 VAL A N 1
ATOM 5588 C CA . VAL A 1 736 ? 6.738 2.572 -4.203 1.00 91.62 736 VAL A CA 1
ATOM 5589 C C . VAL A 1 736 ? 6.858 1.058 -4.068 1.00 91.62 736 VAL A C 1
ATOM 5591 O O . VAL A 1 736 ? 7.219 0.386 -5.030 1.00 91.62 736 VAL A O 1
ATOM 5594 N N . LEU A 1 737 ? 6.547 0.526 -2.884 1.00 90.38 737 LEU A N 1
ATOM 5595 C CA . LEU A 1 737 ? 6.643 -0.906 -2.601 1.00 90.38 737 LEU A CA 1
ATOM 5596 C C . LEU A 1 737 ? 5.609 -1.711 -3.382 1.00 90.38 737 LEU A C 1
ATOM 5598 O O . LEU A 1 737 ? 5.922 -2.790 -3.867 1.00 90.38 737 LEU A O 1
ATOM 5602 N N . LEU A 1 738 ? 4.411 -1.155 -3.562 1.00 89.38 738 LEU A N 1
ATOM 5603 C CA . LEU A 1 738 ? 3.367 -1.754 -4.376 1.00 89.38 738 LEU A CA 1
ATOM 5604 C C . LEU A 1 738 ? 3.815 -1.880 -5.828 1.00 89.38 738 LEU A C 1
ATOM 5606 O O . LEU A 1 738 ? 3.724 -2.959 -6.400 1.00 89.38 738 LEU A O 1
ATOM 5610 N N . LEU A 1 739 ? 4.335 -0.801 -6.422 1.00 87.12 739 LEU A N 1
ATOM 5611 C CA . LEU A 1 739 ? 4.848 -0.882 -7.786 1.00 87.12 739 LEU A CA 1
ATOM 5612 C C . LEU A 1 739 ? 5.993 -1.890 -7.868 1.00 87.12 739 LEU A C 1
ATOM 5614 O O . LEU A 1 739 ? 6.018 -2.687 -8.798 1.00 87.12 739 LEU A O 1
ATOM 5618 N N . PHE A 1 740 ? 6.903 -1.886 -6.894 1.00 83.81 740 PHE A N 1
ATOM 5619 C CA . PHE A 1 740 ? 7.988 -2.857 -6.830 1.00 83.81 740 PHE A CA 1
ATOM 5620 C C . PHE A 1 740 ? 7.469 -4.308 -6.803 1.00 83.81 740 PHE A C 1
ATOM 5622 O O . PHE A 1 740 ? 7.911 -5.111 -7.615 1.00 83.81 740 PHE A O 1
ATOM 5629 N N . GLU A 1 741 ? 6.510 -4.655 -5.943 1.00 84.44 741 GLU A N 1
ATOM 5630 C CA . GLU A 1 741 ? 5.975 -6.023 -5.868 1.00 84.44 741 GLU A CA 1
ATOM 5631 C C . GLU A 1 741 ? 5.219 -6.436 -7.137 1.00 84.44 741 GLU A C 1
ATOM 5633 O O . GLU A 1 741 ? 5.344 -7.581 -7.573 1.00 84.44 741 GLU A O 1
ATOM 5638 N N . LEU A 1 742 ? 4.503 -5.501 -7.772 1.00 79.81 742 LEU A N 1
ATOM 5639 C CA . LEU A 1 742 ? 3.768 -5.756 -9.015 1.00 79.81 742 LEU A CA 1
ATOM 5640 C C . LEU A 1 742 ? 4.681 -5.865 -10.252 1.00 79.81 742 LEU A C 1
ATOM 5642 O O . LEU A 1 742 ? 4.269 -6.444 -11.254 1.00 79.81 742 LEU A O 1
ATOM 5646 N N . THR A 1 743 ? 5.898 -5.309 -10.195 1.00 76.00 743 THR A N 1
ATOM 5647 C CA . THR A 1 743 ? 6.858 -5.259 -11.319 1.00 76.00 743 THR A CA 1
ATOM 5648 C C . THR A 1 743 ? 8.063 -6.189 -11.155 1.00 76.00 743 THR A C 1
ATOM 5650 O O . THR A 1 743 ? 8.643 -6.607 -12.153 1.00 76.00 743 THR A O 1
ATOM 5653 N N . GLN A 1 744 ? 8.441 -6.521 -9.916 1.00 75.12 744 GLN A N 1
ATOM 5654 C CA . GLN A 1 744 ? 9.604 -7.335 -9.533 1.00 75.12 744 GLN A CA 1
ATOM 5655 C C . GLN A 1 744 ? 10.961 -6.810 -10.058 1.00 75.12 744 GLN A C 1
ATOM 5657 O O . GLN A 1 744 ? 11.929 -7.567 -10.136 1.00 75.12 744 GLN A O 1
ATOM 5662 N N . ASP A 1 745 ? 11.069 -5.512 -10.382 1.00 71.06 745 ASP A N 1
ATOM 5663 C CA . ASP A 1 745 ? 12.306 -4.890 -10.878 1.00 71.06 745 ASP A CA 1
ATOM 5664 C C . ASP A 1 745 ? 12.805 -3.763 -9.955 1.00 71.06 745 ASP A C 1
ATOM 56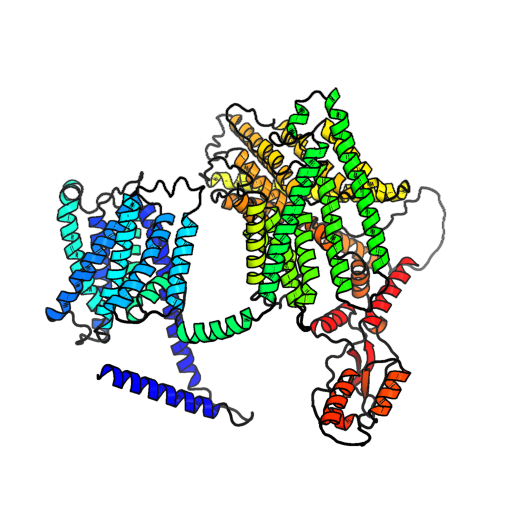66 O O . ASP A 1 745 ? 12.135 -2.758 -9.710 1.00 71.06 745 ASP A O 1
ATOM 5670 N N . TYR A 1 746 ? 14.032 -3.918 -9.453 1.00 68.44 746 TYR A N 1
ATOM 5671 C CA . TYR A 1 746 ? 14.684 -2.957 -8.561 1.00 68.44 746 TYR A CA 1
ATOM 5672 C C . TYR A 1 746 ? 15.363 -1.787 -9.289 1.00 68.44 746 TYR A C 1
ATOM 5674 O O . TYR A 1 746 ? 15.723 -0.795 -8.649 1.00 68.44 746 TYR A O 1
ATOM 5682 N N . ARG A 1 747 ? 15.565 -1.866 -10.610 1.00 71.50 747 ARG A N 1
ATOM 5683 C CA . ARG A 1 747 ? 16.381 -0.894 -11.364 1.00 71.50 747 ARG A CA 1
ATOM 5684 C C . ARG A 1 747 ? 15.765 0.504 -11.412 1.00 71.50 747 ARG A C 1
ATOM 5686 O O . ARG A 1 747 ? 16.495 1.490 -11.474 1.00 71.50 747 ARG A O 1
ATOM 5693 N N . ILE A 1 748 ? 14.438 0.605 -11.322 1.00 74.44 748 ILE A N 1
ATOM 5694 C CA . ILE A 1 748 ? 13.693 1.873 -11.395 1.00 74.44 748 ILE A CA 1
ATOM 5695 C C . ILE A 1 748 ? 13.408 2.511 -10.026 1.00 74.44 748 ILE A C 1
ATOM 5697 O O . ILE A 1 748 ? 12.854 3.606 -9.971 1.00 74.44 748 ILE A O 1
ATOM 5701 N N . VAL A 1 749 ? 13.796 1.876 -8.912 1.00 80.62 749 VAL A N 1
ATOM 5702 C CA . VAL A 1 749 ? 13.389 2.301 -7.556 1.00 80.62 749 VAL A CA 1
ATOM 5703 C C . VAL A 1 749 ? 13.914 3.691 -7.181 1.00 80.62 749 VAL A C 1
ATOM 5705 O O . VAL A 1 749 ? 13.198 4.472 -6.554 1.00 80.62 749 VAL A O 1
ATOM 5708 N N . LEU A 1 750 ? 15.142 4.039 -7.576 1.00 83.00 750 LEU A N 1
ATOM 5709 C CA . LEU A 1 750 ? 15.734 5.341 -7.250 1.00 83.00 750 LEU A CA 1
ATOM 5710 C C . LEU A 1 750 ? 14.988 6.526 -7.910 1.00 83.00 750 LEU A C 1
ATOM 5712 O O . LEU A 1 750 ? 14.553 7.418 -7.175 1.00 83.00 750 LEU A O 1
ATOM 5716 N N . PRO A 1 751 ? 14.797 6.572 -9.247 1.00 83.94 751 PRO A N 1
ATOM 5717 C CA . PRO A 1 751 ? 14.012 7.637 -9.879 1.00 83.94 751 PRO A CA 1
ATOM 5718 C C . PRO A 1 751 ? 12.536 7.617 -9.454 1.00 83.94 751 PRO A C 1
ATOM 5720 O O . PRO A 1 751 ? 11.934 8.678 -9.276 1.00 83.94 751 PRO A O 1
ATOM 5723 N N . LEU A 1 752 ? 11.978 6.427 -9.217 1.00 88.50 752 LEU A N 1
ATOM 5724 C CA . LEU A 1 752 ? 10.630 6.231 -8.688 1.00 88.50 752 LEU A CA 1
ATOM 5725 C C . LEU A 1 752 ? 10.429 6.926 -7.335 1.00 88.50 752 LEU A C 1
ATOM 5727 O O . LEU A 1 752 ? 9.483 7.696 -7.184 1.00 88.50 752 LEU A O 1
ATOM 5731 N N . LEU A 1 753 ? 11.328 6.704 -6.369 1.00 90.94 753 LEU A N 1
ATOM 5732 C CA . LEU A 1 753 ? 11.272 7.328 -5.040 1.00 90.94 753 LEU A CA 1
ATOM 5733 C C . LEU A 1 753 ? 11.274 8.860 -5.126 1.00 90.94 753 LEU A C 1
ATOM 5735 O O . LEU A 1 753 ? 10.495 9.520 -4.436 1.00 90.94 753 LEU A O 1
ATOM 5739 N N . GLY A 1 754 ? 12.117 9.427 -5.994 1.00 91.94 754 GLY A N 1
ATOM 5740 C CA . GLY A 1 754 ? 12.179 10.873 -6.217 1.00 91.94 754 GLY A CA 1
ATOM 5741 C C . GLY A 1 754 ? 10.877 11.440 -6.793 1.00 91.94 754 GLY A C 1
ATOM 5742 O O . GLY A 1 754 ? 10.347 12.428 -6.278 1.00 91.94 754 GLY A O 1
ATOM 5743 N N . ALA A 1 755 ? 10.332 10.795 -7.828 1.00 94.81 755 ALA A N 1
ATOM 5744 C CA . ALA A 1 755 ? 9.086 11.212 -8.469 1.00 94.81 755 ALA A CA 1
ATOM 5745 C C . ALA A 1 755 ? 7.875 11.098 -7.523 1.00 94.81 755 ALA A C 1
ATOM 5747 O O . ALA A 1 755 ? 7.068 12.026 -7.423 1.00 94.81 755 ALA A O 1
ATOM 5748 N N . VAL A 1 756 ? 7.777 9.986 -6.789 1.00 95.50 756 VAL A N 1
ATOM 5749 C CA . VAL A 1 756 ? 6.729 9.730 -5.791 1.00 95.50 756 VAL A CA 1
ATOM 5750 C C . VAL A 1 756 ? 6.774 10.762 -4.664 1.00 95.50 756 VAL A C 1
ATOM 5752 O O . VAL A 1 756 ? 5.738 11.339 -4.318 1.00 95.50 756 VAL A O 1
ATOM 5755 N N . GLY A 1 757 ? 7.966 11.045 -4.129 1.00 93.88 757 GLY A N 1
ATOM 5756 C CA . GLY A 1 757 ? 8.152 12.051 -3.085 1.00 93.88 757 GLY A CA 1
ATOM 5757 C C . GLY A 1 757 ? 7.697 13.446 -3.522 1.00 93.88 757 GLY A C 1
ATOM 5758 O O . GLY A 1 757 ? 6.987 14.121 -2.776 1.00 93.88 757 GLY A O 1
ATOM 5759 N N . LEU A 1 758 ? 8.037 13.863 -4.749 1.00 94.31 758 LEU A N 1
ATOM 5760 C CA . LEU A 1 758 ? 7.599 15.150 -5.304 1.00 94.31 758 LEU A CA 1
ATOM 5761 C C . LEU A 1 758 ? 6.085 15.217 -5.531 1.00 94.31 758 LEU A C 1
ATOM 5763 O O . LEU A 1 758 ? 5.461 16.212 -5.156 1.00 94.31 758 LEU A O 1
ATOM 5767 N N . SER A 1 759 ? 5.491 14.166 -6.101 1.00 95.88 759 SER A N 1
ATOM 5768 C CA . SER A 1 759 ? 4.044 14.097 -6.338 1.00 95.88 759 SER A CA 1
ATOM 5769 C C . SER A 1 759 ? 3.248 14.209 -5.031 1.00 95.88 759 SER A C 1
ATOM 5771 O O . SER A 1 759 ? 2.345 15.046 -4.905 1.00 95.88 759 SER A O 1
ATOM 5773 N N . SER A 1 760 ? 3.639 13.429 -4.016 1.00 92.06 760 SER A N 1
ATOM 5774 C CA . SER A 1 760 ? 3.033 13.474 -2.682 1.00 92.06 760 SER A CA 1
ATOM 5775 C C . SER A 1 760 ? 3.205 14.853 -2.035 1.00 92.06 760 SER A C 1
ATOM 5777 O O . SER A 1 760 ? 2.231 15.426 -1.537 1.00 92.06 760 SER A O 1
ATOM 5779 N N . TRP A 1 761 ? 4.402 15.450 -2.122 1.00 91.56 761 TRP A N 1
ATOM 5780 C CA . TRP A 1 761 ? 4.667 16.782 -1.578 1.00 91.56 761 TRP A CA 1
ATOM 5781 C C . TRP A 1 761 ? 3.756 17.856 -2.189 1.00 91.56 761 TRP A C 1
ATOM 5783 O O . TRP A 1 761 ? 3.119 18.600 -1.439 1.00 91.56 761 TRP A O 1
ATOM 5793 N N . ILE A 1 762 ? 3.622 17.903 -3.516 1.00 91.25 762 ILE A N 1
ATOM 5794 C CA . ILE A 1 762 ? 2.770 18.880 -4.220 1.00 91.25 762 ILE A CA 1
ATOM 5795 C C . ILE A 1 762 ? 1.311 18.762 -3.788 1.00 91.25 762 ILE A C 1
ATOM 5797 O O . ILE A 1 762 ? 0.677 19.766 -3.450 1.00 91.25 762 ILE A O 1
ATOM 5801 N N . SER A 1 763 ? 0.799 17.534 -3.735 1.00 84.88 763 SER A N 1
ATOM 5802 C CA . SER A 1 763 ? -0.575 17.274 -3.308 1.00 84.88 763 SER A CA 1
ATOM 5803 C C . SER A 1 763 ? -0.797 17.643 -1.822 1.00 84.88 763 SER A C 1
ATOM 5805 O O . SER A 1 763 ? -1.822 18.223 -1.446 1.00 84.88 763 SER A O 1
ATOM 5807 N N . SER A 1 764 ? 0.222 17.456 -0.970 1.00 79.06 764 SER A N 1
ATOM 5808 C CA . SER A 1 764 ? 0.168 17.803 0.461 1.00 79.06 764 SER A CA 1
ATOM 5809 C C . SER A 1 764 ? 0.201 19.318 0.762 1.00 79.06 764 SER A C 1
ATOM 5811 O O . SER A 1 764 ? -0.402 19.779 1.738 1.00 79.06 764 SER A O 1
ATOM 5813 N N . VAL A 1 765 ? 0.893 20.129 -0.053 1.00 67.94 765 VAL A N 1
ATOM 5814 C CA . VAL A 1 765 ? 1.071 21.578 0.188 1.00 67.94 765 VAL A CA 1
ATOM 5815 C C . VAL A 1 765 ? -0.234 22.349 -0.011 1.00 67.94 765 VAL A C 1
ATOM 5817 O O . VAL A 1 765 ? -0.552 23.237 0.788 1.00 67.94 765 VAL A O 1
ATOM 5820 N N . GLN A 1 766 ? -1.008 21.998 -1.039 1.00 61.56 766 GLN A N 1
ATOM 5821 C CA . GLN A 1 766 ? -2.298 22.633 -1.314 1.00 61.56 766 GLN A CA 1
ATOM 5822 C C . GLN A 1 766 ? -3.336 22.281 -0.241 1.00 61.56 766 GLN A C 1
ATOM 5824 O O . GLN A 1 766 ? -4.060 23.157 0.230 1.00 61.56 766 GLN A O 1
ATOM 5829 N N . THR A 1 767 ? -3.310 21.038 0.236 1.00 55.72 767 THR A N 1
ATOM 5830 C CA . THR A 1 767 ? -4.137 20.556 1.347 1.00 55.72 767 THR A CA 1
ATOM 5831 C C . THR A 1 767 ? -3.966 21.412 2.611 1.00 55.72 767 THR A C 1
ATOM 5833 O O . THR A 1 767 ? -4.935 21.917 3.176 1.00 55.72 767 THR A O 1
ATOM 5836 N N . LYS A 1 768 ? -2.716 21.708 3.001 1.00 53.16 768 LYS A N 1
ATOM 5837 C CA . LYS A 1 768 ? -2.415 22.603 4.138 1.00 53.16 768 LYS A CA 1
ATOM 5838 C C . LYS A 1 768 ? -2.811 24.066 3.898 1.00 53.16 768 LYS A C 1
ATOM 5840 O O . LYS A 1 768 ? -2.840 24.854 4.848 1.00 53.16 768 LYS A O 1
ATOM 5845 N N . ARG A 1 769 ? -3.005 24.488 2.646 1.00 48.81 769 ARG A N 1
ATOM 5846 C CA . ARG A 1 769 ? -3.425 25.853 2.293 1.00 48.81 769 ARG A CA 1
ATOM 5847 C C . ARG A 1 769 ? -4.936 25.999 2.430 1.00 48.81 769 ARG A C 1
ATOM 5849 O O . ARG A 1 769 ? -5.361 26.969 3.051 1.00 48.81 769 ARG A O 1
ATOM 5856 N N . ASP A 1 770 ? -5.708 25.029 1.949 1.00 45.25 770 ASP A N 1
ATOM 5857 C CA . ASP A 1 770 ? -7.171 25.020 2.073 1.00 45.25 770 ASP A CA 1
ATOM 5858 C C . ASP A 1 770 ? -7.600 24.978 3.557 1.00 45.25 770 ASP A C 1
ATOM 5860 O O . ASP A 1 770 ? -8.419 25.794 3.984 1.00 45.25 770 ASP A O 1
ATOM 5864 N N . ASP A 1 771 ? -6.929 24.168 4.386 1.00 47.56 771 ASP A N 1
ATOM 5865 C CA . ASP A 1 771 ? -7.141 24.131 5.845 1.00 47.56 771 ASP A CA 1
ATOM 5866 C C . ASP A 1 771 ? -6.846 25.473 6.538 1.00 47.56 771 ASP A C 1
ATOM 5868 O O . ASP A 1 771 ? -7.526 25.880 7.486 1.00 47.56 771 ASP A O 1
ATOM 5872 N N . ARG A 1 772 ? -5.796 26.176 6.092 1.00 41.00 772 ARG A N 1
ATOM 5873 C CA . ARG A 1 772 ? -5.405 27.480 6.649 1.00 41.00 772 ARG A CA 1
ATOM 5874 C C . ARG A 1 772 ? -6.347 28.592 6.214 1.00 41.00 772 ARG A C 1
ATOM 5876 O O . ARG A 1 772 ? -6.650 29.454 7.033 1.00 41.00 772 ARG A O 1
ATOM 5883 N N . VAL A 1 773 ? -6.828 28.566 4.973 1.00 46.06 773 VAL A N 1
ATOM 5884 C CA . VAL A 1 773 ? -7.834 29.513 4.472 1.00 46.06 773 VAL A CA 1
ATOM 5885 C C . VAL A 1 773 ? -9.160 29.308 5.205 1.00 46.06 773 VAL A C 1
ATOM 5887 O O . VAL A 1 773 ? -9.719 30.282 5.703 1.00 46.06 773 VAL A O 1
ATOM 5890 N N . ALA A 1 774 ? -9.598 28.060 5.404 1.00 40.47 774 ALA A N 1
ATOM 5891 C CA . ALA A 1 774 ? -10.781 27.748 6.210 1.00 40.47 774 ALA A CA 1
ATOM 5892 C C . ALA A 1 774 ? -10.648 28.242 7.665 1.00 40.47 774 ALA A C 1
ATOM 5894 O O . ALA A 1 774 ? -11.588 28.806 8.225 1.00 40.47 774 ALA A O 1
ATOM 5895 N N . LYS A 1 775 ? -9.463 28.100 8.279 1.00 37.81 775 LYS A N 1
ATOM 5896 C CA . LYS A 1 775 ? -9.179 28.662 9.614 1.00 37.81 775 LYS A CA 1
ATOM 5897 C C . LYS A 1 775 ? -9.125 30.194 9.629 1.00 37.81 775 LYS A C 1
ATOM 5899 O O . LYS A 1 775 ? -9.580 30.793 10.599 1.00 37.81 775 LYS A O 1
ATOM 5904 N N . LYS A 1 776 ? -8.585 30.832 8.585 1.00 32.53 776 LYS A N 1
ATOM 5905 C CA . LYS A 1 776 ? -8.438 32.294 8.505 1.00 32.53 776 LYS A CA 1
ATOM 5906 C C . LYS A 1 776 ? -9.780 32.998 8.295 1.00 32.53 776 LYS A C 1
ATOM 5908 O O . LYS A 1 776 ? -10.059 33.942 9.021 1.00 32.53 776 LYS A O 1
ATOM 5913 N N . ILE A 1 777 ? -10.638 32.477 7.415 1.00 43.53 777 ILE A N 1
ATOM 5914 C CA . ILE A 1 777 ? -12.011 32.979 7.222 1.00 43.53 777 ILE A CA 1
ATOM 5915 C C . ILE A 1 777 ? -12.805 32.879 8.538 1.00 43.53 777 ILE A C 1
ATOM 5917 O O . ILE A 1 777 ? -13.517 33.808 8.911 1.00 43.53 777 ILE A O 1
ATOM 5921 N N . LYS A 1 778 ? -12.604 31.806 9.318 1.00 37.56 778 LYS A N 1
ATOM 5922 C CA . LYS A 1 778 ? -13.203 31.669 10.659 1.00 37.56 778 LYS A CA 1
ATOM 5923 C C . LYS A 1 778 ? -12.648 32.658 11.696 1.00 37.56 778 LYS A C 1
ATOM 5925 O O . LYS A 1 778 ? -13.399 33.070 12.574 1.00 37.56 778 LYS A O 1
ATOM 5930 N N . SER A 1 779 ? -11.373 33.047 11.603 1.00 31.11 779 SER A N 1
ATOM 5931 C CA . SER A 1 779 ? -10.750 34.038 12.498 1.00 31.11 779 SER A CA 1
ATOM 5932 C C . SER A 1 779 ? -11.101 35.488 12.139 1.00 31.11 779 SER A C 1
ATOM 5934 O O . SER A 1 779 ? -11.101 36.349 13.015 1.00 31.11 779 SER A O 1
ATOM 5936 N N . GLU A 1 780 ? -11.379 35.778 10.867 1.00 32.62 780 GLU A N 1
ATOM 5937 C CA . GLU A 1 780 ? -11.844 37.100 10.424 1.00 32.62 780 GLU A CA 1
ATOM 5938 C C . GLU A 1 780 ? -13.329 37.304 10.770 1.00 32.62 780 GLU A C 1
ATOM 5940 O O . GLU A 1 780 ? -13.684 38.365 11.285 1.00 32.62 780 GLU A O 1
ATOM 5945 N N . ASN A 1 781 ? -14.169 36.266 10.656 1.00 35.50 781 ASN A N 1
ATOM 5946 C CA . ASN A 1 781 ? -15.559 36.334 11.124 1.00 35.50 781 ASN A CA 1
ATOM 5947 C C . ASN A 1 781 ? -15.667 36.486 12.654 1.00 35.50 781 ASN A C 1
ATOM 5949 O O . ASN A 1 781 ? -16.531 37.227 13.121 1.00 35.50 781 ASN A O 1
ATOM 5953 N N . SER A 1 782 ? -14.764 35.891 13.451 1.00 34.03 782 SER A N 1
ATOM 5954 C CA . SER A 1 782 ? -14.769 36.074 14.915 1.00 34.03 782 SER A CA 1
ATOM 5955 C C . SER A 1 782 ? -14.384 37.487 15.367 1.00 34.03 782 SER A C 1
ATOM 5957 O O . SER A 1 782 ? -14.830 37.919 16.426 1.00 34.03 782 SER A O 1
ATOM 5959 N N . ASN A 1 783 ? -13.614 38.231 14.565 1.00 32.38 783 ASN A N 1
ATOM 5960 C CA . ASN A 1 783 ? -13.191 39.598 14.895 1.00 32.38 783 ASN A CA 1
ATOM 5961 C C . ASN A 1 783 ? -14.185 40.677 14.426 1.00 32.38 783 ASN A C 1
ATOM 5963 O O . ASN A 1 783 ? -14.070 41.831 14.832 1.00 32.38 783 ASN A O 1
ATOM 5967 N N . SER A 1 784 ? -15.177 40.317 13.604 1.00 31.00 784 SER A N 1
ATOM 5968 C CA . SER A 1 784 ? -16.197 41.252 13.100 1.00 31.00 784 SER A CA 1
ATOM 5969 C C . SER A 1 784 ? -17.418 41.429 14.021 1.00 31.00 784 SER A C 1
ATOM 5971 O O . SER A 1 784 ? -18.236 42.314 13.791 1.00 31.00 784 SER A O 1
ATOM 5973 N N . THR A 1 785 ? -17.514 40.666 15.119 1.00 32.81 785 THR A N 1
ATOM 5974 C CA . THR A 1 785 ? -18.664 40.709 16.053 1.00 32.81 785 THR A CA 1
ATOM 5975 C C . THR A 1 785 ? -18.427 41.577 17.298 1.00 32.81 785 THR A C 1
ATOM 5977 O O . THR A 1 785 ? -19.103 41.418 18.313 1.00 32.81 785 THR A O 1
ATOM 5980 N N . SER A 1 786 ? -17.480 42.518 17.246 1.00 30.25 786 SER A N 1
ATOM 5981 C CA . SER A 1 786 ? -17.227 43.455 18.348 1.00 30.25 786 SER A CA 1
ATOM 5982 C C . SER A 1 786 ? -16.945 44.886 17.881 1.00 30.25 786 SER A C 1
ATOM 5984 O O . SER A 1 786 ? -15.988 45.488 18.351 1.00 30.25 786 SER A O 1
ATOM 5986 N N . LEU A 1 787 ? -17.748 45.455 16.973 1.00 28.52 787 LEU A N 1
ATOM 5987 C CA . LEU A 1 787 ? -17.924 46.915 16.897 1.00 28.52 787 LEU A CA 1
ATOM 5988 C C . LEU A 1 787 ? -19.094 47.314 15.979 1.00 28.52 787 LEU A C 1
ATOM 5990 O O . LEU A 1 787 ? -18.984 47.246 14.761 1.00 28.52 787 LEU A O 1
ATOM 5994 N N . SER A 1 788 ? -20.208 47.764 16.562 1.00 24.41 788 SER A N 1
ATOM 5995 C CA . SER A 1 788 ? -20.912 49.009 16.186 1.00 24.41 788 SER A CA 1
ATOM 5996 C C . SER A 1 788 ? -22.316 49.052 16.802 1.00 24.41 788 SER A C 1
ATOM 5998 O O . SER A 1 788 ? -23.227 48.309 16.451 1.00 24.41 788 SER A O 1
ATOM 6000 N N . LYS A 1 789 ? -22.488 49.974 17.750 1.00 25.81 789 LYS A N 1
ATOM 6001 C CA . LYS A 1 789 ? -23.778 50.498 18.199 1.00 25.81 789 LYS A CA 1
ATOM 6002 C C . LYS A 1 789 ? -23.803 51.971 17.769 1.00 25.81 789 LYS A C 1
ATOM 6004 O O . LYS A 1 789 ? -22.802 52.651 17.973 1.00 25.81 789 LYS A O 1
ATOM 6009 N N . ILE A 1 790 ? -24.969 52.432 17.295 1.00 26.17 790 ILE A N 1
ATOM 6010 C CA . ILE A 1 790 ? -25.431 53.835 17.153 1.00 26.17 790 ILE A CA 1
ATOM 6011 C C . ILE A 1 790 ? -25.236 54.507 15.771 1.00 26.17 790 ILE A C 1
ATOM 6013 O O . ILE A 1 790 ? -24.195 55.085 15.483 1.00 26.17 790 ILE A O 1
ATOM 6017 N N . SER A 1 791 ? -26.301 54.523 14.954 1.00 22.92 791 SER A N 1
ATOM 6018 C CA . SER A 1 791 ? -27.092 55.711 14.529 1.00 22.92 791 SER A CA 1
ATOM 6019 C C . SER A 1 791 ? -27.780 55.516 13.158 1.00 22.92 791 SER A C 1
ATOM 6021 O O . SER A 1 791 ? -27.286 54.818 12.280 1.00 22.92 791 SER A O 1
ATOM 6023 N N . SER A 1 792 ? -28.983 56.078 13.037 1.00 21.08 792 SER A N 1
ATOM 6024 C CA . SER A 1 792 ? -29.960 56.029 11.931 1.00 21.08 792 SER A CA 1
ATOM 6025 C C . SER A 1 792 ? -29.844 57.271 11.005 1.00 21.08 792 SER A C 1
ATOM 6027 O O . SER A 1 792 ? -28.972 58.100 11.244 1.00 21.08 792 SER A O 1
ATOM 6029 N N . PRO A 1 793 ? -30.784 57.553 10.071 1.00 36.97 793 PRO A N 1
ATOM 6030 C CA . PRO A 1 793 ? -31.155 56.835 8.840 1.00 36.97 793 PRO A CA 1
ATOM 6031 C C . PRO A 1 793 ? -31.042 57.739 7.575 1.00 36.97 793 PRO A C 1
ATOM 6033 O O . PRO A 1 793 ? -31.221 58.950 7.670 1.00 36.97 793 PRO A O 1
ATOM 6036 N N . SER A 1 794 ? -30.826 57.196 6.365 1.00 20.45 794 SER A N 1
ATOM 6037 C CA . SER A 1 794 ? -31.276 57.837 5.098 1.00 20.45 794 SER A CA 1
ATOM 6038 C C . SER A 1 794 ? -31.060 56.970 3.844 1.00 20.45 794 SER A C 1
ATOM 6040 O O . SER A 1 794 ? -29.944 56.631 3.478 1.00 20.45 794 SER A O 1
ATOM 6042 N N . SER A 1 795 ? -32.189 56.618 3.219 1.00 21.62 795 SER A N 1
ATOM 6043 C CA . SER A 1 795 ? -32.499 56.604 1.776 1.00 21.62 795 SER A CA 1
ATOM 6044 C C . SER A 1 795 ? -31.405 56.280 0.728 1.00 21.62 795 SER A C 1
ATOM 6046 O O . SER A 1 795 ? -30.523 57.099 0.492 1.00 21.62 795 SER A O 1
ATOM 6048 N N . ILE A 1 796 ? -31.602 55.184 -0.027 1.00 22.28 796 ILE A N 1
ATOM 6049 C CA . ILE A 1 796 ? -31.872 55.113 -1.493 1.00 22.28 796 ILE A CA 1
ATOM 6050 C C . ILE A 1 796 ? -31.520 53.702 -2.039 1.00 22.28 796 ILE A C 1
ATOM 6052 O O . ILE A 1 796 ? -30.384 53.250 -1.987 1.00 22.28 796 ILE A O 1
ATOM 6056 N N . GLU A 1 797 ? -32.573 53.032 -2.513 1.00 20.05 797 GLU A N 1
ATOM 6057 C CA . GLU A 1 797 ? -32.745 52.030 -3.586 1.00 20.05 797 GLU A CA 1
ATOM 6058 C C . GLU A 1 797 ? -31.624 51.095 -4.118 1.00 20.05 797 GLU A C 1
ATOM 6060 O O . GLU A 1 797 ? -30.639 51.501 -4.722 1.00 20.05 797 GLU A O 1
ATOM 6065 N N . SER A 1 798 ? -32.020 49.809 -4.156 1.00 20.00 798 SER A N 1
ATOM 6066 C CA . SER A 1 798 ? -31.885 48.819 -5.252 1.00 20.00 798 SER A CA 1
ATOM 6067 C C . SER A 1 798 ? -30.575 48.025 -5.442 1.00 20.00 798 SER A C 1
ATOM 6069 O O . SER A 1 798 ? -29.609 48.469 -6.050 1.00 20.00 798 SER A O 1
ATOM 6071 N N . SER A 1 799 ? -30.592 46.739 -5.068 1.00 20.53 799 SER A N 1
ATOM 6072 C CA . SER A 1 799 ? -30.795 45.609 -6.004 1.00 20.53 799 SER A CA 1
ATOM 6073 C C . SER A 1 799 ? -30.229 44.279 -5.464 1.00 20.53 799 SER A C 1
ATOM 6075 O O . SER A 1 799 ? -29.114 44.212 -4.966 1.00 20.53 799 SER A O 1
ATOM 6077 N N . ALA A 1 800 ? -31.060 43.235 -5.586 1.00 21.41 800 ALA A N 1
ATOM 6078 C CA . ALA A 1 800 ? -30.773 41.793 -5.620 1.00 21.41 800 ALA A CA 1
ATOM 6079 C C . ALA A 1 800 ? -29.884 41.166 -4.518 1.00 21.41 800 ALA A C 1
ATOM 6081 O O . ALA A 1 800 ? -28.659 41.250 -4.521 1.00 21.41 800 ALA A O 1
ATOM 6082 N N . GLY A 1 801 ? -30.542 40.433 -3.613 1.00 20.38 801 GLY A N 1
ATOM 6083 C CA . GLY A 1 801 ? -29.922 39.679 -2.529 1.00 20.38 801 GLY A CA 1
ATOM 6084 C C . GLY A 1 801 ? -29.138 38.447 -2.986 1.00 20.38 801 GLY A C 1
ATOM 6085 O O . GLY A 1 801 ? -29.649 37.601 -3.713 1.00 20.38 801 GLY A O 1
ATOM 6086 N N . ASN A 1 802 ? -27.917 38.330 -2.463 1.00 19.73 802 ASN A N 1
ATOM 6087 C CA . ASN A 1 802 ? -27.139 37.098 -2.409 1.00 19.73 802 ASN A CA 1
ATOM 6088 C C . ASN A 1 802 ? -27.081 36.637 -0.949 1.00 19.73 802 ASN A C 1
ATOM 6090 O O . ASN A 1 802 ? -26.314 37.177 -0.152 1.00 19.73 802 ASN A O 1
ATOM 6094 N N . THR A 1 803 ? -27.880 35.635 -0.592 1.00 20.62 803 THR A N 1
ATOM 6095 C CA . THR A 1 803 ? -27.738 34.927 0.685 1.00 20.62 803 THR A CA 1
ATOM 6096 C C . THR A 1 803 ? -26.704 33.819 0.490 1.00 20.62 803 THR A C 1
ATOM 6098 O O . THR A 1 803 ? -26.993 32.778 -0.096 1.00 20.62 803 THR A O 1
ATOM 6101 N N . PHE A 1 804 ? -25.468 34.073 0.925 1.00 21.14 804 PHE A N 1
ATOM 6102 C CA . PHE A 1 804 ? -24.394 33.080 0.976 1.00 21.14 804 PHE A CA 1
ATOM 6103 C C . PHE A 1 804 ? -24.713 32.040 2.059 1.00 21.14 804 PHE A C 1
ATOM 6105 O O . PHE A 1 804 ? -24.698 32.354 3.246 1.00 21.14 804 PHE A O 1
ATOM 6112 N N . ALA A 1 805 ? -25.003 30.807 1.640 1.00 22.06 805 ALA A N 1
ATOM 6113 C CA . ALA A 1 805 ? -25.093 29.649 2.520 1.00 22.06 805 ALA A CA 1
ATOM 6114 C C . ALA A 1 805 ? -23.680 29.142 2.862 1.00 22.06 805 ALA A C 1
ATOM 6116 O O . ALA A 1 805 ? -22.857 28.909 1.973 1.00 22.06 805 ALA A O 1
ATOM 6117 N N . GLU A 1 806 ? -23.411 29.000 4.158 1.00 21.98 806 GLU A N 1
ATOM 6118 C CA . GLU A 1 806 ? -22.157 28.528 4.750 1.00 21.98 806 GLU A CA 1
ATOM 6119 C C . GLU A 1 806 ? -21.737 27.145 4.221 1.00 21.98 806 GLU A C 1
ATOM 6121 O O . GLU A 1 806 ? -22.478 26.164 4.296 1.00 21.98 806 GLU A O 1
ATOM 6126 N N . ALA A 1 807 ? -20.516 27.070 3.684 1.00 22.59 807 ALA A N 1
ATOM 6127 C CA . ALA A 1 807 ? -19.898 25.850 3.179 1.00 22.59 807 ALA A CA 1
ATOM 6128 C C . ALA A 1 807 ? -19.159 25.094 4.303 1.00 22.59 807 ALA A C 1
ATOM 6130 O O . ALA A 1 807 ? -18.298 25.656 4.985 1.00 22.59 807 ALA A O 1
ATOM 6131 N N . ALA A 1 808 ? -19.464 23.803 4.462 1.00 22.95 808 ALA A N 1
ATOM 6132 C CA . ALA A 1 808 ? -18.741 22.873 5.331 1.00 22.95 808 ALA A CA 1
ATOM 6133 C C . ALA A 1 808 ? -17.252 22.743 4.913 1.00 22.95 808 ALA A C 1
ATOM 6135 O O . ALA A 1 808 ? -16.942 22.810 3.721 1.00 22.95 808 ALA A O 1
ATOM 6136 N N . PRO A 1 809 ? -16.301 22.578 5.855 1.00 26.67 809 PRO A N 1
ATOM 6137 C CA . PRO A 1 809 ? -14.873 22.572 5.541 1.00 26.67 809 PRO A CA 1
ATOM 6138 C C . PRO A 1 809 ? -14.439 21.282 4.820 1.00 26.67 809 PRO A C 1
ATOM 6140 O O . PRO A 1 809 ? -14.778 20.176 5.230 1.00 26.67 809 PRO A O 1
ATOM 6143 N N . TYR A 1 810 ? -13.648 21.455 3.757 1.00 34.88 810 TYR A N 1
ATOM 6144 C CA . TYR A 1 810 ? -13.103 20.420 2.873 1.00 34.88 810 TYR A CA 1
ATOM 6145 C C . TYR A 1 810 ? -12.150 19.451 3.607 1.00 34.88 810 TYR A C 1
ATOM 6147 O O . TYR A 1 810 ? -11.113 19.876 4.109 1.00 34.88 810 TYR A O 1
ATOM 6155 N N . MET A 1 811 ? -12.458 18.148 3.619 1.00 35.22 811 MET A N 1
ATOM 6156 C CA . MET A 1 811 ? -11.542 17.071 4.040 1.00 35.22 811 MET A CA 1
ATOM 6157 C C . MET A 1 811 ? -10.825 16.466 2.821 1.00 35.22 811 MET A C 1
ATOM 6159 O O . MET A 1 811 ? -11.429 16.262 1.772 1.00 35.22 811 MET A O 1
ATOM 6163 N N . SER A 1 812 ? -9.521 16.214 2.944 1.00 40.91 812 SER A N 1
ATOM 6164 C CA . SER A 1 812 ? -8.560 16.310 1.830 1.00 40.91 812 SER A CA 1
ATOM 6165 C C . SER A 1 812 ? -7.757 15.042 1.507 1.00 40.91 812 SER A C 1
ATOM 6167 O O . SER A 1 812 ? -6.935 15.064 0.595 1.00 40.91 812 SER A O 1
ATOM 6169 N N . ASN A 1 813 ? -7.997 13.923 2.195 1.00 50.94 813 ASN A N 1
ATOM 6170 C CA . ASN A 1 813 ? -7.380 12.638 1.860 1.00 50.94 813 ASN A CA 1
ATOM 6171 C C . ASN A 1 813 ? -8.458 11.662 1.364 1.00 50.94 813 ASN A C 1
ATOM 6173 O O . ASN A 1 813 ? -9.163 11.062 2.171 1.00 50.94 813 ASN A O 1
ATOM 6177 N N . LEU A 1 814 ? -8.610 11.529 0.039 1.00 51.47 814 LEU A N 1
ATOM 6178 C CA . LEU A 1 814 ? -9.679 10.742 -0.598 1.00 51.47 814 LEU A CA 1
ATOM 6179 C C . LEU A 1 814 ? -9.727 9.283 -0.099 1.00 51.47 814 LEU A C 1
ATOM 6181 O O . LEU A 1 814 ? -10.815 8.748 0.104 1.00 51.47 814 LEU A O 1
ATOM 6185 N N . CYS A 1 815 ? -8.569 8.665 0.159 1.00 48.06 815 CYS A N 1
ATOM 6186 C CA . CYS A 1 815 ? -8.468 7.265 0.598 1.00 48.06 815 CYS A CA 1
ATOM 6187 C C . CYS A 1 815 ? -8.658 7.129 2.131 1.00 48.06 815 CYS A C 1
ATOM 6189 O O . CYS A 1 815 ? -9.140 6.111 2.626 1.00 48.06 815 CYS A O 1
ATOM 6191 N N . GLN A 1 816 ? -8.401 8.192 2.905 1.00 43.12 816 GLN A N 1
ATOM 6192 C CA . GLN A 1 816 ? -8.783 8.267 4.325 1.00 43.12 816 GLN A CA 1
ATOM 6193 C C . GLN A 1 816 ? -10.272 8.602 4.513 1.00 43.12 816 GLN A C 1
ATOM 6195 O O . GLN A 1 816 ? -10.882 8.163 5.481 1.00 43.12 816 GLN A O 1
ATOM 6200 N N . VAL A 1 817 ? -10.884 9.324 3.569 1.00 37.47 817 VAL A N 1
ATOM 6201 C CA . VAL A 1 817 ? -12.340 9.511 3.493 1.00 37.47 817 VAL A CA 1
ATOM 6202 C C . VAL A 1 817 ? -13.026 8.155 3.282 1.00 37.47 817 VAL A C 1
ATOM 6204 O O . VAL A 1 817 ? -14.026 7.888 3.936 1.00 37.47 817 VAL A O 1
ATOM 6207 N N . GLU A 1 818 ? -12.459 7.240 2.482 1.00 44.72 818 GLU A N 1
ATOM 6208 C CA . GLU A 1 818 ? -12.985 5.869 2.320 1.00 44.72 818 GLU A CA 1
ATOM 6209 C C . GLU A 1 818 ? -13.011 5.050 3.621 1.00 44.72 818 GLU A C 1
ATOM 6211 O O . GLU A 1 818 ? -14.008 4.367 3.869 1.00 44.72 818 GLU A O 1
ATOM 6216 N N . SER A 1 819 ? -11.974 5.160 4.462 1.00 35.94 819 SER A N 1
ATOM 6217 C CA . SER A 1 819 ? -11.895 4.465 5.757 1.00 35.94 819 SER A CA 1
ATOM 6218 C C . SER A 1 819 ? -12.645 5.188 6.887 1.00 35.94 819 SER A C 1
ATOM 6220 O O . SER A 1 819 ? -13.177 4.536 7.789 1.00 35.94 819 SER A O 1
ATOM 6222 N N . SER A 1 820 ? -12.756 6.520 6.817 1.00 32.50 820 SER A N 1
ATOM 6223 C CA . SER A 1 820 ? -13.507 7.353 7.768 1.00 32.50 820 SER A CA 1
ATOM 6224 C C . SER A 1 820 ? -15.021 7.299 7.545 1.00 32.50 820 SER A C 1
ATOM 6226 O O . SER A 1 820 ? -15.755 7.353 8.522 1.00 32.50 820 SER A O 1
ATOM 6228 N N . LEU A 1 821 ? -15.497 7.092 6.310 1.00 32.72 821 LEU A N 1
ATOM 6229 C CA . LEU A 1 821 ? -16.915 6.837 5.981 1.00 32.72 821 LEU A CA 1
ATOM 6230 C C . LEU A 1 821 ? -17.444 5.511 6.568 1.00 32.72 821 LEU A C 1
ATOM 6232 O O . LEU A 1 821 ? -18.648 5.289 6.644 1.00 32.72 821 LEU A O 1
ATOM 6236 N N . CYS A 1 822 ? -16.555 4.608 6.998 1.00 32.59 822 CYS A N 1
ATOM 6237 C CA . CYS A 1 822 ? -16.893 3.403 7.769 1.00 32.59 822 CYS A CA 1
ATOM 6238 C C . CYS A 1 822 ? -16.946 3.672 9.293 1.00 32.59 822 CYS A C 1
ATOM 6240 O O . CYS A 1 822 ? -17.155 2.748 10.090 1.00 32.59 822 CYS A O 1
ATOM 6242 N N . ILE A 1 823 ? -16.722 4.929 9.688 1.00 29.81 823 ILE A N 1
ATOM 6243 C CA . ILE A 1 823 ? -16.864 5.505 11.028 1.00 29.81 823 ILE A CA 1
ATOM 6244 C C . ILE A 1 823 ? -17.621 6.852 10.903 1.00 29.81 823 ILE A C 1
ATOM 6246 O O . ILE A 1 823 ? -17.262 7.838 11.534 1.00 29.81 823 ILE A O 1
ATOM 6250 N N . GLU A 1 824 ? -18.652 6.934 10.065 1.00 29.62 824 GLU A N 1
ATOM 6251 C CA . GLU A 1 824 ? -19.646 8.022 10.123 1.00 29.62 824 GLU A CA 1
ATOM 6252 C C . GLU A 1 824 ? -20.863 7.493 10.903 1.00 29.62 824 GLU A C 1
ATOM 6254 O O . GLU A 1 824 ? -21.150 6.297 10.860 1.00 29.62 824 GLU A O 1
ATOM 6259 N N . ASP A 1 825 ? -21.600 8.232 11.722 1.00 29.81 825 ASP A N 1
ATOM 6260 C CA . ASP A 1 825 ? -21.736 9.660 11.980 1.00 29.81 825 ASP A CA 1
ATOM 6261 C C . ASP A 1 825 ? -22.111 9.791 13.464 1.00 29.81 825 ASP A C 1
ATOM 6263 O O . ASP A 1 825 ? -22.906 9.000 13.961 1.00 29.81 825 ASP A O 1
ATOM 6267 N N . ASP A 1 826 ? -21.474 10.727 14.166 1.00 30.67 826 ASP A N 1
ATOM 6268 C CA . ASP A 1 826 ? -21.878 11.288 15.477 1.00 30.67 826 ASP A CA 1
ATOM 6269 C C . ASP A 1 826 ? -20.726 12.143 16.034 1.00 30.67 826 ASP A C 1
ATOM 6271 O O . ASP A 1 826 ? -20.926 13.006 16.883 1.00 30.67 826 ASP A O 1
ATOM 6275 N N . ASN A 1 827 ? -19.486 11.930 15.573 1.00 36.88 827 ASN A N 1
ATOM 6276 C CA . ASN A 1 827 ? -18.312 12.534 16.202 1.00 36.88 827 ASN A CA 1
ATOM 6277 C C . ASN A 1 827 ? -17.799 13.820 15.552 1.00 36.88 827 ASN A C 1
ATOM 6279 O O . ASN A 1 827 ? -17.124 14.559 16.254 1.00 36.88 827 ASN A O 1
ATOM 6283 N N . VAL A 1 828 ? -18.036 14.131 14.274 1.00 33.53 828 VAL A N 1
ATOM 6284 C CA . VAL A 1 828 ? -17.375 15.304 13.653 1.00 33.53 828 VAL A CA 1
ATOM 6285 C C . VAL A 1 828 ? -17.947 16.622 14.190 1.00 33.53 828 VAL A C 1
ATOM 6287 O O . VAL A 1 828 ? -17.183 17.495 14.607 1.00 33.53 828 VAL A O 1
ATOM 6290 N N . GLU A 1 829 ? -19.272 16.722 14.285 1.00 37.25 829 GLU A N 1
ATOM 6291 C CA . GLU A 1 829 ? -19.974 17.873 14.867 1.00 37.25 829 GLU A CA 1
ATOM 6292 C C . GLU A 1 829 ? -19.744 17.950 16.387 1.00 37.25 829 GLU A C 1
ATOM 6294 O O . GLU A 1 829 ? -19.304 18.976 16.908 1.00 37.25 829 GLU A O 1
ATOM 6299 N N . THR A 1 830 ? -19.841 16.809 17.081 1.00 39.25 830 THR A N 1
ATOM 6300 C CA . THR A 1 830 ? -19.493 16.669 18.506 1.00 39.25 830 THR A CA 1
ATOM 6301 C C . THR A 1 830 ? -18.044 17.086 18.792 1.00 39.25 830 THR A C 1
ATOM 6303 O O . THR A 1 830 ? -17.789 17.810 19.746 1.00 39.25 830 THR A O 1
ATOM 6306 N N . THR A 1 831 ? -17.069 16.718 17.953 1.00 41.53 831 THR A N 1
ATOM 6307 C CA . THR A 1 831 ? -15.647 17.081 18.145 1.00 41.53 831 THR A CA 1
ATOM 6308 C C . THR A 1 831 ? -15.402 18.575 17.920 1.00 41.53 831 THR A C 1
ATOM 6310 O O . THR A 1 831 ? -14.483 19.144 18.517 1.00 41.53 831 THR A O 1
ATOM 6313 N N . TYR A 1 832 ? -16.200 19.223 17.066 1.00 48.66 832 TYR A N 1
ATOM 6314 C CA . TYR A 1 832 ? -16.144 20.668 16.856 1.00 48.66 832 TYR A CA 1
ATOM 6315 C C . TYR A 1 832 ? -16.724 21.436 18.051 1.00 48.66 832 TYR A C 1
ATOM 6317 O O . TYR A 1 832 ? -16.093 22.381 18.526 1.00 48.66 832 TYR A O 1
ATOM 6325 N N . ILE A 1 833 ? -17.855 20.975 18.588 1.00 52.38 833 ILE A N 1
ATOM 6326 C CA . ILE A 1 833 ? -18.525 21.566 19.755 1.00 52.38 833 ILE A CA 1
ATOM 6327 C C . ILE A 1 833 ? -17.677 21.387 21.021 1.00 52.38 833 ILE A C 1
ATOM 6329 O O . ILE A 1 833 ? -17.408 22.362 21.719 1.00 52.38 833 ILE A O 1
ATOM 6333 N N . VAL A 1 834 ? -17.121 20.189 21.249 1.00 53.56 834 VAL A N 1
ATOM 6334 C CA . VAL A 1 834 ? -16.234 19.876 22.390 1.00 53.56 834 VAL A CA 1
ATOM 6335 C C . VAL A 1 834 ? -15.001 20.794 22.458 1.00 53.56 834 VAL A C 1
ATOM 6337 O O . VAL A 1 834 ? -14.456 21.027 23.537 1.00 53.56 834 VAL A O 1
ATOM 6340 N N . ARG A 1 835 ? -14.539 21.333 21.319 1.00 53.53 835 ARG A N 1
ATOM 6341 C CA . ARG A 1 835 ? -13.409 22.282 21.267 1.00 53.53 835 ARG A CA 1
ATOM 6342 C C . ARG A 1 835 ? -13.763 23.700 21.721 1.00 53.53 835 ARG A C 1
ATOM 6344 O O . ARG A 1 835 ? -12.842 24.476 21.943 1.00 53.53 835 ARG A O 1
ATOM 6351 N N . ARG A 1 836 ? -15.047 24.058 21.799 1.00 63.00 836 ARG A N 1
ATOM 6352 C CA . ARG A 1 836 ? -15.515 25.405 22.177 1.00 63.00 836 ARG A CA 1
ATOM 6353 C C . ARG A 1 836 ? -16.148 25.471 23.567 1.00 63.00 836 ARG A C 1
ATOM 6355 O O . ARG A 1 836 ? -16.402 26.566 24.050 1.00 63.00 836 ARG A O 1
ATOM 6362 N N . THR A 1 837 ? -16.387 24.325 24.192 1.00 78.06 837 THR A N 1
ATOM 6363 C CA . THR A 1 837 ? -17.073 24.201 25.483 1.00 78.06 837 THR A CA 1
ATOM 6364 C C . THR A 1 837 ? -16.093 24.025 26.637 1.00 78.06 837 THR A C 1
ATOM 6366 O O . THR A 1 837 ? -15.099 23.301 26.514 1.00 78.06 837 THR A O 1
ATOM 6369 N N . PHE A 1 838 ? -16.413 24.618 27.784 1.00 88.88 838 PHE A N 1
ATOM 6370 C CA . PHE A 1 838 ? -15.674 24.440 29.034 1.00 88.88 838 PHE A CA 1
ATOM 6371 C C . PHE A 1 838 ? -16.302 23.350 29.909 1.00 88.88 838 PHE A C 1
ATOM 6373 O O . PHE A 1 838 ? -17.482 23.025 29.778 1.00 88.88 838 PHE A O 1
ATOM 6380 N N . VAL A 1 839 ? -15.520 22.792 30.836 1.00 89.25 839 VAL A N 1
ATOM 6381 C CA . VAL A 1 839 ? -16.003 21.826 31.840 1.00 89.25 839 VAL A CA 1
ATOM 6382 C C . VAL A 1 839 ? -17.170 22.396 32.654 1.00 89.25 839 VAL A C 1
ATOM 6384 O O . VAL A 1 839 ? -18.091 21.654 32.988 1.00 89.25 839 VAL A O 1
ATOM 6387 N N . SER A 1 840 ? -17.189 23.706 32.909 1.00 89.19 840 SER A N 1
ATOM 6388 C CA . SER A 1 840 ? -18.285 24.401 33.595 1.00 89.19 840 SER A CA 1
ATOM 6389 C C . SER A 1 840 ? -19.663 24.222 32.941 1.00 89.19 840 SER A C 1
ATOM 6391 O O . SER A 1 840 ? -20.663 24.213 33.654 1.00 89.19 840 SER A O 1
ATOM 6393 N N . GLU A 1 841 ? -19.729 24.034 31.620 1.00 86.62 841 GLU A N 1
ATOM 6394 C CA . GLU A 1 841 ? -20.981 23.845 30.867 1.00 86.62 841 GLU A CA 1
ATOM 6395 C C . GLU A 1 841 ? -21.449 22.381 30.831 1.00 86.62 841 GLU A C 1
ATOM 6397 O O . GLU A 1 841 ? -22.610 22.098 30.533 1.00 86.62 841 GLU A O 1
ATOM 6402 N N . ALA A 1 842 ? -20.549 21.440 31.123 1.00 88.06 842 ALA A N 1
ATOM 6403 C CA . ALA A 1 842 ? -20.817 20.003 31.071 1.00 88.06 842 ALA A CA 1
ATOM 6404 C C . ALA A 1 842 ? -20.811 19.320 32.446 1.00 88.06 842 ALA A C 1
ATOM 6406 O O . ALA A 1 842 ? -21.158 18.143 32.543 1.00 88.06 842 ALA A O 1
ATOM 6407 N N . MET A 1 843 ? -20.398 20.005 33.512 1.00 90.75 843 MET A N 1
ATOM 6408 C CA . MET A 1 843 ? -20.362 19.431 34.857 1.00 90.75 843 MET A CA 1
ATOM 6409 C C . MET A 1 843 ? -21.761 19.333 35.481 1.00 90.75 843 MET A C 1
ATOM 6411 O O . MET A 1 843 ? -22.602 20.219 35.330 1.00 90.75 843 MET A O 1
ATOM 6415 N N . LYS A 1 844 ? -21.995 18.277 36.262 1.00 88.81 844 LYS A N 1
ATOM 6416 C CA . LYS A 1 844 ? -23.148 18.164 37.160 1.00 88.81 844 LYS A CA 1
ATOM 6417 C C . LYS A 1 844 ? -22.865 18.967 38.427 1.00 88.81 844 LYS A C 1
ATOM 6419 O O . LYS A 1 844 ? -21.898 18.692 39.132 1.00 88.81 844 LYS A O 1
ATOM 6424 N N . THR A 1 845 ? -23.717 19.945 38.716 1.00 87.19 845 THR A N 1
ATOM 6425 C CA . THR A 1 845 ? -23.612 20.809 39.907 1.00 87.19 845 THR A CA 1
ATOM 6426 C C . THR A 1 845 ? -24.259 20.206 41.149 1.00 87.19 845 THR A C 1
ATOM 6428 O O . THR A 1 845 ? -23.920 20.594 42.260 1.00 87.19 845 THR A O 1
ATOM 6431 N N . ARG A 1 846 ? -25.173 19.243 40.978 1.00 85.50 846 ARG A N 1
ATOM 6432 C CA . ARG A 1 846 ? -25.683 18.408 42.071 1.00 85.50 846 ARG A CA 1
ATOM 6433 C C . ARG A 1 846 ? -24.848 17.144 42.155 1.00 85.50 846 ARG A C 1
ATOM 6435 O O . ARG A 1 846 ? -24.747 16.417 41.165 1.00 85.50 846 ARG A O 1
ATOM 6442 N N . TYR A 1 847 ? -24.246 16.901 43.309 1.00 88.50 847 TYR A N 1
ATOM 6443 C CA . TYR A 1 847 ? -23.439 15.719 43.568 1.00 88.50 847 TYR A CA 1
ATOM 6444 C C . TYR A 1 847 ? -23.518 15.307 45.033 1.00 88.50 847 TYR A C 1
ATOM 6446 O O . TYR A 1 847 ? -23.785 16.135 45.902 1.00 88.50 847 TYR A O 1
ATOM 6454 N N . VAL A 1 848 ? -23.294 14.021 45.291 1.00 89.88 848 VAL A N 1
ATOM 6455 C CA . VAL A 1 848 ? -23.318 13.461 46.645 1.00 89.88 848 VAL A CA 1
ATOM 6456 C C . VAL A 1 848 ? -22.024 13.821 47.377 1.00 89.88 848 VAL A C 1
ATOM 6458 O O . VAL A 1 848 ? -20.935 13.461 46.922 1.00 89.88 848 VAL A O 1
ATOM 6461 N N . THR A 1 849 ? -22.139 14.500 48.519 1.00 90.00 849 THR A N 1
ATOM 6462 C CA . THR A 1 849 ? -21.034 14.769 49.451 1.00 90.00 849 THR A CA 1
ATOM 6463 C C . THR A 1 849 ? -21.200 13.951 50.725 1.00 90.00 849 THR A C 1
ATOM 6465 O O . THR A 1 849 ? -22.303 13.809 51.248 1.00 90.00 849 THR A O 1
ATOM 6468 N N . VAL A 1 850 ? -20.103 13.377 51.214 1.00 90.88 850 VAL A N 1
ATOM 6469 C CA . VAL A 1 850 ? -20.085 12.525 52.412 1.00 90.88 850 VAL A CA 1
ATOM 6470 C C . VAL A 1 850 ? -18.873 12.852 53.276 1.00 90.88 850 VAL A C 1
ATOM 6472 O O . VAL A 1 850 ? -17.851 13.314 52.774 1.00 90.88 850 VAL A O 1
ATOM 6475 N N . SER A 1 851 ? -18.969 12.603 54.579 1.00 88.62 851 SER A N 1
ATOM 6476 C CA . SER A 1 851 ? -17.854 12.768 55.515 1.00 88.62 851 SER A CA 1
ATOM 6477 C C . SER A 1 851 ? -17.175 11.422 55.783 1.00 88.62 851 SER A C 1
ATOM 6479 O O . SER A 1 851 ? -17.763 10.355 55.602 1.00 88.62 851 SER A O 1
ATOM 6481 N N . MET A 1 852 ? -15.944 11.452 56.297 1.00 85.12 852 MET A N 1
ATOM 6482 C CA . MET A 1 852 ? -15.235 10.263 56.796 1.00 85.12 852 MET A CA 1
ATOM 6483 C C . MET A 1 852 ? -15.998 9.521 57.915 1.00 85.12 852 MET A C 1
ATOM 6485 O O . MET A 1 852 ? -15.755 8.333 58.152 1.00 85.12 852 MET A O 1
ATOM 6489 N N . CYS A 1 853 ? -16.930 10.208 58.584 1.00 85.06 853 CYS A N 1
ATOM 6490 C CA . CYS A 1 853 ? -17.786 9.667 59.641 1.00 85.06 853 CYS A CA 1
ATOM 6491 C C . CYS A 1 853 ? -19.156 9.166 59.142 1.00 85.06 853 CYS A C 1
ATOM 6493 O O . CYS A 1 853 ? -19.972 8.748 59.958 1.00 85.06 853 CYS A O 1
ATOM 6495 N N . THR A 1 854 ? -19.437 9.218 57.837 1.00 88.88 854 THR A N 1
ATOM 6496 C CA . THR A 1 854 ? -20.706 8.733 57.275 1.00 88.88 854 THR A CA 1
ATOM 6497 C C . THR A 1 854 ? -20.703 7.204 57.182 1.00 88.88 854 THR A C 1
ATOM 6499 O O . THR A 1 854 ? -19.675 6.586 56.883 1.00 88.88 854 THR A O 1
ATOM 6502 N N . LEU A 1 855 ? -21.856 6.581 57.434 1.00 89.00 855 LEU A N 1
ATOM 6503 C CA . LEU A 1 855 ? -22.041 5.136 57.289 1.00 89.00 855 LEU A CA 1
ATOM 6504 C C . LEU A 1 855 ? -22.096 4.742 55.811 1.00 89.00 855 LEU A C 1
ATOM 6506 O O . LEU A 1 855 ? -22.787 5.385 55.029 1.00 89.00 855 LEU A O 1
ATOM 6510 N N . LEU A 1 856 ? -21.438 3.651 55.407 1.00 86.69 856 LEU A N 1
ATOM 6511 C CA . LEU A 1 856 ? -21.451 3.193 54.006 1.00 86.69 856 LEU A CA 1
ATOM 6512 C C . LEU A 1 856 ? -22.865 2.893 53.483 1.00 86.69 856 LEU A C 1
ATOM 6514 O O . LEU A 1 856 ? -23.126 3.072 52.297 1.00 86.69 856 LEU A O 1
ATOM 6518 N N . THR A 1 857 ? -23.780 2.457 54.350 1.00 86.06 857 THR A N 1
ATOM 6519 C CA . THR A 1 857 ? -25.198 2.266 54.009 1.00 86.06 857 THR A CA 1
ATOM 6520 C C . THR A 1 857 ? -25.880 3.589 53.684 1.00 86.06 857 THR A C 1
ATOM 6522 O O . THR A 1 857 ? -26.549 3.689 52.664 1.00 86.06 857 THR A O 1
ATOM 6525 N N . GLU A 1 858 ? -25.620 4.625 54.480 1.00 89.56 858 GLU A N 1
ATOM 6526 C CA . GLU A 1 858 ? -26.121 5.980 54.247 1.00 89.56 858 GLU A CA 1
ATOM 6527 C C . GLU A 1 858 ? -25.515 6.589 52.972 1.00 89.56 858 GLU A C 1
ATOM 6529 O O . GLU A 1 858 ? -26.221 7.227 52.195 1.00 89.56 858 GLU A O 1
ATOM 6534 N N . VAL A 1 859 ? -24.235 6.316 52.678 1.00 88.75 859 VAL A N 1
ATOM 6535 C CA . VAL A 1 859 ? -23.615 6.698 51.396 1.00 88.75 859 VAL A CA 1
ATOM 6536 C C . VAL A 1 859 ? -24.343 6.053 50.215 1.00 88.75 859 VAL A C 1
ATOM 6538 O O . VAL A 1 859 ? -24.605 6.727 49.220 1.00 88.75 859 VAL A O 1
ATOM 6541 N N . ILE A 1 860 ? -24.686 4.764 50.309 1.00 88.50 860 ILE A N 1
ATOM 6542 C CA . ILE A 1 860 ? -25.442 4.061 49.262 1.00 88.50 860 ILE A CA 1
ATOM 6543 C C . ILE A 1 860 ? -26.848 4.655 49.121 1.00 88.50 860 ILE A C 1
ATOM 6545 O O . ILE A 1 860 ? -27.297 4.866 47.996 1.00 88.50 860 ILE A O 1
ATOM 6549 N N . ASP A 1 861 ? -27.527 4.963 50.224 1.00 89.62 861 ASP A N 1
ATOM 6550 C CA . ASP A 1 861 ? -28.859 5.574 50.190 1.00 89.62 861 ASP A CA 1
ATOM 6551 C C . ASP A 1 861 ? -28.822 6.960 49.525 1.00 89.62 861 ASP A C 1
ATOM 6553 O O . ASP A 1 861 ? -29.662 7.257 48.672 1.00 89.62 861 ASP A O 1
ATOM 6557 N N . LEU A 1 862 ? -27.800 7.773 49.818 1.00 89.50 862 LEU A N 1
ATOM 6558 C CA . LEU A 1 862 ? -27.565 9.062 49.158 1.00 89.50 862 LEU A CA 1
ATOM 6559 C C . LEU A 1 862 ? -27.243 8.902 47.663 1.00 89.50 862 LEU A C 1
ATOM 6561 O O . LEU A 1 862 ? -27.781 9.631 46.828 1.00 89.50 862 LEU A O 1
ATOM 6565 N N . MET A 1 863 ? -26.416 7.916 47.303 1.00 89.06 863 MET A N 1
ATOM 6566 C CA . MET A 1 863 ? -26.125 7.560 45.908 1.00 89.06 863 MET A CA 1
ATOM 6567 C C . MET A 1 863 ? -27.389 7.148 45.142 1.00 89.06 863 MET A C 1
ATOM 6569 O O . MET A 1 863 ? -27.582 7.554 43.995 1.00 89.06 863 MET A O 1
ATOM 6573 N N . ILE A 1 864 ? -28.270 6.365 45.770 1.00 87.56 864 ILE A N 1
ATOM 6574 C CA . ILE A 1 864 ? -29.548 5.939 45.187 1.00 87.56 864 ILE A CA 1
ATOM 6575 C C . ILE A 1 864 ? -30.490 7.137 45.029 1.00 87.56 864 ILE A C 1
ATOM 6577 O O . ILE A 1 864 ? -31.097 7.288 43.966 1.00 87.56 864 ILE A O 1
ATOM 6581 N N . ALA A 1 865 ? -30.592 7.994 46.049 1.00 87.88 865 ALA A N 1
ATOM 6582 C CA . ALA A 1 865 ? -31.468 9.163 46.047 1.00 87.88 865 ALA A CA 1
ATOM 6583 C C . ALA A 1 865 ? -31.115 10.152 44.924 1.00 87.88 865 ALA A C 1
ATOM 6585 O O . ALA A 1 865 ? -31.994 10.572 44.170 1.00 87.88 865 ALA A O 1
ATOM 6586 N N . GLU A 1 866 ? -29.827 10.456 44.753 1.00 83.81 866 GLU A N 1
ATOM 6587 C CA . GLU A 1 866 ? -29.336 11.376 43.716 1.00 83.81 866 GLU A CA 1
ATOM 6588 C C . GLU A 1 866 ? -29.069 10.688 42.363 1.00 83.81 866 GLU A C 1
ATOM 6590 O O . GLU A 1 866 ? -28.698 11.345 41.388 1.00 83.81 866 GLU A O 1
ATOM 6595 N N . LYS A 1 867 ? -29.279 9.365 42.270 1.00 83.19 867 LYS A N 1
ATOM 6596 C CA . LYS A 1 867 ? -28.992 8.532 41.086 1.00 83.19 867 LYS A CA 1
ATOM 6597 C C . LYS A 1 867 ? -27.549 8.682 40.587 1.00 83.19 867 LYS A C 1
ATOM 6599 O O . LYS A 1 867 ? -27.300 8.801 39.385 1.00 83.19 867 LYS A O 1
ATOM 6604 N N . GLN A 1 868 ? -26.591 8.668 41.509 1.00 83.56 868 GLN A N 1
ATOM 6605 C CA . GLN A 1 868 ? -25.162 8.779 41.216 1.00 83.56 868 GLN A CA 1
ATOM 6606 C C . GLN A 1 868 ? -24.408 7.526 41.650 1.00 83.56 868 GLN A C 1
ATOM 6608 O O . GLN A 1 868 ? -24.760 6.869 42.621 1.00 83.56 868 GLN A O 1
ATOM 6613 N N . SER A 1 869 ? -23.342 7.191 40.923 1.00 83.31 869 SER A N 1
ATOM 6614 C CA . SER A 1 869 ? -22.483 6.040 41.234 1.00 83.31 869 SER A CA 1
ATOM 6615 C C . SER A 1 869 ? -21.183 6.420 41.950 1.00 83.31 869 SER A C 1
ATOM 6617 O O . SER A 1 869 ? -20.316 5.562 42.118 1.00 83.31 869 SER A O 1
ATOM 6619 N N . CYS A 1 870 ? -21.021 7.687 42.337 1.00 87.50 870 CYS A N 1
ATOM 6620 C CA . CYS A 1 870 ? -19.890 8.186 43.120 1.00 87.50 870 CYS A CA 1
ATOM 6621 C C . CYS A 1 870 ? -20.357 9.150 44.217 1.00 87.50 870 CYS A C 1
ATOM 6623 O O . CYS A 1 870 ? -21.433 9.738 44.122 1.00 87.50 870 CYS A O 1
ATOM 6625 N N . ALA A 1 871 ? -19.531 9.282 45.251 1.00 89.00 871 ALA A N 1
ATOM 6626 C CA . ALA A 1 871 ? -19.667 10.243 46.331 1.00 89.00 871 ALA A CA 1
ATOM 6627 C C . ALA A 1 871 ? -18.315 10.928 46.568 1.00 89.00 871 ALA A C 1
ATOM 6629 O O . ALA A 1 871 ? -17.254 10.300 46.508 1.00 89.00 871 ALA A O 1
ATOM 6630 N N . VAL A 1 872 ? -18.358 12.230 46.823 1.00 89.56 872 VAL A N 1
ATOM 6631 C CA . VAL A 1 872 ? -17.183 13.058 47.096 1.00 89.56 872 VAL A CA 1
ATOM 6632 C C . VAL A 1 872 ? -16.995 13.153 48.604 1.00 89.56 872 VAL A C 1
ATOM 6634 O O . VAL A 1 872 ? -17.916 13.550 49.314 1.00 89.56 872 VAL A O 1
ATOM 6637 N N . ILE A 1 873 ? -15.811 12.791 49.097 1.00 89.50 873 ILE A N 1
ATOM 6638 C CA . ILE A 1 873 ? -15.501 12.837 50.526 1.00 89.50 873 ILE A CA 1
ATOM 6639 C C . ILE A 1 873 ? -14.968 14.227 50.867 1.00 89.50 873 ILE A C 1
ATOM 6641 O O . ILE A 1 873 ? -13.954 14.650 50.302 1.00 89.50 873 ILE A O 1
ATOM 6645 N N . VAL A 1 874 ? -15.636 14.912 51.793 1.00 89.88 874 VAL A N 1
ATOM 6646 C CA . VAL A 1 874 ? -15.299 16.274 52.224 1.00 89.88 874 VAL A CA 1
ATOM 6647 C C . VAL A 1 874 ? -14.977 16.352 53.716 1.00 89.88 874 VAL A C 1
ATOM 6649 O O . VAL A 1 874 ? -15.446 15.530 54.510 1.00 89.88 874 VAL A O 1
ATOM 6652 N N . ASP A 1 875 ? -14.149 17.330 54.081 1.00 85.19 875 ASP A N 1
ATOM 6653 C CA . ASP A 1 875 ? -13.845 17.671 55.475 1.00 85.19 875 ASP A CA 1
ATOM 6654 C C . ASP A 1 875 ? -14.918 18.577 56.096 1.00 85.19 875 ASP A C 1
ATOM 6656 O O . ASP A 1 875 ? -15.840 19.024 55.416 1.00 85.19 875 ASP A O 1
ATOM 6660 N N . THR A 1 876 ? -14.769 18.918 57.378 1.00 81.94 876 THR A N 1
ATOM 6661 C CA . THR A 1 876 ? -15.640 19.881 58.078 1.00 81.94 876 THR A CA 1
ATOM 6662 C C . THR A 1 876 ? -15.654 21.275 57.445 1.00 81.94 876 THR A C 1
ATOM 6664 O O . THR A 1 876 ? -16.601 22.025 57.661 1.00 81.94 876 THR A O 1
ATOM 6667 N N . ASP A 1 877 ? -14.626 21.609 56.659 1.00 81.62 877 ASP A N 1
ATOM 6668 C CA . ASP A 1 877 ? -14.477 22.874 55.929 1.00 81.62 877 ASP A CA 1
ATOM 6669 C C . ASP A 1 877 ? -14.921 22.772 54.446 1.00 81.62 877 ASP A C 1
ATOM 6671 O O . ASP A 1 877 ? -14.535 23.621 53.638 1.00 81.62 877 ASP A O 1
ATOM 6675 N N . ASP A 1 878 ? -15.667 21.726 54.055 1.00 83.56 878 ASP A N 1
ATOM 6676 C CA . ASP A 1 878 ? -16.069 21.415 52.665 1.00 83.56 878 ASP A CA 1
ATOM 6677 C C . ASP A 1 878 ? -14.889 21.263 51.680 1.00 83.56 878 ASP A C 1
ATOM 6679 O O . ASP A 1 878 ? -15.019 21.406 50.460 1.00 83.56 878 ASP A O 1
ATOM 6683 N N . THR A 1 879 ? -13.700 20.960 52.196 1.00 86.94 879 THR A N 1
ATOM 6684 C CA . THR A 1 879 ? -12.510 20.702 51.383 1.00 86.94 879 THR A CA 1
ATOM 6685 C C . THR A 1 879 ? -12.505 19.261 50.888 1.00 86.94 879 THR A C 1
ATOM 6687 O O . THR A 1 879 ? -12.904 18.337 51.594 1.00 86.94 879 THR A O 1
ATOM 6690 N N . LEU A 1 880 ? -12.051 19.051 49.651 1.00 87.38 880 LEU A N 1
ATOM 6691 C CA . LEU A 1 880 ? -11.976 17.725 49.046 1.00 87.38 880 LEU A CA 1
ATOM 6692 C C . LEU A 1 880 ? -10.910 16.870 49.749 1.00 87.38 880 LEU A C 1
ATOM 6694 O O . LEU A 1 880 ? -9.721 17.167 49.645 1.00 87.38 880 LEU A O 1
ATOM 6698 N N . ILE A 1 881 ? -11.329 15.776 50.387 1.00 84.94 881 ILE A N 1
ATOM 6699 C CA . ILE A 1 881 ? -10.426 14.778 50.979 1.00 84.94 881 ILE A CA 1
ATOM 6700 C C . ILE A 1 881 ? -10.241 13.588 50.035 1.00 84.94 881 ILE A C 1
ATOM 6702 O O . ILE A 1 881 ? -9.131 13.080 49.876 1.00 84.94 881 ILE A O 1
ATOM 6706 N N . GLY A 1 882 ? -11.327 13.117 49.421 1.00 84.69 882 GLY A N 1
ATOM 6707 C CA . GLY A 1 882 ? -11.319 11.843 48.713 1.00 84.69 882 GLY A CA 1
ATOM 6708 C C . GLY A 1 882 ? -12.475 11.662 47.743 1.00 84.69 882 GLY A C 1
ATOM 6709 O O . GLY A 1 882 ? -13.389 12.481 47.652 1.00 84.69 882 GLY A O 1
ATOM 6710 N N . PHE A 1 883 ? -12.423 10.567 46.997 1.00 87.00 883 PHE A N 1
ATOM 6711 C CA . PHE A 1 883 ? -13.424 10.213 45.998 1.00 87.00 883 PHE A CA 1
ATOM 6712 C C . PHE A 1 883 ? -13.774 8.735 46.149 1.00 87.00 883 PHE A C 1
ATOM 6714 O O . PHE A 1 883 ? -12.871 7.907 46.209 1.00 87.00 883 PHE A O 1
ATOM 6721 N N . LEU A 1 884 ? -15.065 8.413 46.237 1.00 87.56 884 LEU A N 1
ATOM 6722 C CA . LEU A 1 884 ? -15.546 7.056 46.495 1.00 87.56 884 LEU A CA 1
ATOM 6723 C C . LEU A 1 884 ? -16.531 6.624 45.410 1.00 87.56 884 LEU A C 1
ATOM 6725 O O . LEU A 1 884 ? -17.540 7.293 45.183 1.00 87.56 884 LEU A O 1
ATOM 6729 N N . THR A 1 885 ? -16.282 5.492 44.752 1.00 86.44 885 THR A N 1
ATOM 6730 C CA . THR A 1 885 ? -17.210 4.936 43.757 1.00 86.44 885 THR A CA 1
ATOM 6731 C C . THR A 1 885 ? -18.006 3.759 44.310 1.00 86.44 885 THR A C 1
ATOM 6733 O O . THR A 1 885 ? -17.567 3.031 45.200 1.00 86.44 885 THR A O 1
ATOM 6736 N N . LEU A 1 886 ? -19.184 3.505 43.737 1.00 84.06 886 LEU A N 1
ATOM 6737 C CA . LEU A 1 886 ? -20.003 2.341 44.088 1.00 84.06 886 LEU A CA 1
ATOM 6738 C C . LEU A 1 886 ? -19.239 1.020 43.885 1.00 84.06 886 LEU A C 1
ATOM 6740 O O . LEU A 1 886 ? -19.461 0.051 44.610 1.00 84.06 886 LEU A O 1
ATOM 6744 N N . ARG A 1 887 ? -18.320 0.980 42.912 1.00 81.50 887 ARG A N 1
ATOM 6745 C CA . ARG A 1 887 ? -17.468 -0.184 42.658 1.00 81.50 887 ARG A CA 1
ATOM 6746 C C . ARG A 1 887 ? -16.519 -0.447 43.823 1.00 81.50 887 ARG A C 1
ATOM 6748 O O . ARG A 1 887 ? -16.387 -1.601 44.219 1.00 81.50 887 ARG A O 1
ATOM 6755 N N . ASP A 1 888 ? -15.935 0.602 44.390 1.00 81.50 888 ASP A N 1
ATOM 6756 C CA . ASP A 1 888 ? -15.035 0.510 45.542 1.00 81.50 888 ASP A CA 1
ATOM 6757 C C . ASP A 1 888 ? -15.773 -0.073 46.754 1.00 81.50 888 ASP A C 1
ATOM 6759 O O . ASP A 1 888 ? -15.302 -1.015 47.394 1.00 81.50 888 ASP A O 1
ATOM 6763 N N . ILE A 1 889 ? -17.002 0.397 46.995 1.00 82.44 889 ILE A N 1
ATOM 6764 C CA . ILE A 1 889 ? -17.879 -0.116 48.058 1.00 82.44 889 ILE A CA 1
ATOM 6765 C C . ILE A 1 889 ? -18.241 -1.594 47.815 1.00 82.44 889 ILE A C 1
ATOM 6767 O O . ILE A 1 889 ? -18.256 -2.399 48.747 1.00 82.44 889 ILE A O 1
ATOM 6771 N N . GLN A 1 890 ? -18.505 -1.992 46.566 1.00 81.69 890 GLN A N 1
ATOM 6772 C CA . GLN A 1 890 ? -18.827 -3.381 46.209 1.00 81.69 890 GLN A CA 1
ATOM 6773 C C . GLN A 1 890 ? -17.627 -4.331 46.319 1.00 81.69 890 GLN A C 1
ATOM 6775 O O . GLN A 1 890 ? -17.784 -5.467 46.780 1.00 81.69 890 GLN A O 1
ATOM 6780 N N . GLU A 1 891 ? -16.443 -3.906 45.874 1.00 78.50 891 GLU A N 1
ATOM 6781 C CA . GLU A 1 891 ? -15.202 -4.677 45.998 1.00 78.50 891 GLU A CA 1
ATOM 6782 C C . GLU A 1 891 ? -14.841 -4.859 47.478 1.00 78.50 891 GLU A C 1
ATOM 6784 O O . GLU A 1 891 ? -14.589 -5.989 47.913 1.00 78.50 891 GLU A O 1
ATOM 6789 N N . TYR A 1 892 ? -14.977 -3.798 48.278 1.00 75.88 892 TYR A N 1
ATOM 6790 C CA . TYR A 1 892 ? -14.855 -3.873 49.730 1.00 75.88 892 TYR A CA 1
ATOM 6791 C C . TYR A 1 892 ? -15.894 -4.813 50.355 1.00 75.88 892 TYR A C 1
ATOM 6793 O O . TYR A 1 892 ? -15.545 -5.672 51.162 1.00 75.88 892 TYR A O 1
ATOM 6801 N N . GLY A 1 893 ? -17.166 -4.727 49.956 1.00 73.50 893 GLY A N 1
ATOM 6802 C CA . GLY A 1 893 ? -18.230 -5.595 50.467 1.00 73.50 893 GLY A CA 1
ATOM 6803 C C . GLY A 1 893 ? -17.955 -7.084 50.224 1.00 73.50 893 GLY A C 1
ATOM 6804 O O . GLY A 1 893 ? -18.191 -7.918 51.102 1.00 73.50 893 GLY A O 1
ATOM 6805 N N . LYS A 1 894 ? -17.382 -7.438 49.064 1.00 77.00 894 LYS A N 1
ATOM 6806 C CA . LYS A 1 894 ? -16.926 -8.810 48.776 1.00 77.00 894 LYS A CA 1
ATOM 6807 C C . LYS A 1 894 ? -15.771 -9.227 49.689 1.00 77.00 894 LYS A C 1
ATOM 6809 O O . LYS A 1 894 ? -15.790 -10.340 50.215 1.00 77.00 894 LYS A O 1
ATOM 6814 N N . PHE A 1 895 ? -14.800 -8.338 49.904 1.00 70.94 895 PHE A N 1
ATOM 6815 C CA . PHE A 1 895 ? -13.662 -8.579 50.792 1.00 70.94 895 PHE A CA 1
ATOM 6816 C C . PHE A 1 895 ? -14.090 -8.746 52.262 1.00 70.94 895 PHE A C 1
ATOM 6818 O O . PHE A 1 895 ? -13.661 -9.682 52.939 1.00 70.94 895 PHE A O 1
ATOM 6825 N N . ALA A 1 896 ? -14.997 -7.896 52.747 1.00 67.19 896 ALA A N 1
ATOM 6826 C CA . ALA A 1 896 ? -15.544 -7.950 54.101 1.00 67.19 896 ALA A CA 1
ATOM 6827 C C . ALA A 1 896 ? -16.341 -9.243 54.346 1.00 67.19 896 ALA A C 1
ATOM 6829 O O . ALA A 1 896 ? -16.168 -9.896 55.381 1.00 67.19 896 ALA A O 1
ATOM 6830 N N . LYS A 1 897 ? -17.140 -9.678 53.360 1.00 69.31 897 LYS A N 1
ATOM 6831 C CA . LYS A 1 897 ? -17.910 -10.931 53.416 1.00 69.31 897 LYS A CA 1
ATOM 6832 C C . LYS A 1 897 ? -17.011 -12.173 53.482 1.00 69.31 897 LYS A C 1
ATOM 6834 O O . LYS A 1 897 ? -17.356 -13.130 54.171 1.00 69.31 897 LYS A O 1
ATOM 6839 N N . ALA A 1 898 ? -15.840 -12.144 52.839 1.00 66.62 898 ALA A N 1
ATOM 6840 C CA . ALA A 1 898 ? -14.853 -13.226 52.894 1.00 66.62 898 ALA A CA 1
ATOM 6841 C C . ALA A 1 898 ? -14.166 -13.374 54.269 1.00 66.62 898 ALA A C 1
ATOM 6843 O O . ALA A 1 898 ? -13.650 -14.444 54.582 1.00 66.62 898 ALA A O 1
ATOM 6844 N N . ARG A 1 899 ? -14.178 -12.331 55.114 1.00 62.06 899 ARG A N 1
ATOM 6845 C CA . ARG A 1 899 ? -13.545 -12.326 56.448 1.00 62.06 899 ARG A CA 1
ATOM 6846 C C . ARG A 1 899 ? -14.492 -12.623 57.622 1.00 62.06 899 ARG A C 1
ATOM 6848 O O . ARG A 1 899 ? -14.063 -12.517 58.766 1.00 62.06 899 ARG A O 1
ATOM 6855 N N . SER A 1 900 ? -15.751 -13.007 57.381 1.00 54.91 900 SER A N 1
ATOM 6856 C CA . SER A 1 900 ? -16.733 -13.367 58.427 1.00 54.91 900 SER A CA 1
ATOM 6857 C C . SER A 1 900 ? -16.881 -12.332 59.566 1.00 54.91 900 SER A C 1
ATOM 6859 O O . SER A 1 900 ? -17.175 -12.694 60.709 1.00 54.91 900 SER A O 1
ATOM 6861 N N . LYS A 1 901 ? -16.711 -11.033 59.287 1.00 55.69 901 LYS A N 1
ATOM 6862 C CA . LYS A 1 901 ? -17.150 -9.980 60.215 1.00 55.69 901 LYS A CA 1
ATOM 6863 C C . LYS A 1 901 ? -18.649 -9.763 60.003 1.00 55.69 901 LYS A C 1
ATOM 6865 O O . LYS A 1 901 ? -19.044 -9.190 58.994 1.00 55.69 901 LYS A O 1
ATOM 6870 N N . LYS A 1 902 ? -19.476 -10.265 60.923 1.00 50.66 902 LYS A N 1
ATOM 6871 C CA . LYS A 1 902 ? -20.902 -9.913 60.993 1.00 50.66 902 LYS A CA 1
ATOM 6872 C C . LYS A 1 902 ? -21.072 -8.478 61.498 1.00 50.66 902 LYS A C 1
ATOM 6874 O O . LYS A 1 902 ? -20.413 -8.099 62.464 1.00 50.66 902 LYS A O 1
ATOM 6879 N N . ASP A 1 903 ? -21.972 -7.759 60.832 1.00 51.44 903 ASP A N 1
ATOM 6880 C CA . ASP A 1 903 ? -22.805 -6.655 61.321 1.00 51.44 903 ASP A CA 1
ATOM 6881 C C . ASP A 1 903 ? -22.109 -5.642 62.242 1.00 51.44 903 ASP A C 1
ATOM 6883 O O . ASP A 1 903 ? -22.486 -5.454 63.398 1.00 51.44 903 ASP A O 1
ATOM 6887 N N . LYS A 1 904 ? -21.091 -4.957 61.716 1.00 57.72 904 LYS A N 1
ATOM 6888 C CA . LYS A 1 904 ? -20.761 -3.610 62.189 1.00 57.72 904 LYS A CA 1
ATOM 6889 C C . LYS A 1 904 ? -21.161 -2.620 61.111 1.00 57.72 904 LYS A C 1
ATOM 6891 O O . LYS A 1 904 ? -20.861 -2.833 59.940 1.00 57.72 904 LYS A O 1
ATOM 6896 N N . GLU A 1 905 ? -21.852 -1.569 61.525 1.00 66.69 905 GLU A N 1
ATOM 6897 C CA . GLU A 1 905 ? -22.061 -0.367 60.731 1.00 66.69 905 GLU A CA 1
ATOM 6898 C C . GLU A 1 905 ? -20.683 0.201 60.352 1.00 66.69 905 GLU A C 1
ATOM 6900 O O . GLU A 1 905 ? -19.913 0.625 61.211 1.00 66.69 905 GLU A O 1
ATOM 6905 N N . LEU A 1 906 ? -20.323 0.076 59.072 1.00 76.31 906 LEU A N 1
ATOM 6906 C CA . LEU A 1 906 ? -19.000 0.418 58.546 1.00 76.31 906 LEU A CA 1
ATOM 6907 C C . LEU A 1 906 ? -18.970 1.891 58.137 1.00 76.31 906 LEU A C 1
ATOM 6909 O O . LEU A 1 906 ? -19.837 2.346 57.389 1.00 76.31 906 LEU A O 1
ATOM 6913 N N . LEU A 1 907 ? -17.944 2.608 58.587 1.00 82.81 907 LEU A N 1
ATOM 6914 C CA . LEU A 1 907 ? -17.715 4.017 58.263 1.00 82.81 907 LEU A CA 1
ATOM 6915 C C . LEU A 1 907 ? -16.838 4.161 57.012 1.00 82.81 907 LEU A C 1
ATOM 6917 O O . LEU A 1 907 ? -15.997 3.305 56.726 1.00 82.81 907 LEU A O 1
ATOM 6921 N N . VAL A 1 908 ? -16.973 5.286 56.304 1.00 82.75 908 VAL A N 1
ATOM 6922 C CA . VAL A 1 908 ? -16.099 5.645 55.168 1.00 82.75 908 VAL A CA 1
ATOM 6923 C C . VAL A 1 908 ? -14.618 5.661 55.579 1.00 82.75 908 VAL A C 1
ATOM 6925 O O . VAL A 1 908 ? -13.771 5.135 54.860 1.00 82.75 908 VAL A O 1
ATOM 6928 N N . SER A 1 909 ? -14.301 6.172 56.772 1.00 80.75 909 SER A N 1
ATOM 6929 C CA . SER A 1 909 ? -12.939 6.173 57.332 1.00 80.75 909 SER A CA 1
ATOM 6930 C C . SER A 1 909 ? -12.316 4.778 57.453 1.00 80.75 909 SER A C 1
ATOM 6932 O O . SER A 1 909 ? -11.129 4.616 57.173 1.00 80.75 909 SER A O 1
ATOM 6934 N N . GLU A 1 910 ? -13.095 3.754 57.813 1.00 76.06 910 GLU A N 1
ATOM 6935 C CA . GLU A 1 910 ? -12.590 2.378 57.905 1.00 76.06 910 GLU A CA 1
ATOM 6936 C C . GLU A 1 910 ? -12.240 1.807 56.526 1.00 76.06 910 GLU A C 1
ATOM 6938 O O . GLU A 1 910 ? -11.262 1.071 56.393 1.00 76.06 910 GLU A O 1
ATOM 6943 N N . LEU A 1 911 ? -13.002 2.173 55.492 1.00 77.00 911 LEU A N 1
ATOM 6944 C CA . LEU A 1 911 ? -12.738 1.776 54.110 1.00 77.00 911 LEU A CA 1
ATOM 6945 C C . LEU A 1 911 ? -11.482 2.474 53.560 1.00 77.00 911 LEU A C 1
ATOM 6947 O O . LEU A 1 911 ? -10.652 1.820 52.933 1.00 77.00 911 LEU A O 1
ATOM 6951 N N . CYS A 1 912 ? -11.289 3.759 53.873 1.00 73.81 912 CYS A N 1
ATOM 6952 C CA . CYS A 1 912 ? -10.125 4.526 53.422 1.00 73.81 912 CYS A CA 1
ATOM 6953 C C . CYS A 1 912 ? -8.808 4.151 54.134 1.00 73.81 912 CYS A C 1
ATOM 6955 O O . CYS A 1 912 ? -7.737 4.306 53.550 1.00 73.81 912 CYS A O 1
ATOM 6957 N N . LEU A 1 913 ? -8.860 3.648 55.376 1.00 69.38 913 LEU A N 1
ATOM 6958 C CA . LEU A 1 913 ? -7.675 3.223 56.144 1.00 69.38 913 LEU A CA 1
ATOM 6959 C C . LEU A 1 913 ? -7.147 1.832 55.756 1.00 69.38 913 LEU A C 1
ATOM 6961 O O . LEU A 1 913 ? -5.976 1.534 55.985 1.00 69.38 913 LEU A O 1
ATOM 6965 N N . LEU A 1 914 ? -8.007 0.963 55.218 1.00 62.38 914 LEU A N 1
ATOM 6966 C CA . LEU A 1 914 ? -7.678 -0.440 54.935 1.00 62.38 914 LEU A CA 1
ATOM 6967 C C . LEU A 1 914 ? -6.869 -0.630 53.648 1.00 62.38 914 LEU A C 1
ATOM 6969 O O . LEU A 1 914 ? -6.150 -1.622 53.532 1.00 62.38 914 LEU A O 1
ATOM 6973 N N . ASP A 1 915 ? -6.972 0.312 52.714 1.00 55.38 915 ASP A N 1
ATOM 6974 C CA . ASP A 1 915 ? -6.236 0.297 51.457 1.00 55.38 915 ASP A CA 1
ATOM 6975 C C . ASP A 1 915 ? -6.059 1.747 50.980 1.00 55.38 915 ASP A C 1
ATOM 6977 O O . ASP A 1 915 ? -6.990 2.372 50.468 1.00 55.38 915 ASP A O 1
ATOM 6981 N N . GLY A 1 916 ? -4.873 2.324 51.207 1.00 52.38 916 GLY A N 1
ATOM 6982 C CA . GLY A 1 916 ? -4.598 3.765 51.061 1.00 52.38 916 GLY A CA 1
ATOM 6983 C C . GLY A 1 916 ? -4.788 4.351 49.652 1.00 52.38 916 GLY A C 1
ATOM 6984 O O . GLY A 1 916 ? -4.541 5.536 49.446 1.00 52.38 916 GLY A O 1
ATOM 6985 N N . GLN A 1 917 ? -5.222 3.543 48.680 1.00 57.16 917 GLN A N 1
ATOM 6986 C CA . GLN A 1 917 ? -5.560 3.959 47.318 1.00 57.16 917 GLN A CA 1
ATOM 6987 C C . GLN A 1 917 ? -7.074 4.079 47.059 1.00 57.16 917 GLN A C 1
ATOM 6989 O O . GLN A 1 917 ? -7.453 4.826 46.157 1.00 57.16 917 GLN A O 1
ATOM 6994 N N . ILE A 1 918 ? -7.939 3.416 47.841 1.00 59.09 918 ILE A N 1
ATOM 6995 C CA . ILE A 1 918 ? -9.377 3.249 47.531 1.00 59.09 918 ILE A CA 1
ATOM 6996 C C . ILE A 1 918 ? -10.191 4.551 47.687 1.00 59.09 918 ILE A C 1
ATOM 6998 O O . ILE A 1 918 ? -11.238 4.700 47.069 1.00 59.09 918 ILE A O 1
ATOM 7002 N N . CYS A 1 919 ? -9.685 5.533 48.436 1.00 65.12 919 CYS A N 1
ATOM 7003 C CA . CYS A 1 919 ? -10.315 6.855 48.574 1.00 65.12 919 CYS A CA 1
ATOM 7004 C C . CYS A 1 919 ? -9.487 7.996 47.965 1.00 65.12 919 CYS A C 1
ATOM 7006 O O . CYS A 1 919 ? -9.793 9.170 48.186 1.00 65.12 919 CYS A O 1
ATOM 7008 N N . SER A 1 920 ? -8.411 7.671 47.241 1.00 69.31 920 SER A N 1
ATOM 7009 C CA . SER A 1 920 ? -7.532 8.682 46.654 1.00 69.31 920 SER A CA 1
ATOM 7010 C C . SER A 1 920 ? -8.239 9.419 45.519 1.00 69.31 920 SER A C 1
ATOM 7012 O O . SER A 1 920 ? -8.954 8.816 44.722 1.00 69.31 920 SER A O 1
ATOM 7014 N N . VAL A 1 921 ? -8.051 10.738 45.437 1.00 70.81 921 VAL A N 1
ATOM 7015 C CA . VAL A 1 921 ? -8.587 11.524 44.323 1.00 70.81 921 VAL A CA 1
ATOM 7016 C C . VAL A 1 921 ? -7.738 11.222 43.084 1.00 70.81 921 VAL A C 1
ATOM 7018 O O . VAL A 1 921 ? -6.571 11.619 43.043 1.00 70.81 921 VAL A O 1
ATOM 7021 N N . PRO A 1 922 ? -8.273 10.529 42.064 1.00 63.81 922 PRO A N 1
ATOM 7022 C CA . PRO A 1 922 ? -7.445 10.015 40.976 1.00 63.81 922 PRO A CA 1
ATOM 7023 C C . PRO A 1 922 ? -6.916 11.139 40.071 1.00 63.81 922 PRO A C 1
ATOM 7025 O O . PRO A 1 922 ? -5.793 11.074 39.565 1.00 63.81 922 PRO A O 1
ATOM 7028 N N . TRP A 1 923 ? -7.740 12.168 39.861 1.00 84.69 923 TRP A N 1
ATOM 7029 C CA . TRP A 1 923 ? -7.439 13.412 39.155 1.00 84.69 923 TRP A CA 1
ATOM 7030 C C . TRP A 1 923 ? -8.605 14.394 39.367 1.00 84.69 923 TRP A C 1
ATOM 7032 O O . TRP A 1 923 ? -9.728 13.955 39.608 1.00 84.69 923 TRP A O 1
ATOM 7042 N N . THR A 1 924 ? -8.360 15.702 39.274 1.00 87.56 924 THR A N 1
ATOM 7043 C CA . THR A 1 924 ? -9.392 16.746 39.381 1.00 87.56 924 THR A CA 1
ATOM 7044 C C . THR A 1 924 ? -9.429 17.599 38.115 1.00 87.56 924 THR A C 1
ATOM 7046 O O . THR A 1 924 ? -8.390 17.907 37.530 1.00 87.56 924 THR A O 1
ATOM 7049 N N . ALA A 1 925 ? -10.628 18.001 37.697 1.00 89.31 925 ALA A N 1
ATOM 7050 C CA . ALA A 1 925 ? -10.820 18.966 36.613 1.00 89.31 925 ALA A CA 1
ATOM 7051 C C . ALA A 1 925 ? -11.128 20.357 37.189 1.00 89.31 925 ALA A C 1
ATOM 7053 O O . ALA A 1 925 ? -11.690 20.464 38.276 1.00 89.31 925 ALA A O 1
ATOM 7054 N N . THR A 1 926 ? -10.803 21.431 36.471 1.00 89.94 926 THR A N 1
ATOM 7055 C CA . THR A 1 926 ? -11.229 22.794 36.838 1.00 89.94 926 THR A CA 1
ATOM 7056 C C . THR A 1 926 ? -12.378 23.254 35.936 1.00 89.94 926 THR A C 1
ATOM 7058 O O . THR A 1 926 ? -12.430 22.840 34.777 1.00 89.94 926 THR A O 1
ATOM 7061 N N . PRO A 1 927 ? -13.301 24.115 36.410 1.00 89.75 927 PRO A N 1
ATOM 7062 C CA . PRO A 1 927 ? -14.414 24.616 35.594 1.00 89.75 927 PRO A CA 1
ATOM 7063 C C . PRO A 1 927 ? -13.973 25.312 34.301 1.00 89.75 927 PRO A C 1
ATOM 7065 O O . PRO A 1 927 ? -14.666 25.221 33.291 1.00 89.75 927 PRO A O 1
ATOM 7068 N N . ASP A 1 928 ? -12.810 25.964 34.329 1.00 87.56 928 ASP A N 1
ATOM 7069 C CA . ASP A 1 928 ? -12.255 26.740 33.212 1.00 87.56 928 ASP A CA 1
ATOM 7070 C C . ASP A 1 928 ? -11.447 25.875 32.227 1.00 87.56 928 ASP A C 1
ATOM 7072 O O . ASP A 1 928 ? -10.884 26.373 31.254 1.00 87.56 928 ASP A O 1
ATOM 7076 N N . MET A 1 929 ? -11.353 24.567 32.479 1.00 85.56 929 MET A N 1
ATOM 7077 C CA . MET A 1 929 ? -10.663 23.627 31.604 1.00 85.56 929 MET A CA 1
ATOM 7078 C C . MET A 1 929 ? -11.476 23.379 30.328 1.00 85.56 929 MET A C 1
ATOM 7080 O O . MET A 1 929 ? -12.699 23.235 30.375 1.00 85.56 929 MET A O 1
ATOM 7084 N N . GLU A 1 930 ? -10.798 23.275 29.182 1.00 84.50 930 GLU A N 1
ATOM 7085 C CA . GLU A 1 930 ? -11.442 22.867 27.931 1.00 84.50 930 GLU A CA 1
ATOM 7086 C C . GLU A 1 930 ? -12.024 21.453 28.060 1.00 84.50 930 GLU A C 1
ATOM 7088 O O . GLU A 1 930 ? -11.332 20.512 28.471 1.00 84.50 930 GLU A O 1
ATOM 7093 N N . LEU A 1 931 ? -13.278 21.276 27.631 1.00 83.88 931 LEU A N 1
ATOM 7094 C CA . LEU A 1 931 ? -13.983 19.997 27.729 1.00 83.88 931 LEU A CA 1
ATOM 7095 C C . LEU A 1 931 ? -13.242 18.876 26.990 1.00 83.88 931 LEU A C 1
ATOM 7097 O O . LEU A 1 931 ? -13.179 17.742 27.465 1.00 83.88 931 LEU A O 1
ATOM 7101 N N . ARG A 1 932 ? -12.606 19.209 25.859 1.00 77.06 932 ARG A N 1
ATOM 7102 C CA . ARG A 1 932 ? -11.764 18.285 25.090 1.00 77.06 932 ARG A CA 1
ATOM 7103 C C . ARG A 1 932 ? -10.602 17.734 25.904 1.00 77.06 932 ARG A C 1
ATOM 7105 O O . ARG A 1 932 ? -10.300 16.546 25.815 1.00 77.06 932 ARG A O 1
ATOM 7112 N N . TYR A 1 933 ? -9.928 18.607 26.643 1.00 77.62 933 TYR A N 1
ATOM 7113 C CA . TYR A 1 933 ? -8.754 18.242 27.420 1.00 77.62 933 TYR A CA 1
ATOM 7114 C C . TYR A 1 933 ? -9.153 17.331 28.585 1.00 77.62 933 TYR A C 1
ATOM 7116 O O . TYR A 1 933 ? -8.543 16.280 28.780 1.00 77.62 933 TYR A O 1
ATOM 7124 N N . ALA A 1 934 ? -10.256 17.657 29.268 1.00 81.56 934 ALA A N 1
ATOM 7125 C CA . ALA A 1 934 ? -10.834 16.797 30.297 1.00 81.56 934 ALA A CA 1
ATOM 7126 C C . ALA A 1 934 ? -11.249 15.423 29.738 1.00 81.56 934 ALA A C 1
ATOM 7128 O O . ALA A 1 934 ? -10.858 14.393 30.284 1.00 81.56 934 ALA A O 1
ATOM 7129 N N . GLN A 1 935 ? -11.957 15.386 28.604 1.00 80.56 935 GLN A N 1
ATOM 7130 C CA . GLN A 1 935 ? -12.383 14.141 27.957 1.00 80.56 935 GLN A CA 1
ATOM 7131 C C . GLN A 1 935 ? -11.193 13.269 27.522 1.00 80.56 935 GLN A C 1
ATOM 7133 O O . GLN A 1 935 ? -11.241 12.042 27.643 1.00 80.56 935 GLN A O 1
ATOM 7138 N N . MET A 1 936 ? -10.124 13.892 27.022 1.00 73.31 936 MET A N 1
ATOM 7139 C CA . MET A 1 936 ? -8.899 13.203 26.620 1.00 73.31 936 MET A CA 1
ATOM 7140 C C . MET A 1 936 ? -8.233 12.527 27.820 1.00 73.31 936 MET A C 1
ATOM 7142 O O . MET A 1 936 ? -7.991 11.323 27.768 1.00 73.31 936 MET A O 1
ATOM 7146 N N . ILE A 1 937 ? -8.030 13.261 28.919 1.00 72.38 937 ILE A N 1
ATOM 7147 C CA . ILE A 1 937 ? -7.417 12.724 30.143 1.00 72.38 937 ILE A CA 1
ATOM 7148 C C . ILE A 1 937 ? -8.281 11.616 30.751 1.00 72.38 937 ILE A C 1
ATOM 7150 O O . ILE A 1 937 ? -7.757 10.568 31.133 1.00 72.38 937 ILE A O 1
ATOM 7154 N N . MET A 1 938 ? -9.603 11.808 30.800 1.00 78.25 938 MET A N 1
ATOM 7155 C CA . MET A 1 938 ? -10.542 10.787 31.273 1.00 78.25 938 MET A CA 1
ATOM 7156 C C . MET A 1 938 ? -10.421 9.493 30.462 1.00 78.25 938 MET A C 1
ATOM 7158 O O . MET A 1 938 ? -10.379 8.406 31.034 1.00 78.25 938 MET A O 1
ATOM 7162 N N . LYS A 1 939 ? -10.303 9.590 29.132 1.00 70.44 939 LYS A N 1
ATOM 7163 C CA . LYS A 1 939 ? -10.171 8.427 28.244 1.00 70.44 939 LYS A CA 1
ATOM 7164 C C . LYS A 1 939 ? -8.798 7.759 28.338 1.00 70.44 939 LYS A C 1
ATOM 7166 O O . LYS A 1 939 ? -8.729 6.533 28.317 1.00 70.44 939 LYS A O 1
ATOM 7171 N N . GLU A 1 940 ? -7.730 8.547 28.434 1.00 62.16 940 GLU A N 1
ATOM 7172 C CA . GLU A 1 940 ? -6.348 8.064 28.534 1.00 62.16 940 GLU A CA 1
ATOM 7173 C C . GLU A 1 940 ? -6.112 7.315 29.850 1.00 62.16 940 GLU A C 1
ATOM 7175 O O . GLU A 1 940 ? -5.516 6.239 29.861 1.00 62.16 940 GLU A O 1
ATOM 7180 N N . ARG A 1 941 ? -6.640 7.851 30.956 1.00 66.44 941 ARG A N 1
ATOM 7181 C CA . ARG A 1 941 ? -6.490 7.270 32.296 1.00 66.44 941 ARG A CA 1
ATOM 7182 C C . ARG A 1 941 ? -7.612 6.304 32.687 1.00 66.44 941 ARG A C 1
ATOM 7184 O O . ARG A 1 941 ? -7.530 5.671 33.734 1.00 66.44 941 ARG A O 1
ATOM 7191 N N . GLY A 1 942 ? -8.640 6.162 31.849 1.00 65.44 942 GLY A N 1
ATOM 7192 C CA . GLY A 1 942 ? -9.772 5.261 32.087 1.00 65.44 942 GLY A CA 1
ATOM 7193 C C . GLY A 1 942 ? -10.702 5.707 33.221 1.00 65.44 942 GLY A C 1
ATOM 7194 O O . GLY A 1 942 ? -11.326 4.862 33.862 1.00 65.44 942 GLY A O 1
ATOM 7195 N N . PHE A 1 943 ? -10.793 7.011 33.488 1.00 77.25 943 PHE A N 1
ATOM 7196 C CA . PHE A 1 943 ? -11.680 7.566 34.508 1.00 77.25 943 PHE A CA 1
ATOM 7197 C C . PHE A 1 943 ? -13.094 7.746 33.961 1.00 77.25 943 PHE A C 1
ATOM 7199 O O . PHE A 1 943 ? -13.317 8.478 32.997 1.00 77.25 943 PHE A O 1
ATOM 7206 N N . ASN A 1 944 ? -14.066 7.110 34.614 1.00 75.75 944 ASN A N 1
ATOM 7207 C CA . ASN A 1 944 ? -15.476 7.260 34.256 1.00 75.75 944 ASN A CA 1
ATOM 7208 C C . ASN A 1 944 ? -16.115 8.498 34.891 1.00 75.75 944 ASN A C 1
ATOM 7210 O O . ASN A 1 944 ? -17.101 8.997 34.368 1.00 75.75 944 ASN A O 1
ATOM 7214 N N . GLN A 1 945 ? -15.604 8.968 36.027 1.00 84.50 945 GLN A N 1
ATOM 7215 C CA . GLN A 1 945 ? -16.149 10.104 36.770 1.00 84.50 945 GLN A CA 1
ATOM 7216 C C . GLN A 1 945 ? -14.986 10.864 37.392 1.00 84.50 945 GLN A C 1
ATOM 7218 O O . GLN A 1 945 ? -14.055 10.243 37.906 1.00 84.50 945 GLN A O 1
ATOM 7223 N N . VAL A 1 946 ? -15.023 12.191 37.304 1.00 87.75 946 VAL A N 1
ATOM 7224 C CA . VAL A 1 946 ? -13.959 13.060 37.811 1.00 87.75 946 VAL A CA 1
ATOM 7225 C C . VAL A 1 946 ? -14.581 14.200 38.620 1.00 87.75 946 VAL A C 1
ATOM 7227 O O . VAL A 1 946 ? -15.494 14.863 38.117 1.00 87.75 946 VAL A O 1
ATOM 7230 N N . PRO A 1 947 ? -14.103 14.467 39.848 1.00 89.31 947 PRO A N 1
ATOM 7231 C CA . PRO A 1 947 ? -14.516 15.643 40.599 1.00 89.31 947 PRO A CA 1
ATOM 7232 C C . PRO A 1 947 ? -13.968 16.921 39.949 1.00 89.31 947 PRO A C 1
ATOM 7234 O O . PRO A 1 947 ? -12.783 17.032 39.619 1.00 89.31 947 PRO A O 1
ATOM 7237 N N . VAL A 1 948 ? -14.848 17.902 39.776 1.00 90.81 948 VAL A N 1
ATOM 7238 C CA . VAL A 1 948 ? -14.509 19.252 39.330 1.00 90.81 948 VAL A CA 1
ATOM 7239 C C . VAL A 1 948 ? -14.287 20.108 40.568 1.00 90.81 948 VAL A C 1
ATOM 7241 O O . VAL A 1 948 ? -15.143 20.148 41.451 1.00 90.81 948 VAL A O 1
ATOM 7244 N N . VAL A 1 949 ? -13.149 20.791 40.647 1.00 91.19 949 VAL A N 1
ATOM 7245 C CA . VAL A 1 949 ? -12.733 21.551 41.828 1.00 91.19 949 VAL A CA 1
ATOM 7246 C C . VAL A 1 949 ? -12.352 22.984 41.488 1.00 91.19 949 VAL A C 1
ATOM 7248 O O . VAL A 1 949 ? -11.870 23.283 40.394 1.00 91.19 949 VAL A O 1
ATOM 7251 N N . ARG A 1 950 ? -12.517 23.879 42.460 1.00 89.81 950 ARG A N 1
ATOM 7252 C CA . ARG A 1 950 ? -11.991 25.243 42.425 1.00 89.81 950 ARG A CA 1
ATOM 7253 C C . ARG A 1 950 ? -10.959 25.400 43.539 1.00 89.81 950 ARG A C 1
ATOM 7255 O O . ARG A 1 950 ? -11.254 25.135 44.701 1.00 89.81 950 ARG A O 1
ATOM 7262 N N . ASN A 1 951 ? -9.755 25.835 43.176 1.00 84.50 951 ASN A N 1
ATOM 7263 C CA . ASN A 1 951 ? -8.691 26.111 44.138 1.00 84.50 951 ASN A CA 1
ATOM 7264 C C . ASN A 1 951 ? -8.783 27.562 44.609 1.00 84.50 951 ASN A C 1
ATOM 7266 O O . ASN A 1 951 ? -8.694 28.481 43.796 1.00 84.50 951 ASN A O 1
ATOM 7270 N N . ILE A 1 952 ? -8.958 27.761 45.914 1.00 81.75 952 ILE A N 1
ATOM 7271 C CA . ILE A 1 952 ? -9.030 29.077 46.555 1.00 81.75 952 ILE A CA 1
ATOM 7272 C C . ILE A 1 952 ? -8.091 29.042 47.767 1.00 81.75 952 ILE A C 1
ATOM 7274 O O . ILE A 1 952 ? -8.262 28.199 48.639 1.00 81.75 952 ILE A O 1
ATOM 7278 N N . TYR A 1 953 ? -7.092 29.934 47.816 1.00 74.75 953 TYR A N 1
ATOM 7279 C CA . TYR A 1 953 ? -6.113 30.031 48.918 1.00 74.75 953 TYR A CA 1
ATOM 7280 C C . TYR A 1 953 ? -5.503 28.676 49.342 1.00 74.75 953 TYR A C 1
ATOM 7282 O O . TYR A 1 953 ? -5.552 28.311 50.512 1.00 74.75 953 TYR A O 1
ATOM 7290 N N . GLU A 1 954 ? -4.974 27.906 48.381 1.00 70.25 954 GLU A N 1
ATOM 7291 C CA . GLU A 1 954 ? -4.368 26.570 48.595 1.00 70.25 954 GLU A CA 1
ATOM 7292 C C . GLU A 1 954 ? -5.319 25.474 49.120 1.00 70.25 954 GLU A C 1
ATOM 7294 O O . GLU A 1 954 ? -4.890 24.343 49.339 1.00 70.25 954 GLU A O 1
ATOM 7299 N N . ARG A 1 955 ? -6.624 25.754 49.239 1.00 78.75 955 ARG A N 1
ATOM 7300 C CA . ARG A 1 955 ? -7.661 24.765 49.561 1.00 78.75 955 ARG A CA 1
ATOM 7301 C C . ARG A 1 955 ? -8.461 24.378 48.317 1.00 78.75 955 ARG A C 1
ATOM 7303 O O . ARG A 1 955 ? -8.774 25.218 47.469 1.00 78.75 955 ARG A O 1
ATOM 7310 N N . THR A 1 956 ? -8.778 23.091 48.209 1.00 85.50 956 THR A N 1
ATOM 7311 C CA . THR A 1 956 ? -9.457 22.488 47.053 1.00 85.50 956 THR A CA 1
ATOM 7312 C C . THR A 1 956 ? -10.930 22.268 47.385 1.00 85.50 956 THR A C 1
ATOM 7314 O O . THR A 1 956 ? -11.251 21.419 48.214 1.00 85.50 956 THR A O 1
ATOM 7317 N N . TYR A 1 957 ? -11.830 23.013 46.742 1.00 89.06 957 TYR A N 1
ATOM 7318 C CA . TYR A 1 957 ? -13.273 22.895 46.970 1.00 89.06 957 TYR A CA 1
ATOM 7319 C C . TYR A 1 957 ? -13.936 22.160 45.803 1.00 89.06 957 TYR A C 1
ATOM 7321 O O . TYR A 1 957 ? -13.756 22.593 44.658 1.00 89.06 957 TYR A O 1
ATOM 7329 N N . PRO A 1 958 ? -14.694 21.074 46.032 1.00 89.62 958 PRO A N 1
ATOM 7330 C CA . PRO A 1 958 ? -15.480 20.454 44.976 1.00 89.62 958 PRO A CA 1
ATOM 7331 C C . PRO A 1 958 ? -16.601 21.409 44.548 1.00 89.62 958 PRO A C 1
ATOM 7333 O O . PRO A 1 958 ? -17.236 22.049 45.380 1.00 89.62 958 PRO A O 1
ATOM 7336 N N . VAL A 1 959 ? -16.816 21.534 43.239 1.00 90.56 959 VAL A N 1
ATOM 7337 C CA . VAL A 1 959 ? -17.857 22.387 42.632 1.00 90.56 959 VAL A CA 1
ATOM 7338 C C . VAL A 1 959 ? -18.766 21.619 41.670 1.00 90.56 959 VAL A C 1
ATOM 7340 O O . VAL A 1 959 ? -19.783 22.150 41.226 1.00 90.56 959 VAL A O 1
ATOM 7343 N N . GLY A 1 960 ? -18.413 20.378 41.335 1.00 90.25 960 GLY A N 1
ATOM 7344 C CA . GLY A 1 960 ? -19.217 19.516 40.478 1.00 90.25 960 GLY A CA 1
ATOM 7345 C C . GLY A 1 960 ? -18.562 18.168 40.210 1.00 90.25 960 GLY A C 1
ATOM 7346 O O . GLY A 1 960 ? -17.467 17.880 40.690 1.00 90.25 960 GLY A O 1
ATOM 7347 N N . ILE A 1 961 ? -19.220 17.350 39.395 1.00 90.44 961 ILE A N 1
ATOM 7348 C CA . ILE A 1 961 ? -18.675 16.095 38.860 1.00 90.44 961 ILE A CA 1
ATOM 7349 C C . ILE A 1 961 ? -18.881 16.085 37.350 1.00 90.44 961 ILE A C 1
ATOM 7351 O O . ILE A 1 961 ? -19.930 16.501 36.862 1.00 90.44 961 ILE A O 1
ATOM 7355 N N . ILE A 1 962 ? -17.890 15.605 36.605 1.00 90.69 962 ILE A N 1
ATOM 7356 C CA . ILE A 1 962 ? -17.992 15.412 35.159 1.00 90.69 962 ILE A CA 1
ATOM 7357 C C . ILE A 1 962 ? -17.944 13.922 34.811 1.00 90.69 962 ILE A C 1
ATOM 7359 O O . ILE A 1 962 ? -17.102 13.179 35.324 1.00 90.69 962 ILE A O 1
ATOM 7363 N N . ASP A 1 963 ? -18.858 13.485 33.943 1.00 87.56 963 ASP A N 1
ATOM 7364 C CA . ASP A 1 963 ? -18.954 12.109 33.463 1.00 87.56 963 ASP A CA 1
ATOM 7365 C C . ASP A 1 963 ? -19.199 12.044 31.938 1.00 87.56 963 ASP A C 1
ATOM 7367 O O . ASP A 1 963 ? -19.658 13.011 31.331 1.00 87.56 963 ASP A O 1
ATOM 7371 N N . PRO A 1 964 ? -18.873 10.924 31.259 1.00 80.06 964 PRO A N 1
ATOM 7372 C CA . PRO A 1 964 ? -19.041 10.791 29.811 1.00 80.06 964 PRO A CA 1
ATOM 7373 C C . PRO A 1 964 ? -20.468 11.059 29.323 1.00 80.06 964 PRO A C 1
ATOM 7375 O O . PRO A 1 964 ? -20.652 11.528 28.200 1.00 80.06 964 PRO A O 1
ATOM 7378 N N . GLU A 1 965 ? -21.470 10.764 30.154 1.00 81.38 965 GLU A N 1
ATOM 7379 C CA . GLU A 1 965 ? -22.871 11.042 29.845 1.00 81.38 965 GLU A CA 1
ATOM 7380 C C . GLU A 1 965 ? -23.171 12.540 29.850 1.00 81.38 965 GLU A C 1
ATOM 7382 O O . GLU A 1 965 ? -23.792 13.010 28.897 1.00 81.38 965 GLU A O 1
ATOM 7387 N N . SER A 1 966 ? -22.701 13.305 30.847 1.00 82.62 966 SER A N 1
ATOM 7388 C CA . SER A 1 966 ? -22.898 14.756 30.858 1.00 82.62 966 SER A CA 1
ATOM 7389 C C . SER A 1 966 ? -22.184 15.430 29.691 1.00 82.62 966 SER A C 1
ATOM 7391 O O . SER A 1 966 ? -22.776 16.271 29.022 1.00 82.62 966 SER A O 1
ATOM 7393 N N . ILE A 1 967 ? -20.969 14.981 29.356 1.00 82.75 967 ILE A N 1
ATOM 7394 C CA . ILE A 1 967 ? -20.237 15.448 28.170 1.00 82.75 967 ILE A CA 1
ATOM 7395 C C . ILE A 1 967 ? -21.073 15.208 26.909 1.00 82.75 967 ILE A C 1
ATOM 7397 O O . ILE A 1 967 ? -21.294 16.132 26.126 1.00 82.75 967 ILE A O 1
ATOM 7401 N N . ARG A 1 968 ? -21.569 13.981 26.709 1.00 76.38 968 ARG A N 1
ATOM 7402 C CA . ARG A 1 968 ? -22.347 13.622 25.515 1.00 76.38 968 ARG A CA 1
ATOM 7403 C C . ARG A 1 968 ? -23.655 14.405 25.431 1.00 76.38 968 ARG A C 1
ATOM 7405 O O . ARG A 1 968 ? -24.003 14.876 24.349 1.00 76.38 968 ARG A O 1
ATOM 7412 N N . LEU A 1 969 ? -24.364 14.544 26.549 1.00 79.06 969 LEU A N 1
ATOM 7413 C CA . LEU A 1 969 ? -25.630 15.265 26.616 1.00 79.06 969 LEU A CA 1
ATOM 7414 C C . LEU A 1 969 ? -25.433 16.752 26.321 1.00 79.06 969 LEU A C 1
ATOM 7416 O O . LEU A 1 969 ? -26.153 17.286 25.483 1.00 79.06 969 LEU A O 1
ATOM 7420 N N . THR A 1 970 ? -24.426 17.395 26.917 1.00 80.88 970 THR A N 1
ATOM 7421 C CA . THR A 1 970 ? -24.097 18.800 26.638 1.00 80.88 970 THR A CA 1
ATOM 7422 C C . THR A 1 970 ? -23.725 19.000 25.172 1.00 80.88 970 THR A C 1
ATOM 7424 O O . THR A 1 970 ? -24.240 19.916 24.537 1.00 80.88 970 THR A O 1
ATOM 7427 N N . CYS A 1 971 ? -22.915 18.115 24.586 1.00 73.12 971 CYS A N 1
ATOM 7428 C CA . CYS A 1 971 ? -22.558 18.229 23.170 1.00 73.12 971 CYS A CA 1
ATOM 7429 C C . CYS A 1 971 ? -23.766 18.045 22.246 1.00 73.12 971 CYS A C 1
ATOM 7431 O O . CYS A 1 971 ? -23.929 18.805 21.297 1.00 73.12 971 CYS A O 1
ATOM 7433 N N . SER A 1 972 ? -24.638 17.080 22.552 1.00 70.25 972 SER A N 1
ATOM 7434 C CA . SER A 1 972 ? -25.857 16.829 21.772 1.00 70.25 972 SER A CA 1
ATOM 7435 C C . SER A 1 972 ? -26.845 17.992 21.895 1.00 70.25 972 SER A C 1
ATOM 7437 O O . SER A 1 972 ? -27.430 18.423 20.904 1.00 70.25 972 SER A O 1
ATOM 7439 N N . ALA A 1 973 ? -27.007 18.543 23.100 1.00 73.75 973 ALA A N 1
ATOM 7440 C CA . ALA A 1 973 ? -27.865 19.695 23.353 1.00 73.75 973 ALA A CA 1
ATOM 7441 C C . ALA A 1 973 ? -27.350 20.957 22.649 1.00 73.75 973 ALA A C 1
ATOM 7443 O O . ALA A 1 973 ? -28.145 21.718 22.106 1.00 73.75 973 ALA A O 1
ATOM 7444 N N . LEU A 1 974 ? -26.032 21.166 22.609 1.00 76.75 974 LEU A N 1
ATOM 7445 C CA . LEU A 1 974 ? -25.420 22.281 21.888 1.00 76.75 974 LEU A CA 1
ATOM 7446 C C . LEU A 1 974 ? -25.532 22.125 20.370 1.00 76.75 974 LEU A C 1
ATOM 7448 O O . LEU A 1 974 ? -25.893 23.097 19.715 1.00 76.75 974 LEU A O 1
ATOM 7452 N N . ALA A 1 975 ? -25.334 20.917 19.832 1.00 65.69 975 ALA A N 1
ATOM 7453 C CA . ALA A 1 975 ? -25.573 20.626 18.414 1.00 65.69 975 ALA A CA 1
ATOM 7454 C C . ALA A 1 975 ? -27.042 20.884 18.036 1.00 65.69 975 ALA A C 1
ATOM 7456 O O . ALA A 1 975 ? -27.356 21.505 17.022 1.00 65.69 975 ALA A O 1
ATOM 7457 N N . THR A 1 976 ? -27.966 20.472 18.909 1.00 67.06 976 THR A N 1
ATOM 7458 C CA . THR A 1 976 ? -29.406 20.720 18.734 1.00 67.06 976 THR A CA 1
ATOM 7459 C C . THR A 1 976 ? -29.735 22.214 18.830 1.00 67.06 976 THR A C 1
ATOM 7461 O O . THR A 1 976 ? -30.591 22.720 18.115 1.00 67.06 976 THR A O 1
ATOM 7464 N N . ARG A 1 977 ? -29.050 22.958 19.704 1.00 73.69 977 ARG A N 1
ATOM 7465 C CA . ARG A 1 977 ? -29.240 24.407 19.835 1.00 73.69 977 ARG A CA 1
ATOM 7466 C C . ARG A 1 977 ? -28.735 25.161 18.607 1.00 73.69 977 ARG A C 1
ATOM 7468 O O . ARG A 1 977 ? -29.419 26.081 18.187 1.00 73.69 977 ARG A O 1
ATOM 7475 N N . GLU A 1 978 ? -27.590 24.772 18.046 1.00 68.62 978 GLU A N 1
ATOM 7476 C CA . GLU A 1 978 ? -27.054 25.360 16.807 1.00 68.62 978 GLU A CA 1
ATOM 7477 C C . GLU A 1 978 ? -27.925 25.042 15.586 1.00 68.62 978 GLU A C 1
ATOM 7479 O O . GLU A 1 978 ? -28.038 25.863 14.689 1.00 68.62 978 GLU A O 1
ATOM 7484 N N . THR A 1 979 ? -28.585 23.882 15.557 1.00 60.44 979 THR A N 1
ATOM 7485 C CA . THR A 1 979 ? -29.529 23.540 14.475 1.00 60.44 979 THR A CA 1
ATOM 7486 C C . THR A 1 979 ? -30.885 24.238 14.601 1.00 60.44 979 THR A C 1
ATOM 7488 O O . THR A 1 979 ? -31.602 24.353 13.608 1.00 60.44 979 THR A O 1
ATOM 7491 N N . LEU A 1 980 ? -31.255 24.695 15.802 1.00 59.56 980 LEU A N 1
ATOM 7492 C CA . LEU A 1 980 ? -32.480 25.463 16.060 1.00 59.56 980 LEU A CA 1
ATOM 7493 C C . LEU A 1 980 ? -32.285 26.988 15.976 1.00 59.56 980 LEU A C 1
ATOM 7495 O O . LEU A 1 980 ? -33.286 27.704 15.903 1.00 59.56 980 LEU A O 1
ATOM 7499 N N . SER A 1 981 ? -31.041 27.476 16.038 1.00 56.94 981 SER A N 1
ATOM 7500 C CA . SER A 1 981 ? -30.667 28.892 15.883 1.00 56.94 981 SER A CA 1
ATOM 7501 C C . SER A 1 981 ? -30.387 29.240 14.432 1.00 56.94 981 SER A C 1
ATOM 7503 O O . SER A 1 981 ? -30.831 30.326 14.002 1.00 56.94 981 SER A O 1
#

=== Feature glossary ===
Reading guide. The protein is described through the following features:

Foldseek 3Di. A 3Di character summarizes, for each residue, the relative orientation of the Cα frame of its nearest spatial neighbor. Because it encodes fold topology rather than chemistry, 3Di alignments detect remote structural similarity that sequence alignment misses.

Contact-map, Ramachandran, and PAE plots. Plot images: a contact map (which residues are close in 3D, as an N×N binary image), a Ramachandran scatter (backbone torsion angles, revealing secondary-structure composition at a glance), and — for AlphaFold structures — a PAE heatmap (pairwise prediction confidence).

Radius of gyration, Cα contacts, bounding box. Radius of gyration (Rg) is the root-mean-square distance of Cα atoms from their centroid — a single number for overall size and compactness. A globular domain of N residues has Rg ≈ 2.2·N^0.38 Å; an extended or disordered chain has a much larger Rg. The Cα contact count is the number of residue pairs whose Cα atoms are within 8 Å and are more than four positions apart in sequence — a standard proxy for tertiary packing density. The bounding box is the smallest axis-aligned box enclosing all Cα atoms.

Secondary structure (8-state, DSSP). Eight-state secondary structure (DSSP): H is the canonical α-helix, G the tighter 3₁₀-helix, I the wider π-helix; E/B are β-structure, T and S are turns and bends, and '-' is everything else. DSSP derives these from the pattern of main-chain N–H···O=C hydrogen bonds, not from the sequence.

B-factor. B-factor (Debye–Waller factor) reflects atomic displacement in the crystal lattice. It is an experimental observable (units Å²), not a prediction; low values mean the atom is pinned down, high values mean it moves or is heterogeneous across the crystal.

pLDDT. pLDDT is the predicted lDDT-Cα score: AlphaFold's confidence that the local environment of each residue (all inter-atomic distances within 15 Å) is correctly placed. It is a per-residue number between 0 and 100, with higher meaning more reliable.

Nearest PDB structures. Nearest PDB neighbors are the top structural matches found by Foldseek when searching this structure against the entire Protein Data Bank. Each hit reports a TM-score (0 to 1; >0.5 almost always implies the same fold) and an E-value. These are *structural* homologs — they may share no detectable sequence similarity.

Solvent-accessible surface area. Accessible surface area quantifies burial. A residue with SASA near zero is packed into the hydrophobic core; one with SASA >100 Å² sits on the surface. Computed here via the Shrake–Rupley numerical algorithm with a 1.4 Å probe.

Rendered structure images. Structure images are PyMOL renders from six orthogonal camera directions. Cartoon representation draws helices as coils and strands as arrows; sticks shows the backbone as bonds; surface shows the solvent-excluded envelope. Rainbow coloring maps sequence position to hue (blue→red, N→C); chain coloring assigns a distinct color per polypeptide.

Backbone torsions (φ/ψ). φ (phi) and ψ (psi) are the two rotatable backbone dihedrals per residue: φ is the C(i-1)–N–Cα–C torsion, ψ is the N–Cα–C–N(i+1) torsion, both in degrees on (−180°, 180°]. α-helical residues cluster near (−60°, −45°); β-strand residues near (−120°, +130°). A Ramachandran plot is simply a scatter of (φ, ψ) for every residue.

Predicted aligned error. Predicted Aligned Error (PAE) is an AlphaFold confidence matrix: entry (i, j) is the expected error in the position of residue j, in ångströms, when the prediction is superimposed on the true structure at residue i. Low PAE within a block of residues means that block is internally rigid and well-predicted; high PAE between two blocks means their relative placement is uncertain even if each block individually is confident.

mmCIF coordinates. Structure coordinates are given as an mmCIF _atom_site loop: one row per atom with element, residue name, chain id, sequence number, and x/y/z position in Å. Only the four main-chain atoms per residue are included here; side chains are omitted to keep the record compact.

InterPro / GO / CATH / organism. Database cross-references. InterPro integrates a dozen domain/family signature databases into unified entries with residue-range hits. GO terms attach function/process/location labels with evidence codes. CATH codes position the fold in a four-level structural taxonomy. Organism is the NCBI-taxonomy species name.

Secondary structure (3-state, P-SEA). SS3 is a coarse helix/strand/coil call (letters a/b/c) made by the P-SEA algorithm from inter-Cα distances and dihedrals. It is less detailed than DSSP but needs only Cα positions.

Sequence. Sequence gives the chain of amino acids in standard one-letter code (A=alanine, C=cysteine, …, Y=tyrosine), read N→C. It is the only feature that is directly encoded by the gene; all structural features are derived from the folded form of this sequence.